Protein AF-A0A1J5HTE2-F1 (afdb_monomer)

Sequence (767 aa):
MNKNAALEILKDAIQHGDWVIGAVNYDEDLHFSSYYLRASLREVTGHLYPGYTKLVSFYHRFNEHYYLLKEECIENADTIIRKAEENIGWLQSVLANIRTHCERLQTVFHESMDKDFFRDLSDSDLRQLYAKHHHVHSELYKWARLPEALDRGVSYFSKYLFHLTEEATNYSSDCGYIFDKITQPVVPSILSESIDELTELVLRVREDETLRALILSDPRRVRMVLPYNLLDRFSAYHAKWKYLNYHGYGDRGLGDVTNVIHRVADTLKQNLDGEDIGLIRDRLKANRDERAALLDDLRFDLRHRQLFELYPQIGSVKLLRRYIQLRNFYYLDLMIEEIARRLNCSEWQIRNLLPEEVLASIDKGAVPHEAESRCDGCIYYALDGKSSVIAGEIVPRLLREMERKTMRGRDRKVLKGVVACRGRVTGTCKIVIRAHDAAIGGLRAGEILVSQSTDPDLINLLKVAGAVLTEQGGVTSHAALICRELGVPAVIGIRGLLDHVADGDTLEVNAEKGEVRIVQSADKTPDAVISLASVSQKDVGGKARGLIRLIEMGCRVPDFVILDSEKVRRILEDNDLIEINDLKAWIRTRLSVKQAERLAVRSSSIDEDADKTSAAGRFETFLDVSLDELPDVLKEFLQVNDKRAGCKYCGSVVLQKMLHPEFSGVCITSDSRFTHGDILVVEAIAGTNVLLTKGHVLPHRFFVDRQTGDMKVDKSPNSDLDEVAGNIRTVVTVSLEIEEKFGGPVDVEWAFADNNLYVLQARRIIH

Solvent-accessible surface area (backbone atoms only — not comparable to full-atom values): 41391 Å² total; per-residue (Å²): 129,58,71,68,59,55,49,52,54,49,52,53,48,65,72,72,52,64,53,26,60,51,52,74,41,72,68,32,45,58,30,67,49,44,40,67,74,65,29,58,18,34,91,78,48,44,87,72,41,46,49,84,50,46,38,43,33,39,36,47,85,40,28,31,47,27,34,31,39,45,66,59,35,50,54,48,20,52,46,54,49,51,51,35,53,76,35,79,59,50,59,56,49,42,56,51,49,33,53,55,31,42,54,55,44,51,68,69,60,59,96,83,61,48,70,63,54,58,67,72,45,51,76,67,54,49,50,50,53,52,51,50,45,54,51,43,50,39,59,28,25,40,40,56,46,57,74,46,40,28,34,42,60,70,35,48,48,62,51,52,55,48,48,54,38,30,62,58,49,72,64,40,94,56,33,68,59,52,48,53,48,47,47,50,62,81,65,83,34,70,63,53,51,53,51,52,56,52,47,54,53,39,50,59,37,62,77,33,66,70,56,36,54,41,38,68,71,40,41,81,63,36,73,83,72,48,56,65,81,53,48,53,48,48,44,51,50,36,73,73,50,32,38,52,66,41,57,81,60,84,71,73,66,56,71,53,53,55,54,53,45,43,53,41,34,51,47,61,71,66,63,66,61,83,68,51,62,63,49,44,57,51,46,47,50,49,47,43,55,53,25,52,52,51,55,60,72,49,62,58,54,77,50,59,43,49,51,48,66,47,50,28,52,50,31,38,51,52,51,48,48,50,51,50,45,30,47,47,47,56,53,47,49,51,47,42,49,50,52,17,61,77,42,74,49,56,49,59,31,60,41,45,26,50,71,69,54,48,54,52,16,66,77,67,60,42,72,65,84,61,23,62,50,28,57,79,11,24,32,45,36,32,50,84,90,45,69,54,77,50,58,45,88,61,43,68,58,53,50,54,53,51,48,60,70,51,60,81,76,86,90,57,83,57,46,55,31,45,55,38,16,66,41,74,45,69,29,39,30,40,70,40,77,45,54,71,62,34,72,73,86,52,82,51,80,43,25,24,38,30,29,57,45,64,56,75,49,40,50,74,52,57,76,39,26,39,27,43,38,18,30,44,51,44,72,62,22,63,50,22,50,50,26,47,70,74,65,29,21,17,28,25,31,19,74,65,42,78,80,75,57,54,68,53,19,30,33,41,37,35,14,78,77,11,38,36,30,76,77,40,77,46,82,80,72,73,79,78,68,65,80,58,88,82,52,58,91,87,51,42,15,54,54,50,51,35,53,52,52,37,48,78,69,69,47,48,56,62,49,53,46,68,39,55,39,66,63,52,48,50,49,63,72,69,65,42,69,64,59,50,49,50,52,47,52,50,50,32,65,70,60,66,55,53,88,87,49,36,28,30,44,34,65,9,28,60,73,59,73,69,54,100,56,90,48,81,77,65,56,71,66,49,68,80,36,38,73,85,53,38,67,61,50,52,53,50,49,51,56,54,29,17,64,61,63,76,44,81,59,73,32,21,35,36,42,28,50,57,75,84,21,66,32,16,32,40,37,32,53,55,51,89,90,46,97,60,83,52,40,27,43,36,36,39,41,77,29,61,52,70,44,54,81,69,68,77,51,89,58,47,40,35,42,29,32,67,87,78,64,51,73,47,71,59,91,71,98,71,91,70,54,71,71,51,56,67,52,48,55,57,53,50,54,54,51,51,56,50,17,64,76,70,72,47,41,28,41,32,34,36,32,33,39,96,95,37,73,30,47,76,43,59,45,76,60,84,132

Mean predicted aligned error: 15.87 Å

Secondary structure (DSSP, 8-state):
--HHHHHHHHHHHHHH--EEEEEEEES--HHHHHHHHS---HHHHTTS----SEEEEEEETTEEEEEEEHHHHHHHHHHHHHHHHHSTTHHHHHHHHHHHHHHHHHTTS-TT--HHHHHHS-HHHHHHHHHHHHHHHHHHHHHHHHHHHTTTTT-HHHHHHHHHHHHHTTT-TTHHHHHHHHTS-SS--HHHHHHHHHHHHHHHHHH-HHHHHHHHH-HHHHTTTS-HHHHHHHHHHHHHHTTTT--SSS------HHHHHHHHHHHHHTT--TTHHHHHHHHHHHHHHHHHHHHHHTT--HHHHHHHHHHHHHHHHHHHHHHHHHHHHHHHHHHHHHHHHHTTS-HHHHHTS-HHHHHHHHHHTS--THHHHHHT-EEEEEETTEEEEEESTHHHHHHHHHHHHH---S--SSEE-EEEE--EEEEEEEE-SSTTGGGTT-PPTT-EEEESS--GGGHHHHHH-SEEEESS--TTSHHHHHHHHHT--EEE--TTHHHH--TT-EEEEETTTTEEEEEE------------TTS-TTTS-HHHHHHHHHHHTT-----EEEEEHHHHHHHHHTT-HHHHHHHHHHHHHHTT--TT--EEEEEE-STTTTSSS--TTSS--EEEE-TTTHHHHHHHHHHHHHHHHTS---SEEEEEEPP--SEEEEEES--TTSSSTTEEEEEEEES-THHHHTT-S--EEEEEETTT--EEE---S-S-HHHHHHHHHHHHHHHHHHHHHHTS-EEEEEEEETTEEEEEEEEE---

Radius of gyration: 30.24 Å; Cα contacts (8 Å, |Δi|>4): 1252; chains: 1; bounding box: 64×69×93 Å

Structure (mmCIF, N/CA/C/O backbone):
data_AF-A0A1J5HTE2-F1
#
_entry.id   AF-A0A1J5HTE2-F1
#
loop_
_atom_site.group_PDB
_atom_site.id
_atom_site.type_symbol
_atom_site.label_atom_id
_atom_site.label_alt_id
_atom_site.label_comp_id
_atom_site.label_asym_id
_atom_site.label_entity_id
_atom_site.label_seq_id
_atom_site.pdbx_PDB_ins_code
_atom_site.Cartn_x
_atom_site.Cartn_y
_atom_site.Cartn_z
_atom_site.occupancy
_atom_site.B_iso_or_equiv
_atom_site.auth_seq_id
_atom_site.auth_comp_id
_atom_site.auth_asym_id
_atom_site.auth_atom_id
_atom_site.pdbx_PDB_model_num
ATOM 1 N N . MET A 1 1 ? 21.467 -21.158 12.564 1.00 53.03 1 MET A N 1
ATOM 2 C CA . MET A 1 1 ? 20.452 -22.188 12.895 1.00 53.03 1 MET A CA 1
ATOM 3 C C . MET A 1 1 ? 20.244 -23.042 11.648 1.00 53.03 1 MET A C 1
ATOM 5 O O . MET A 1 1 ? 20.319 -22.478 10.567 1.00 53.03 1 MET A O 1
ATOM 9 N N . ASN A 1 2 ? 20.055 -24.362 11.752 1.00 70.75 2 ASN A N 1
ATOM 10 C CA . ASN A 1 2 ? 19.769 -25.193 10.569 1.00 70.75 2 ASN A CA 1
ATOM 11 C C . ASN A 1 2 ? 18.400 -24.785 9.970 1.00 70.75 2 ASN A C 1
ATOM 13 O O . ASN A 1 2 ? 17.465 -24.569 10.745 1.00 70.75 2 ASN A O 1
ATOM 17 N N . LYS A 1 3 ? 18.276 -24.681 8.634 1.00 69.94 3 LYS A N 1
ATOM 18 C CA . LYS A 1 3 ? 17.036 -24.296 7.921 1.00 69.94 3 LYS A CA 1
ATOM 19 C C . LYS A 1 3 ? 15.828 -25.131 8.371 1.00 69.94 3 LYS A C 1
ATOM 21 O O . LYS A 1 3 ? 14.758 -24.576 8.595 1.00 69.94 3 LYS A O 1
ATOM 26 N N . ASN A 1 4 ? 16.022 -26.427 8.625 1.00 77.56 4 ASN A N 1
ATOM 27 C CA . ASN A 1 4 ? 14.949 -27.310 9.100 1.00 77.56 4 ASN A CA 1
ATOM 28 C C . ASN A 1 4 ? 14.438 -26.929 10.498 1.00 77.56 4 ASN A C 1
ATOM 30 O O . ASN A 1 4 ? 13.238 -26.925 10.733 1.00 77.56 4 ASN A O 1
ATOM 34 N N . ALA A 1 5 ? 15.325 -26.539 11.418 1.00 81.19 5 ALA A N 1
ATOM 35 C CA . ALA A 1 5 ? 14.917 -26.120 12.759 1.00 81.19 5 ALA A CA 1
ATOM 36 C C . ALA A 1 5 ? 14.178 -24.769 12.743 1.00 81.19 5 ALA A C 1
ATOM 38 O O . ALA A 1 5 ? 13.252 -24.563 13.521 1.00 81.19 5 ALA A O 1
ATOM 39 N N . ALA A 1 6 ? 14.576 -23.855 11.849 1.00 81.94 6 ALA A N 1
ATOM 40 C CA . ALA A 1 6 ? 13.890 -22.576 11.639 1.00 81.94 6 ALA A CA 1
ATOM 41 C C . ALA A 1 6 ? 12.466 -22.779 11.135 1.00 81.94 6 ALA A C 1
ATOM 43 O O . ALA A 1 6 ? 11.533 -22.145 11.625 1.00 81.94 6 ALA A O 1
ATOM 44 N N . LEU A 1 7 ? 12.311 -23.710 10.199 1.00 85.69 7 LEU A N 1
ATOM 45 C CA . LEU A 1 7 ? 11.026 -24.036 9.620 1.00 85.69 7 LEU A CA 1
ATOM 46 C C . LEU A 1 7 ? 10.069 -24.674 10.632 1.00 85.69 7 LEU A C 1
ATOM 48 O O . LEU A 1 7 ? 8.899 -24.311 10.655 1.00 85.69 7 LEU A O 1
ATOM 52 N N . GLU A 1 8 ? 10.549 -25.584 11.481 1.00 86.44 8 GLU A N 1
ATOM 53 C CA . GLU A 1 8 ? 9.706 -26.207 12.510 1.00 86.44 8 GLU A CA 1
ATOM 54 C C . GLU A 1 8 ? 9.254 -25.201 13.578 1.00 86.44 8 GLU A C 1
ATOM 56 O O . GLU A 1 8 ? 8.080 -25.191 13.935 1.00 86.44 8 GLU A O 1
ATOM 61 N N . ILE A 1 9 ? 10.132 -24.284 14.010 1.00 86.69 9 ILE A N 1
ATOM 62 C CA . ILE A 1 9 ? 9.749 -23.177 14.909 1.00 86.69 9 ILE A CA 1
ATOM 63 C C . ILE A 1 9 ? 8.665 -22.307 14.264 1.00 86.69 9 ILE A C 1
ATOM 65 O O . ILE A 1 9 ? 7.689 -21.941 14.916 1.00 86.69 9 ILE A O 1
ATOM 69 N N . LEU A 1 10 ? 8.830 -21.973 12.982 1.00 88.75 10 LEU A N 1
ATOM 70 C CA . LEU A 1 10 ? 7.860 -21.160 12.263 1.00 88.75 10 LEU A CA 1
ATOM 71 C C . LEU A 1 10 ? 6.508 -21.875 12.141 1.00 88.75 10 LEU A C 1
ATOM 73 O O . LEU A 1 10 ? 5.482 -21.267 12.430 1.00 88.75 10 LEU A O 1
ATOM 77 N N . LYS A 1 11 ? 6.493 -23.153 11.746 1.00 89.19 11 LYS A N 1
ATOM 78 C CA . LYS A 1 11 ? 5.258 -23.947 11.646 1.00 89.19 11 LYS A CA 1
ATOM 79 C C . LYS A 1 11 ? 4.536 -24.031 12.984 1.00 89.19 11 LYS A C 1
ATOM 81 O O . LYS A 1 11 ? 3.336 -23.792 13.023 1.00 89.19 11 LYS A O 1
ATOM 86 N N . ASP A 1 12 ? 5.259 -24.310 14.066 1.00 89.38 12 ASP A N 1
ATOM 87 C CA . ASP A 1 12 ? 4.691 -24.371 15.413 1.00 89.38 12 ASP A CA 1
ATOM 88 C C . ASP A 1 12 ? 4.072 -23.027 15.837 1.00 89.38 12 ASP A C 1
ATOM 90 O O . ASP A 1 12 ? 2.934 -22.975 16.309 1.00 89.38 12 ASP A O 1
ATOM 94 N N . ALA A 1 13 ? 4.767 -21.917 15.570 1.00 89.06 13 ALA A N 1
ATOM 95 C CA . ALA A 1 13 ? 4.266 -20.578 15.868 1.00 89.06 13 ALA A CA 1
ATOM 96 C C . ALA A 1 13 ? 3.027 -20.211 15.032 1.00 89.06 13 ALA A C 1
ATOM 98 O O . ALA A 1 13 ? 2.051 -19.677 15.568 1.00 89.06 13 ALA A O 1
ATOM 99 N N . ILE A 1 14 ? 3.020 -20.527 13.731 1.00 89.56 14 ILE A N 1
ATOM 100 C CA . ILE A 1 14 ? 1.835 -20.381 12.869 1.00 89.56 14 ILE A CA 1
ATOM 101 C C . ILE A 1 14 ? 0.702 -21.259 13.403 1.00 89.56 14 ILE A C 1
ATOM 103 O O . ILE A 1 14 ? -0.457 -20.833 13.413 1.00 89.56 14 ILE A O 1
ATOM 107 N N . GLN A 1 15 ? 1.016 -22.469 13.878 1.00 88.12 15 GLN A N 1
ATOM 108 C CA . GLN A 1 15 ? 0.039 -23.433 14.360 1.00 88.12 15 GLN A CA 1
ATOM 109 C C . GLN A 1 15 ? -0.739 -22.917 15.579 1.00 88.12 15 GLN A C 1
ATOM 111 O O . GLN A 1 15 ? -1.971 -23.003 15.580 1.00 88.12 15 GLN A O 1
ATOM 116 N N . HIS A 1 16 ? -0.031 -22.357 16.557 1.00 88.62 16 HIS A N 1
ATOM 117 C CA . HIS A 1 16 ? -0.568 -22.064 17.887 1.00 88.62 16 HIS A CA 1
ATOM 118 C C . HIS A 1 16 ? -0.839 -20.577 18.169 1.00 88.62 16 HIS A C 1
ATOM 120 O O . HIS A 1 16 ? -1.538 -20.269 19.132 1.00 88.62 16 HIS A O 1
ATOM 126 N N . GLY A 1 17 ? -0.322 -19.647 17.359 1.00 88.12 17 GLY A N 1
ATOM 127 C CA . GLY A 1 17 ? -0.537 -18.212 17.569 1.00 88.12 17 GLY A CA 1
ATOM 128 C C . GLY A 1 17 ? -1.929 -17.719 17.149 1.00 88.12 17 GLY A C 1
ATOM 129 O O . GLY A 1 17 ? -2.443 -18.097 16.094 1.00 88.12 17 GLY A O 1
ATOM 130 N N . ASP A 1 18 ? -2.525 -16.821 17.945 1.00 92.62 18 ASP A N 1
ATOM 131 C CA . ASP A 1 18 ? -3.676 -16.006 17.521 1.00 92.62 18 ASP A CA 1
ATOM 132 C C . ASP A 1 18 ? -3.164 -14.814 16.703 1.00 92.62 18 ASP A C 1
ATOM 134 O O . ASP A 1 18 ? -2.871 -13.735 17.226 1.00 92.62 18 ASP A O 1
ATOM 138 N N . TRP A 1 19 ? -2.959 -15.055 15.411 1.00 92.81 19 TRP A N 1
ATOM 139 C CA . TRP A 1 19 ? -2.401 -14.079 14.484 1.00 92.81 19 TRP A CA 1
ATOM 140 C C . TRP A 1 19 ? -3.466 -13.102 13.980 1.00 92.81 19 TRP A C 1
ATOM 142 O O . TRP A 1 19 ? -4.616 -13.460 13.721 1.00 92.81 19 TRP A O 1
ATOM 152 N N . VAL A 1 20 ? -3.063 -11.851 13.775 1.00 90.31 20 VAL A N 1
ATOM 153 C CA . VAL A 1 20 ? -3.827 -10.843 13.036 1.00 90.31 20 VAL A CA 1
ATOM 154 C C . VAL A 1 20 ? -2.996 -10.312 11.882 1.00 90.31 20 VAL A C 1
ATOM 156 O O . VAL A 1 20 ? -1.771 -10.218 11.974 1.00 90.31 20 VAL A O 1
ATOM 159 N N . ILE A 1 21 ? -3.672 -9.936 10.797 1.00 87.38 21 ILE A N 1
ATOM 160 C CA . ILE A 1 21 ? -3.034 -9.229 9.687 1.00 87.38 21 ILE A CA 1
ATOM 161 C C . ILE A 1 21 ? -2.531 -7.886 10.221 1.00 87.38 21 ILE A C 1
ATOM 163 O O . ILE A 1 21 ? -3.306 -7.073 10.733 1.00 87.38 21 ILE A O 1
ATOM 167 N N . GLY A 1 22 ? -1.224 -7.669 10.122 1.00 87.12 22 GLY A N 1
ATOM 168 C CA . GLY A 1 22 ? -0.605 -6.385 10.395 1.00 87.12 22 GLY A CA 1
ATOM 169 C C . GLY A 1 22 ? -0.840 -5.435 9.224 1.00 87.12 22 GLY A C 1
ATOM 170 O O . GLY A 1 22 ? -1.471 -4.393 9.402 1.00 87.12 22 GLY A O 1
ATOM 171 N N . ALA A 1 23 ? -0.375 -5.808 8.034 1.00 85.81 23 ALA A N 1
ATOM 172 C CA . ALA A 1 23 ? -0.774 -5.185 6.775 1.00 85.81 23 ALA A CA 1
ATOM 173 C C . ALA A 1 23 ? -0.502 -6.119 5.587 1.00 85.81 23 ALA A C 1
ATOM 175 O O . ALA A 1 23 ? 0.212 -7.116 5.710 1.00 85.81 23 ALA A O 1
ATOM 176 N N . VAL A 1 24 ? -1.083 -5.754 4.448 1.00 83.94 24 VAL A N 1
ATOM 177 C CA . VAL A 1 24 ? -0.745 -6.261 3.119 1.00 83.94 24 VAL A CA 1
ATOM 178 C C . VAL A 1 24 ? -0.244 -5.060 2.334 1.00 83.94 24 VAL A C 1
ATOM 180 O O . VAL A 1 24 ? -1.012 -4.130 2.084 1.00 83.94 24 VAL A O 1
ATOM 183 N N . ASN A 1 25 ? 1.043 -5.061 2.012 1.00 84.06 25 ASN A N 1
ATOM 184 C CA . ASN A 1 25 ? 1.682 -4.002 1.249 1.00 84.06 25 ASN A CA 1
ATOM 185 C C . ASN A 1 25 ? 2.026 -4.559 -0.131 1.00 84.06 25 ASN A C 1
ATOM 187 O O . ASN A 1 25 ? 2.862 -5.451 -0.258 1.00 84.06 25 ASN A O 1
ATOM 191 N N . TYR A 1 26 ? 1.351 -4.045 -1.153 1.00 79.12 26 TYR A N 1
ATOM 192 C CA . TYR A 1 26 ? 1.744 -4.275 -2.539 1.00 79.12 26 TYR A CA 1
ATOM 193 C C . TYR A 1 26 ? 2.993 -3.453 -2.847 1.00 79.12 26 TYR A C 1
ATOM 195 O O . TYR A 1 26 ? 3.177 -2.388 -2.249 1.00 79.12 26 TYR A O 1
ATOM 203 N N . ASP A 1 27 ? 3.798 -3.912 -3.802 1.00 76.94 27 ASP A N 1
ATOM 204 C CA . ASP A 1 27 ? 5.035 -3.244 -4.214 1.00 76.94 27 ASP A CA 1
ATOM 205 C C . ASP A 1 27 ? 5.979 -3.003 -3.023 1.00 76.94 27 ASP A C 1
ATOM 207 O O . ASP A 1 27 ? 6.408 -1.884 -2.742 1.00 76.94 27 ASP A O 1
ATOM 211 N N . GLU A 1 28 ? 6.242 -4.065 -2.266 1.00 85.62 28 GLU A N 1
ATOM 212 C CA . GLU A 1 28 ? 7.051 -4.046 -1.053 1.00 85.62 28 GLU A CA 1
ATOM 213 C C . GLU A 1 28 ? 8.048 -5.212 -1.042 1.00 85.62 28 GLU A C 1
ATOM 215 O O . GLU A 1 28 ? 7.726 -6.344 -1.423 1.00 85.62 28 GLU A O 1
ATOM 220 N N . ASP A 1 29 ? 9.274 -4.940 -0.593 1.00 90.00 29 ASP A N 1
ATOM 221 C CA . ASP A 1 29 ? 10.372 -5.910 -0.574 1.00 90.00 29 ASP A CA 1
ATOM 222 C C . ASP A 1 29 ? 10.903 -6.171 0.843 1.00 90.00 29 ASP A C 1
ATOM 224 O O . ASP A 1 29 ? 10.608 -5.460 1.811 1.00 90.00 29 ASP A O 1
ATOM 228 N N . LEU A 1 30 ? 11.678 -7.249 0.989 1.00 93.31 30 LEU A N 1
ATOM 229 C CA . LEU A 1 30 ? 12.286 -7.625 2.265 1.00 93.31 30 LEU A CA 1
ATOM 230 C C . LEU A 1 30 ? 13.244 -6.541 2.777 1.00 93.31 30 LEU A C 1
ATOM 232 O O . LEU A 1 30 ? 13.303 -6.285 3.980 1.00 93.31 30 LEU A O 1
ATOM 236 N N . HIS A 1 31 ? 14.012 -5.924 1.881 1.00 94.19 31 HIS A N 1
ATOM 237 C CA . HIS A 1 31 ? 15.005 -4.917 2.226 1.00 94.19 31 HIS A CA 1
ATOM 238 C C . HIS A 1 31 ? 14.368 -3.719 2.934 1.00 94.19 31 HIS A C 1
ATOM 240 O O . HIS A 1 31 ? 14.745 -3.399 4.067 1.00 94.19 31 HIS A O 1
ATOM 246 N N . PHE A 1 32 ? 13.368 -3.102 2.313 1.00 91.25 32 PHE A N 1
ATOM 247 C CA . PHE A 1 32 ? 12.686 -1.928 2.834 1.00 91.25 32 PHE A CA 1
ATOM 248 C C . PHE A 1 32 ? 11.837 -2.277 4.056 1.00 91.25 32 PHE A C 1
ATOM 250 O O . PHE A 1 32 ? 11.912 -1.604 5.090 1.00 91.25 32 PHE A O 1
ATOM 257 N N . SER A 1 33 ? 11.082 -3.372 3.994 1.00 92.69 33 SER A N 1
ATOM 258 C CA . SER A 1 33 ? 10.230 -3.779 5.115 1.00 92.69 33 SER A CA 1
ATOM 259 C C . SER A 1 33 ? 11.005 -4.080 6.397 1.00 92.69 33 SER A C 1
ATOM 261 O O . SER A 1 33 ? 10.529 -3.830 7.513 1.00 92.69 33 SER A O 1
ATOM 263 N N . SER A 1 34 ? 12.255 -4.529 6.260 1.00 92.25 34 SER A N 1
ATOM 264 C CA . SER A 1 34 ? 13.137 -4.799 7.389 1.00 92.25 34 SER A CA 1
ATOM 265 C C . SER A 1 34 ? 13.330 -3.580 8.303 1.00 92.25 34 SER A C 1
ATOM 267 O O . SER A 1 34 ? 13.466 -3.762 9.514 1.00 92.25 34 SER A O 1
ATOM 269 N N . TYR A 1 35 ? 13.255 -2.346 7.784 1.00 92.12 35 TYR A N 1
ATOM 270 C CA . TYR A 1 35 ? 13.408 -1.131 8.591 1.00 92.12 35 TYR A CA 1
ATOM 271 C C . TYR A 1 35 ? 12.314 -0.982 9.656 1.00 92.12 35 TYR A C 1
ATOM 273 O O . TYR A 1 35 ? 12.609 -0.560 10.775 1.00 92.12 35 TYR A O 1
ATOM 281 N N . TYR A 1 36 ? 11.064 -1.342 9.346 1.00 90.12 36 TYR A N 1
ATOM 282 C CA . TYR A 1 36 ? 9.960 -1.243 10.307 1.00 90.12 36 TYR A CA 1
ATOM 283 C C . TYR A 1 36 ? 9.655 -2.543 11.038 1.00 90.12 36 TYR A C 1
ATOM 285 O O . TYR A 1 36 ? 9.194 -2.492 12.180 1.00 90.12 36 TYR A O 1
ATOM 293 N N . LEU A 1 37 ? 9.892 -3.701 10.418 1.00 91.31 37 LEU A N 1
ATOM 294 C CA . LEU A 1 37 ? 9.675 -4.990 11.074 1.00 91.31 37 LEU A CA 1
ATOM 295 C C . LEU A 1 37 ? 10.706 -5.248 12.174 1.00 91.31 37 LEU A C 1
ATOM 297 O O . LEU A 1 37 ? 10.380 -5.862 13.184 1.00 91.31 37 LEU A O 1
ATOM 301 N N . ARG A 1 38 ? 11.936 -4.751 12.001 1.00 89.56 38 ARG A N 1
ATOM 302 C CA . ARG A 1 38 ? 13.067 -5.003 12.912 1.00 89.56 38 ARG A CA 1
ATOM 303 C C . ARG A 1 38 ? 13.334 -3.853 13.880 1.00 89.56 38 ARG A C 1
ATOM 305 O O . ARG A 1 38 ? 14.332 -3.882 14.599 1.00 89.56 38 ARG A O 1
ATOM 312 N N . ALA A 1 39 ? 12.479 -2.832 13.886 1.00 87.94 39 ALA A N 1
ATOM 313 C CA . ALA A 1 39 ? 12.656 -1.655 14.721 1.00 87.94 39 ALA A CA 1
ATOM 314 C C . ALA A 1 39 ? 12.561 -2.021 16.212 1.00 87.94 39 ALA A C 1
ATOM 316 O O . ALA A 1 39 ? 11.482 -2.315 16.728 1.00 87.94 39 ALA A O 1
ATOM 317 N N . SER A 1 40 ? 13.700 -1.969 16.908 1.00 84.25 40 SER A N 1
ATOM 318 C CA . SER A 1 40 ? 13.747 -2.050 18.369 1.00 84.25 40 SER A CA 1
ATOM 319 C C . SER A 1 40 ? 13.391 -0.697 18.966 1.00 84.25 40 SER A C 1
ATOM 321 O O . SER A 1 40 ? 13.998 0.323 18.639 1.00 84.25 40 SER A O 1
ATOM 323 N N . LEU A 1 41 ? 12.428 -0.695 19.879 1.00 83.94 41 LEU A N 1
ATOM 324 C CA . LEU A 1 41 ? 11.916 0.520 20.513 1.00 83.94 41 LEU A CA 1
ATOM 325 C C . LEU A 1 41 ? 12.456 0.713 21.930 1.00 83.94 41 LEU A C 1
ATOM 327 O O . LEU A 1 41 ? 12.163 1.727 22.561 1.00 83.94 41 LEU A O 1
ATOM 331 N N . ARG A 1 42 ? 13.309 -0.208 22.403 1.00 82.69 42 ARG A N 1
ATOM 332 C CA . ARG A 1 42 ? 13.872 -0.199 23.764 1.00 82.69 42 ARG A CA 1
ATOM 333 C C . ARG A 1 42 ? 14.569 1.103 24.136 1.00 82.69 42 ARG A C 1
ATOM 335 O O . ARG A 1 42 ? 14.493 1.521 25.281 1.00 82.69 42 ARG A O 1
ATOM 342 N N . GLU A 1 43 ? 15.242 1.754 23.196 1.00 78.12 43 GLU A N 1
ATOM 343 C CA . GLU A 1 43 ? 15.929 3.021 23.473 1.00 78.12 43 GLU A CA 1
ATOM 344 C C . GLU A 1 43 ? 14.951 4.172 23.757 1.00 78.12 43 GLU A C 1
ATOM 346 O O . GLU A 1 43 ? 15.257 5.063 24.544 1.00 78.12 43 GLU A O 1
ATOM 351 N N . VAL A 1 44 ? 13.758 4.138 23.154 1.00 80.50 44 VAL A N 1
ATOM 352 C CA . VAL A 1 44 ? 12.738 5.195 23.268 1.00 80.50 44 VAL A CA 1
ATOM 353 C C . VAL A 1 44 ? 11.739 4.892 24.389 1.00 80.50 44 VAL A C 1
ATOM 355 O O . VAL A 1 44 ? 11.228 5.789 25.070 1.00 80.50 44 VAL A O 1
ATOM 358 N N . THR A 1 45 ? 11.427 3.616 24.600 1.00 78.81 45 THR A N 1
ATOM 359 C CA . THR A 1 45 ? 10.392 3.174 25.542 1.00 78.81 45 THR A CA 1
ATOM 360 C C . THR A 1 45 ? 10.955 2.504 26.794 1.00 78.81 45 THR A C 1
ATOM 362 O O . THR A 1 45 ? 10.218 2.355 27.766 1.00 78.81 45 THR A O 1
ATOM 365 N N . GLY A 1 46 ? 12.236 2.135 26.817 1.00 75.88 46 GLY A N 1
ATOM 366 C CA . GLY A 1 46 ? 12.829 1.308 27.866 1.00 75.88 46 GLY A CA 1
ATOM 367 C C . GLY A 1 46 ? 12.340 -0.140 27.786 1.00 75.88 46 GLY A C 1
ATOM 368 O O . GLY A 1 46 ? 12.269 -0.744 26.717 1.00 75.88 46 GLY A O 1
ATOM 369 N N . HIS A 1 47 ? 11.973 -0.707 28.935 1.00 72.94 47 HIS A N 1
ATOM 370 C CA . HIS A 1 47 ? 11.368 -2.042 29.014 1.00 72.94 47 HIS A CA 1
ATOM 371 C C . HIS A 1 47 ? 9.866 -2.052 28.697 1.00 72.94 47 HIS A C 1
ATOM 373 O O . HIS A 1 47 ? 9.289 -3.129 28.609 1.00 72.94 47 HIS A O 1
ATOM 379 N N . LEU A 1 48 ? 9.248 -0.877 28.525 1.00 65.75 48 LEU A N 1
ATOM 380 C CA . LEU A 1 48 ? 7.798 -0.747 28.369 1.00 65.75 48 LEU A CA 1
ATOM 381 C C . LEU A 1 48 ? 7.309 -1.343 27.048 1.00 65.75 48 LEU A C 1
ATOM 383 O O . LEU A 1 48 ? 6.325 -2.063 27.029 1.00 65.75 48 LEU A O 1
ATOM 387 N N . TYR A 1 49 ? 8.002 -1.075 25.942 1.00 75.62 49 TYR A N 1
ATOM 388 C CA . TYR A 1 49 ? 7.634 -1.649 24.651 1.00 75.62 49 TYR A CA 1
ATOM 389 C C . TYR A 1 49 ? 8.880 -1.836 23.786 1.00 75.62 49 TYR A C 1
ATOM 391 O O . TYR A 1 49 ? 9.302 -0.888 23.128 1.00 75.62 49 TYR A O 1
ATOM 399 N N . PRO A 1 50 ? 9.505 -3.022 23.766 1.00 75.25 50 PRO A N 1
ATOM 400 C CA . PRO A 1 50 ? 10.736 -3.237 23.012 1.00 75.25 50 PRO A CA 1
ATOM 401 C C . PRO A 1 50 ? 10.532 -3.287 21.488 1.00 75.25 50 PRO A C 1
ATOM 403 O O . PRO A 1 50 ? 11.524 -3.323 20.763 1.00 75.25 50 PRO A O 1
ATOM 406 N N . GLY A 1 51 ? 9.287 -3.268 21.006 1.00 79.81 51 GLY A N 1
ATOM 407 C CA . GLY A 1 51 ? 8.908 -3.671 19.651 1.00 79.81 51 GLY A CA 1
ATOM 408 C C . GLY A 1 51 ? 8.180 -5.016 19.668 1.00 79.81 51 GLY A C 1
ATOM 409 O O . GLY A 1 51 ? 8.123 -5.680 20.703 1.00 79.81 51 GLY A O 1
ATOM 410 N N . TYR A 1 52 ? 7.608 -5.407 18.529 1.00 87.81 52 TYR A N 1
ATOM 411 C CA . TYR A 1 52 ? 6.993 -6.728 18.379 1.00 87.81 52 TYR A CA 1
ATOM 412 C C . TYR A 1 52 ? 8.060 -7.814 18.496 1.00 87.81 52 TYR A C 1
ATOM 414 O O . TYR A 1 52 ? 9.105 -7.728 17.847 1.00 87.81 52 TYR A O 1
ATOM 422 N N . THR A 1 53 ? 7.799 -8.833 19.310 1.00 87.62 53 THR A N 1
ATOM 423 C CA . THR A 1 53 ? 8.725 -9.963 19.481 1.00 87.62 53 THR A CA 1
ATOM 424 C C . THR A 1 53 ? 8.284 -11.192 18.699 1.00 87.62 53 THR A C 1
ATOM 426 O O . THR A 1 53 ? 9.108 -12.076 18.447 1.00 87.62 53 THR A O 1
ATOM 429 N N . LYS A 1 54 ? 7.014 -11.209 18.269 1.00 90.75 54 LYS A N 1
ATOM 430 C CA . LYS A 1 54 ? 6.405 -12.251 17.440 1.00 90.75 54 LYS A CA 1
ATOM 431 C C . LYS A 1 54 ? 5.757 -11.649 16.195 1.00 90.75 54 LYS A C 1
ATOM 433 O O . LYS A 1 54 ? 4.661 -11.090 16.243 1.00 90.75 54 LYS A O 1
ATOM 438 N N . LEU A 1 55 ? 6.436 -11.795 15.062 1.00 94.00 55 LEU A N 1
ATOM 439 C CA . LEU A 1 55 ? 5.952 -11.376 13.748 1.00 94.00 55 LEU A CA 1
ATOM 440 C C . LEU A 1 55 ? 6.388 -12.366 12.665 1.00 94.00 55 LEU A C 1
ATOM 442 O O . LEU A 1 55 ? 7.473 -12.950 12.733 1.00 94.00 55 LEU A O 1
ATOM 446 N N . VAL A 1 56 ? 5.557 -12.502 11.635 1.00 95.38 56 VAL A N 1
ATOM 447 C CA . VAL A 1 56 ? 5.859 -13.276 10.425 1.00 95.38 56 VAL A CA 1
ATOM 448 C C . VAL A 1 56 ? 5.465 -12.440 9.216 1.00 95.38 56 VAL A C 1
ATOM 450 O O . VAL A 1 56 ? 4.330 -11.985 9.143 1.00 95.38 56 VAL A O 1
ATOM 453 N N . SER A 1 57 ? 6.384 -12.240 8.280 1.00 95.75 57 SER A N 1
ATOM 454 C CA . SER A 1 57 ? 6.169 -11.512 7.033 1.00 95.75 57 SER A CA 1
ATOM 455 C C . SER A 1 57 ? 6.480 -12.406 5.842 1.00 95.75 57 SER A C 1
ATOM 457 O O . SER A 1 57 ? 7.556 -13.001 5.775 1.00 95.75 57 SER A O 1
ATOM 459 N N . PHE A 1 58 ? 5.523 -12.528 4.931 1.00 93.69 58 PHE A N 1
ATOM 460 C CA . PHE A 1 58 ? 5.630 -13.296 3.699 1.00 93.69 58 PHE A CA 1
ATOM 461 C C . PHE A 1 58 ? 5.837 -12.339 2.535 1.00 93.69 58 PHE A C 1
ATOM 463 O O . PHE A 1 58 ? 5.074 -11.390 2.389 1.00 93.69 58 PHE A O 1
ATOM 470 N N . TYR A 1 59 ? 6.809 -12.640 1.682 1.00 89.62 59 TYR A N 1
ATOM 471 C CA . TYR A 1 59 ? 7.082 -11.895 0.460 1.00 89.62 59 TYR A CA 1
ATOM 472 C C . TYR A 1 59 ? 6.882 -12.820 -0.727 1.00 89.62 59 TYR A C 1
ATOM 474 O O . TYR A 1 59 ? 7.547 -13.854 -0.845 1.00 89.62 59 TYR A O 1
ATOM 482 N N . HIS A 1 60 ? 5.974 -12.446 -1.620 1.00 76.69 60 HIS A N 1
ATOM 483 C CA . HIS A 1 60 ? 5.791 -13.133 -2.889 1.00 76.69 60 HIS A CA 1
ATOM 484 C C . HIS A 1 60 ? 5.474 -12.120 -3.987 1.00 76.69 60 HIS A C 1
ATOM 486 O O . HIS A 1 60 ? 4.494 -11.384 -3.885 1.00 76.69 60 HIS A O 1
ATOM 492 N N . ARG A 1 61 ? 6.302 -12.086 -5.042 1.00 69.94 61 ARG A N 1
ATOM 493 C CA . ARG A 1 61 ? 6.168 -11.141 -6.170 1.00 69.94 61 ARG A CA 1
ATOM 494 C C . ARG A 1 61 ? 6.081 -9.674 -5.720 1.00 69.94 61 ARG A C 1
ATOM 496 O O . ARG A 1 61 ? 5.211 -8.951 -6.187 1.00 69.94 61 ARG A O 1
ATOM 503 N N . PHE A 1 62 ? 6.942 -9.274 -4.782 1.00 73.31 62 PHE A N 1
ATOM 504 C CA . PHE A 1 62 ? 6.923 -7.944 -4.155 1.00 73.31 62 PHE A CA 1
ATOM 505 C C . PHE A 1 62 ? 5.594 -7.563 -3.499 1.00 73.31 62 PHE A C 1
ATOM 507 O O . PHE A 1 62 ? 5.223 -6.399 -3.454 1.00 73.31 62 PHE A O 1
ATOM 514 N N . ASN A 1 63 ? 4.869 -8.547 -2.976 1.00 80.75 63 ASN A N 1
ATOM 515 C CA . ASN A 1 63 ? 3.754 -8.296 -2.078 1.00 80.75 63 ASN A CA 1
ATOM 516 C C . ASN A 1 63 ? 4.132 -8.818 -0.704 1.00 80.75 63 ASN A C 1
ATOM 518 O O . ASN A 1 63 ? 4.453 -10.001 -0.549 1.00 80.75 63 ASN A O 1
ATOM 522 N N . GLU A 1 64 ? 4.102 -7.925 0.274 1.00 90.00 64 GLU A N 1
ATOM 523 C CA . GLU A 1 64 ? 4.298 -8.248 1.672 1.00 90.00 64 GLU A CA 1
ATOM 524 C C . GLU A 1 64 ? 2.949 -8.547 2.323 1.00 90.00 64 GLU A C 1
ATOM 526 O O . GLU A 1 64 ? 2.051 -7.709 2.335 1.00 90.00 64 GLU A O 1
ATOM 531 N N . HIS A 1 65 ? 2.826 -9.718 2.936 1.00 90.88 65 HIS A N 1
ATOM 532 C CA . HIS A 1 65 ? 1.731 -10.056 3.837 1.00 90.88 65 HIS A CA 1
ATOM 533 C C . HIS A 1 65 ? 2.347 -10.319 5.204 1.00 90.88 65 HIS A C 1
ATOM 535 O O . HIS A 1 65 ? 2.949 -11.376 5.407 1.00 90.88 65 HIS A O 1
ATOM 541 N N . TYR A 1 66 ? 2.216 -9.384 6.146 1.00 93.06 66 TYR A N 1
ATOM 542 C CA . TYR A 1 66 ? 2.778 -9.584 7.479 1.00 93.06 66 TYR A CA 1
ATOM 543 C C . TYR A 1 66 ? 1.727 -9.647 8.576 1.00 93.06 66 TYR A C 1
ATOM 545 O O . TYR A 1 66 ? 0.683 -8.990 8.555 1.00 93.06 66 TYR A O 1
ATOM 553 N N . TYR A 1 67 ? 2.058 -10.453 9.572 1.00 93.94 67 TYR A N 1
ATOM 554 C CA . TYR A 1 67 ? 1.190 -10.911 10.633 1.00 93.94 67 TYR A CA 1
ATOM 555 C C . TYR A 1 67 ? 1.852 -10.659 11.978 1.00 93.94 67 TYR A C 1
ATOM 557 O O . TYR A 1 67 ? 3.069 -10.787 12.135 1.00 93.94 67 TYR A O 1
ATOM 565 N N . LEU A 1 68 ? 1.026 -10.297 12.950 1.00 93.56 68 LEU A N 1
ATOM 566 C CA . LEU A 1 68 ? 1.429 -9.998 14.318 1.00 93.56 68 LEU A CA 1
ATOM 567 C C . LEU A 1 68 ? 0.597 -10.839 15.277 1.00 93.56 68 LEU A C 1
ATOM 569 O O . LEU A 1 68 ? -0.558 -11.160 14.980 1.00 93.56 68 LEU A O 1
ATOM 573 N N . LEU A 1 69 ? 1.162 -11.178 16.432 1.00 93.25 69 LEU A N 1
ATOM 574 C CA . LEU A 1 69 ? 0.383 -11.818 17.482 1.00 93.25 69 LEU A CA 1
ATOM 575 C C . LEU A 1 69 ? -0.613 -10.804 18.062 1.00 93.25 69 LEU A C 1
ATOM 577 O O . LEU A 1 69 ? -0.237 -9.702 18.465 1.00 93.25 69 LEU A O 1
ATOM 581 N N . LYS A 1 70 ? -1.894 -11.172 18.108 1.00 92.69 70 LYS A N 1
ATOM 582 C CA . LYS A 1 70 ? -2.977 -10.277 18.532 1.00 92.69 70 LYS A CA 1
ATOM 583 C C . LYS A 1 70 ? -2.798 -9.756 19.956 1.00 92.69 70 LYS A C 1
ATOM 585 O O . LYS A 1 70 ? -3.091 -8.591 20.211 1.00 92.69 70 LYS A O 1
ATOM 590 N N . GLU A 1 71 ? -2.343 -10.620 20.858 1.00 92.62 71 GLU A N 1
ATOM 591 C CA . GLU A 1 71 ? -2.071 -10.281 22.256 1.00 92.62 71 GLU A CA 1
ATOM 592 C C . GLU A 1 71 ? -0.996 -9.191 22.355 1.00 92.62 71 GLU A C 1
ATOM 594 O O . GLU A 1 71 ? -1.267 -8.140 22.929 1.00 92.62 71 GLU A O 1
ATOM 599 N N . GLU A 1 72 ? 0.137 -9.346 21.653 1.00 91.62 72 GLU A N 1
ATOM 600 C CA . GLU A 1 72 ? 1.169 -8.300 21.595 1.00 91.62 72 GLU A CA 1
ATOM 601 C C . GLU A 1 72 ? 0.619 -6.984 21.023 1.00 91.62 72 GLU A C 1
ATOM 603 O O . GLU A 1 72 ? 0.958 -5.910 21.510 1.00 91.62 72 GLU A O 1
ATOM 608 N N . CYS A 1 73 ? -0.247 -7.014 20.001 1.00 92.00 73 CYS A N 1
ATOM 609 C CA . CYS A 1 73 ? -0.861 -5.782 19.488 1.00 92.00 73 CYS A CA 1
ATOM 610 C C . CYS A 1 73 ? -1.660 -5.029 20.564 1.00 92.00 73 CYS A C 1
ATOM 612 O O . CYS A 1 73 ? -1.607 -3.801 20.601 1.00 92.00 73 CYS A O 1
ATOM 614 N N . ILE A 1 74 ? -2.393 -5.749 21.417 1.00 93.00 74 ILE A N 1
ATOM 615 C CA . ILE A 1 74 ? -3.194 -5.168 22.501 1.00 93.00 74 ILE A CA 1
ATOM 616 C C . ILE A 1 74 ? -2.280 -4.619 23.599 1.00 93.00 74 ILE A C 1
ATOM 618 O O . ILE A 1 74 ? -2.397 -3.449 23.955 1.00 93.00 74 ILE A O 1
ATOM 622 N N . GLU A 1 75 ? -1.344 -5.434 24.088 1.00 91.38 75 GLU A N 1
ATOM 623 C CA . GLU A 1 75 ? -0.412 -5.064 25.161 1.00 91.38 75 GLU A CA 1
ATOM 624 C C . GLU A 1 75 ? 0.429 -3.838 24.794 1.00 91.38 75 GLU A C 1
ATOM 626 O O . GLU A 1 75 ? 0.579 -2.905 25.590 1.00 91.38 75 GLU A O 1
ATOM 631 N N . ASN A 1 76 ? 0.941 -3.804 23.562 1.00 90.31 76 ASN A N 1
ATOM 632 C CA . ASN A 1 76 ? 1.770 -2.707 23.082 1.00 90.31 76 ASN A CA 1
ATOM 633 C C . ASN A 1 76 ? 0.966 -1.407 22.971 1.00 90.31 76 ASN A C 1
ATOM 635 O O . ASN A 1 76 ? 1.444 -0.356 23.399 1.00 90.31 76 ASN A O 1
ATOM 639 N N . ALA A 1 77 ? -0.253 -1.460 22.425 1.00 91.94 77 ALA A N 1
ATOM 640 C CA . ALA A 1 77 ? -1.106 -0.281 22.314 1.00 91.94 77 ALA A CA 1
ATOM 641 C C . ALA A 1 77 ? -1.513 0.263 23.692 1.00 91.94 77 ALA A C 1
ATOM 643 O O . ALA A 1 77 ? -1.383 1.465 23.928 1.00 91.94 77 ALA A O 1
ATOM 644 N N . ASP A 1 78 ? -1.931 -0.614 24.611 1.00 92.62 78 ASP A N 1
ATOM 645 C CA . ASP A 1 78 ? -2.294 -0.247 25.984 1.00 92.62 78 ASP A CA 1
ATOM 646 C C . ASP A 1 78 ? -1.119 0.413 26.715 1.00 92.62 78 ASP A C 1
ATOM 648 O O . ASP A 1 78 ? -1.261 1.480 27.312 1.00 92.62 78 ASP A O 1
ATOM 652 N N . THR A 1 79 ? 0.079 -0.158 26.582 1.00 90.88 79 THR A N 1
ATOM 653 C CA . THR A 1 79 ? 1.287 0.378 27.219 1.00 90.88 79 THR A CA 1
ATOM 654 C C . THR A 1 79 ? 1.656 1.767 26.697 1.00 90.88 79 THR A C 1
ATOM 656 O O . THR A 1 79 ? 2.033 2.647 27.476 1.00 90.88 79 THR A O 1
ATOM 659 N N . ILE A 1 80 ? 1.540 1.999 25.384 1.00 91.50 80 ILE A N 1
ATOM 660 C CA . ILE A 1 80 ? 1.798 3.319 24.789 1.00 91.50 80 ILE A CA 1
ATOM 661 C C . ILE A 1 80 ? 0.778 4.346 25.298 1.00 91.50 80 ILE A C 1
ATOM 663 O O . ILE A 1 80 ? 1.174 5.468 25.620 1.00 91.50 80 ILE A O 1
ATOM 667 N N . ILE A 1 81 ? -0.504 3.974 25.393 1.00 92.62 81 ILE A N 1
ATOM 668 C CA . ILE A 1 81 ? -1.571 4.857 25.889 1.00 92.62 81 ILE A CA 1
ATOM 669 C C . ILE A 1 81 ? -1.331 5.211 27.356 1.00 92.62 81 ILE A C 1
ATOM 671 O O . ILE A 1 81 ? -1.256 6.396 27.667 1.00 92.62 81 ILE A O 1
ATOM 675 N N . ARG A 1 82 ? -1.092 4.226 28.232 1.00 91.19 82 ARG A N 1
ATOM 676 C CA . ARG A 1 82 ? -0.802 4.482 29.654 1.00 91.19 82 ARG A CA 1
ATOM 677 C C . ARG A 1 82 ? 0.387 5.415 29.836 1.00 91.19 82 ARG A C 1
ATOM 679 O O . ARG A 1 82 ? 0.312 6.368 30.603 1.00 91.19 82 ARG A O 1
ATOM 686 N N . LYS A 1 83 ? 1.467 5.211 29.075 1.00 90.69 83 LYS A N 1
ATOM 687 C CA . LYS A 1 83 ? 2.628 6.109 29.119 1.00 90.69 83 LYS A CA 1
ATOM 688 C C . LYS A 1 83 ? 2.277 7.534 28.678 1.00 90.69 83 LYS A C 1
ATOM 690 O O . LYS A 1 83 ? 2.811 8.491 29.236 1.00 90.69 83 LYS A O 1
ATOM 695 N N . ALA A 1 84 ? 1.412 7.684 27.676 1.00 91.56 84 ALA A N 1
ATOM 696 C CA . ALA A 1 84 ? 0.936 8.990 27.231 1.00 91.56 84 ALA A CA 1
ATOM 697 C C . ALA A 1 84 ? 0.033 9.671 28.277 1.00 91.56 84 ALA A C 1
ATOM 699 O O . ALA A 1 84 ? 0.106 10.889 28.419 1.00 91.56 84 ALA A O 1
ATOM 700 N N . GLU A 1 85 ? -0.761 8.909 29.034 1.00 91.88 85 GLU A N 1
ATOM 701 C CA . GLU A 1 85 ? -1.573 9.421 30.147 1.00 91.88 85 GLU A CA 1
ATOM 702 C C . GLU A 1 85 ? -0.730 9.798 31.376 1.00 91.88 85 GLU A C 1
ATOM 704 O O . GLU A 1 85 ? -1.000 10.807 32.030 1.00 91.88 85 GLU A O 1
ATOM 709 N N . GLU A 1 86 ? 0.296 9.006 31.700 1.00 91.19 86 GLU A N 1
ATOM 710 C CA . GLU A 1 86 ? 1.209 9.246 32.827 1.00 91.19 86 GLU A CA 1
ATOM 711 C C . GLU A 1 86 ? 2.152 10.430 32.575 1.00 91.19 86 GLU A C 1
ATOM 713 O O . GLU A 1 86 ? 2.485 11.169 33.503 1.00 91.19 86 GLU A O 1
ATOM 718 N N . ASN A 1 87 ? 2.591 10.620 31.327 1.00 91.06 87 ASN A N 1
ATOM 719 C CA . ASN A 1 87 ? 3.525 11.670 30.934 1.00 91.06 87 ASN A CA 1
ATOM 720 C C . ASN A 1 87 ? 2.932 12.553 29.829 1.00 91.06 87 ASN A C 1
ATOM 722 O O . ASN A 1 87 ? 3.161 12.348 28.630 1.00 91.06 87 ASN A O 1
ATOM 726 N N . ILE A 1 88 ? 2.200 13.577 30.270 1.00 90.62 88 ILE A N 1
ATOM 727 C CA . ILE A 1 88 ? 1.614 14.610 29.415 1.00 90.62 88 ILE A CA 1
ATOM 728 C C . ILE A 1 88 ? 2.712 15.235 28.544 1.00 90.62 88 ILE A C 1
ATOM 730 O O . ILE A 1 88 ? 3.675 15.819 29.035 1.00 90.62 88 ILE A O 1
ATOM 734 N N . GLY A 1 89 ? 2.554 15.129 27.225 1.00 90.38 89 GLY A N 1
ATOM 735 C CA . GLY A 1 89 ? 3.504 15.659 26.238 1.00 90.38 89 GLY A CA 1
ATOM 736 C C . GLY A 1 89 ? 4.505 14.636 25.700 1.00 90.38 89 GLY A C 1
ATOM 737 O O . GLY A 1 89 ? 5.122 14.895 24.664 1.00 90.38 89 GLY A O 1
ATOM 738 N N . TRP A 1 90 ? 4.620 13.446 26.298 1.00 92.62 90 TRP A N 1
ATOM 739 C CA . TRP A 1 90 ? 5.508 12.400 25.781 1.00 92.62 90 TRP A CA 1
ATOM 740 C C . TRP A 1 90 ? 5.137 11.991 24.351 1.00 92.62 90 TRP A C 1
ATOM 742 O O . TRP A 1 90 ? 5.990 12.044 23.464 1.00 92.62 90 TRP A O 1
ATOM 752 N N . LEU A 1 91 ? 3.866 11.672 24.083 1.00 92.25 91 LEU A N 1
ATOM 753 C CA . LEU A 1 91 ? 3.426 11.300 22.732 1.00 92.25 91 LEU A CA 1
ATOM 754 C C . LEU A 1 91 ? 3.592 12.463 21.734 1.00 92.25 91 LEU A C 1
ATOM 756 O O . LEU A 1 91 ? 3.961 12.241 20.583 1.00 92.25 91 LEU A O 1
ATOM 760 N N . GLN A 1 92 ? 3.428 13.712 22.179 1.00 94.31 92 GLN A N 1
ATOM 761 C CA . GLN A 1 92 ? 3.716 14.886 21.350 1.00 94.31 92 GLN A CA 1
ATOM 762 C C . GLN A 1 92 ? 5.204 14.973 20.980 1.00 94.31 92 GLN A C 1
ATOM 764 O O . GLN A 1 92 ? 5.539 15.238 19.825 1.00 94.31 92 GLN A O 1
ATOM 769 N N . SER A 1 93 ? 6.101 14.685 21.929 1.00 94.75 93 SER A N 1
ATOM 770 C CA . SER A 1 93 ? 7.541 14.607 21.666 1.00 94.75 93 SER A CA 1
ATOM 771 C C . SER A 1 93 ? 7.891 13.483 20.687 1.00 94.75 93 SER A C 1
ATOM 773 O O . SER A 1 93 ? 8.765 13.665 19.843 1.00 94.75 93 SER A O 1
ATOM 775 N N . VAL A 1 94 ? 7.179 12.349 20.725 1.00 94.38 94 VAL A N 1
ATOM 776 C CA . VAL A 1 94 ? 7.346 11.261 19.747 1.00 94.38 94 VAL A CA 1
ATOM 777 C C . VAL A 1 94 ? 7.009 11.764 18.343 1.00 94.38 94 VAL A C 1
ATOM 779 O O . VAL A 1 94 ? 7.813 11.597 17.429 1.00 94.38 94 VAL A O 1
ATOM 782 N N . LEU A 1 95 ? 5.871 12.444 18.171 1.00 94.94 95 LEU A N 1
ATOM 783 C CA . LEU A 1 95 ? 5.478 13.022 16.880 1.00 94.94 95 LEU A CA 1
ATOM 784 C C . LEU A 1 95 ? 6.475 14.078 16.380 1.00 94.94 95 LEU A C 1
ATOM 786 O O . LEU A 1 95 ? 6.786 14.105 15.188 1.00 94.94 95 LEU A O 1
ATOM 790 N N . ALA A 1 96 ? 7.010 14.913 17.274 1.00 95.88 96 ALA A N 1
ATOM 791 C CA . ALA A 1 96 ? 8.043 15.890 16.935 1.00 95.88 96 ALA A CA 1
ATOM 792 C C . ALA A 1 96 ? 9.347 15.215 16.476 1.00 95.88 96 ALA A C 1
ATOM 794 O O . ALA A 1 96 ? 9.902 15.591 15.447 1.00 95.88 96 ALA A O 1
ATOM 795 N N . ASN A 1 97 ? 9.798 14.167 17.174 1.00 96.56 97 ASN A N 1
ATOM 796 C CA . ASN A 1 97 ? 10.988 13.410 16.780 1.00 96.56 97 ASN A CA 1
ATOM 797 C C . ASN A 1 97 ? 10.818 12.742 15.411 1.00 96.56 97 ASN A C 1
ATOM 799 O O . ASN A 1 97 ? 11.750 12.769 14.612 1.00 96.56 97 ASN A O 1
ATOM 803 N N . ILE A 1 98 ? 9.633 12.212 15.086 1.00 96.69 98 ILE A N 1
ATOM 804 C CA . ILE A 1 98 ? 9.377 11.657 13.746 1.00 96.69 98 ILE A CA 1
ATOM 805 C C . ILE A 1 98 ? 9.619 12.719 12.667 1.00 96.69 98 ILE A C 1
ATOM 807 O O . ILE A 1 98 ? 10.281 12.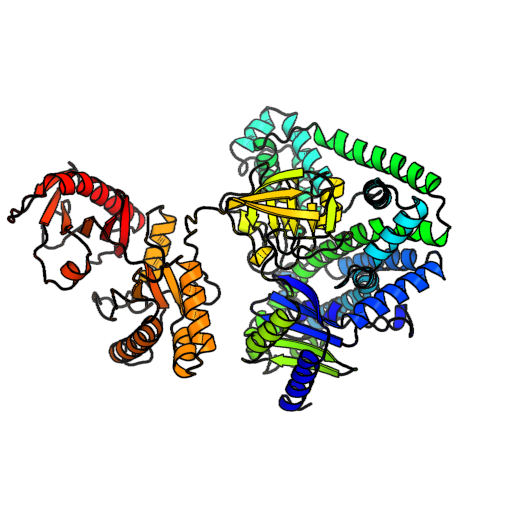418 11.675 1.00 96.69 98 ILE A O 1
ATOM 811 N N . ARG A 1 99 ? 9.148 13.960 12.861 1.00 96.31 99 ARG A N 1
ATOM 812 C CA . ARG A 1 99 ? 9.381 15.067 11.913 1.00 96.31 99 ARG A CA 1
ATOM 813 C C . ARG A 1 99 ? 10.874 15.362 11.758 1.00 96.31 99 ARG A C 1
ATOM 815 O O . ARG A 1 99 ? 11.375 15.330 10.638 1.00 96.31 99 ARG A O 1
ATOM 822 N N . THR A 1 100 ? 11.596 15.514 12.867 1.00 97.50 100 THR A N 1
ATOM 823 C CA . THR A 1 100 ? 13.053 15.731 12.866 1.00 97.50 100 THR A CA 1
ATOM 824 C C . THR A 1 100 ? 13.806 14.611 12.143 1.00 97.50 100 THR A C 1
ATOM 826 O O . THR A 1 100 ? 14.734 14.858 11.376 1.00 97.50 100 THR A O 1
ATOM 829 N N . HIS A 1 101 ? 13.423 13.351 12.360 1.00 97.12 101 HIS A N 1
ATOM 830 C CA . HIS A 1 101 ? 14.057 12.218 11.688 1.00 97.12 101 HIS A CA 1
ATOM 831 C C . HIS A 1 101 ? 13.675 12.118 10.201 1.00 97.12 101 HIS A C 1
ATOM 833 O O . HIS A 1 101 ? 14.505 11.683 9.404 1.00 97.12 101 HIS A O 1
ATOM 839 N N . CYS A 1 102 ? 12.481 12.570 9.803 1.00 97.19 102 CYS A N 1
ATOM 840 C CA . CYS A 1 102 ? 12.118 12.716 8.392 1.00 97.19 102 CYS A CA 1
ATOM 841 C C . CYS A 1 102 ? 12.996 13.768 7.698 1.00 97.19 102 CYS A C 1
ATOM 843 O O . CYS A 1 102 ? 13.541 13.490 6.633 1.00 97.19 102 CYS A O 1
ATOM 845 N N . GLU A 1 103 ? 13.210 14.931 8.320 1.00 95.75 103 GLU A N 1
ATOM 846 C CA . GLU A 1 103 ? 14.123 15.962 7.803 1.00 95.75 103 GLU A CA 1
ATOM 847 C C . GLU A 1 103 ? 15.544 15.408 7.640 1.00 95.75 103 GLU A C 1
ATOM 849 O O . GLU A 1 103 ? 16.155 15.550 6.583 1.00 95.75 103 GLU A O 1
ATOM 854 N N . ARG A 1 104 ? 16.051 14.680 8.644 1.00 97.19 104 ARG A N 1
ATOM 855 C CA . ARG A 1 104 ? 17.363 14.014 8.561 1.00 97.19 104 ARG A CA 1
ATOM 856 C C . ARG A 1 104 ? 17.432 13.030 7.398 1.00 97.19 104 ARG A C 1
ATOM 858 O O . ARG A 1 104 ? 18.396 13.074 6.635 1.00 97.19 104 ARG A O 1
ATOM 865 N N . LEU A 1 105 ? 16.422 12.174 7.237 1.00 96.88 105 LEU A N 1
ATOM 866 C CA . LEU A 1 105 ? 16.356 11.223 6.127 1.00 96.88 105 LEU A CA 1
ATOM 867 C C . LEU A 1 105 ? 16.361 11.958 4.779 1.00 96.88 105 LEU A C 1
ATOM 869 O O . LEU A 1 105 ? 17.095 11.583 3.873 1.00 96.88 105 LEU A O 1
ATOM 873 N N . GLN A 1 106 ? 15.638 13.073 4.663 1.00 94.50 106 GLN A N 1
ATOM 874 C CA . GLN A 1 106 ? 15.626 13.891 3.451 1.00 94.50 106 GLN A CA 1
ATOM 875 C C . GLN A 1 106 ? 17.023 14.407 3.057 1.00 94.50 106 GLN A C 1
ATOM 877 O O . GLN A 1 106 ? 17.319 14.474 1.865 1.00 94.50 106 GLN A O 1
ATOM 882 N N . THR A 1 107 ? 17.896 14.702 4.028 1.00 95.88 107 THR A N 1
ATOM 883 C CA . THR A 1 107 ? 19.276 15.170 3.781 1.00 95.88 107 THR A CA 1
ATOM 884 C C . THR A 1 107 ? 20.275 14.076 3.385 1.00 95.88 107 THR A C 1
ATOM 886 O O . THR A 1 107 ? 21.436 14.381 3.112 1.00 95.88 107 THR A O 1
ATOM 889 N N . VAL A 1 108 ? 19.874 12.800 3.376 1.00 97.06 108 VAL A N 1
ATOM 890 C CA . VAL A 1 108 ? 20.754 11.706 2.934 1.00 97.06 108 VAL A CA 1
ATOM 891 C C . VAL A 1 108 ? 21.060 11.833 1.443 1.00 97.06 108 VAL A C 1
ATOM 893 O O . VAL A 1 108 ? 22.227 11.739 1.067 1.00 97.06 108 VAL A O 1
ATOM 896 N N . PHE A 1 109 ? 20.033 12.105 0.634 1.00 96.69 109 PHE A N 1
ATOM 897 C CA . PHE A 1 109 ? 20.144 12.271 -0.814 1.00 96.69 109 PHE A CA 1
ATOM 898 C C . PHE A 1 109 ? 19.830 13.709 -1.235 1.00 96.69 109 PHE A C 1
ATOM 900 O O . PHE A 1 109 ? 18.847 14.296 -0.775 1.00 96.69 109 PHE A O 1
ATOM 907 N N . HIS A 1 110 ? 20.644 14.271 -2.128 1.00 93.38 110 HIS A N 1
ATOM 908 C CA . HIS A 1 110 ? 20.436 15.597 -2.717 1.00 93.38 110 HIS A CA 1
ATOM 909 C C . HIS A 1 110 ? 19.769 15.484 -4.092 1.00 93.38 110 HIS A C 1
ATOM 911 O O . HIS A 1 110 ? 19.930 14.478 -4.771 1.00 93.38 110 HIS A O 1
ATOM 917 N N . GLU A 1 111 ? 19.047 16.523 -4.528 1.00 89.75 111 GLU A N 1
ATOM 918 C CA . GLU A 1 111 ? 18.329 16.479 -5.816 1.00 89.75 111 GLU A CA 1
ATOM 919 C C . GLU A 1 111 ? 19.241 16.354 -7.044 1.00 89.75 111 GLU A C 1
ATOM 921 O O . GLU A 1 111 ? 18.784 15.940 -8.103 1.00 89.75 111 GLU A O 1
ATOM 926 N N . SER A 1 112 ? 20.526 16.678 -6.901 1.00 91.38 112 SER A N 1
ATOM 927 C CA . SER A 1 112 ? 21.540 16.507 -7.943 1.00 91.38 112 SER A CA 1
ATOM 928 C C . SER A 1 112 ? 22.079 15.075 -8.059 1.00 91.38 112 SER A C 1
ATOM 930 O O . SER A 1 112 ? 22.947 14.835 -8.888 1.00 91.38 112 SER A O 1
ATOM 932 N N . MET A 1 113 ? 21.651 14.142 -7.199 1.00 94.94 113 MET A N 1
ATOM 933 C CA . MET A 1 113 ? 22.116 12.751 -7.220 1.00 94.94 113 MET A CA 1
ATOM 934 C C . MET A 1 113 ? 21.320 11.937 -8.243 1.00 94.94 113 MET A C 1
ATOM 936 O O . MET A 1 113 ? 20.337 11.276 -7.905 1.00 94.94 113 MET A O 1
ATOM 940 N N . ASP A 1 114 ? 21.731 12.014 -9.502 1.00 93.06 114 ASP A N 1
ATOM 941 C CA . ASP A 1 114 ? 21.183 11.216 -10.597 1.00 93.06 114 ASP A CA 1
ATOM 942 C C . ASP A 1 114 ? 21.957 9.898 -10.805 1.00 93.06 114 ASP A C 1
ATOM 944 O O . ASP A 1 114 ? 22.819 9.517 -10.012 1.00 93.06 114 ASP A O 1
ATOM 948 N N . LYS A 1 115 ? 21.632 9.168 -11.879 1.00 92.88 115 LYS A N 1
ATOM 949 C CA . LYS A 1 115 ? 22.296 7.899 -12.215 1.00 92.88 115 LYS A CA 1
ATOM 950 C C . LYS A 1 115 ? 23.802 8.048 -12.438 1.00 92.88 115 LYS A C 1
ATOM 952 O O . LYS A 1 115 ? 24.544 7.115 -12.134 1.00 92.88 115 LYS A O 1
ATOM 957 N N . ASP A 1 116 ? 24.245 9.176 -12.984 1.00 95.62 116 ASP A N 1
ATOM 958 C CA . ASP A 1 116 ? 25.657 9.402 -13.276 1.00 95.62 116 ASP A CA 1
ATOM 959 C C . ASP A 1 116 ? 26.420 9.706 -11.980 1.00 95.62 116 ASP A C 1
ATOM 961 O O . ASP A 1 116 ? 27.481 9.126 -11.760 1.00 95.62 116 ASP A O 1
ATOM 965 N N . PHE A 1 117 ? 25.815 10.455 -11.048 1.00 97.56 117 PHE A N 1
ATOM 966 C CA . PHE A 1 117 ? 26.368 10.649 -9.703 1.00 97.56 117 PHE A CA 1
ATOM 967 C C . PHE A 1 117 ? 26.710 9.319 -9.016 1.00 97.56 117 PHE A C 1
ATOM 969 O O . PHE A 1 117 ? 27.824 9.158 -8.524 1.00 97.56 117 PHE A O 1
ATOM 976 N N . PHE A 1 118 ? 25.784 8.351 -8.989 1.00 97.06 118 PHE A N 1
ATOM 977 C CA . PHE A 1 118 ? 26.044 7.053 -8.349 1.00 97.06 118 PHE A CA 1
ATOM 978 C C . PHE A 1 118 ? 27.102 6.232 -9.094 1.00 97.06 118 PHE A C 1
ATOM 980 O O . PHE A 1 118 ? 27.897 5.541 -8.454 1.00 97.06 118 PHE A O 1
ATOM 987 N N . ARG A 1 119 ? 27.148 6.324 -10.430 1.00 96.69 119 ARG A N 1
ATOM 988 C CA . ARG A 1 119 ? 28.159 5.647 -11.254 1.00 96.69 119 ARG A CA 1
ATOM 989 C C . ARG A 1 119 ? 29.572 6.142 -10.945 1.00 96.69 119 ARG A C 1
ATOM 991 O O . ARG A 1 119 ? 30.494 5.329 -10.905 1.00 96.69 119 ARG A O 1
ATOM 998 N N . ASP A 1 120 ? 29.718 7.437 -10.686 1.00 97.06 120 ASP A N 1
ATOM 999 C CA . ASP A 1 120 ? 31.008 8.087 -10.445 1.00 97.06 120 ASP A CA 1
ATOM 1000 C C . ASP A 1 120 ? 31.554 7.865 -9.021 1.00 97.06 120 ASP A C 1
ATOM 1002 O O . ASP A 1 120 ? 32.733 8.121 -8.763 1.00 97.06 120 ASP A O 1
ATOM 1006 N N . LEU A 1 121 ? 30.740 7.359 -8.085 1.00 97.25 121 LEU A N 1
ATOM 1007 C CA . LEU A 1 121 ? 31.192 7.056 -6.722 1.00 97.25 121 LEU A CA 1
ATOM 1008 C C . LEU A 1 121 ? 32.206 5.905 -6.695 1.00 97.25 121 LEU A C 1
ATOM 1010 O O . LEU A 1 121 ? 32.040 4.890 -7.374 1.00 97.25 121 LEU A O 1
ATOM 1014 N N . SER A 1 122 ? 33.208 5.987 -5.817 1.00 96.81 122 SER A N 1
ATOM 1015 C CA . SER A 1 122 ? 34.022 4.813 -5.480 1.00 96.81 122 SER A CA 1
ATOM 1016 C C . SER A 1 122 ? 33.193 3.775 -4.707 1.00 96.81 122 SER A C 1
ATOM 1018 O O . SER A 1 122 ? 32.170 4.113 -4.110 1.00 96.81 122 SER A O 1
ATOM 1020 N N . ASP A 1 123 ? 33.621 2.507 -4.673 1.00 94.94 123 ASP A N 1
ATOM 1021 C CA . ASP A 1 123 ? 32.928 1.471 -3.880 1.00 94.94 123 ASP A CA 1
ATOM 1022 C C . ASP A 1 123 ? 32.857 1.841 -2.390 1.00 94.94 123 ASP A C 1
ATOM 1024 O O . ASP A 1 123 ? 31.846 1.605 -1.729 1.00 94.94 123 ASP A O 1
ATOM 1028 N N . SER A 1 124 ? 33.906 2.492 -1.873 1.00 97.06 124 SER A N 1
ATOM 1029 C CA . SER A 1 124 ? 33.954 2.992 -0.496 1.00 97.06 124 SER A CA 1
ATOM 1030 C C . SER A 1 124 ? 32.911 4.084 -0.248 1.00 97.06 124 SER A C 1
ATOM 1032 O O . SER A 1 124 ? 32.215 4.048 0.770 1.00 97.06 124 SER A O 1
ATOM 1034 N N . ASP A 1 125 ? 32.772 5.037 -1.173 1.00 97.94 125 ASP A N 1
ATOM 1035 C CA . ASP A 1 125 ? 31.811 6.138 -1.039 1.00 97.94 125 ASP A CA 1
ATOM 1036 C C . ASP A 1 125 ? 30.368 5.644 -1.193 1.00 97.94 125 ASP A C 1
ATOM 1038 O O . ASP A 1 125 ? 29.496 6.024 -0.409 1.00 97.94 125 ASP A O 1
ATOM 1042 N N . LEU A 1 126 ? 30.119 4.733 -2.142 1.00 97.50 126 LEU A N 1
ATOM 1043 C CA . LEU A 1 126 ? 28.819 4.086 -2.340 1.00 97.50 126 LEU A CA 1
ATOM 1044 C C . LEU A 1 126 ? 28.391 3.317 -1.081 1.00 97.50 126 LEU A C 1
ATOM 1046 O O . LEU A 1 126 ? 27.278 3.493 -0.581 1.00 97.50 126 LEU A O 1
ATOM 1050 N N . ARG A 1 127 ? 29.305 2.522 -0.509 1.00 97.88 127 ARG A N 1
ATOM 1051 C CA . ARG A 1 127 ? 29.099 1.819 0.763 1.00 97.88 127 ARG A CA 1
ATOM 1052 C C . ARG A 1 127 ? 28.803 2.789 1.906 1.00 97.88 127 ARG A C 1
ATOM 1054 O O . ARG A 1 127 ? 27.901 2.533 2.705 1.00 97.88 127 ARG A O 1
ATOM 1061 N N . GLN A 1 128 ? 29.555 3.886 2.020 1.00 98.38 128 GLN A N 1
ATOM 1062 C CA . GLN A 1 128 ? 29.365 4.875 3.083 1.00 98.38 128 GLN A CA 1
ATOM 1063 C C . GLN A 1 128 ? 28.008 5.580 2.963 1.00 98.38 128 GLN A C 1
ATOM 1065 O O . GLN A 1 128 ? 27.320 5.754 3.973 1.00 98.38 128 GLN A O 1
ATOM 1070 N N . LEU A 1 129 ? 27.599 5.946 1.747 1.00 98.38 129 LEU A N 1
ATOM 1071 C CA . LEU A 1 129 ? 26.299 6.556 1.482 1.00 98.38 129 LEU A CA 1
ATOM 1072 C C . LEU A 1 129 ? 25.156 5.594 1.819 1.00 98.38 129 LEU A C 1
ATOM 1074 O O . LEU A 1 129 ? 24.224 5.972 2.534 1.00 98.38 129 LEU A O 1
ATOM 1078 N N . TYR A 1 130 ? 25.267 4.333 1.400 1.00 98.25 130 TYR A N 1
ATOM 1079 C CA . TYR A 1 130 ? 24.304 3.294 1.748 1.00 98.25 130 TYR A CA 1
ATOM 1080 C C . TYR A 1 130 ? 24.229 3.069 3.270 1.00 98.25 130 TYR A C 1
ATOM 1082 O O . TYR A 1 130 ? 23.137 3.015 3.839 1.00 98.25 130 TYR A O 1
ATOM 1090 N N . ALA A 1 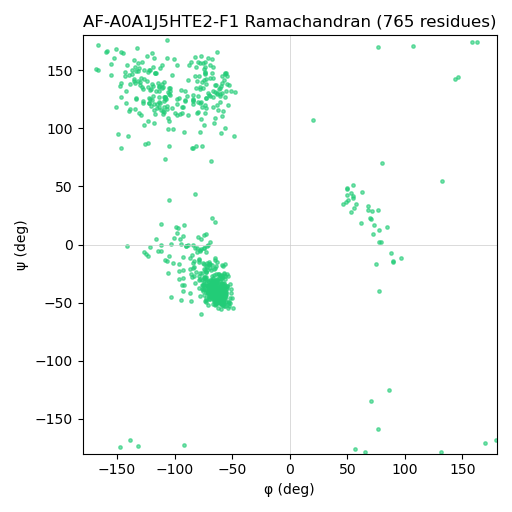131 ? 25.372 2.999 3.963 1.00 98.38 131 ALA A N 1
ATOM 1091 C CA . ALA A 1 131 ? 25.424 2.859 5.420 1.00 98.38 131 ALA A CA 1
ATOM 1092 C C . ALA A 1 131 ? 24.762 4.048 6.135 1.00 98.38 131 ALA A C 1
ATOM 1094 O O . ALA A 1 131 ? 24.007 3.856 7.091 1.00 98.38 131 ALA A O 1
ATOM 1095 N N . LYS A 1 132 ? 25.000 5.275 5.649 1.00 98.19 132 LYS A N 1
ATOM 1096 C CA . LYS A 1 132 ? 24.356 6.496 6.151 1.00 98.19 132 LYS A CA 1
ATOM 1097 C C . LYS A 1 132 ? 22.840 6.423 5.976 1.00 98.19 132 LYS A C 1
ATOM 1099 O O . LYS A 1 132 ? 22.120 6.675 6.940 1.00 98.19 132 LYS A O 1
ATOM 1104 N N . HIS A 1 133 ? 22.361 6.049 4.787 1.00 97.44 133 HIS A N 1
ATOM 1105 C CA . HIS A 1 133 ? 20.934 5.834 4.534 1.00 97.44 133 HIS A CA 1
ATOM 1106 C C . HIS A 1 133 ? 20.353 4.806 5.512 1.00 97.44 133 HIS A C 1
ATOM 1108 O O . HIS A 1 133 ? 19.390 5.104 6.219 1.00 97.44 133 HIS A O 1
ATOM 1114 N N . HIS A 1 134 ? 20.973 3.626 5.609 1.00 96.75 134 HIS A N 1
ATOM 1115 C CA . HIS A 1 134 ? 20.511 2.554 6.483 1.00 96.75 134 HIS A CA 1
ATOM 1116 C C . HIS A 1 134 ? 20.418 2.998 7.949 1.00 96.75 134 HIS A C 1
ATOM 1118 O O . HIS A 1 134 ? 19.398 2.751 8.595 1.00 96.75 134 HIS A O 1
ATOM 1124 N N . HIS A 1 135 ? 21.432 3.698 8.460 1.00 96.44 135 HIS A N 1
ATOM 1125 C CA . HIS A 1 135 ? 21.424 4.214 9.825 1.00 96.44 135 HIS A CA 1
ATOM 1126 C C . HIS A 1 135 ? 20.291 5.224 10.048 1.00 96.44 135 HIS A C 1
ATOM 1128 O O . HIS A 1 135 ? 19.453 5.020 10.924 1.00 96.44 135 HIS A O 1
ATOM 1134 N N . VAL A 1 136 ? 20.212 6.280 9.231 1.00 96.94 136 VAL A N 1
ATOM 1135 C CA . VAL A 1 136 ? 19.222 7.358 9.414 1.00 96.94 136 VAL A CA 1
ATOM 1136 C C . VAL A 1 136 ? 17.788 6.839 9.279 1.00 96.94 136 VAL A C 1
ATOM 1138 O O . VAL A 1 136 ? 16.912 7.244 10.046 1.00 96.94 136 VAL A O 1
ATOM 1141 N N . HIS A 1 137 ? 17.544 5.914 8.350 1.00 95.50 137 HIS A N 1
ATOM 1142 C CA . HIS A 1 137 ? 16.230 5.305 8.169 1.00 95.50 137 HIS A CA 1
ATOM 1143 C C . HIS A 1 137 ? 15.854 4.391 9.349 1.00 95.50 137 HIS A C 1
ATOM 1145 O O . HIS A 1 137 ? 14.722 4.438 9.832 1.00 95.50 137 HIS A O 1
ATOM 1151 N N . SER A 1 138 ? 16.809 3.622 9.882 1.00 94.31 138 SER A N 1
ATOM 1152 C CA . SER A 1 138 ? 16.585 2.801 11.082 1.00 94.31 138 SER A CA 1
ATOM 1153 C C . SER A 1 138 ? 16.264 3.664 12.308 1.00 94.31 138 SER A C 1
ATOM 1155 O O . SER A 1 138 ? 15.337 3.352 13.055 1.00 94.31 138 SER A O 1
ATOM 1157 N N . GLU A 1 139 ? 16.961 4.793 12.483 1.00 94.50 139 GLU A N 1
ATOM 1158 C CA . GLU A 1 139 ? 16.681 5.752 13.561 1.00 94.50 139 GLU A CA 1
ATOM 1159 C C . GLU A 1 139 ? 15.270 6.348 13.466 1.00 94.50 139 GLU A C 1
ATOM 1161 O O . GLU A 1 139 ? 14.596 6.501 14.482 1.00 94.50 139 GLU A O 1
ATOM 1166 N N . LEU A 1 140 ? 14.781 6.646 12.257 1.00 95.38 140 LEU A N 1
ATOM 1167 C CA . LEU A 1 140 ? 13.408 7.122 12.057 1.00 95.38 140 LEU A CA 1
ATOM 1168 C C . LEU A 1 140 ? 12.377 6.110 12.582 1.00 95.38 140 LEU A C 1
ATOM 1170 O O . LEU A 1 140 ? 11.421 6.497 13.262 1.00 95.38 140 LEU A O 1
ATOM 1174 N N . TYR A 1 141 ? 12.563 4.818 12.305 1.00 93.44 141 TYR A N 1
ATOM 1175 C CA . TYR A 1 141 ? 11.595 3.790 12.693 1.00 93.44 141 TYR A CA 1
ATOM 1176 C C . TYR A 1 141 ? 11.581 3.446 14.183 1.00 93.44 141 TYR A C 1
ATOM 1178 O O . TYR A 1 141 ? 10.552 2.964 14.664 1.00 93.44 141 TYR A O 1
ATOM 1186 N N . LYS A 1 142 ? 12.619 3.820 14.943 1.00 91.75 142 LYS A N 1
ATOM 1187 C CA . LYS A 1 142 ? 12.572 3.810 16.418 1.00 91.75 142 LYS A CA 1
ATOM 1188 C C . LYS A 1 142 ? 11.465 4.710 16.982 1.00 91.75 142 LYS A C 1
ATOM 1190 O O . LYS A 1 142 ? 10.951 4.464 18.067 1.00 91.75 142 LYS A O 1
ATOM 1195 N N . TRP A 1 143 ? 11.072 5.745 16.244 1.00 93.94 143 TRP A N 1
ATOM 1196 C CA . TRP A 1 143 ? 9.984 6.646 16.628 1.00 93.94 143 TRP A CA 1
ATOM 1197 C C . TRP A 1 143 ? 8.711 6.347 15.846 1.00 93.94 143 TRP A C 1
ATOM 1199 O O . TRP A 1 143 ? 7.625 6.250 16.415 1.00 93.94 143 TRP A O 1
ATOM 1209 N N . ALA A 1 144 ? 8.843 6.156 14.534 1.00 93.31 144 ALA A N 1
ATOM 1210 C CA . ALA A 1 144 ? 7.716 6.031 13.622 1.00 93.31 144 ALA A CA 1
ATOM 1211 C C . ALA A 1 144 ? 6.879 4.760 13.830 1.00 93.31 144 ALA A C 1
ATOM 1213 O O . ALA A 1 144 ? 5.735 4.720 13.375 1.00 93.31 144 ALA A O 1
ATOM 1214 N N . ARG A 1 145 ? 7.409 3.744 14.526 1.00 91.31 145 ARG A N 1
ATOM 1215 C CA . ARG A 1 145 ? 6.659 2.528 14.865 1.00 91.31 145 ARG A CA 1
ATOM 1216 C C . ARG A 1 145 ? 5.671 2.726 16.018 1.00 91.31 145 ARG A C 1
ATOM 1218 O O . ARG A 1 145 ? 4.677 2.006 16.073 1.00 91.31 145 ARG A O 1
ATOM 1225 N N . LEU A 1 146 ? 5.896 3.699 16.908 1.00 91.69 146 LEU A N 1
ATOM 1226 C CA . LEU A 1 146 ? 5.034 3.925 18.077 1.00 91.69 146 LEU A CA 1
ATOM 1227 C C . LEU A 1 146 ? 3.607 4.330 17.681 1.00 91.69 146 LEU A C 1
ATOM 1229 O O . LEU A 1 146 ? 2.675 3.650 18.109 1.00 91.69 146 LEU A O 1
ATOM 1233 N N . PRO A 1 147 ? 3.386 5.343 16.815 1.00 90.88 147 PRO A N 1
ATOM 1234 C CA . PRO A 1 147 ? 2.026 5.701 16.427 1.00 90.88 147 PRO A CA 1
ATOM 1235 C C . PRO A 1 147 ? 1.336 4.631 15.573 1.00 90.88 147 PRO A C 1
ATOM 1237 O O . PRO A 1 147 ? 0.113 4.593 15.513 1.00 90.88 147 PRO A O 1
ATOM 1240 N N . GLU A 1 148 ? 2.092 3.757 14.900 1.00 88.75 148 GLU A N 1
ATOM 1241 C CA . GLU A 1 148 ? 1.504 2.622 14.182 1.00 88.75 148 GLU A CA 1
ATOM 1242 C C . GLU A 1 148 ? 0.951 1.569 15.136 1.00 88.75 148 GLU A C 1
ATOM 1244 O O . GLU A 1 148 ? -0.156 1.077 14.922 1.00 88.75 148 GLU A O 1
ATOM 1249 N N . ALA A 1 149 ? 1.706 1.241 16.186 1.00 90.31 149 ALA A N 1
ATOM 1250 C CA . ALA A 1 149 ? 1.353 0.194 17.140 1.00 90.31 149 ALA A CA 1
ATOM 1251 C C . ALA A 1 149 ? 0.034 0.472 17.882 1.00 90.31 149 ALA A C 1
ATOM 1253 O O . ALA A 1 149 ? -0.643 -0.474 18.263 1.00 90.31 149 ALA A O 1
ATOM 1254 N N . LEU A 1 150 ? -0.367 1.744 18.013 1.00 91.00 150 LEU A N 1
ATOM 1255 C CA . LEU A 1 150 ? -1.625 2.169 18.642 1.00 91.00 150 LEU A CA 1
ATOM 1256 C C . LEU A 1 150 ? -2.883 1.527 18.024 1.00 91.00 150 LEU A C 1
ATOM 1258 O O . LEU A 1 150 ? -3.823 1.194 18.744 1.00 91.00 150 LEU A O 1
ATOM 1262 N N . ASP A 1 151 ? -2.917 1.347 16.699 1.00 88.00 151 ASP A N 1
ATOM 1263 C CA . ASP A 1 151 ? -4.092 0.814 15.985 1.00 88.00 151 ASP A CA 1
ATOM 1264 C C . ASP A 1 151 ? -3.801 -0.444 15.150 1.00 88.00 151 ASP A C 1
ATOM 1266 O O . ASP A 1 151 ? -4.734 -1.077 14.644 1.00 88.00 151 ASP A O 1
ATOM 1270 N N . ARG A 1 152 ? -2.532 -0.826 14.974 1.00 87.56 152 ARG A N 1
ATOM 1271 C CA . ARG A 1 152 ? -2.135 -1.934 14.095 1.00 87.56 152 ARG A CA 1
ATOM 1272 C C . ARG A 1 152 ? -2.768 -3.265 14.540 1.00 87.56 152 ARG A C 1
ATOM 1274 O O . ARG A 1 152 ? -2.675 -3.658 15.698 1.00 87.56 152 ARG A O 1
ATOM 1281 N N . GLY A 1 153 ? -3.425 -3.958 13.606 1.00 83.88 153 GLY A N 1
ATOM 1282 C CA . GLY A 1 153 ? -4.058 -5.274 13.798 1.00 83.88 153 GLY A CA 1
ATOM 1283 C C . GLY A 1 153 ? -5.410 -5.265 14.531 1.00 83.88 153 GLY A C 1
ATOM 1284 O O . GLY A 1 153 ? -6.329 -5.989 14.138 1.00 83.88 153 GLY A O 1
ATOM 1285 N N . VAL A 1 154 ? -5.567 -4.442 15.576 1.00 85.00 154 VAL A N 1
ATOM 1286 C CA . VAL A 1 154 ? -6.733 -4.498 16.489 1.00 85.00 154 VAL A CA 1
ATOM 1287 C C . VAL A 1 154 ? -7.507 -3.183 16.660 1.00 85.00 154 VAL A C 1
ATOM 1289 O O . VAL A 1 154 ? -8.593 -3.209 17.251 1.00 85.00 154 VAL A O 1
ATOM 1292 N N . SER A 1 155 ? -7.003 -2.063 16.127 1.00 84.88 155 SER A N 1
ATOM 1293 C CA . SER A 1 155 ? -7.598 -0.716 16.250 1.00 84.88 155 SER A CA 1
ATOM 1294 C C . SER A 1 155 ? -7.845 -0.292 17.705 1.00 84.88 155 SER A C 1
ATOM 1296 O O . SER A 1 155 ? -8.924 0.200 18.037 1.00 84.88 155 SER A O 1
ATOM 1298 N N . TYR A 1 156 ? -6.883 -0.579 18.590 1.00 90.75 156 TYR A N 1
ATOM 1299 C CA . TYR A 1 156 ? -7.047 -0.428 20.038 1.00 90.75 156 TYR A CA 1
ATOM 1300 C C . TYR A 1 156 ? -7.252 1.034 20.438 1.00 90.75 156 TYR A C 1
ATOM 1302 O O . TYR A 1 156 ? -8.245 1.348 21.088 1.00 90.75 156 TYR A O 1
ATOM 1310 N N . PHE A 1 157 ? -6.376 1.939 19.999 1.00 91.75 157 PHE A N 1
ATOM 1311 C CA . PHE A 1 157 ? -6.448 3.350 20.376 1.00 91.75 157 PHE A CA 1
ATOM 1312 C C . PHE A 1 157 ? -7.724 4.032 19.880 1.00 91.75 157 PHE A C 1
ATOM 1314 O O . PHE A 1 157 ? -8.366 4.768 20.625 1.00 91.75 157 PHE A O 1
ATOM 1321 N N . SER A 1 158 ? -8.150 3.725 18.654 1.00 86.81 158 SER A N 1
ATOM 1322 C CA . SER A 1 158 ? -9.414 4.230 18.113 1.00 86.81 158 SER A CA 1
ATOM 1323 C C . SER A 1 158 ? -10.620 3.777 18.945 1.00 86.81 158 SER A C 1
ATOM 1325 O O . SER A 1 158 ? -11.497 4.585 19.237 1.00 86.81 158 SER A O 1
ATOM 1327 N N . LYS A 1 159 ? -10.657 2.504 19.370 1.00 88.12 159 LYS A N 1
ATOM 1328 C CA . LYS A 1 159 ? -11.720 1.974 20.244 1.00 88.12 159 LYS A CA 1
ATOM 1329 C C . LYS A 1 159 ? -11.673 2.579 21.643 1.00 88.12 159 LYS A C 1
ATOM 1331 O O . LYS A 1 159 ? -12.720 2.872 22.204 1.00 88.12 159 LYS A O 1
ATOM 1336 N N . TYR A 1 160 ? -10.472 2.778 22.174 1.00 93.38 160 TYR A N 1
ATOM 1337 C CA . TYR A 1 160 ? -10.251 3.395 23.475 1.00 93.38 160 TYR A CA 1
ATOM 1338 C C . TYR A 1 160 ? -10.810 4.828 23.518 1.00 93.38 160 TYR A C 1
ATOM 1340 O O . TYR A 1 160 ? -11.616 5.149 24.385 1.00 93.38 160 TYR A O 1
ATOM 1348 N N . LEU A 1 161 ? -10.479 5.671 22.532 1.00 92.31 161 LEU A N 1
ATOM 1349 C CA . LEU A 1 161 ? -11.021 7.034 22.453 1.00 92.31 161 LEU A CA 1
ATOM 1350 C C . LEU A 1 161 ? -12.529 7.064 22.184 1.00 92.31 161 LEU A C 1
ATOM 1352 O O . LEU A 1 161 ? -13.236 7.931 22.701 1.00 92.31 161 LEU A O 1
ATOM 1356 N N . PHE A 1 162 ? -13.033 6.126 21.379 1.00 89.44 162 PHE A N 1
ATOM 1357 C CA . PHE A 1 162 ? -14.470 6.003 21.157 1.00 89.44 162 PHE A CA 1
ATOM 1358 C C . PHE A 1 162 ? -15.200 5.703 22.470 1.00 89.44 162 PHE A C 1
ATOM 1360 O O . PHE A 1 162 ? -16.166 6.387 22.788 1.00 89.44 162 PHE A O 1
ATOM 1367 N N . HIS A 1 163 ? -14.681 4.772 23.275 1.00 91.56 163 HIS A N 1
ATOM 1368 C CA . HIS A 1 163 ? -15.245 4.439 24.582 1.00 91.56 163 HIS A CA 1
ATOM 1369 C C . HIS A 1 163 ? -15.260 5.639 25.541 1.00 91.56 163 HIS A C 1
ATOM 1371 O O . HIS A 1 163 ? -16.294 5.928 26.137 1.00 91.56 163 HIS A O 1
ATOM 1377 N N . LEU A 1 164 ? -14.172 6.418 25.608 1.00 93.81 164 LEU A N 1
ATOM 1378 C CA . LEU A 1 164 ? -14.154 7.668 26.383 1.00 93.81 164 LEU A CA 1
ATOM 1379 C C . LEU A 1 164 ? -15.237 8.654 25.921 1.00 93.81 164 LEU A C 1
ATOM 1381 O O . LEU A 1 164 ? -15.831 9.369 26.727 1.00 93.81 164 LEU A O 1
ATOM 1385 N N . THR A 1 165 ? -15.515 8.690 24.618 1.00 92.06 165 THR A N 1
ATOM 1386 C CA . THR A 1 165 ? -16.577 9.536 24.059 1.00 92.06 165 THR A CA 1
ATOM 1387 C C . THR A 1 165 ? -17.964 9.006 24.422 1.00 92.06 165 THR A C 1
ATOM 1389 O O . THR A 1 165 ? -18.859 9.797 24.715 1.00 92.06 165 THR A O 1
ATOM 1392 N N . GLU A 1 166 ? -18.171 7.687 24.439 1.00 91.50 166 GLU A N 1
ATOM 1393 C CA . GLU A 1 166 ? -19.421 7.072 24.906 1.00 91.50 166 GLU A CA 1
ATOM 1394 C C . GLU A 1 166 ? -19.703 7.444 26.363 1.00 91.50 166 GLU A C 1
ATOM 1396 O O . GLU A 1 166 ? -20.799 7.913 26.672 1.00 91.50 166 GLU A O 1
ATOM 1401 N N . GLU A 1 167 ? -18.704 7.327 27.236 1.00 93.12 167 GLU A N 1
ATOM 1402 C CA . GLU A 1 167 ? -18.831 7.700 28.645 1.00 93.12 167 GLU A CA 1
ATOM 1403 C C . GLU A 1 167 ? -19.133 9.195 28.814 1.00 93.12 167 GLU A C 1
ATOM 1405 O O . GLU A 1 167 ? -20.094 9.556 29.493 1.00 93.12 167 GLU A O 1
ATOM 1410 N N . ALA A 1 168 ? -18.383 10.072 28.139 1.00 92.00 168 ALA A N 1
ATOM 1411 C CA . ALA A 1 168 ? -18.574 11.521 28.236 1.00 92.00 168 ALA A CA 1
ATOM 1412 C C . ALA A 1 168 ? -19.925 12.004 27.674 1.00 92.00 168 ALA A C 1
ATOM 1414 O O . ALA A 1 168 ? -20.451 13.028 28.106 1.00 92.00 168 ALA A O 1
ATOM 1415 N N . THR A 1 169 ? -20.511 11.265 26.729 1.00 91.12 169 THR A N 1
ATOM 1416 C CA . THR A 1 169 ? -21.819 11.584 26.126 1.00 91.12 169 THR A CA 1
ATOM 1417 C C . THR A 1 169 ? -22.988 10.860 26.793 1.00 91.12 169 THR A C 1
ATOM 1419 O O . THR A 1 169 ? -24.119 10.978 26.317 1.00 91.12 169 THR A O 1
ATOM 1422 N N . ASN A 1 170 ? -22.745 10.107 27.874 1.00 89.00 170 ASN A N 1
ATOM 1423 C CA . ASN A 1 170 ? -23.726 9.217 28.500 1.00 89.00 170 ASN A CA 1
ATOM 1424 C C . ASN A 1 170 ? -24.410 8.282 27.483 1.00 89.00 170 ASN A C 1
ATOM 1426 O O . ASN A 1 170 ? -25.625 8.083 27.533 1.00 89.00 170 ASN A O 1
ATOM 1430 N N . TYR A 1 171 ? -23.633 7.721 26.552 1.00 85.44 171 TYR A N 1
ATOM 1431 C CA . TYR A 1 171 ? -24.099 6.792 25.517 1.00 85.44 171 TYR A CA 1
ATOM 1432 C C . TYR A 1 171 ? -25.214 7.372 24.627 1.00 85.44 171 TYR A C 1
ATOM 1434 O O . TYR A 1 171 ? -26.122 6.659 24.191 1.00 85.44 171 TYR A O 1
ATOM 1442 N N . SER A 1 172 ? -25.150 8.679 24.351 1.00 83.81 172 SER A N 1
ATOM 1443 C CA . SER A 1 172 ? -26.056 9.350 23.414 1.00 83.81 172 SER A CA 1
ATOM 1444 C C . SER A 1 172 ? -26.016 8.703 22.024 1.00 83.81 172 SER A C 1
ATOM 1446 O O . SER A 1 172 ? -24.964 8.265 21.550 1.00 83.81 172 SER A O 1
ATOM 1448 N N . SER A 1 173 ? -27.150 8.724 21.314 1.00 80.81 173 SER A N 1
ATOM 1449 C CA . SER A 1 173 ? -27.231 8.310 19.906 1.00 80.81 173 SER A CA 1
ATOM 1450 C C . SER A 1 173 ? -26.278 9.090 18.993 1.00 80.81 173 SER A C 1
ATOM 1452 O O . SER A 1 173 ? -25.864 8.576 17.953 1.00 80.81 173 SER A O 1
ATOM 1454 N N . ASP A 1 174 ? -25.890 10.300 19.402 1.00 82.81 174 ASP A N 1
ATOM 1455 C CA . ASP A 1 174 ? -25.007 11.186 18.642 1.00 82.81 174 ASP A CA 1
ATOM 1456 C C . ASP A 1 174 ? -23.517 10.944 18.931 1.00 82.81 174 ASP A C 1
ATOM 1458 O O . ASP A 1 174 ? -22.663 11.580 18.312 1.00 82.81 174 ASP A O 1
ATOM 1462 N N . CYS A 1 175 ? -23.170 10.001 19.819 1.00 82.44 175 CYS A N 1
ATOM 1463 C CA . CYS A 1 175 ? -21.789 9.734 20.243 1.00 82.44 175 CYS A CA 1
ATOM 1464 C C . CYS A 1 175 ? -20.827 9.573 19.058 1.00 82.44 175 CYS A C 1
ATOM 1466 O O . CYS A 1 175 ? -19.771 10.199 19.008 1.00 82.44 175 CYS A O 1
ATOM 1468 N N . GLY A 1 176 ? -21.212 8.798 18.042 1.00 77.94 176 GLY A N 1
ATOM 1469 C CA . GLY A 1 176 ? -20.342 8.609 16.888 1.00 77.94 176 GLY A CA 1
ATOM 1470 C C . GLY A 1 176 ? -20.225 9.831 15.967 1.00 77.94 176 GLY A C 1
ATOM 1471 O O . GLY A 1 176 ? -19.270 9.892 15.197 1.00 77.94 176 GLY A O 1
ATOM 1472 N N . TYR A 1 177 ? -21.182 10.768 15.986 1.00 81.75 177 TYR A N 1
ATOM 1473 C CA . TYR A 1 177 ? -21.048 12.052 15.283 1.00 81.75 177 TYR A CA 1
ATOM 1474 C C . TYR A 1 177 ? -20.044 12.931 16.028 1.00 81.75 177 TYR A C 1
ATOM 1476 O O . TYR A 1 177 ? -19.116 13.463 15.423 1.00 81.75 177 TYR A O 1
ATOM 1484 N N . ILE A 1 178 ? -20.183 12.995 17.354 1.00 87.12 178 ILE A N 1
ATOM 1485 C CA . ILE A 1 178 ? -19.283 13.737 18.236 1.00 87.12 178 ILE A CA 1
ATOM 1486 C C . ILE A 1 178 ? -17.851 13.212 18.101 1.00 87.12 178 ILE A C 1
ATOM 1488 O O . ILE A 1 178 ? -16.942 14.003 17.866 1.00 87.12 178 ILE A O 1
ATOM 1492 N N . PHE A 1 179 ? -17.653 11.889 18.165 1.00 86.25 179 PHE A N 1
ATOM 1493 C CA . PHE A 1 179 ? -16.345 11.257 17.986 1.00 86.25 179 PHE A CA 1
ATOM 1494 C C . PHE A 1 179 ? -15.710 11.616 16.641 1.00 86.25 179 PHE A C 1
ATOM 1496 O O . PHE A 1 179 ? -14.527 11.952 16.586 1.00 86.25 179 PHE A O 1
ATOM 1503 N N . ASP A 1 180 ? -16.490 11.572 15.555 1.00 79.81 180 ASP A N 1
ATOM 1504 C CA . ASP A 1 180 ? -15.986 11.946 14.237 1.00 79.81 180 ASP A CA 1
ATOM 1505 C C . ASP A 1 180 ? -15.486 13.391 14.252 1.00 79.81 180 ASP A C 1
ATOM 1507 O O . ASP A 1 180 ? -14.334 13.618 13.904 1.00 79.81 180 ASP A O 1
ATOM 1511 N N . LYS A 1 181 ? -16.277 14.338 14.775 1.00 83.88 181 LYS A N 1
ATOM 1512 C CA . LYS A 1 181 ? -15.915 15.762 14.857 1.00 83.88 181 LYS A CA 1
ATOM 1513 C C . LYS A 1 181 ? -14.676 16.038 15.705 1.00 83.88 181 LYS A C 1
ATOM 1515 O O . LYS A 1 181 ? -13.775 16.745 15.254 1.00 83.88 181 LYS A O 1
ATOM 1520 N N . ILE A 1 182 ? -14.581 15.465 16.903 1.00 87.75 182 ILE A N 1
ATOM 1521 C CA . ILE A 1 182 ? -13.446 15.733 17.802 1.00 87.75 182 ILE A CA 1
ATOM 1522 C C . ILE A 1 182 ? -12.135 15.083 17.336 1.00 87.75 182 ILE A C 1
ATOM 1524 O O . ILE A 1 182 ? -11.053 15.527 17.730 1.00 87.75 182 ILE A O 1
ATOM 1528 N N . THR A 1 183 ? -12.213 14.077 16.458 1.00 83.81 183 THR A N 1
ATOM 1529 C CA . THR A 1 183 ? -11.048 13.400 15.865 1.00 83.81 183 THR A CA 1
ATOM 1530 C C . THR A 1 183 ? -10.623 13.957 14.502 1.00 83.81 183 THR A C 1
ATOM 1532 O O . THR A 1 183 ? -9.638 13.475 13.937 1.00 83.81 183 THR A O 1
ATOM 1535 N N . GLN A 1 184 ? -11.306 14.984 13.977 1.00 78.00 184 GLN A N 1
ATOM 1536 C CA . GLN A 1 184 ? -10.945 15.600 12.697 1.00 78.00 184 GLN A CA 1
ATOM 1537 C C . GLN A 1 184 ? -9.597 16.338 12.748 1.00 78.00 184 GLN A C 1
ATOM 1539 O O . GLN A 1 184 ? -9.228 16.912 13.780 1.00 78.00 184 GLN A O 1
ATOM 1544 N N . PRO A 1 185 ? -8.854 16.357 11.624 1.00 76.12 185 PRO A N 1
ATOM 1545 C CA . PRO A 1 185 ? -7.638 17.145 11.509 1.00 76.12 185 PRO A CA 1
ATOM 1546 C C . PRO A 1 185 ? -7.899 18.644 11.618 1.00 76.12 185 PRO A C 1
ATOM 1548 O O . PRO A 1 185 ? -8.824 19.187 11.025 1.00 76.12 185 PRO A O 1
ATOM 1551 N N . VAL A 1 186 ? -7.021 19.314 12.366 1.00 74.12 186 VAL A N 1
ATOM 1552 C CA . VAL A 1 186 ? -7.012 20.777 12.549 1.00 74.12 186 VAL A CA 1
ATOM 1553 C C . VAL A 1 186 ? -5.902 21.472 11.757 1.00 74.12 186 VAL A C 1
ATOM 1555 O O . VAL A 1 186 ? -5.869 22.700 11.687 1.00 74.12 186 VAL A O 1
ATOM 1558 N N . VAL A 1 187 ? -4.982 20.695 11.180 1.00 74.12 187 VAL A N 1
ATOM 1559 C CA . VAL A 1 187 ? -3.889 21.165 10.323 1.00 74.12 187 VAL A CA 1
ATOM 1560 C C . VAL A 1 187 ? -3.932 20.359 9.024 1.00 74.12 187 VAL A C 1
ATOM 1562 O O . VAL A 1 187 ? -4.074 19.135 9.118 1.00 74.12 187 VAL A O 1
ATOM 1565 N N . PRO A 1 188 ? -3.783 21.004 7.851 1.00 75.06 188 PRO A N 1
ATOM 1566 C CA . PRO A 1 188 ? -3.726 20.307 6.574 1.00 75.06 188 PRO A CA 1
ATOM 1567 C C . PRO A 1 188 ? -2.644 19.226 6.560 1.00 75.06 188 PRO A C 1
ATOM 1569 O O . PRO A 1 188 ? -1.532 19.413 7.063 1.00 75.06 188 PRO A O 1
ATOM 1572 N N . SER A 1 189 ? -2.969 18.076 5.981 1.00 80.19 189 SER A N 1
ATOM 1573 C CA . SER A 1 189 ? -1.972 17.069 5.640 1.00 80.19 189 SER A CA 1
ATOM 1574 C C . SER A 1 189 ? -1.106 17.532 4.457 1.00 80.19 189 SER A C 1
ATOM 1576 O O . SER A 1 189 ? -1.525 18.368 3.662 1.00 80.19 189 SER A O 1
ATOM 1578 N N . ILE A 1 190 ? 0.077 16.933 4.268 1.00 84.69 190 ILE A N 1
ATOM 1579 C CA . ILE A 1 190 ? 0.909 17.194 3.074 1.00 84.69 190 ILE A CA 1
ATOM 1580 C C . ILE A 1 190 ? 0.168 16.905 1.755 1.00 84.69 190 ILE A C 1
ATOM 1582 O O . ILE A 1 190 ? 0.493 17.457 0.712 1.00 84.69 190 ILE A O 1
ATOM 1586 N N . LEU A 1 191 ? -0.834 16.025 1.799 1.00 78.50 191 LEU A N 1
ATOM 1587 C CA . LEU A 1 191 ? -1.661 15.695 0.649 1.00 78.50 191 LEU A CA 1
ATOM 1588 C C . LEU A 1 191 ? -2.687 16.791 0.393 1.00 78.50 191 LEU A C 1
ATOM 1590 O O . LEU A 1 191 ? -2.832 17.219 -0.747 1.00 78.50 191 LEU A O 1
ATOM 1594 N N . SER A 1 192 ? -3.332 17.286 1.454 1.00 76.81 192 SER A N 1
ATOM 1595 C CA . SER A 1 192 ? -4.189 18.471 1.386 1.00 76.81 192 SER A CA 1
ATOM 1596 C C . SER A 1 192 ? -3.420 19.666 0.821 1.00 76.81 192 SER A C 1
ATOM 1598 O O . SER A 1 192 ? -3.921 20.322 -0.083 1.00 76.81 192 SER A O 1
ATOM 1600 N N . GLU A 1 193 ? -2.175 19.897 1.257 1.00 82.62 193 GLU A N 1
ATOM 1601 C CA . GLU A 1 193 ? -1.319 20.949 0.686 1.00 82.62 193 GLU A CA 1
ATOM 1602 C C . GLU A 1 193 ? -1.099 20.766 -0.826 1.00 82.62 193 GLU A C 1
ATOM 1604 O O . GLU A 1 193 ? -1.187 21.725 -1.590 1.00 82.62 193 GLU A O 1
ATOM 1609 N N . SER A 1 194 ? -0.848 19.535 -1.285 1.00 85.25 194 SER A N 1
ATOM 1610 C CA . SER A 1 194 ? -0.679 19.241 -2.713 1.00 85.25 194 SER A CA 1
ATOM 1611 C C . SER A 1 194 ? -1.961 19.462 -3.526 1.00 85.25 194 SER A C 1
ATOM 1613 O O . SER A 1 194 ? -1.899 19.909 -4.672 1.00 85.25 194 SER A O 1
ATOM 1615 N N . ILE A 1 195 ? -3.132 19.162 -2.962 1.00 78.62 195 ILE A N 1
ATOM 1616 C CA . ILE A 1 195 ? -4.426 19.417 -3.612 1.00 78.62 195 ILE A CA 1
ATOM 1617 C C . ILE A 1 195 ? -4.684 20.924 -3.704 1.00 78.62 195 ILE A C 1
ATOM 1619 O O . ILE A 1 195 ? -5.084 21.418 -4.764 1.00 78.62 195 ILE A O 1
ATOM 1623 N N . ASP A 1 196 ? -4.421 21.654 -2.622 1.00 77.88 196 ASP A N 1
ATOM 1624 C CA . ASP A 1 196 ? -4.608 23.102 -2.547 1.00 77.88 196 ASP A CA 1
ATOM 1625 C C . ASP A 1 196 ? 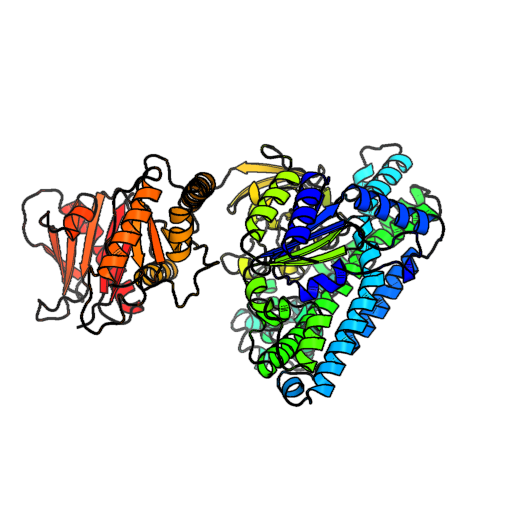-3.733 23.823 -3.582 1.00 77.88 196 ASP A C 1
ATOM 1627 O O . ASP A 1 196 ? -4.228 24.635 -4.366 1.00 77.88 196 ASP A O 1
ATOM 1631 N N . GLU A 1 197 ? -2.444 23.479 -3.657 1.00 85.88 197 GLU A N 1
ATOM 1632 C CA . GLU A 1 197 ? -1.522 24.073 -4.632 1.00 85.88 197 GLU A CA 1
ATOM 1633 C C . GLU A 1 197 ? -1.901 23.729 -6.084 1.00 85.88 197 GLU A C 1
ATOM 1635 O O . GLU A 1 197 ? -1.840 24.595 -6.960 1.00 85.88 197 GLU A O 1
ATOM 1640 N N . LEU A 1 198 ? -2.334 22.488 -6.362 1.00 84.44 198 LEU A N 1
ATOM 1641 C CA . LEU A 1 198 ? -2.790 22.099 -7.703 1.00 84.44 198 LEU A CA 1
ATOM 1642 C C . LEU A 1 198 ? -4.027 22.893 -8.110 1.00 84.44 198 LEU A C 1
ATOM 1644 O O . LEU A 1 198 ? -4.160 23.315 -9.258 1.00 84.44 198 LEU A O 1
ATOM 1648 N N . THR A 1 199 ? -4.955 23.079 -7.181 1.00 77.88 199 THR A N 1
ATOM 1649 C CA . THR A 1 199 ? -6.219 23.728 -7.497 1.00 77.88 199 THR A CA 1
ATOM 1650 C C . THR A 1 199 ? -6.077 25.256 -7.588 1.00 77.88 199 THR A C 1
ATOM 1652 O O . THR A 1 199 ? -6.744 25.862 -8.428 1.00 77.88 199 THR A O 1
ATOM 1655 N N . GLU A 1 200 ? -5.080 25.873 -6.936 1.00 83.88 200 GLU A N 1
ATOM 1656 C CA . GLU A 1 200 ? -4.639 27.240 -7.274 1.00 83.88 200 GLU A CA 1
ATOM 1657 C C . GLU A 1 200 ? -4.184 27.351 -8.745 1.00 83.88 200 GLU A C 1
ATOM 1659 O O . GLU A 1 200 ? -4.543 28.313 -9.432 1.00 83.88 200 GLU A O 1
ATOM 1664 N N . LEU A 1 201 ? -3.433 26.368 -9.265 1.00 87.56 201 LEU A N 1
ATOM 1665 C CA . LEU A 1 201 ? -3.046 26.344 -10.685 1.00 87.56 201 LEU A CA 1
ATOM 1666 C C . LEU A 1 201 ? -4.273 26.229 -11.599 1.00 87.56 201 LEU A C 1
ATOM 1668 O O . LEU A 1 201 ? -4.357 26.941 -12.600 1.00 87.56 201 LEU A O 1
ATOM 1672 N N . VAL A 1 202 ? -5.240 25.375 -11.245 1.00 84.38 202 VAL A N 1
ATOM 1673 C CA . VAL A 1 202 ? -6.495 25.200 -11.997 1.00 84.38 202 VAL A CA 1
ATOM 1674 C C . VAL A 1 202 ? -7.295 26.501 -12.062 1.00 84.38 202 VAL A C 1
ATOM 1676 O O . VAL A 1 202 ? -7.758 26.862 -13.143 1.00 84.38 202 VAL A O 1
ATOM 1679 N N . LEU A 1 203 ? -7.454 27.215 -10.942 1.00 82.12 203 LEU A N 1
ATOM 1680 C CA . LEU A 1 203 ? -8.190 28.484 -10.901 1.00 82.12 203 LEU A CA 1
ATOM 1681 C C . LEU A 1 203 ? -7.532 29.550 -11.778 1.00 82.12 203 LEU A C 1
ATOM 1683 O O . LEU A 1 203 ? -8.208 30.167 -12.595 1.00 82.12 203 LEU A O 1
ATOM 1687 N N . ARG A 1 204 ? -6.207 29.701 -11.689 1.00 84.75 204 ARG A N 1
ATOM 1688 C CA . ARG A 1 204 ? -5.458 30.654 -12.526 1.00 84.75 204 ARG A CA 1
ATOM 1689 C C . ARG A 1 204 ? -5.615 30.363 -14.017 1.00 84.75 204 ARG A C 1
ATOM 1691 O O . ARG A 1 204 ? -5.786 31.284 -14.803 1.00 84.75 204 ARG A O 1
ATOM 1698 N N . VAL A 1 205 ? -5.563 29.087 -14.408 1.00 86.88 205 VAL A N 1
ATOM 1699 C CA . VAL A 1 205 ? -5.809 28.684 -15.801 1.00 86.88 205 VAL A CA 1
ATOM 1700 C C . VAL A 1 205 ? -7.258 28.949 -16.202 1.00 86.88 205 VAL A C 1
ATOM 1702 O O . VAL A 1 205 ? -7.513 29.324 -17.337 1.00 86.88 205 VAL A O 1
ATOM 1705 N N . ARG A 1 206 ? -8.215 28.760 -15.289 1.00 83.69 206 ARG A N 1
ATOM 1706 C CA . ARG A 1 206 ? -9.644 28.971 -15.547 1.00 83.69 206 ARG A CA 1
ATOM 1707 C C . ARG A 1 206 ? -9.987 30.441 -15.798 1.00 83.69 206 ARG A C 1
ATOM 1709 O O . ARG A 1 206 ? -10.855 30.697 -16.626 1.00 83.69 206 ARG A O 1
ATOM 1716 N N . GLU A 1 207 ? -9.332 31.363 -15.095 1.00 85.31 207 GLU A N 1
ATOM 1717 C CA . GLU A 1 207 ? -9.521 32.816 -15.234 1.00 85.31 207 GLU A CA 1
ATOM 1718 C C . GLU A 1 207 ? -9.000 33.373 -16.574 1.00 85.31 207 GLU A C 1
ATOM 1720 O O . GLU A 1 207 ? -9.439 34.437 -17.004 1.00 85.31 207 GLU A O 1
ATOM 1725 N N . ASP A 1 208 ? -8.108 32.651 -17.260 1.00 86.00 208 ASP A N 1
ATOM 1726 C CA . ASP A 1 208 ? -7.576 33.014 -18.576 1.00 86.00 208 ASP A CA 1
ATOM 1727 C C . ASP A 1 208 ? -8.195 32.127 -19.671 1.00 86.00 208 ASP A C 1
ATOM 1729 O O . ASP A 1 208 ? -7.772 30.992 -19.898 1.00 86.00 208 ASP A O 1
ATOM 1733 N N . GLU A 1 209 ? -9.208 32.642 -20.378 1.00 84.56 209 GLU A N 1
ATOM 1734 C CA . GLU A 1 209 ? -9.912 31.900 -21.438 1.00 84.56 209 GLU A CA 1
ATOM 1735 C C . GLU A 1 209 ? -8.981 31.393 -22.548 1.00 84.56 209 GLU A C 1
ATOM 1737 O O . GLU A 1 209 ? -9.172 30.285 -23.060 1.00 84.56 209 GLU A O 1
ATOM 1742 N N . THR A 1 210 ? -7.959 32.177 -22.904 1.00 83.38 210 THR A N 1
ATOM 1743 C CA . THR A 1 210 ? -7.023 31.820 -23.979 1.00 83.38 210 THR A CA 1
ATOM 1744 C C . THR A 1 210 ? -6.159 30.649 -23.537 1.00 83.38 210 THR A C 1
ATOM 1746 O O . THR A 1 210 ? -6.019 29.654 -24.254 1.00 83.38 210 THR A O 1
ATOM 1749 N N . LEU A 1 211 ? -5.618 30.733 -22.323 1.00 82.62 211 LEU A N 1
ATOM 1750 C CA . LEU A 1 211 ? -4.798 29.680 -21.749 1.00 82.62 211 LEU A CA 1
ATOM 1751 C C . LEU A 1 211 ? -5.606 28.409 -21.467 1.00 82.62 211 LEU A C 1
ATOM 1753 O O . LEU A 1 211 ? -5.126 27.305 -21.730 1.00 82.62 211 LEU A O 1
ATOM 1757 N N . ARG A 1 212 ? -6.843 28.544 -20.980 1.00 85.50 212 ARG A N 1
ATOM 1758 C CA . ARG A 1 212 ? -7.767 27.423 -20.779 1.00 85.50 212 ARG A CA 1
ATOM 1759 C C . ARG A 1 212 ? -8.021 26.677 -22.085 1.00 85.50 212 ARG A C 1
ATOM 1761 O O . ARG A 1 212 ? -7.902 25.453 -22.114 1.00 85.50 212 ARG A O 1
ATOM 1768 N N . ALA A 1 213 ? -8.350 27.393 -23.161 1.00 83.50 213 ALA A N 1
ATOM 1769 C CA . ALA A 1 213 ? -8.576 26.791 -24.475 1.00 83.50 213 ALA A CA 1
ATOM 1770 C C . ALA A 1 213 ? -7.321 26.067 -24.992 1.00 83.50 213 ALA A C 1
ATOM 1772 O O . ALA A 1 213 ? -7.405 24.970 -25.552 1.00 83.50 213 ALA A O 1
ATOM 1773 N N . LEU A 1 214 ? -6.144 26.643 -24.749 1.00 81.31 214 LEU A N 1
ATOM 1774 C CA . LEU A 1 214 ? -4.859 26.067 -25.134 1.00 81.31 214 LEU A CA 1
ATOM 1775 C C . LEU A 1 214 ? -4.535 24.780 -24.359 1.00 81.31 214 LEU A C 1
ATOM 1777 O O . LEU A 1 214 ? -4.177 23.772 -24.963 1.00 81.31 214 LEU A O 1
ATOM 1781 N N . ILE A 1 215 ? -4.729 24.784 -23.036 1.00 82.56 215 ILE A N 1
ATOM 1782 C CA . ILE A 1 215 ? -4.524 23.614 -22.166 1.00 82.56 215 ILE A CA 1
ATOM 1783 C C . ILE A 1 215 ? -5.476 22.472 -22.513 1.00 82.56 215 ILE A C 1
ATOM 1785 O O . ILE A 1 215 ? -5.069 21.313 -22.496 1.00 82.56 215 ILE A O 1
ATOM 1789 N N . LEU A 1 216 ? -6.729 22.774 -22.852 1.00 81.94 216 LEU A N 1
ATOM 1790 C CA . LEU A 1 216 ? -7.716 21.752 -23.200 1.00 81.94 216 LEU A CA 1
ATOM 1791 C C . LEU A 1 216 ? -7.499 21.143 -24.594 1.00 81.94 216 LEU A C 1
ATOM 1793 O O . LEU A 1 216 ? -7.868 19.986 -24.796 1.00 81.94 216 LEU A O 1
ATOM 1797 N N . SER A 1 217 ? -6.918 21.898 -25.531 1.00 79.81 217 SER A N 1
ATOM 1798 C CA . SER A 1 217 ? -6.722 21.466 -26.922 1.00 79.81 217 SER A CA 1
ATOM 1799 C C . SER A 1 217 ? -5.437 20.666 -27.140 1.00 79.81 217 SER A C 1
ATOM 1801 O O . SER A 1 217 ? -5.494 19.595 -27.740 1.00 79.81 217 SER A O 1
ATOM 1803 N N . ASP A 1 218 ? -4.290 21.145 -26.648 1.00 75.38 218 ASP A N 1
ATOM 1804 C CA . ASP A 1 218 ? -3.001 20.455 -26.799 1.00 75.38 218 ASP A CA 1
ATOM 1805 C C . ASP A 1 218 ? -2.084 20.677 -25.577 1.00 75.38 218 ASP A C 1
ATOM 1807 O O . ASP A 1 218 ? -1.173 21.516 -25.608 1.00 75.38 218 ASP A O 1
ATOM 1811 N N . PRO A 1 219 ? -2.272 19.890 -24.496 1.00 68.06 219 PRO A N 1
ATOM 1812 C CA . PRO A 1 219 ? -1.465 19.981 -23.277 1.00 68.06 219 PRO A CA 1
ATOM 1813 C C . PRO A 1 219 ? 0.049 19.871 -23.512 1.00 68.06 219 PRO A C 1
ATOM 1815 O O . PRO A 1 219 ? 0.837 20.411 -22.735 1.00 68.06 219 PRO A O 1
ATOM 1818 N N . ARG A 1 220 ? 0.479 19.184 -24.582 1.00 68.19 220 ARG A N 1
ATOM 1819 C CA . ARG A 1 220 ? 1.899 18.935 -24.870 1.00 68.19 220 ARG A CA 1
ATOM 1820 C C . ARG A 1 220 ? 2.587 20.173 -25.435 1.00 68.19 220 ARG A C 1
ATOM 1822 O O . ARG A 1 220 ? 3.753 20.418 -25.131 1.00 68.19 220 ARG A O 1
ATOM 1829 N N . ARG A 1 221 ? 1.878 20.975 -26.236 1.00 67.50 221 ARG A N 1
ATOM 1830 C CA . ARG A 1 221 ? 2.413 22.222 -26.812 1.00 67.50 221 ARG A CA 1
ATOM 1831 C C . ARG A 1 221 ? 2.357 23.409 -25.859 1.00 67.50 221 ARG A C 1
ATOM 1833 O O . ARG A 1 221 ? 3.173 24.319 -25.993 1.00 67.50 221 ARG A O 1
ATOM 1840 N N . VAL A 1 222 ? 1.459 23.371 -24.875 1.00 71.38 222 VAL A N 1
ATOM 1841 C CA . VAL A 1 222 ? 1.245 24.442 -23.886 1.00 71.38 222 VAL A CA 1
ATOM 1842 C C . VAL A 1 222 ? 2.526 24.840 -23.159 1.00 71.38 222 VAL A C 1
ATOM 1844 O O . VAL A 1 222 ? 2.749 26.023 -22.916 1.00 71.38 222 VAL A O 1
ATOM 1847 N N . ARG A 1 223 ? 3.402 23.880 -22.841 1.00 74.38 223 ARG A N 1
ATOM 1848 C CA . ARG A 1 223 ? 4.631 24.153 -22.085 1.00 74.38 223 ARG A CA 1
ATOM 1849 C C . ARG A 1 223 ? 5.504 25.244 -22.716 1.00 74.38 223 ARG A C 1
ATOM 1851 O O . ARG A 1 223 ? 6.112 26.015 -21.984 1.00 74.38 223 ARG A O 1
ATOM 1858 N N . MET A 1 224 ? 5.558 25.325 -24.047 1.00 71.69 224 MET A N 1
ATOM 1859 C CA . MET A 1 224 ? 6.410 26.287 -24.767 1.00 71.69 224 MET A CA 1
ATOM 1860 C C . MET A 1 224 ? 5.835 27.708 -24.816 1.00 71.69 224 MET A C 1
ATOM 1862 O O . MET A 1 224 ? 6.544 28.645 -25.168 1.00 71.69 224 MET A O 1
ATOM 1866 N N . VAL A 1 225 ? 4.550 27.856 -24.509 1.00 75.56 225 VAL A N 1
ATOM 1867 C CA . VAL A 1 225 ? 3.775 29.095 -24.670 1.00 75.56 225 VAL A CA 1
ATOM 1868 C C . VAL A 1 225 ? 3.183 29.585 -23.347 1.00 75.56 225 VAL A C 1
ATOM 1870 O O . VAL A 1 225 ? 2.564 30.646 -23.309 1.00 75.56 225 VAL A O 1
ATOM 1873 N N . LEU A 1 226 ? 3.398 28.842 -22.253 1.00 78.25 226 LEU A N 1
ATOM 1874 C CA . LEU A 1 226 ? 3.035 29.259 -20.903 1.00 78.25 226 LEU A CA 1
ATOM 1875 C C . LEU A 1 226 ? 3.785 30.544 -20.516 1.00 78.25 226 LEU A C 1
ATOM 1877 O O . LEU A 1 226 ? 5.008 30.606 -20.669 1.00 78.25 226 LEU A O 1
ATOM 1881 N N . PRO A 1 227 ? 3.091 31.539 -19.937 1.00 82.81 227 PRO A N 1
ATOM 1882 C CA . PRO A 1 227 ? 3.745 32.674 -19.297 1.00 82.81 227 PRO A CA 1
ATOM 1883 C C . PRO A 1 227 ? 4.785 32.207 -18.267 1.00 82.81 227 PRO A C 1
ATOM 1885 O O . PRO A 1 227 ? 4.507 31.299 -17.482 1.00 82.81 227 PRO A O 1
ATOM 1888 N N . TYR A 1 228 ? 5.967 32.837 -18.240 1.00 83.94 228 TYR A N 1
ATOM 1889 C CA . TYR A 1 228 ? 7.086 32.429 -17.371 1.00 83.94 228 TYR A CA 1
ATOM 1890 C C . TYR A 1 228 ? 6.686 32.293 -15.896 1.00 83.94 228 TYR A C 1
ATOM 1892 O O . TYR A 1 228 ? 6.955 31.274 -15.271 1.00 83.94 228 TYR A O 1
ATOM 1900 N N . ASN A 1 229 ? 5.949 33.271 -15.366 1.00 85.31 229 ASN A N 1
ATOM 1901 C CA . ASN A 1 229 ? 5.460 33.263 -13.985 1.00 85.31 229 ASN A CA 1
ATOM 1902 C C . ASN A 1 229 ? 4.561 32.059 -13.657 1.00 85.31 229 ASN A C 1
ATOM 1904 O O . ASN A 1 229 ? 4.486 31.640 -12.502 1.00 85.31 229 ASN A O 1
ATOM 1908 N N . LEU A 1 230 ? 3.839 31.534 -14.646 1.00 85.44 230 LEU A N 1
ATOM 1909 C CA . LEU A 1 230 ? 2.982 30.374 -14.474 1.00 85.44 230 LEU A CA 1
ATOM 1910 C C . LEU A 1 230 ? 3.775 29.082 -14.675 1.00 85.44 230 LEU A C 1
ATOM 1912 O O . LEU A 1 230 ? 3.642 28.172 -13.861 1.00 85.44 230 LEU A O 1
ATOM 1916 N N . LEU A 1 231 ? 4.660 29.022 -15.674 1.00 86.38 231 LEU A N 1
ATOM 1917 C CA . LEU A 1 231 ? 5.578 27.897 -15.867 1.00 86.38 231 LEU A CA 1
ATOM 1918 C C . LEU A 1 231 ? 6.432 27.634 -14.615 1.00 86.38 231 LEU A C 1
ATOM 1920 O O . LEU A 1 231 ? 6.586 26.478 -14.219 1.00 86.38 231 LEU A O 1
ATOM 1924 N N . ASP A 1 232 ? 6.914 28.687 -13.952 1.00 89.69 232 ASP A N 1
ATOM 1925 C CA . ASP A 1 232 ? 7.651 28.591 -12.687 1.00 89.69 232 ASP A CA 1
ATOM 1926 C C . ASP A 1 232 ? 6.806 27.947 -11.583 1.00 89.69 232 ASP A C 1
ATOM 1928 O O . ASP A 1 232 ? 7.301 27.120 -10.822 1.00 89.69 232 ASP A O 1
ATOM 1932 N N . ARG A 1 233 ? 5.505 28.257 -11.518 1.00 91.44 233 ARG A N 1
ATOM 1933 C CA . ARG A 1 233 ? 4.585 27.663 -10.534 1.00 91.44 233 ARG A CA 1
ATOM 1934 C C . ARG A 1 233 ? 4.290 26.196 -10.822 1.00 91.44 233 ARG A C 1
ATOM 1936 O O . ARG A 1 233 ? 4.317 25.388 -9.900 1.00 91.44 233 ARG A O 1
ATOM 1943 N N . PHE A 1 234 ? 4.057 25.837 -12.084 1.00 91.19 234 PHE A N 1
ATOM 1944 C CA . PHE A 1 234 ? 3.921 24.434 -12.487 1.00 91.19 234 PHE A CA 1
ATOM 1945 C C . PHE A 1 234 ? 5.204 23.641 -12.184 1.00 91.19 234 PHE A C 1
ATOM 1947 O O . PHE A 1 234 ? 5.135 22.510 -11.704 1.00 91.19 234 PHE A O 1
ATOM 1954 N N . SER A 1 235 ? 6.370 24.249 -12.413 1.00 91.56 235 SER A N 1
ATOM 1955 C CA . SER A 1 235 ? 7.676 23.649 -12.120 1.00 91.56 235 SER A CA 1
ATOM 1956 C C . SER A 1 235 ? 7.916 23.505 -10.617 1.00 91.56 235 SER A C 1
ATOM 1958 O O . SER A 1 235 ? 8.375 22.456 -10.177 1.00 91.56 235 SER A O 1
ATOM 1960 N N . ALA A 1 236 ? 7.551 24.509 -9.815 1.00 93.50 236 ALA A N 1
ATOM 1961 C CA . ALA A 1 236 ? 7.628 24.448 -8.357 1.00 93.50 236 ALA A CA 1
ATOM 1962 C C . ALA A 1 236 ? 6.705 23.362 -7.785 1.00 93.50 236 ALA A C 1
ATOM 1964 O O . ALA A 1 236 ? 7.130 22.582 -6.932 1.00 93.50 236 ALA A O 1
ATOM 1965 N N . TYR A 1 237 ? 5.477 23.260 -8.306 1.00 93.25 237 TYR A N 1
ATOM 1966 C CA . TYR A 1 237 ? 4.541 22.196 -7.949 1.00 93.25 237 TYR A CA 1
ATOM 1967 C C . TYR A 1 237 ? 5.115 20.814 -8.283 1.00 93.25 237 TYR A C 1
ATOM 1969 O O . TYR A 1 237 ? 5.131 19.928 -7.430 1.00 93.25 237 TYR A O 1
ATOM 1977 N N . HIS A 1 238 ? 5.628 20.625 -9.506 1.00 93.00 238 HIS A N 1
ATOM 1978 C CA . HIS A 1 238 ? 6.270 19.370 -9.908 1.00 93.00 238 HIS A CA 1
ATOM 1979 C C . HIS A 1 238 ? 7.451 19.035 -8.994 1.00 93.00 238 HIS A C 1
ATOM 1981 O O . HIS A 1 238 ? 7.475 17.958 -8.407 1.00 93.00 238 HIS A O 1
ATOM 1987 N N . ALA A 1 239 ? 8.385 19.966 -8.798 1.00 91.88 239 ALA A N 1
ATOM 1988 C CA . ALA A 1 239 ? 9.566 19.755 -7.967 1.00 91.88 239 ALA A CA 1
ATOM 1989 C C . ALA A 1 239 ? 9.200 19.320 -6.540 1.00 91.88 239 ALA A C 1
ATOM 1991 O O . ALA A 1 239 ? 9.812 18.392 -6.007 1.00 91.88 239 ALA A O 1
ATOM 1992 N N . LYS A 1 240 ? 8.166 19.942 -5.956 1.00 92.00 240 LYS A N 1
ATOM 1993 C CA . LYS A 1 240 ? 7.670 19.614 -4.619 1.00 92.00 240 LYS A CA 1
ATOM 1994 C C . LYS A 1 240 ? 6.922 18.280 -4.587 1.00 92.00 240 LYS A C 1
ATOM 1996 O O . LYS A 1 240 ? 7.127 17.516 -3.657 1.00 92.00 240 LYS A O 1
ATOM 2001 N N . TRP A 1 241 ? 6.091 17.935 -5.568 1.00 91.38 241 TRP A N 1
ATOM 2002 C CA . TRP A 1 241 ? 5.143 16.812 -5.432 1.00 91.38 241 TRP A CA 1
ATOM 2003 C C . TRP A 1 241 ? 5.421 15.586 -6.313 1.00 91.38 241 TRP A C 1
ATOM 2005 O O . TRP A 1 241 ? 4.713 14.588 -6.190 1.00 91.38 241 TRP A O 1
ATOM 2015 N N . LYS A 1 242 ? 6.469 15.604 -7.147 1.00 90.12 242 LYS A N 1
ATOM 2016 C CA . LYS A 1 242 ? 6.816 14.528 -8.103 1.00 90.12 242 LYS A CA 1
ATOM 2017 C C . LYS A 1 242 ? 6.962 13.124 -7.503 1.00 90.12 242 LYS A C 1
ATOM 2019 O O . LYS A 1 242 ? 6.756 12.144 -8.205 1.00 90.12 242 LYS A O 1
ATOM 2024 N N . TYR A 1 243 ? 7.284 13.012 -6.213 1.00 89.50 243 TYR A N 1
ATOM 2025 C CA . TYR A 1 243 ? 7.464 11.717 -5.545 1.00 89.50 243 TYR A CA 1
ATOM 2026 C C . TYR A 1 243 ? 6.158 11.086 -5.033 1.00 89.50 243 TYR A C 1
ATOM 2028 O O . TYR A 1 243 ? 6.189 9.943 -4.592 1.00 89.50 243 TYR A O 1
ATOM 2036 N N . LEU A 1 244 ? 5.018 11.794 -5.053 1.00 84.25 244 LEU A N 1
ATOM 2037 C CA . LEU A 1 244 ? 3.753 11.259 -4.517 1.00 84.25 244 LEU A CA 1
ATOM 2038 C C . LEU A 1 244 ? 3.258 10.015 -5.260 1.00 84.25 244 LEU A C 1
ATOM 2040 O O . LEU A 1 244 ? 2.662 9.148 -4.634 1.00 84.25 244 LEU A O 1
ATOM 2044 N N . ASN A 1 245 ? 3.541 9.934 -6.560 1.00 76.62 245 ASN A N 1
ATOM 2045 C CA . ASN A 1 245 ? 3.171 8.804 -7.413 1.00 76.62 245 ASN A CA 1
ATOM 2046 C C . ASN A 1 245 ? 4.331 7.810 -7.592 1.00 76.62 245 ASN A C 1
ATOM 2048 O O . ASN A 1 245 ? 4.281 6.958 -8.475 1.00 76.62 245 ASN A O 1
ATOM 2052 N N . TYR A 1 246 ? 5.420 7.969 -6.831 1.00 82.56 246 TYR A N 1
ATOM 2053 C CA . TYR A 1 246 ? 6.568 7.083 -6.939 1.00 82.56 246 TYR A CA 1
ATOM 2054 C C . TYR A 1 246 ? 6.350 5.840 -6.090 1.00 82.56 246 TYR A C 1
ATOM 2056 O O . TYR A 1 246 ? 6.158 5.954 -4.882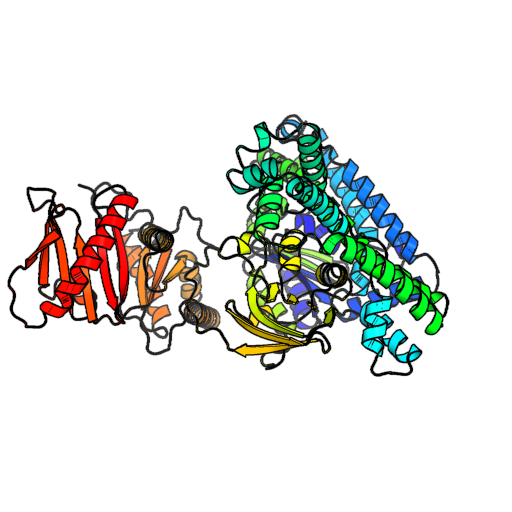 1.00 82.56 246 TYR A O 1
ATOM 2064 N N . HIS A 1 247 ? 6.463 4.665 -6.704 1.00 70.12 247 HIS A N 1
ATOM 2065 C CA . HIS A 1 247 ? 6.327 3.393 -5.995 1.00 70.12 247 HIS A CA 1
ATOM 2066 C C . HIS A 1 247 ? 7.513 2.451 -6.197 1.00 70.12 247 HIS A C 1
ATOM 2068 O O . HIS A 1 247 ? 7.571 1.446 -5.516 1.00 70.12 247 HIS A O 1
ATOM 2074 N N . GLY A 1 248 ? 8.487 2.768 -7.058 1.00 65.19 248 GLY A N 1
ATOM 2075 C CA . GLY A 1 248 ? 9.720 1.981 -7.246 1.00 65.19 248 GLY A CA 1
ATOM 2076 C C . GLY A 1 248 ? 9.574 0.667 -8.028 1.00 65.19 248 GLY A C 1
ATOM 2077 O O . GLY A 1 248 ? 10.560 0.168 -8.578 1.00 65.19 248 GLY A O 1
ATOM 2078 N N . TYR A 1 249 ? 8.357 0.147 -8.188 1.00 64.25 249 TYR A N 1
ATOM 2079 C CA . TYR A 1 249 ? 8.054 -1.052 -8.977 1.00 64.25 249 TYR A CA 1
ATOM 2080 C C . TYR A 1 249 ? 7.159 -0.673 -10.166 1.00 64.25 249 TYR A C 1
ATOM 2082 O O . TYR A 1 249 ? 6.194 0.072 -10.013 1.00 64.25 249 TYR A O 1
ATOM 2090 N N . GLY A 1 250 ? 7.510 -1.133 -11.371 1.00 58.06 250 GLY A N 1
ATOM 2091 C CA . GLY A 1 250 ? 6.836 -0.725 -12.611 1.00 58.06 250 GLY A CA 1
ATOM 2092 C C . GLY A 1 250 ? 7.416 0.559 -13.218 1.00 58.06 250 GLY A C 1
ATOM 2093 O O . GLY A 1 250 ? 8.615 0.618 -13.500 1.00 58.06 250 GLY A O 1
ATOM 2094 N N . ASP A 1 251 ? 6.576 1.571 -13.463 1.00 55.78 251 ASP A N 1
ATOM 2095 C CA . ASP A 1 251 ? 7.020 2.865 -13.999 1.00 55.78 251 ASP A CA 1
ATOM 2096 C C . ASP A 1 251 ? 7.747 3.683 -12.916 1.00 55.78 251 ASP A C 1
ATOM 2098 O O . ASP A 1 251 ? 7.160 4.110 -11.922 1.00 55.78 251 ASP A O 1
ATOM 2102 N N . ARG A 1 252 ? 9.054 3.891 -13.112 1.00 69.88 252 ARG A N 1
ATOM 2103 C CA . ARG A 1 252 ? 9.932 4.660 -12.211 1.00 69.88 252 ARG A CA 1
ATOM 2104 C C . ARG A 1 252 ? 10.045 6.137 -12.586 1.00 69.88 252 ARG A C 1
ATOM 2106 O O . ARG A 1 252 ? 10.880 6.853 -12.028 1.00 69.88 252 ARG A O 1
ATOM 2113 N N . GLY A 1 253 ? 9.256 6.605 -13.548 1.00 75.88 253 GLY A N 1
ATOM 2114 C CA . GLY A 1 253 ? 9.221 8.008 -13.928 1.00 75.88 253 GLY A CA 1
ATOM 2115 C C . GLY A 1 253 ? 8.649 8.887 -12.815 1.00 75.88 253 GLY A C 1
ATOM 2116 O O . GLY A 1 253 ? 7.568 8.638 -12.296 1.00 75.88 253 GLY A O 1
ATOM 2117 N N . LEU A 1 254 ? 9.328 9.992 -12.499 1.00 84.12 254 LEU A N 1
ATOM 2118 C CA . LEU A 1 254 ? 8.791 11.045 -11.617 1.00 84.12 254 LEU A CA 1
ATOM 2119 C C . LEU A 1 254 ? 7.805 11.988 -12.337 1.00 84.12 254 LEU A C 1
ATOM 2121 O O . LEU A 1 254 ? 7.403 13.023 -11.797 1.00 84.12 254 LEU A O 1
ATOM 2125 N N . GLY A 1 255 ? 7.462 11.669 -13.588 1.00 80.44 255 GLY A N 1
ATOM 2126 C CA . GLY A 1 255 ? 6.806 12.585 -14.511 1.00 80.44 255 GLY A CA 1
ATOM 2127 C C . GLY A 1 255 ? 7.601 13.876 -14.729 1.00 80.44 255 GLY A C 1
ATOM 2128 O O . GLY A 1 255 ? 8.700 14.076 -14.207 1.00 80.44 255 GLY A O 1
ATOM 2129 N N . ASP A 1 256 ? 7.023 14.789 -15.488 1.00 85.38 256 ASP A N 1
ATOM 2130 C CA . ASP A 1 256 ? 7.544 16.126 -15.719 1.00 85.38 256 ASP A CA 1
ATOM 2131 C C . ASP A 1 256 ? 6.449 17.190 -15.529 1.00 85.38 256 ASP A C 1
ATOM 2133 O O . ASP A 1 256 ? 5.316 16.926 -15.115 1.00 85.38 256 ASP A O 1
ATOM 2137 N N . VAL A 1 257 ? 6.789 18.436 -15.847 1.00 87.19 257 VAL A N 1
ATOM 2138 C CA . VAL A 1 257 ? 5.843 19.558 -15.837 1.00 87.19 257 VAL A CA 1
ATOM 2139 C C . VAL A 1 257 ? 4.635 19.295 -16.748 1.00 87.19 257 VAL A C 1
ATOM 2141 O O . VAL A 1 257 ? 3.520 19.708 -16.430 1.00 87.19 257 VAL A O 1
ATOM 2144 N N . THR A 1 258 ? 4.822 18.570 -17.852 1.00 85.00 258 THR A N 1
ATOM 2145 C CA . THR A 1 258 ? 3.751 18.195 -18.782 1.00 85.00 258 THR A CA 1
ATOM 2146 C C . THR A 1 258 ? 2.725 17.297 -18.094 1.00 85.00 258 THR A C 1
ATOM 2148 O O . THR A 1 258 ? 1.527 17.501 -18.282 1.00 85.00 258 THR A O 1
ATOM 2151 N N . ASN A 1 259 ? 3.148 16.373 -17.221 1.00 85.44 259 ASN A N 1
ATOM 2152 C CA . ASN A 1 259 ? 2.219 15.590 -16.397 1.00 85.44 259 ASN A CA 1
ATOM 2153 C C . ASN A 1 259 ? 1.356 16.483 -15.490 1.00 85.44 259 ASN A C 1
ATOM 2155 O O . ASN A 1 259 ? 0.163 16.228 -15.341 1.00 85.44 259 ASN A O 1
ATOM 2159 N N . VAL A 1 260 ? 1.919 17.550 -14.913 1.00 87.12 260 VAL A N 1
ATOM 2160 C CA . VAL A 1 260 ? 1.142 18.510 -14.105 1.00 87.12 260 VAL A CA 1
ATOM 2161 C C . VAL A 1 260 ? 0.133 19.268 -14.973 1.00 87.12 260 VAL A C 1
ATOM 2163 O O . VAL A 1 260 ? -1.020 19.416 -14.576 1.00 87.12 260 VAL A O 1
ATOM 2166 N N . ILE A 1 261 ? 0.528 19.695 -16.178 1.00 85.81 261 ILE A N 1
ATOM 2167 C CA . ILE A 1 261 ? -0.371 20.353 -17.145 1.00 85.81 261 ILE A CA 1
ATOM 2168 C C . ILE A 1 261 ? -1.529 19.425 -17.528 1.00 85.81 261 ILE A C 1
ATOM 2170 O O . ILE A 1 261 ? -2.681 19.856 -17.518 1.00 85.81 261 ILE A O 1
ATOM 2174 N N . HIS A 1 262 ? -1.248 18.150 -17.805 1.00 83.06 262 HIS A N 1
ATOM 2175 C CA . HIS A 1 262 ? -2.278 17.146 -18.070 1.00 83.06 262 HIS A CA 1
ATOM 2176 C C . HIS A 1 262 ? -3.257 17.011 -16.898 1.00 83.06 262 HIS A C 1
ATOM 2178 O O . HIS A 1 262 ? -4.463 17.086 -17.112 1.00 83.06 262 HIS A O 1
ATOM 2184 N N . ARG A 1 263 ? -2.760 16.936 -15.656 1.00 78.50 263 ARG A N 1
ATOM 2185 C CA . ARG A 1 263 ? -3.621 16.882 -14.459 1.00 78.50 263 ARG A CA 1
ATOM 2186 C C . ARG A 1 263 ? -4.528 18.107 -14.329 1.00 78.50 263 ARG A C 1
ATOM 2188 O O . ARG A 1 263 ? -5.704 17.968 -13.990 1.00 78.50 263 ARG A O 1
ATOM 2195 N N . VAL A 1 264 ? -4.010 19.302 -14.615 1.00 83.00 264 VAL A N 1
ATOM 2196 C CA . VAL A 1 264 ? -4.818 20.532 -14.640 1.00 83.00 264 VAL A CA 1
ATOM 2197 C C . VAL A 1 264 ? -5.880 20.466 -15.741 1.00 83.00 264 VAL A C 1
ATOM 2199 O O . VAL A 1 264 ? -7.041 20.782 -15.481 1.00 83.00 264 VAL A O 1
ATOM 2202 N N . ALA A 1 265 ? -5.521 20.007 -16.944 1.00 81.94 265 ALA A N 1
ATOM 2203 C CA . ALA A 1 265 ? -6.456 19.843 -18.056 1.00 81.94 265 ALA A CA 1
ATOM 2204 C C . ALA A 1 265 ? -7.592 18.865 -17.717 1.00 81.94 265 ALA A C 1
ATOM 2206 O O . ALA A 1 265 ? -8.758 19.171 -17.964 1.00 81.94 265 ALA A O 1
ATOM 2207 N N . ASP A 1 266 ? -7.272 17.718 -17.119 1.00 76.81 266 ASP A N 1
ATOM 2208 C CA . ASP A 1 266 ? -8.259 16.704 -16.740 1.00 76.81 266 ASP A CA 1
ATOM 2209 C C . ASP A 1 266 ? -9.209 17.227 -15.655 1.00 76.81 266 ASP A C 1
ATOM 2211 O O . ASP A 1 266 ? -10.425 17.073 -15.770 1.00 76.81 266 ASP A O 1
ATOM 2215 N N . THR A 1 267 ? -8.678 17.958 -14.669 1.00 75.00 267 THR A N 1
ATOM 2216 C CA . THR A 1 267 ? -9.489 18.610 -13.624 1.00 75.00 267 THR A CA 1
ATOM 2217 C C . THR A 1 267 ? -10.455 19.643 -14.217 1.00 75.00 267 THR A C 1
ATOM 2219 O O . THR A 1 267 ? -11.604 19.741 -13.790 1.00 75.00 267 THR A O 1
ATOM 2222 N N . LEU A 1 268 ? -10.017 20.404 -15.227 1.00 76.12 268 LEU A N 1
ATOM 2223 C CA . LEU A 1 268 ? -10.868 21.363 -15.939 1.00 76.12 268 LEU A CA 1
ATOM 2224 C C . LEU A 1 268 ? -11.961 20.676 -16.771 1.00 76.12 268 LEU A C 1
ATOM 2226 O O . LEU A 1 268 ? -13.072 21.196 -16.835 1.00 76.12 268 LEU A O 1
ATOM 2230 N N . LYS A 1 269 ? -11.668 19.530 -17.404 1.00 75.62 269 LYS A N 1
ATOM 2231 C CA . LYS A 1 269 ? -12.643 18.759 -18.204 1.00 75.62 269 LYS A CA 1
ATOM 2232 C C . LYS A 1 269 ? -13.743 18.139 -17.355 1.00 75.62 269 LYS A C 1
ATOM 2234 O O . LYS A 1 269 ? -14.879 18.057 -17.805 1.00 75.62 269 LYS A O 1
ATOM 2239 N N . GLN A 1 270 ? -13.407 17.707 -16.144 1.00 66.62 270 GLN A N 1
ATOM 2240 C CA . GLN A 1 270 ? -14.357 17.073 -15.233 1.00 66.62 270 GLN A CA 1
ATOM 2241 C C . GLN A 1 270 ? -15.384 18.056 -14.643 1.00 66.62 270 GLN A C 1
ATOM 2243 O O . GLN A 1 270 ? -16.249 17.615 -13.896 1.00 66.62 270 GLN A O 1
ATOM 2248 N N . ASN A 1 271 ? -15.317 19.360 -14.970 1.00 59.00 271 ASN A N 1
ATOM 2249 C CA . ASN A 1 271 ? -16.176 20.407 -14.399 1.00 59.00 271 ASN A CA 1
ATOM 2250 C C . ASN A 1 271 ? -16.287 20.300 -12.866 1.00 59.00 271 ASN A C 1
ATOM 2252 O O . ASN A 1 271 ? -17.327 20.592 -12.290 1.00 59.00 271 ASN A O 1
ATOM 2256 N N . LEU A 1 272 ? -15.207 19.890 -12.189 1.00 55.53 272 LEU A N 1
ATOM 2257 C CA . LEU A 1 272 ? -15.125 20.046 -10.742 1.00 55.53 272 LEU A CA 1
ATOM 2258 C C . LEU A 1 272 ? -15.088 21.557 -10.495 1.00 55.53 272 LEU A C 1
ATOM 2260 O O . LEU A 1 272 ? -14.112 22.242 -10.838 1.00 55.53 272 LEU A O 1
ATOM 2264 N N . ASP A 1 273 ? -16.212 22.101 -10.042 1.00 47.53 273 ASP A N 1
ATOM 2265 C CA . ASP A 1 273 ? -16.397 23.533 -9.888 1.00 47.53 273 ASP A CA 1
ATOM 2266 C C . ASP A 1 273 ? -15.344 24.120 -8.943 1.00 47.53 273 ASP A C 1
ATOM 2268 O O . ASP A 1 273 ? -14.896 23.506 -7.976 1.00 47.53 273 ASP A O 1
ATOM 2272 N N . GLY A 1 274 ? -14.917 25.346 -9.245 1.00 44.00 274 GLY A N 1
ATOM 2273 C CA . GLY A 1 274 ? -13.985 26.109 -8.415 1.00 44.00 274 GLY A CA 1
ATOM 2274 C C . GLY A 1 274 ? -14.603 26.548 -7.084 1.00 44.00 274 GLY A C 1
ATOM 2275 O O . GLY A 1 274 ? -13.936 27.234 -6.317 1.00 44.00 274 GLY A O 1
ATOM 2276 N N . GLU A 1 275 ? -15.855 26.158 -6.812 1.00 45.38 275 GLU A N 1
ATOM 2277 C CA . GLU A 1 275 ? -16.559 26.389 -5.548 1.00 45.38 275 GLU A CA 1
ATOM 2278 C C . GLU A 1 275 ? -15.868 25.695 -4.357 1.00 45.38 275 GLU A C 1
ATOM 2280 O O . GLU A 1 275 ? -15.947 26.188 -3.233 1.00 45.38 275 GLU A O 1
ATOM 2285 N N . ASP A 1 276 ? -15.107 24.618 -4.586 1.00 52.94 276 ASP A N 1
ATOM 2286 C CA . ASP A 1 276 ? -14.595 23.749 -3.516 1.00 52.94 276 ASP A CA 1
ATOM 2287 C C . ASP A 1 276 ? -13.465 24.334 -2.646 1.00 52.94 276 ASP A C 1
ATOM 2289 O O . ASP A 1 276 ? -13.354 23.946 -1.491 1.00 52.94 276 ASP A O 1
ATOM 2293 N N . ILE A 1 277 ? -12.600 25.248 -3.113 1.00 46.06 277 ILE A N 1
ATOM 2294 C CA . ILE A 1 277 ? -11.420 25.653 -2.300 1.00 46.06 277 ILE A CA 1
ATOM 2295 C C . ILE A 1 277 ? -11.806 26.566 -1.135 1.00 46.06 277 ILE A C 1
ATOM 2297 O O . ILE A 1 277 ? -11.313 26.390 -0.016 1.00 46.06 277 ILE A O 1
ATOM 2301 N N . GLY A 1 278 ? -12.678 27.546 -1.395 1.00 51.81 278 GLY A N 1
ATOM 2302 C CA . GLY A 1 278 ? -13.257 28.373 -0.336 1.00 51.81 278 GLY A CA 1
ATOM 2303 C C . GLY A 1 278 ? -13.987 27.481 0.661 1.00 51.81 278 GLY A C 1
ATOM 2304 O O . GLY A 1 278 ? -13.690 27.514 1.847 1.00 51.81 278 GLY A O 1
ATOM 2305 N N . LEU A 1 279 ? -14.808 26.562 0.147 1.00 55.06 279 LEU A N 1
ATOM 2306 C CA . LEU A 1 279 ? -15.556 25.587 0.932 1.00 55.06 279 LEU A CA 1
ATOM 2307 C C . LEU A 1 279 ? -14.682 24.637 1.759 1.00 55.06 279 LEU A C 1
ATOM 2309 O O . LEU A 1 279 ? -15.026 24.408 2.909 1.00 55.06 279 LEU A O 1
ATOM 2313 N N . ILE A 1 280 ? -13.568 24.100 1.251 1.00 54.69 280 ILE A N 1
ATOM 2314 C CA . ILE A 1 280 ? -12.677 23.197 2.005 1.00 54.69 280 ILE A CA 1
ATOM 2315 C C . ILE A 1 280 ? -11.947 23.972 3.102 1.00 54.69 280 ILE A C 1
ATOM 2317 O O . ILE A 1 280 ? -11.925 23.530 4.252 1.00 54.69 280 ILE A O 1
ATOM 2321 N N . ARG A 1 281 ? -11.386 25.148 2.790 1.00 62.00 281 ARG A N 1
ATOM 2322 C CA . ARG A 1 281 ? -10.700 25.982 3.788 1.00 62.00 281 ARG A CA 1
ATOM 2323 C C . ARG A 1 281 ? -11.674 26.482 4.857 1.00 62.00 281 ARG A C 1
ATOM 2325 O O . ARG A 1 281 ? -11.351 26.435 6.046 1.00 62.00 281 ARG A O 1
ATOM 2332 N N . ASP A 1 282 ? -12.865 26.906 4.449 1.00 66.94 282 ASP A N 1
ATOM 2333 C CA . ASP A 1 282 ? -13.930 27.342 5.349 1.00 66.94 282 ASP A CA 1
ATOM 2334 C C . ASP A 1 282 ? -14.489 26.167 6.156 1.00 66.94 282 ASP A C 1
ATOM 2336 O O . ASP A 1 282 ? -14.734 26.321 7.349 1.00 66.94 282 ASP A O 1
ATOM 2340 N N . ARG A 1 283 ? -14.600 24.969 5.568 1.00 68.62 283 ARG A N 1
ATOM 2341 C CA . ARG A 1 283 ? -15.000 23.732 6.257 1.00 68.62 283 ARG A CA 1
ATOM 2342 C C . ARG A 1 283 ? -13.955 23.310 7.282 1.00 68.62 283 ARG A C 1
ATOM 2344 O O . ARG A 1 283 ? -14.336 22.996 8.400 1.00 68.62 283 ARG A O 1
ATOM 2351 N N . LEU A 1 284 ? -12.658 23.352 6.969 1.00 67.25 284 LEU A N 1
ATOM 2352 C CA . LEU A 1 284 ? -11.587 23.074 7.938 1.00 67.25 284 LEU A CA 1
ATOM 2353 C C . LEU A 1 284 ? -11.605 24.077 9.096 1.00 67.25 284 LEU A C 1
ATOM 2355 O O . LEU A 1 284 ? -11.450 23.687 10.254 1.00 67.25 284 LEU A O 1
ATOM 2359 N N . LYS A 1 285 ? -11.836 25.362 8.802 1.00 73.62 285 LYS A N 1
ATOM 2360 C CA . LYS A 1 285 ? -11.978 26.399 9.828 1.00 73.62 285 LYS A CA 1
ATOM 2361 C C . LYS A 1 285 ? -13.220 26.170 10.696 1.00 73.62 285 LYS A C 1
ATOM 2363 O O . LYS A 1 285 ? -13.100 26.146 11.915 1.00 73.62 285 LYS A O 1
ATOM 2368 N N . ALA A 1 286 ? -14.378 25.935 10.083 1.00 76.50 286 ALA A N 1
ATOM 2369 C CA . ALA A 1 286 ? -15.629 25.657 10.785 1.00 76.50 286 ALA A CA 1
ATOM 2370 C C . ALA A 1 286 ? -15.532 24.385 11.640 1.00 76.50 286 ALA A C 1
ATOM 2372 O O . ALA A 1 286 ? -15.923 24.393 12.804 1.00 76.50 286 ALA A O 1
ATOM 2373 N N . ASN A 1 287 ? -14.935 23.319 11.101 1.00 76.69 287 ASN A N 1
ATOM 2374 C CA . ASN A 1 287 ? -14.683 22.075 11.822 1.00 76.69 287 ASN A CA 1
ATOM 2375 C C . ASN A 1 287 ? -13.751 22.294 13.017 1.00 76.69 287 ASN A C 1
ATOM 2377 O O . ASN A 1 287 ? -13.960 21.688 14.063 1.00 76.69 287 ASN A O 1
ATOM 2381 N N . ARG A 1 288 ? -12.738 23.162 12.897 1.00 81.50 288 ARG A N 1
ATOM 2382 C CA . ARG A 1 288 ? -11.841 23.502 14.009 1.00 81.50 288 ARG A CA 1
ATOM 2383 C C . ARG A 1 288 ? -12.587 24.202 15.145 1.00 81.50 288 ARG A C 1
ATOM 2385 O O . ARG A 1 288 ? -12.363 23.846 16.302 1.00 81.50 288 ARG A O 1
ATOM 2392 N N . ASP A 1 289 ? -13.444 25.164 14.818 1.00 84.06 289 ASP A N 1
ATOM 2393 C CA . ASP A 1 289 ? -14.222 25.918 15.805 1.00 84.06 289 ASP A CA 1
ATOM 2394 C C . ASP A 1 289 ? -15.269 25.014 16.487 1.00 84.06 289 ASP A C 1
ATOM 2396 O O . ASP A 1 289 ? -15.347 24.974 17.716 1.00 84.06 289 ASP A O 1
ATOM 2400 N N . GLU A 1 290 ? -16.001 24.204 15.711 1.00 86.38 290 GLU A N 1
ATOM 2401 C CA . GLU A 1 290 ? -16.965 23.215 16.222 1.00 86.38 290 GLU A CA 1
ATOM 2402 C C . GLU A 1 290 ? -16.281 22.162 17.106 1.00 86.38 290 GLU A C 1
ATOM 2404 O O . GLU A 1 290 ? -16.752 21.851 18.200 1.00 86.38 290 GLU A O 1
ATOM 2409 N N . ARG A 1 291 ? -15.127 21.644 16.672 1.00 88.88 291 ARG A N 1
ATOM 2410 C CA . ARG A 1 291 ? -14.324 20.689 17.443 1.00 88.88 291 ARG A CA 1
ATOM 2411 C C . ARG A 1 291 ? -13.898 21.257 18.792 1.00 88.88 291 ARG A C 1
ATOM 2413 O O . ARG A 1 291 ? -13.953 20.537 19.787 1.00 88.88 291 ARG A O 1
ATOM 2420 N N . ALA A 1 292 ? -13.431 22.505 18.825 1.00 87.81 292 ALA A N 1
ATOM 2421 C CA . ALA A 1 292 ? -13.005 23.145 20.065 1.00 87.81 292 ALA A CA 1
ATOM 2422 C C . ALA A 1 292 ? -14.177 23.265 21.051 1.00 87.81 292 ALA A C 1
ATOM 2424 O O . ALA A 1 292 ? -14.027 22.878 22.208 1.00 87.81 292 ALA A O 1
ATOM 2425 N N . ALA A 1 293 ? -15.348 23.692 20.566 1.00 90.38 293 ALA A N 1
ATOM 2426 C CA . ALA A 1 293 ? -16.564 23.775 21.371 1.00 90.38 293 ALA A CA 1
ATOM 2427 C C . ALA A 1 293 ? -16.986 22.404 21.931 1.00 90.38 293 ALA A C 1
ATOM 2429 O O . ALA A 1 293 ? -17.207 22.273 23.132 1.00 90.38 293 ALA A O 1
ATOM 2430 N N . LEU A 1 294 ? -17.005 21.355 21.099 1.00 91.81 294 LEU A N 1
ATOM 2431 C CA . LEU A 1 294 ? -17.352 19.998 21.542 1.00 91.81 294 LEU A CA 1
ATOM 2432 C C . LEU A 1 294 ? -16.375 19.451 22.594 1.00 91.81 294 LEU A C 1
ATOM 2434 O O . LEU A 1 294 ? -16.798 18.828 23.564 1.00 91.81 294 LEU A O 1
ATOM 2438 N N . LEU A 1 295 ? -15.068 19.681 22.432 1.00 91.00 295 LEU A N 1
ATOM 2439 C CA . LEU A 1 295 ? -14.070 19.256 23.421 1.00 91.00 295 LEU A CA 1
ATOM 2440 C C . LEU A 1 295 ? -14.214 19.992 24.761 1.00 91.00 295 LEU A C 1
ATOM 2442 O O . LEU A 1 295 ? -13.917 19.408 25.807 1.00 91.00 295 LEU A O 1
ATOM 2446 N N . ASP A 1 296 ? -14.656 21.250 24.742 1.00 90.75 296 ASP A N 1
ATOM 2447 C CA . ASP A 1 296 ? -14.966 22.018 25.951 1.00 90.75 296 ASP A CA 1
ATOM 2448 C C . ASP A 1 296 ? -16.237 21.492 26.642 1.00 90.75 296 ASP A C 1
ATOM 2450 O O . ASP A 1 296 ? -16.241 21.315 27.865 1.00 90.75 296 ASP A O 1
ATOM 2454 N N . ASP A 1 297 ? -17.273 21.154 25.871 1.00 91.50 297 ASP A N 1
ATOM 2455 C CA . ASP A 1 297 ? -18.546 20.629 26.380 1.00 91.50 297 ASP A CA 1
ATOM 2456 C C . ASP A 1 297 ? -18.419 19.231 27.003 1.00 91.50 297 ASP A C 1
ATOM 2458 O O . ASP A 1 297 ? -19.047 18.952 28.028 1.00 91.50 297 ASP A O 1
ATOM 2462 N N . LEU A 1 298 ? -17.576 18.361 26.434 1.00 91.12 298 LEU A N 1
ATOM 2463 C CA . LEU A 1 298 ? -17.355 16.992 26.926 1.00 91.12 298 LEU A CA 1
ATOM 2464 C C . LEU A 1 298 ? -16.557 16.929 28.238 1.00 91.12 298 LEU A C 1
ATOM 2466 O O . LEU A 1 298 ? -16.573 15.899 28.908 1.00 91.12 298 LEU A O 1
ATOM 2470 N N . ARG A 1 299 ? -15.870 18.017 28.624 1.00 88.69 299 ARG A N 1
ATOM 2471 C CA . ARG A 1 299 ? -15.147 18.159 29.906 1.00 88.69 299 ARG A CA 1
ATOM 2472 C C . ARG A 1 299 ? -14.187 17.009 30.240 1.00 88.69 299 ARG A C 1
ATOM 2474 O O . ARG A 1 299 ? -14.056 16.629 31.405 1.00 88.69 299 ARG A O 1
ATOM 2481 N N . PHE A 1 300 ? -13.490 16.479 29.237 1.00 93.00 300 PHE A N 1
ATOM 2482 C CA . PHE A 1 300 ? -12.425 15.500 29.461 1.00 93.00 300 PHE A CA 1
ATOM 2483 C C . PHE A 1 300 ? -11.365 16.032 30.434 1.00 93.00 300 PHE A C 1
ATOM 2485 O O . PHE A 1 300 ? -11.054 17.228 30.438 1.00 93.00 300 PHE A O 1
ATOM 2492 N N . ASP A 1 301 ? -10.768 15.133 31.224 1.00 92.81 301 ASP A N 1
ATOM 2493 C CA . ASP A 1 301 ? -9.593 15.488 32.014 1.00 92.81 301 ASP A CA 1
ATOM 2494 C C . ASP A 1 301 ? -8.415 15.870 31.092 1.00 92.81 301 ASP A C 1
ATOM 2496 O O . ASP A 1 301 ? -8.430 15.632 29.879 1.00 92.81 301 ASP A O 1
ATOM 2500 N N . LEU A 1 302 ? -7.381 16.501 31.654 1.00 91.12 302 LEU A N 1
ATOM 2501 C CA . LEU A 1 302 ? -6.257 17.002 30.858 1.00 91.12 302 LEU A CA 1
ATOM 2502 C C . LEU A 1 302 ? -5.549 15.889 30.060 1.00 91.12 302 LEU A C 1
ATOM 2504 O O . LEU A 1 302 ? -5.061 16.145 28.958 1.00 91.12 302 LEU A O 1
ATOM 2508 N N . ARG A 1 303 ? -5.504 14.665 30.600 1.00 93.25 303 ARG A N 1
ATOM 2509 C CA . ARG A 1 303 ? -4.814 13.517 29.998 1.00 93.25 303 ARG A CA 1
ATOM 2510 C C . ARG A 1 303 ? -5.607 12.996 28.805 1.00 93.25 303 ARG A C 1
ATOM 2512 O O . ARG A 1 303 ? -5.053 12.878 27.715 1.00 93.25 303 ARG A O 1
ATOM 2519 N N . HIS A 1 304 ? -6.913 12.784 28.965 1.00 93.50 304 HIS A N 1
ATOM 2520 C CA . HIS A 1 304 ? -7.793 12.334 27.881 1.00 93.50 304 HIS A CA 1
ATOM 2521 C C . HIS A 1 304 ? -7.949 13.385 26.791 1.00 93.50 304 HIS A C 1
ATOM 2523 O O . HIS A 1 304 ? -7.838 13.056 25.608 1.00 93.50 304 HIS A O 1
ATOM 2529 N N . ARG A 1 305 ? -8.111 14.662 27.162 1.00 93.00 305 ARG A N 1
ATOM 2530 C CA . ARG A 1 305 ? -8.191 15.757 26.186 1.00 93.00 305 ARG A CA 1
ATOM 2531 C C . ARG A 1 305 ? -6.952 15.800 25.294 1.00 93.00 305 ARG A C 1
ATOM 2533 O O . ARG A 1 305 ? -7.081 15.959 24.083 1.00 93.00 305 ARG A O 1
ATOM 2540 N N . GLN A 1 306 ? -5.759 15.602 25.859 1.00 92.38 306 GLN A N 1
ATOM 2541 C CA . GLN A 1 306 ? -4.530 15.575 25.070 1.00 92.38 306 GLN A CA 1
ATOM 2542 C C . GLN A 1 306 ? -4.519 14.442 24.032 1.00 92.38 306 GLN A C 1
ATOM 2544 O O . GLN A 1 306 ? -4.030 14.646 22.919 1.00 92.38 306 GLN A O 1
ATOM 2549 N N . LEU A 1 307 ? -5.065 13.264 24.348 1.00 93.81 307 LEU A N 1
ATOM 2550 C CA . LEU A 1 307 ? -5.123 12.158 23.390 1.00 93.81 307 LEU A CA 1
ATOM 2551 C C . LEU A 1 307 ? -5.988 12.513 22.169 1.00 93.81 307 LEU A C 1
ATOM 2553 O O . LEU A 1 307 ? -5.559 12.254 21.045 1.00 93.81 307 LEU A O 1
ATOM 2557 N N . PHE A 1 308 ? -7.132 13.181 22.361 1.00 92.12 308 PHE A N 1
ATOM 2558 C CA . PHE A 1 308 ? -7.961 13.694 21.257 1.00 92.12 308 PHE A CA 1
ATOM 2559 C C . PHE A 1 308 ? -7.278 14.812 20.453 1.00 92.12 308 PHE A C 1
ATOM 2561 O O . PHE A 1 308 ? -7.498 14.933 19.247 1.00 92.12 308 PHE A O 1
ATOM 2568 N N . GLU A 1 309 ? -6.421 15.619 21.083 1.00 89.75 309 GLU A N 1
ATOM 2569 C CA . GLU A 1 309 ? -5.608 16.631 20.389 1.00 89.75 309 GLU A CA 1
ATOM 2570 C C . GLU A 1 309 ? -4.488 16.020 19.538 1.00 89.75 309 GLU A C 1
ATOM 2572 O O . GLU A 1 309 ? -4.169 16.525 18.457 1.00 89.75 309 GLU A O 1
ATOM 2577 N N . LEU A 1 310 ? -3.895 14.917 19.996 1.00 90.38 310 LEU A N 1
ATOM 2578 C CA . LEU A 1 310 ? -2.799 14.235 19.305 1.00 90.38 310 LEU A CA 1
ATOM 2579 C C . LEU A 1 310 ? -3.279 13.249 18.240 1.00 90.38 310 LEU A C 1
ATOM 2581 O O . LEU A 1 310 ? -2.569 13.022 17.260 1.00 90.38 310 LEU A O 1
ATOM 2585 N N . TYR A 1 311 ? -4.475 12.691 18.403 1.00 89.25 311 TYR A N 1
ATOM 2586 C CA . TYR A 1 311 ? -5.053 11.705 17.497 1.00 89.25 311 TYR A CA 1
ATOM 2587 C C . TYR A 1 311 ? -5.001 12.101 16.007 1.00 89.25 311 TYR A C 1
ATOM 2589 O O . TYR A 1 311 ? -4.408 11.354 15.222 1.00 89.25 311 TYR A O 1
ATOM 2597 N N . PRO A 1 312 ? -5.511 13.276 15.579 1.00 84.94 312 PRO A N 1
ATOM 2598 C CA . PRO A 1 312 ? -5.417 13.684 14.177 1.00 84.94 312 PRO A CA 1
ATOM 2599 C C . PRO A 1 312 ? -3.971 13.912 13.710 1.00 84.94 312 PRO A C 1
ATOM 2601 O O . PRO A 1 312 ? -3.629 13.622 12.563 1.00 84.94 312 PRO A O 1
ATOM 2604 N N . GLN A 1 313 ? -3.091 14.381 14.601 1.00 87.94 313 GLN A N 1
ATOM 2605 C CA . GLN A 1 313 ? -1.693 14.673 14.268 1.00 87.94 313 GLN A CA 1
ATOM 2606 C C . GLN A 1 313 ? -0.902 13.407 13.919 1.00 87.94 313 GLN A C 1
ATOM 2608 O O . GLN A 1 313 ? 0.026 13.469 13.108 1.00 87.94 313 GLN A O 1
ATOM 2613 N N . ILE A 1 314 ? -1.276 12.253 14.486 1.00 89.81 314 ILE A N 1
ATOM 2614 C CA . ILE A 1 314 ? -0.698 10.950 14.133 1.00 89.81 314 ILE A CA 1
ATOM 2615 C C . ILE A 1 314 ? -0.895 10.666 12.640 1.00 89.81 314 ILE A C 1
ATOM 2617 O O . ILE A 1 314 ? 0.055 10.266 11.963 1.00 89.81 314 ILE A O 1
ATOM 2621 N N . GLY A 1 315 ? -2.101 10.900 12.115 1.00 85.19 315 GLY A N 1
ATOM 2622 C CA . GLY A 1 315 ? -2.412 10.712 10.697 1.00 85.19 315 GLY A CA 1
ATOM 2623 C C . GLY A 1 315 ? -1.543 11.595 9.796 1.00 85.19 315 GLY A C 1
ATOM 2624 O O . GLY A 1 315 ? -0.899 11.094 8.870 1.00 85.19 315 GLY A O 1
ATOM 2625 N N . SER A 1 316 ? -1.446 12.890 10.116 1.00 85.25 316 SER A N 1
ATOM 2626 C CA . SER A 1 316 ? -0.644 13.854 9.349 1.00 85.25 316 SER A CA 1
ATOM 2627 C C . SER A 1 316 ? 0.852 13.515 9.361 1.00 85.25 316 SER A C 1
ATOM 2629 O O . SER A 1 316 ? 1.517 13.594 8.328 1.00 85.25 316 SER A O 1
ATOM 2631 N N . VAL A 1 317 ? 1.396 13.092 10.508 1.00 90.69 317 VAL A N 1
ATOM 2632 C CA . VAL A 1 317 ? 2.809 12.689 10.629 1.00 90.69 317 VAL A CA 1
ATOM 2633 C C . VAL A 1 317 ? 3.096 11.394 9.865 1.00 90.69 317 VAL A C 1
ATOM 2635 O O . VAL A 1 317 ? 4.146 11.287 9.231 1.00 90.69 317 VAL A O 1
ATOM 2638 N N . LYS A 1 318 ? 2.168 10.426 9.857 1.00 89.25 318 LYS A N 1
ATOM 2639 C CA . LYS A 1 318 ? 2.302 9.204 9.043 1.00 89.25 318 LYS A CA 1
ATOM 2640 C C . LYS A 1 318 ? 2.369 9.529 7.551 1.00 89.25 318 LYS A C 1
ATOM 2642 O O . LYS A 1 318 ? 3.184 8.935 6.850 1.00 89.25 318 LYS A O 1
ATOM 2647 N N . LEU A 1 319 ? 1.549 10.471 7.076 1.00 86.88 319 LEU A N 1
ATOM 2648 C CA . LEU A 1 319 ? 1.578 10.925 5.681 1.00 86.88 319 LEU A CA 1
ATOM 2649 C C . LEU A 1 319 ? 2.898 11.604 5.326 1.00 86.88 319 LEU A C 1
ATOM 2651 O O . LEU A 1 319 ? 3.528 11.217 4.345 1.00 86.88 319 LEU A O 1
ATOM 2655 N N . LEU A 1 320 ? 3.347 12.554 6.154 1.00 91.06 320 LEU A N 1
ATOM 2656 C CA . LEU A 1 320 ? 4.646 13.209 5.981 1.00 91.06 320 LEU A CA 1
ATOM 2657 C C . LEU A 1 320 ? 5.769 12.175 5.861 1.00 91.06 320 LEU A C 1
ATOM 2659 O O . LEU A 1 320 ? 6.560 12.217 4.920 1.00 91.06 320 LEU A O 1
ATOM 2663 N N . ARG A 1 321 ? 5.807 11.216 6.791 1.00 93.19 321 ARG A N 1
ATOM 2664 C CA . ARG A 1 321 ? 6.797 10.140 6.785 1.00 93.19 321 ARG A CA 1
ATOM 2665 C C . ARG A 1 321 ? 6.744 9.335 5.488 1.00 93.19 321 ARG A C 1
ATOM 2667 O O . ARG A 1 321 ? 7.793 9.129 4.886 1.00 93.19 321 ARG A O 1
ATOM 2674 N N . ARG A 1 322 ? 5.553 8.908 5.047 1.00 90.06 322 ARG A N 1
ATOM 2675 C CA . ARG A 1 322 ? 5.387 8.131 3.807 1.00 90.06 322 ARG A CA 1
ATOM 2676 C C . ARG A 1 322 ? 5.907 8.900 2.597 1.00 90.06 322 ARG A C 1
ATOM 2678 O O . ARG A 1 322 ? 6.683 8.343 1.837 1.00 90.06 322 ARG A O 1
ATOM 2685 N N . TYR A 1 323 ? 5.577 10.178 2.449 1.00 91.38 323 TYR A N 1
ATOM 2686 C CA . TYR A 1 323 ? 6.078 10.991 1.335 1.00 91.38 323 TYR A CA 1
ATOM 2687 C C . TYR A 1 323 ? 7.609 11.138 1.338 1.00 91.38 323 TYR A C 1
ATOM 2689 O O . TYR A 1 323 ? 8.254 10.952 0.305 1.00 91.38 323 TYR A O 1
ATOM 2697 N N . ILE A 1 324 ? 8.218 11.395 2.502 1.00 93.69 324 ILE A N 1
ATOM 2698 C CA . ILE A 1 324 ? 9.683 11.459 2.620 1.00 93.69 324 ILE A CA 1
ATOM 2699 C C . ILE A 1 324 ? 10.327 10.101 2.318 1.00 93.69 324 ILE A C 1
ATOM 2701 O O . ILE A 1 324 ? 11.415 10.055 1.737 1.00 93.69 324 ILE A O 1
ATOM 2705 N N . GLN A 1 325 ? 9.655 9.002 2.663 1.00 91.81 325 GLN A N 1
ATOM 2706 C CA . GLN A 1 325 ? 10.080 7.655 2.298 1.00 91.81 325 GLN A CA 1
ATOM 2707 C C . GLN A 1 325 ? 10.018 7.429 0.794 1.00 91.81 325 GLN A C 1
ATOM 2709 O O . GLN A 1 325 ? 11.026 7.001 0.257 1.00 91.81 325 GLN A O 1
ATOM 2714 N N . LEU A 1 326 ? 8.924 7.781 0.107 1.00 90.06 326 LEU A N 1
ATOM 2715 C CA . LEU A 1 326 ? 8.825 7.645 -1.355 1.00 90.06 326 LEU A CA 1
ATOM 2716 C C . LEU A 1 326 ? 9.939 8.420 -2.068 1.00 90.06 326 LEU A C 1
ATOM 2718 O O . LEU A 1 326 ? 10.608 7.890 -2.953 1.00 90.06 326 LEU A O 1
ATOM 2722 N N . ARG A 1 327 ? 10.219 9.647 -1.611 1.00 92.81 327 ARG A N 1
ATOM 2723 C CA . ARG A 1 327 ? 11.364 10.424 -2.099 1.00 92.81 327 ARG A CA 1
ATOM 2724 C C . ARG A 1 327 ? 12.686 9.687 -1.893 1.00 92.81 327 ARG A C 1
ATOM 2726 O O . ARG A 1 327 ? 13.509 9.651 -2.799 1.00 92.81 327 ARG A O 1
ATOM 2733 N N . ASN A 1 328 ? 12.943 9.175 -0.692 1.00 93.81 328 ASN A N 1
ATOM 2734 C CA . ASN A 1 328 ? 14.199 8.475 -0.409 1.00 93.81 328 ASN A CA 1
ATOM 2735 C C . ASN A 1 328 ? 14.299 7.149 -1.159 1.00 93.81 328 ASN A C 1
ATOM 2737 O O . ASN A 1 328 ? 15.392 6.781 -1.570 1.00 93.81 328 ASN A O 1
ATOM 2741 N N . PHE A 1 329 ? 13.169 6.482 -1.372 1.00 91.00 329 PHE A N 1
ATOM 2742 C CA . PHE A 1 329 ? 13.071 5.245 -2.126 1.00 91.00 329 PHE A CA 1
ATOM 2743 C C . PHE A 1 329 ? 13.493 5.457 -3.578 1.00 91.00 329 PHE A C 1
ATOM 2745 O O . PHE A 1 329 ? 14.291 4.684 -4.080 1.00 91.00 329 PHE A O 1
ATOM 2752 N N . TYR A 1 330 ? 13.105 6.573 -4.206 1.00 93.12 330 TYR A N 1
ATOM 2753 C CA . TYR A 1 330 ? 13.590 6.929 -5.545 1.00 93.12 330 TYR A CA 1
ATOM 2754 C C . TYR A 1 330 ? 15.123 6.932 -5.648 1.00 93.12 330 TYR A C 1
ATOM 2756 O O . TYR A 1 330 ? 15.690 6.277 -6.516 1.00 93.12 330 TYR A O 1
ATOM 2764 N N . TYR A 1 331 ? 15.818 7.626 -4.743 1.00 95.38 331 TYR A N 1
ATOM 2765 C CA . TYR A 1 331 ? 17.286 7.671 -4.775 1.00 95.38 331 TYR A CA 1
ATOM 2766 C C . TYR A 1 331 ? 17.927 6.353 -4.337 1.00 95.38 331 TYR A C 1
ATOM 2768 O O . TYR A 1 331 ? 18.968 5.967 -4.867 1.00 95.38 331 TYR A O 1
ATOM 2776 N N . LEU A 1 332 ? 17.308 5.656 -3.381 1.00 94.38 332 LEU A N 1
ATOM 2777 C CA . LEU A 1 332 ? 17.726 4.319 -2.983 1.00 94.38 332 LEU A CA 1
ATOM 2778 C C . LEU A 1 332 ? 17.660 3.354 -4.169 1.00 94.38 332 LEU A C 1
ATOM 2780 O O . LEU A 1 332 ? 18.575 2.557 -4.321 1.00 94.38 332 LEU A O 1
ATOM 2784 N N . ASP A 1 333 ? 16.652 3.462 -5.029 1.00 92.75 333 ASP A N 1
ATOM 2785 C CA . ASP A 1 333 ? 16.504 2.619 -6.213 1.00 92.75 333 ASP A CA 1
ATOM 2786 C C . ASP A 1 333 ? 17.617 2.874 -7.229 1.00 92.75 333 ASP A C 1
ATOM 2788 O O . ASP A 1 333 ? 18.202 1.919 -7.734 1.00 92.75 333 ASP A O 1
ATOM 2792 N N . LEU A 1 334 ? 17.983 4.140 -7.465 1.00 94.31 334 LEU A N 1
ATOM 2793 C CA . LEU A 1 334 ? 19.142 4.483 -8.301 1.00 94.31 334 LEU A CA 1
ATOM 2794 C C . LEU A 1 334 ? 20.442 3.901 -7.725 1.00 94.31 334 LEU A C 1
ATOM 2796 O O . LEU A 1 334 ? 21.285 3.382 -8.456 1.00 94.31 334 LEU A O 1
ATOM 2800 N N . MET A 1 335 ? 20.593 3.960 -6.401 1.00 96.56 335 MET A N 1
ATOM 2801 C CA . MET A 1 335 ? 21.749 3.405 -5.703 1.00 96.56 335 MET A CA 1
ATOM 2802 C C . MET A 1 335 ? 21.765 1.868 -5.743 1.00 96.56 335 MET A C 1
ATOM 2804 O O . MET A 1 335 ? 22.823 1.280 -5.948 1.00 96.56 335 MET A O 1
ATOM 2808 N N . ILE A 1 336 ? 20.617 1.206 -5.571 1.00 95.38 336 ILE A N 1
ATOM 2809 C CA . ILE A 1 336 ? 20.469 -0.254 -5.663 1.00 95.38 336 ILE A CA 1
ATOM 2810 C C . ILE A 1 336 ? 20.750 -0.734 -7.089 1.00 95.38 336 ILE A C 1
ATOM 2812 O O . ILE A 1 336 ? 21.441 -1.738 -7.248 1.00 95.38 336 ILE A O 1
ATOM 2816 N N . GLU A 1 337 ? 20.268 -0.021 -8.111 1.00 94.50 337 GLU A N 1
ATOM 2817 C CA . GLU A 1 337 ? 20.553 -0.306 -9.524 1.00 94.50 337 GLU A CA 1
ATOM 2818 C C . GLU A 1 337 ? 22.070 -0.310 -9.774 1.00 94.50 337 GLU A C 1
ATOM 2820 O O . GLU A 1 337 ? 22.612 -1.243 -10.371 1.00 94.50 337 GLU A O 1
ATOM 2825 N N . GLU A 1 338 ? 22.778 0.683 -9.234 1.00 97.44 338 GLU A N 1
ATOM 2826 C CA . GLU A 1 338 ? 24.232 0.774 -9.348 1.00 97.44 338 GLU A CA 1
ATOM 2827 C C . GLU A 1 338 ? 24.968 -0.311 -8.541 1.00 97.44 338 GLU A C 1
ATOM 2829 O O . GLU A 1 338 ? 25.911 -0.921 -9.052 1.00 97.44 338 GLU A O 1
ATOM 2834 N N . ILE A 1 339 ? 24.528 -0.616 -7.313 1.00 98.06 339 ILE A N 1
ATOM 2835 C CA . ILE A 1 339 ? 25.076 -1.725 -6.509 1.00 98.06 339 ILE A CA 1
ATOM 2836 C C . ILE A 1 339 ? 24.921 -3.052 -7.265 1.00 98.06 339 ILE A C 1
ATOM 2838 O O . ILE A 1 339 ? 25.883 -3.812 -7.390 1.00 98.06 339 ILE A O 1
ATOM 2842 N N . ALA A 1 340 ? 23.731 -3.323 -7.803 1.00 97.00 340 ALA A N 1
ATOM 2843 C CA . ALA A 1 340 ? 23.440 -4.541 -8.548 1.00 97.00 340 ALA A CA 1
ATOM 2844 C C . ALA A 1 340 ? 24.336 -4.672 -9.788 1.00 97.00 340 ALA A C 1
ATOM 2846 O O . ALA A 1 340 ? 24.911 -5.738 -10.027 1.00 97.00 340 ALA A O 1
ATOM 2847 N N . ARG A 1 341 ? 24.538 -3.564 -10.518 1.00 97.19 341 ARG A N 1
ATOM 2848 C CA . ARG A 1 341 ? 25.441 -3.487 -11.673 1.00 97.19 341 ARG A CA 1
ATOM 2849 C C . ARG A 1 341 ? 26.884 -3.836 -11.300 1.00 97.19 341 ARG A C 1
ATOM 2851 O O . ARG A 1 341 ? 27.514 -4.613 -12.014 1.00 97.19 341 ARG A O 1
ATOM 2858 N N . ARG A 1 342 ? 27.417 -3.286 -10.201 1.00 97.50 342 ARG A N 1
ATOM 2859 C CA . ARG A 1 342 ? 28.797 -3.562 -9.743 1.00 97.50 342 ARG A CA 1
ATOM 2860 C C . ARG A 1 342 ? 28.987 -5.003 -9.281 1.00 97.50 342 ARG A C 1
ATOM 2862 O O . ARG A 1 342 ? 30.030 -5.591 -9.542 1.00 97.50 342 ARG A O 1
ATOM 2869 N N . LEU A 1 343 ? 27.971 -5.574 -8.638 1.00 96.62 343 LEU A N 1
ATOM 2870 C CA . LEU A 1 343 ? 27.978 -6.955 -8.149 1.00 96.62 343 LEU A CA 1
ATOM 2871 C C . LEU A 1 343 ? 27.592 -7.988 -9.220 1.00 96.62 343 LEU A C 1
ATOM 2873 O O . LEU A 1 343 ? 27.560 -9.180 -8.921 1.00 96.62 343 LEU A O 1
ATOM 2877 N N . ASN A 1 344 ? 27.298 -7.545 -10.450 1.00 96.00 344 ASN A N 1
ATOM 2878 C CA . ASN A 1 344 ? 26.837 -8.382 -11.559 1.00 96.00 344 ASN A CA 1
ATOM 2879 C C . ASN A 1 344 ? 25.669 -9.306 -11.159 1.00 96.00 344 ASN A C 1
ATOM 2881 O O . ASN A 1 344 ? 25.687 -10.514 -11.395 1.00 96.00 344 ASN A O 1
ATOM 2885 N N . CYS A 1 345 ? 24.663 -8.726 -10.509 1.00 94.56 345 CYS A N 1
ATOM 2886 C CA . CYS A 1 345 ? 23.467 -9.426 -10.058 1.00 94.56 345 CYS A CA 1
ATOM 2887 C C . CYS A 1 345 ? 22.214 -8.636 -10.444 1.00 94.56 345 CYS A C 1
ATOM 2889 O O . CYS A 1 345 ? 22.287 -7.487 -10.882 1.00 94.56 345 CYS A O 1
ATOM 2891 N N . SER A 1 346 ? 21.047 -9.254 -10.298 1.00 92.62 346 SER A N 1
ATOM 2892 C CA . SER A 1 346 ? 19.790 -8.535 -10.469 1.00 92.62 346 SER A CA 1
ATOM 2893 C C . SER A 1 346 ? 19.531 -7.616 -9.274 1.00 92.62 346 SER A C 1
ATOM 2895 O O . SER A 1 346 ? 19.819 -7.948 -8.125 1.00 92.62 346 SER A O 1
ATOM 2897 N N . GLU A 1 347 ? 18.891 -6.479 -9.524 1.00 90.62 347 GLU A N 1
ATOM 2898 C CA . GLU A 1 347 ? 18.345 -5.622 -8.466 1.00 90.62 347 GLU A CA 1
ATOM 2899 C C . GLU A 1 347 ? 17.440 -6.402 -7.493 1.00 90.62 347 GLU A C 1
ATOM 2901 O O . GLU A 1 347 ? 17.429 -6.140 -6.292 1.00 90.62 347 GLU A O 1
ATOM 2906 N N . TRP A 1 348 ? 16.714 -7.394 -8.010 1.00 88.75 348 TRP A N 1
ATOM 2907 C CA . TRP A 1 348 ? 15.801 -8.245 -7.253 1.00 88.75 348 TRP A CA 1
ATOM 2908 C C . TRP A 1 348 ? 16.532 -9.009 -6.155 1.00 88.75 348 TRP A C 1
ATOM 2910 O O . TRP A 1 348 ? 16.017 -9.138 -5.044 1.00 88.75 348 TRP A O 1
ATOM 2920 N N . GLN A 1 349 ? 17.758 -9.453 -6.437 1.00 93.25 349 GLN A N 1
ATOM 2921 C CA . GLN A 1 349 ? 18.603 -10.084 -5.435 1.00 93.25 349 GLN A CA 1
ATOM 2922 C C . GLN A 1 349 ? 18.933 -9.093 -4.319 1.00 93.25 349 GLN A C 1
ATOM 2924 O O . GLN A 1 349 ? 18.748 -9.448 -3.162 1.00 93.25 349 GLN A O 1
ATOM 2929 N N . ILE A 1 350 ? 19.316 -7.848 -4.635 1.00 95.56 350 ILE A N 1
ATOM 2930 C CA . ILE A 1 350 ? 19.631 -6.810 -3.633 1.00 95.56 350 ILE A CA 1
ATOM 2931 C C . ILE A 1 350 ? 18.413 -6.448 -2.773 1.00 95.56 350 ILE A C 1
ATOM 2933 O O . ILE A 1 350 ? 18.533 -6.358 -1.553 1.00 95.56 350 ILE A O 1
ATOM 2937 N N . ARG A 1 351 ? 17.228 -6.311 -3.376 1.00 92.38 351 ARG A N 1
ATOM 2938 C CA . ARG A 1 351 ? 15.958 -6.039 -2.670 1.00 92.38 351 ARG A CA 1
ATOM 2939 C C . ARG A 1 351 ? 15.505 -7.160 -1.737 1.00 92.38 351 ARG A C 1
ATOM 2941 O O . ARG A 1 351 ? 14.716 -6.940 -0.824 1.00 92.38 351 ARG A O 1
ATOM 2948 N N . ASN A 1 352 ? 16.016 -8.368 -1.948 1.00 92.19 352 ASN A N 1
ATOM 2949 C CA . ASN A 1 352 ? 15.770 -9.523 -1.091 1.00 92.19 352 ASN A CA 1
ATOM 2950 C C . ASN A 1 352 ? 16.913 -9.784 -0.092 1.00 92.19 352 ASN A C 1
ATOM 2952 O O . ASN A 1 352 ? 16.979 -10.853 0.529 1.00 92.19 352 ASN A O 1
ATOM 2956 N N . LEU A 1 353 ? 17.807 -8.812 0.095 1.00 95.56 353 LEU A N 1
ATOM 2957 C CA . LEU A 1 353 ? 18.822 -8.819 1.142 1.00 95.56 353 LEU A CA 1
ATOM 2958 C C . LEU A 1 353 ? 18.420 -7.915 2.303 1.00 95.56 353 LEU A C 1
ATOM 2960 O O . LEU A 1 353 ? 17.848 -6.841 2.134 1.00 95.56 353 LEU A O 1
ATOM 2964 N N . LEU A 1 354 ? 18.794 -8.331 3.507 1.00 96.19 354 LEU A N 1
ATOM 2965 C CA . LEU A 1 354 ? 18.780 -7.460 4.670 1.00 96.19 354 LEU A CA 1
ATOM 2966 C C . LEU A 1 354 ? 19.833 -6.350 4.495 1.00 96.19 354 LEU A C 1
ATOM 2968 O O . LEU A 1 354 ? 20.857 -6.571 3.841 1.00 96.19 354 LEU A O 1
ATOM 2972 N N . PRO A 1 355 ? 19.655 -5.167 5.104 1.00 96.44 355 PRO A N 1
ATOM 2973 C CA . PRO A 1 355 ? 20.574 -4.059 4.881 1.00 96.44 355 PRO A CA 1
ATOM 2974 C C . PRO A 1 355 ? 22.046 -4.365 5.194 1.00 96.44 355 PRO A C 1
ATOM 2976 O O . PRO A 1 355 ? 22.939 -3.912 4.476 1.00 96.44 355 PRO A O 1
ATOM 2979 N N . GLU A 1 356 ? 22.303 -5.166 6.227 1.00 95.75 356 GLU A N 1
ATOM 2980 C CA . GLU A 1 356 ? 23.633 -5.658 6.586 1.00 95.75 356 GLU A CA 1
ATOM 2981 C C . GLU A 1 356 ? 24.204 -6.672 5.579 1.00 95.75 356 GLU A C 1
ATOM 2983 O O . GLU A 1 356 ? 25.417 -6.714 5.375 1.00 95.75 356 GLU A O 1
ATOM 2988 N N . GLU A 1 357 ? 23.350 -7.455 4.913 1.00 97.12 357 GLU A N 1
ATOM 2989 C CA . GLU A 1 357 ? 23.755 -8.367 3.839 1.00 97.12 357 GLU A CA 1
ATOM 2990 C C . GLU A 1 357 ? 24.159 -7.569 2.591 1.00 97.12 357 GLU A C 1
ATOM 2992 O O . GLU A 1 357 ? 25.134 -7.934 1.937 1.00 97.12 357 GLU A O 1
ATOM 2997 N N . VAL A 1 358 ? 23.492 -6.447 2.292 1.00 97.88 358 VAL A N 1
ATOM 2998 C CA . VAL A 1 358 ? 23.897 -5.539 1.200 1.00 97.88 358 VAL A CA 1
ATOM 2999 C C . VAL A 1 358 ? 25.267 -4.921 1.479 1.00 97.88 358 VAL A C 1
ATOM 3001 O O . VAL A 1 358 ? 26.144 -4.989 0.622 1.00 97.88 358 VAL A O 1
ATOM 3004 N N . LEU A 1 359 ? 25.497 -4.387 2.687 1.00 98.00 359 LEU A N 1
ATOM 3005 C CA . LEU A 1 359 ? 26.811 -3.854 3.082 1.00 98.00 359 LEU A CA 1
ATOM 3006 C C . LEU A 1 359 ? 27.914 -4.908 2.941 1.00 98.00 359 LEU A C 1
ATOM 3008 O O . LEU A 1 359 ? 28.956 -4.641 2.347 1.00 98.00 359 LEU A O 1
ATOM 3012 N N . ALA A 1 360 ? 27.659 -6.123 3.431 1.00 97.56 360 ALA A N 1
ATOM 3013 C CA . ALA A 1 360 ? 28.595 -7.232 3.298 1.00 97.56 360 ALA A CA 1
ATOM 3014 C C . ALA A 1 360 ? 28.816 -7.651 1.834 1.00 97.56 360 ALA A C 1
ATOM 3016 O O . ALA A 1 360 ? 29.905 -8.116 1.502 1.00 97.56 360 ALA A O 1
ATOM 3017 N N . SER A 1 361 ? 27.807 -7.505 0.972 1.00 97.88 361 SER A N 1
ATOM 3018 C CA . SER A 1 361 ? 27.913 -7.824 -0.455 1.00 97.88 361 SER A CA 1
ATOM 3019 C C . SER A 1 361 ? 28.789 -6.816 -1.190 1.00 97.88 361 SER A C 1
ATOM 3021 O O . SER A 1 361 ? 29.626 -7.227 -1.989 1.00 97.88 361 SER A O 1
ATOM 3023 N N . ILE A 1 362 ? 28.662 -5.523 -0.866 1.00 97.06 362 ILE A N 1
ATOM 3024 C CA . ILE A 1 362 ? 29.552 -4.469 -1.377 1.00 97.06 362 ILE A CA 1
ATOM 3025 C C . ILE A 1 362 ? 30.995 -4.744 -0.928 1.00 97.06 362 ILE A C 1
ATOM 3027 O O . ILE A 1 362 ? 31.898 -4.750 -1.756 1.00 97.06 362 ILE A O 1
ATOM 3031 N N . ASP A 1 363 ? 31.201 -5.062 0.356 1.00 96.44 363 ASP A N 1
ATOM 3032 C CA . ASP A 1 363 ? 32.535 -5.327 0.918 1.00 96.44 363 ASP A CA 1
ATOM 3033 C C . ASP A 1 363 ? 33.214 -6.568 0.301 1.00 96.44 363 ASP A C 1
ATOM 3035 O O . ASP A 1 363 ? 34.439 -6.624 0.196 1.00 96.44 363 ASP A O 1
ATOM 3039 N N . LYS A 1 364 ? 32.434 -7.582 -0.096 1.00 95.94 364 LYS A N 1
ATOM 3040 C CA . LYS A 1 364 ? 32.946 -8.847 -0.657 1.00 95.94 364 LYS A CA 1
ATOM 3041 C C . LYS A 1 364 ? 32.967 -8.894 -2.184 1.00 95.94 364 LYS A C 1
ATOM 3043 O O . LYS A 1 364 ? 33.605 -9.789 -2.733 1.00 95.94 364 LYS A O 1
ATOM 3048 N N . GLY A 1 365 ? 32.242 -8.005 -2.859 1.00 96.31 365 GLY A N 1
ATOM 3049 C CA . GLY A 1 365 ? 32.042 -8.058 -4.308 1.00 96.31 365 GLY A CA 1
ATOM 3050 C C . GLY A 1 365 ? 31.136 -9.203 -4.782 1.00 96.31 365 GLY A C 1
ATOM 3051 O O . GLY A 1 365 ? 31.235 -9.609 -5.935 1.00 96.31 365 GLY A O 1
ATOM 3052 N N . ALA A 1 366 ? 30.280 -9.758 -3.914 1.00 96.12 366 ALA A N 1
ATOM 3053 C CA . ALA A 1 366 ? 29.353 -10.837 -4.271 1.00 96.12 366 ALA A CA 1
ATOM 3054 C C . ALA A 1 366 ? 28.126 -10.883 -3.349 1.00 96.12 366 ALA A C 1
ATOM 3056 O O . ALA A 1 366 ? 28.240 -10.641 -2.146 1.00 96.12 366 ALA A O 1
ATOM 3057 N N . VAL A 1 367 ? 26.968 -11.258 -3.901 1.00 96.44 367 VAL A N 1
ATOM 3058 C CA . VAL A 1 367 ? 25.732 -11.481 -3.131 1.00 96.44 367 VAL A CA 1
ATOM 3059 C C . VAL A 1 367 ? 25.704 -12.875 -2.475 1.00 96.44 367 VAL A C 1
ATOM 3061 O O . VAL A 1 367 ? 26.318 -13.811 -2.995 1.00 96.44 367 VAL A O 1
ATOM 3064 N N . PRO A 1 368 ? 24.992 -13.058 -1.345 1.00 94.25 368 PRO A N 1
ATOM 3065 C CA . PRO A 1 368 ? 24.748 -14.374 -0.756 1.00 94.25 368 PRO A CA 1
ATOM 3066 C C . PRO A 1 368 ? 24.072 -15.339 -1.736 1.00 94.25 368 PRO A C 1
ATOM 3068 O O . PRO A 1 368 ? 23.216 -14.934 -2.522 1.00 94.25 368 PRO A O 1
ATOM 3071 N N . HIS A 1 369 ? 24.393 -16.633 -1.641 1.00 89.56 369 HIS A N 1
ATOM 3072 C CA . HIS A 1 369 ? 23.828 -17.660 -2.525 1.00 89.56 369 HIS A CA 1
ATOM 3073 C C . HIS A 1 369 ? 22.295 -17.757 -2.414 1.00 89.56 369 HIS A C 1
ATOM 3075 O O . HIS A 1 369 ? 21.610 -18.025 -3.395 1.00 89.56 369 HIS A O 1
ATOM 3081 N N . GLU A 1 370 ? 21.731 -17.477 -1.237 1.00 87.69 370 GLU A N 1
ATOM 3082 C CA . GLU A 1 370 ? 20.286 -17.476 -1.013 1.00 87.69 370 GLU A CA 1
ATOM 3083 C C . GLU A 1 370 ? 19.541 -16.324 -1.706 1.00 87.69 370 GLU A C 1
ATOM 3085 O O . GLU A 1 370 ? 18.316 -16.402 -1.810 1.00 87.69 370 GLU A O 1
ATOM 3090 N N . ALA A 1 371 ? 20.229 -15.273 -2.170 1.00 90.00 371 ALA A N 1
ATOM 3091 C CA . ALA A 1 371 ? 19.590 -14.079 -2.729 1.00 90.00 371 ALA A CA 1
ATOM 3092 C C . ALA A 1 371 ? 18.686 -14.405 -3.927 1.00 90.00 371 ALA A C 1
ATOM 3094 O O . ALA A 1 371 ? 17.586 -13.870 -4.034 1.00 90.00 371 ALA A O 1
ATOM 3095 N N . GLU A 1 372 ? 19.124 -15.327 -4.790 1.00 87.94 372 GLU A N 1
ATOM 3096 C CA . GLU A 1 372 ? 18.343 -15.797 -5.939 1.00 87.94 372 GLU A CA 1
ATOM 3097 C C . GLU A 1 372 ? 17.079 -16.530 -5.479 1.00 87.94 372 GLU A C 1
ATOM 3099 O O . GLU A 1 372 ? 15.976 -16.126 -5.826 1.00 87.94 372 GLU A O 1
ATOM 3104 N N . SER A 1 373 ? 17.214 -17.507 -4.577 1.00 86.44 373 SER A N 1
ATOM 3105 C CA . SER A 1 373 ? 16.064 -18.264 -4.056 1.00 86.44 373 SER A CA 1
ATOM 3106 C C . SER A 1 373 ? 15.019 -17.403 -3.333 1.00 86.44 373 SER A C 1
ATOM 3108 O O . SER A 1 373 ? 13.846 -17.763 -3.286 1.00 86.44 373 SER A O 1
ATOM 3110 N N . ARG A 1 374 ? 15.422 -16.265 -2.749 1.00 89.75 374 ARG A N 1
ATOM 3111 C CA . ARG A 1 374 ? 14.488 -15.331 -2.102 1.00 89.75 374 ARG A CA 1
ATOM 3112 C C . ARG A 1 374 ? 13.646 -14.553 -3.116 1.00 89.75 374 ARG A C 1
ATOM 3114 O O . ARG A 1 374 ? 12.554 -14.127 -2.753 1.00 89.75 374 ARG A O 1
ATOM 3121 N N . CYS A 1 375 ? 14.109 -14.405 -4.361 1.00 84.50 375 CYS A N 1
ATOM 3122 C CA . CYS A 1 375 ? 13.364 -13.722 -5.421 1.00 84.50 375 CYS A CA 1
ATOM 3123 C C . CYS A 1 375 ? 12.074 -14.472 -5.798 1.00 84.50 375 CYS A C 1
ATOM 3125 O O . CYS A 1 375 ? 11.073 -13.835 -6.122 1.00 84.50 375 CYS A O 1
ATOM 3127 N N . ASP A 1 376 ? 12.063 -15.804 -5.676 1.00 79.81 376 ASP A N 1
ATOM 3128 C CA . ASP A 1 376 ? 10.867 -16.636 -5.897 1.00 79.81 376 ASP A CA 1
ATOM 3129 C C . ASP A 1 376 ? 9.846 -16.531 -4.747 1.00 79.81 376 ASP A C 1
ATOM 3131 O O . ASP A 1 376 ? 8.648 -16.807 -4.899 1.00 79.81 376 ASP A O 1
ATOM 3135 N N . GLY A 1 377 ? 10.320 -16.098 -3.580 1.00 86.06 377 GLY A N 1
ATOM 3136 C CA . GLY A 1 377 ? 9.536 -15.863 -2.381 1.00 86.06 377 GLY A CA 1
ATOM 3137 C C . GLY A 1 377 ? 10.322 -16.186 -1.116 1.00 86.06 377 GLY A C 1
ATOM 3138 O O . GLY A 1 377 ? 11.095 -17.148 -1.048 1.00 86.06 377 GLY A O 1
ATOM 3139 N N . CYS A 1 378 ? 10.096 -15.396 -0.072 1.00 92.50 378 CYS A N 1
ATOM 3140 C CA . CYS A 1 378 ? 10.719 -15.622 1.223 1.00 92.50 378 CYS A CA 1
ATOM 3141 C C . CYS A 1 378 ? 9.795 -15.264 2.388 1.00 92.50 378 CYS A C 1
ATOM 3143 O O . CYS A 1 378 ? 8.761 -14.620 2.227 1.00 92.50 378 CYS A O 1
ATOM 3145 N N . ILE A 1 379 ? 10.168 -15.724 3.578 1.00 94.44 379 ILE A N 1
ATOM 3146 C CA . ILE A 1 379 ? 9.523 -15.398 4.844 1.00 94.44 379 ILE A CA 1
ATOM 3147 C C . ILE A 1 379 ? 10.572 -14.786 5.748 1.00 94.44 379 ILE A C 1
ATOM 3149 O O . ILE A 1 379 ? 11.561 -15.445 6.071 1.00 94.44 379 ILE A O 1
ATOM 3153 N N . TYR A 1 380 ? 10.328 -13.568 6.209 1.00 94.88 380 TYR A N 1
ATOM 3154 C CA . TYR A 1 380 ? 11.004 -13.037 7.381 1.00 94.88 380 TYR A CA 1
ATOM 3155 C C . TYR A 1 380 ? 10.176 -13.363 8.619 1.00 94.88 380 TYR A C 1
ATOM 3157 O O . TYR A 1 380 ? 8.971 -13.127 8.646 1.00 94.88 380 TYR A O 1
ATOM 3165 N N . TYR A 1 381 ? 10.803 -13.877 9.669 1.00 93.62 381 TYR A N 1
ATOM 3166 C CA . TYR A 1 381 ? 10.132 -14.022 10.956 1.00 93.62 381 TYR A CA 1
ATOM 3167 C C . TYR A 1 381 ? 11.019 -13.525 12.089 1.00 93.62 381 TYR A C 1
ATOM 3169 O O . TYR A 1 381 ? 12.246 -13.645 12.034 1.00 93.62 381 TYR A O 1
ATOM 3177 N N . ALA A 1 382 ? 10.379 -13.016 13.138 1.00 91.94 382 ALA A N 1
ATOM 3178 C CA . ALA A 1 382 ? 10.982 -12.807 14.445 1.00 91.94 382 ALA A CA 1
ATOM 3179 C C . ALA A 1 382 ? 10.088 -13.473 15.493 1.00 91.94 382 ALA A C 1
ATOM 3181 O O . ALA A 1 382 ? 8.900 -13.174 15.564 1.00 91.94 382 ALA A O 1
ATOM 3182 N N . LEU A 1 383 ? 10.645 -14.415 16.252 1.00 89.75 383 LEU A N 1
ATOM 3183 C CA . LEU A 1 383 ? 9.956 -15.195 17.278 1.00 89.75 383 LEU A CA 1
ATOM 3184 C C . LEU A 1 383 ? 10.886 -15.332 18.490 1.00 89.75 383 LEU A C 1
ATOM 3186 O O . LEU A 1 383 ? 11.971 -15.908 18.374 1.00 89.75 383 LEU A O 1
ATOM 3190 N N . ASP A 1 384 ? 10.479 -14.782 19.637 1.00 80.38 384 ASP A N 1
ATOM 3191 C CA . ASP A 1 384 ? 11.152 -14.930 20.940 1.00 80.38 384 ASP A CA 1
ATOM 3192 C C . ASP A 1 384 ? 12.669 -14.642 20.893 1.00 80.38 384 ASP A C 1
ATOM 3194 O O . ASP A 1 384 ? 13.511 -15.412 21.361 1.00 80.38 384 ASP A O 1
ATOM 3198 N N . GLY A 1 385 ? 13.040 -13.520 20.268 1.00 76.81 385 GLY A N 1
ATOM 3199 C CA . GLY A 1 385 ? 14.433 -13.067 20.162 1.00 76.81 385 GLY A CA 1
ATOM 3200 C C . GLY A 1 385 ? 15.266 -13.770 19.083 1.00 76.81 385 GLY A C 1
ATOM 3201 O O . GLY A 1 385 ? 16.444 -13.451 18.919 1.00 76.81 385 GLY A O 1
ATOM 3202 N N . LYS A 1 386 ? 14.674 -14.687 18.310 1.00 83.50 386 LYS A N 1
ATOM 3203 C CA . LYS A 1 386 ? 15.284 -15.270 17.107 1.00 83.50 386 LYS A CA 1
ATOM 3204 C C . LYS A 1 386 ? 14.644 -14.658 15.873 1.00 83.50 386 LYS A C 1
ATOM 3206 O O . LYS A 1 386 ? 13.424 -14.596 15.788 1.00 83.50 386 LYS A O 1
ATOM 3211 N N . SER A 1 387 ? 15.451 -14.266 14.892 1.00 89.00 387 SER A N 1
ATOM 3212 C CA . SER A 1 387 ? 14.942 -13.879 13.576 1.00 89.00 387 SER A CA 1
ATOM 3213 C C . SER A 1 387 ? 15.716 -14.558 12.458 1.00 89.00 387 SER A C 1
ATOM 3215 O O . SER A 1 387 ? 16.890 -14.905 12.622 1.00 89.00 387 SER A O 1
ATOM 3217 N N . SER A 1 388 ? 15.041 -14.817 11.343 1.00 90.56 388 SER A N 1
ATOM 3218 C CA . SER A 1 388 ? 15.657 -15.416 10.163 1.00 90.56 388 SER A CA 1
ATOM 3219 C C . SER A 1 388 ? 14.831 -15.148 8.909 1.00 90.56 388 SER A C 1
ATOM 3221 O O . SER A 1 388 ? 13.668 -14.753 8.992 1.00 90.56 388 SER A O 1
ATOM 3223 N N . VAL A 1 389 ? 15.452 -15.393 7.757 1.00 93.19 389 VAL A N 1
ATOM 3224 C CA . VAL A 1 389 ? 14.806 -15.368 6.446 1.00 93.19 389 VAL A CA 1
ATOM 3225 C C . VAL A 1 389 ? 14.813 -16.790 5.894 1.00 93.19 389 VAL A C 1
ATOM 3227 O O . VAL A 1 389 ? 15.873 -17.406 5.767 1.00 93.19 389 VAL A O 1
ATOM 3230 N N . ILE A 1 390 ? 13.637 -17.320 5.574 1.00 90.50 390 ILE A N 1
ATOM 3231 C CA . ILE A 1 390 ? 13.465 -18.634 4.950 1.00 90.50 390 ILE A CA 1
ATOM 3232 C C . ILE A 1 390 ? 13.035 -18.412 3.502 1.00 90.50 390 ILE A C 1
ATOM 3234 O O . ILE A 1 390 ? 12.058 -17.718 3.255 1.00 90.50 390 ILE A O 1
ATOM 3238 N N . ALA A 1 391 ? 13.749 -19.014 2.556 1.00 86.44 391 ALA A N 1
ATOM 3239 C CA . ALA A 1 391 ? 13.385 -19.031 1.140 1.00 86.44 391 ALA A CA 1
ATOM 3240 C C . ALA A 1 391 ? 12.973 -20.445 0.713 1.00 86.44 391 ALA A C 1
ATOM 3242 O O . ALA A 1 391 ? 13.433 -21.424 1.314 1.00 86.44 391 ALA A O 1
ATOM 3243 N N . GLY A 1 392 ? 12.147 -20.546 -0.328 1.00 72.25 392 GLY A N 1
ATOM 3244 C CA . GLY A 1 392 ? 11.828 -21.811 -0.995 1.00 72.25 392 GLY A CA 1
ATOM 3245 C C . GLY A 1 392 ? 10.337 -22.056 -1.229 1.00 72.25 392 GLY A C 1
ATOM 3246 O O . GLY A 1 392 ? 9.472 -21.268 -0.857 1.00 72.25 392 GLY A O 1
ATOM 3247 N N . GLU A 1 393 ? 10.026 -23.210 -1.814 1.00 71.44 393 GLU A N 1
ATOM 3248 C CA . GLU A 1 393 ? 8.683 -23.551 -2.313 1.00 71.44 393 GLU A CA 1
ATOM 3249 C C . GLU A 1 393 ? 7.600 -23.655 -1.229 1.00 71.44 393 GLU A C 1
ATOM 3251 O O . GLU A 1 393 ? 6.408 -23.654 -1.528 1.00 71.44 393 GLU A O 1
ATOM 3256 N N . ILE A 1 394 ? 7.985 -23.707 0.050 1.00 79.94 394 ILE A N 1
ATOM 3257 C CA . ILE A 1 394 ? 7.027 -23.781 1.156 1.00 79.94 394 ILE A CA 1
ATOM 3258 C C . ILE A 1 394 ? 6.334 -22.439 1.447 1.00 79.94 394 ILE A C 1
ATOM 3260 O O . ILE A 1 394 ? 5.297 -22.421 2.113 1.00 79.94 394 ILE A O 1
ATOM 3264 N N . VAL A 1 395 ? 6.868 -21.319 0.944 1.00 82.50 395 VAL A N 1
ATOM 3265 C CA . VAL A 1 395 ? 6.370 -19.967 1.251 1.00 82.50 395 VAL A CA 1
ATOM 3266 C C . VAL A 1 395 ? 4.894 -19.779 0.869 1.00 82.50 395 VAL A C 1
ATOM 3268 O O . VAL A 1 395 ? 4.114 -19.427 1.758 1.00 82.50 395 VAL A O 1
ATOM 3271 N N . PRO A 1 396 ? 4.441 -20.090 -0.367 1.00 78.88 396 PRO A N 1
ATOM 3272 C CA . PRO A 1 396 ? 3.029 -19.953 -0.729 1.00 78.88 396 PRO A CA 1
ATOM 3273 C C . PRO A 1 396 ? 2.104 -20.851 0.100 1.00 78.88 396 PRO A C 1
ATOM 3275 O O . PRO A 1 396 ? 0.977 -20.467 0.407 1.00 78.88 396 PRO A O 1
ATOM 3278 N N . ARG A 1 397 ? 2.569 -22.048 0.486 1.00 82.69 397 ARG A N 1
ATOM 3279 C CA . ARG A 1 397 ? 1.793 -22.976 1.320 1.00 82.69 397 ARG A CA 1
ATOM 3280 C C . ARG A 1 397 ? 1.560 -22.404 2.718 1.00 82.69 397 ARG A C 1
ATOM 3282 O O . ARG A 1 397 ? 0.426 -22.426 3.191 1.00 82.69 397 ARG A O 1
ATOM 3289 N N . LEU A 1 398 ? 2.612 -21.900 3.365 1.00 87.00 398 LEU A N 1
ATOM 3290 C CA . LEU A 1 398 ? 2.514 -21.313 4.704 1.00 87.00 398 LEU A CA 1
ATOM 3291 C C . LEU A 1 398 ? 1.728 -19.996 4.702 1.00 87.00 398 LEU A C 1
ATOM 3293 O O . LEU A 1 398 ? 0.970 -19.756 5.639 1.00 87.00 398 LEU A O 1
ATOM 3297 N N . LEU A 1 399 ? 1.844 -19.186 3.642 1.00 85.56 399 LEU A N 1
ATOM 3298 C CA . LEU A 1 399 ? 1.023 -17.984 3.480 1.00 85.56 399 LEU A CA 1
ATOM 3299 C C . LEU A 1 399 ? -0.467 -18.346 3.456 1.00 85.56 399 LEU A C 1
ATOM 3301 O O . LEU A 1 399 ? -1.231 -17.821 4.260 1.00 85.56 399 LEU A O 1
ATOM 3305 N N . ARG A 1 400 ? -0.867 -19.322 2.626 1.00 82.19 400 ARG A N 1
ATOM 3306 C CA . ARG A 1 400 ? -2.263 -19.793 2.563 1.00 82.19 400 ARG A CA 1
ATOM 3307 C C . ARG A 1 400 ? -2.766 -20.329 3.903 1.00 82.19 400 ARG A C 1
ATOM 3309 O O . ARG A 1 400 ? -3.933 -20.147 4.244 1.00 82.19 400 ARG A O 1
ATOM 3316 N N . GLU A 1 401 ? -1.917 -21.022 4.661 1.00 86.12 401 GLU A N 1
ATOM 3317 C CA . GLU A 1 401 ? -2.272 -21.494 6.003 1.00 86.12 401 GLU A CA 1
ATOM 3318 C C . GLU A 1 401 ? -2.535 -20.324 6.964 1.00 86.12 401 GLU A C 1
ATOM 3320 O O . GLU A 1 401 ? -3.551 -20.318 7.667 1.00 86.12 401 GLU A O 1
ATOM 3325 N N . MET A 1 402 ? -1.660 -19.316 6.956 1.00 87.94 402 MET A N 1
ATOM 3326 C CA . MET A 1 402 ? -1.805 -18.108 7.766 1.00 87.94 402 MET A CA 1
ATOM 3327 C C . MET A 1 402 ? -3.057 -17.302 7.381 1.00 87.94 402 MET A C 1
ATOM 3329 O O . MET A 1 402 ? -3.827 -16.884 8.250 1.00 87.94 402 MET A O 1
ATOM 3333 N N . GLU A 1 403 ? -3.319 -17.137 6.086 1.00 83.00 403 GLU A N 1
ATOM 3334 C CA . GLU A 1 403 ? -4.514 -16.461 5.574 1.00 83.00 403 GLU A CA 1
ATOM 3335 C C . GLU A 1 403 ? -5.786 -17.156 6.061 1.00 83.00 403 GLU A C 1
ATOM 3337 O O . GLU A 1 403 ? -6.647 -16.514 6.651 1.00 83.00 403 GLU A O 1
ATOM 3342 N N . ARG A 1 404 ? -5.889 -18.487 5.939 1.00 79.62 404 ARG A N 1
ATOM 3343 C CA . ARG A 1 404 ? -7.061 -19.241 6.432 1.00 79.62 404 ARG A CA 1
ATOM 3344 C C . ARG A 1 404 ? -7.319 -19.042 7.924 1.00 79.62 404 ARG A C 1
ATOM 3346 O O . ARG A 1 404 ? -8.471 -19.054 8.351 1.00 79.62 404 ARG A O 1
ATOM 3353 N N . LYS A 1 405 ? -6.265 -18.884 8.724 1.00 80.81 405 LYS A N 1
ATOM 3354 C CA . LYS A 1 405 ? -6.384 -18.675 10.173 1.00 80.81 405 LYS A CA 1
ATOM 3355 C C . LYS A 1 405 ? -6.855 -17.281 10.541 1.00 80.81 405 LYS A C 1
ATOM 3357 O O . LYS A 1 405 ? -7.637 -17.126 11.479 1.00 80.81 405 LYS A O 1
ATOM 3362 N N . THR A 1 406 ? -6.385 -16.287 9.803 1.00 77.25 406 THR A N 1
ATOM 3363 C CA . THR A 1 406 ? -6.691 -14.878 10.058 1.00 77.25 406 THR A CA 1
ATOM 3364 C C . THR A 1 406 ? -8.005 -14.434 9.406 1.00 77.25 406 THR A C 1
ATOM 3366 O O . THR A 1 406 ? -8.693 -13.550 9.925 1.00 77.25 406 THR A O 1
ATOM 3369 N N . MET A 1 407 ? -8.423 -15.112 8.337 1.00 66.31 407 MET A N 1
ATOM 3370 C CA . MET A 1 407 ? -9.661 -14.877 7.595 1.00 66.31 407 MET A CA 1
ATOM 3371 C C . MET A 1 407 ? -10.841 -15.615 8.240 1.00 66.31 407 MET A C 1
ATOM 3373 O O . MET A 1 407 ? -11.240 -16.702 7.826 1.00 66.31 407 MET A O 1
ATOM 3377 N N . ARG A 1 408 ? -11.439 -15.012 9.274 1.00 51.53 408 ARG A N 1
ATOM 3378 C CA . ARG A 1 408 ? -12.723 -15.467 9.837 1.00 51.53 408 ARG A CA 1
ATOM 3379 C C . ARG A 1 408 ? -13.880 -14.643 9.270 1.00 51.53 408 ARG A C 1
ATOM 3381 O O . ARG A 1 408 ? -14.037 -13.484 9.645 1.00 51.53 408 ARG A O 1
ATOM 3388 N N . GLY A 1 409 ? -14.723 -15.271 8.445 1.00 49.59 409 GLY A N 1
ATOM 3389 C CA . GLY A 1 409 ? -16.019 -14.718 8.027 1.00 49.59 409 GLY A CA 1
ATOM 3390 C C . GLY A 1 409 ? -16.304 -14.787 6.529 1.00 49.59 409 GLY A C 1
ATOM 3391 O O . GLY A 1 409 ? -16.616 -13.760 5.941 1.00 49.59 409 GLY A O 1
ATOM 3392 N N . ARG A 1 410 ? -16.221 -15.975 5.917 1.00 43.97 410 ARG A N 1
ATOM 3393 C CA . ARG A 1 410 ? -16.882 -16.218 4.625 1.00 43.97 410 ARG A CA 1
ATOM 3394 C C . ARG A 1 410 ? -18.378 -16.386 4.903 1.00 43.97 410 ARG A C 1
ATOM 3396 O O . ARG A 1 410 ? -18.719 -17.054 5.873 1.00 43.97 410 ARG A O 1
ATOM 3403 N N . ASP A 1 411 ? -19.221 -15.742 4.105 1.00 49.59 411 ASP A N 1
ATOM 3404 C CA . ASP A 1 411 ? -20.678 -15.590 4.271 1.00 49.59 411 ASP A CA 1
ATOM 3405 C C . ASP A 1 411 ? -21.142 -14.513 5.255 1.00 49.59 411 ASP A C 1
ATOM 3407 O O . ASP A 1 411 ? -21.772 -14.771 6.286 1.00 49.59 411 ASP A O 1
ATOM 3411 N N . ARG A 1 412 ? -20.954 -13.247 4.874 1.00 56.62 412 ARG A N 1
ATOM 3412 C CA . ARG A 1 412 ? -21.853 -12.188 5.340 1.00 56.62 412 ARG A CA 1
ATOM 3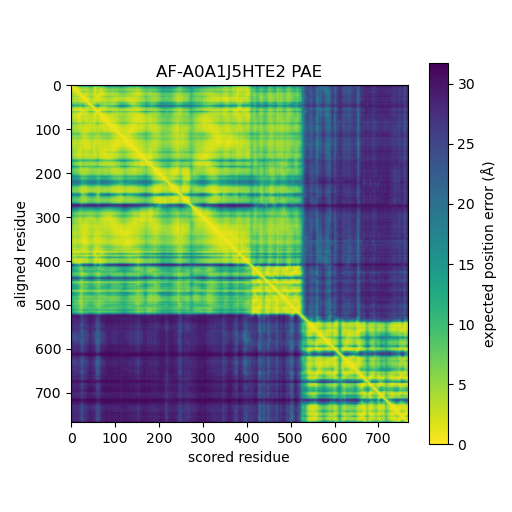413 C C . ARG A 1 412 ? -22.492 -11.481 4.156 1.00 56.62 412 ARG A C 1
ATOM 3415 O O . ARG A 1 412 ? -21.807 -10.843 3.373 1.00 56.62 412 ARG A O 1
ATOM 3422 N N . LYS A 1 413 ? -23.832 -11.484 4.110 1.00 69.88 413 LYS A N 1
ATOM 3423 C CA . LYS A 1 413 ? -24.623 -10.602 3.224 1.00 69.88 413 LYS A CA 1
ATOM 3424 C C . LYS A 1 413 ? -24.343 -9.109 3.459 1.00 69.88 413 LYS A C 1
ATOM 3426 O O . LYS A 1 413 ? -24.706 -8.280 2.635 1.00 69.88 413 LYS A O 1
ATOM 3431 N N . VAL A 1 414 ? -23.762 -8.773 4.614 1.00 85.81 414 VAL A N 1
ATOM 3432 C CA . VAL A 1 414 ? -23.397 -7.413 5.008 1.00 85.81 414 VAL A CA 1
ATOM 3433 C C . VAL A 1 414 ? -21.946 -7.416 5.467 1.00 85.81 414 VAL A C 1
ATOM 3435 O O . VAL A 1 414 ? -21.619 -7.976 6.520 1.00 85.81 414 VAL A O 1
ATOM 3438 N N . LEU A 1 415 ? -21.083 -6.773 4.691 1.00 89.19 415 LEU A N 1
ATOM 3439 C CA . LEU A 1 415 ? -19.712 -6.509 5.094 1.00 89.19 415 LEU A CA 1
ATOM 3440 C C . LEU A 1 415 ? -19.714 -5.384 6.133 1.00 89.19 415 LEU A C 1
ATOM 3442 O O . LEU A 1 415 ? -20.509 -4.445 6.049 1.00 89.19 415 LEU A O 1
ATOM 3446 N N . LYS A 1 416 ? -18.850 -5.499 7.145 1.00 85.94 416 LYS A N 1
ATOM 3447 C CA . LYS A 1 416 ? -18.722 -4.502 8.212 1.00 85.94 416 LYS A CA 1
ATOM 3448 C C . LYS A 1 416 ? -17.293 -4.001 8.297 1.00 85.94 416 LYS A C 1
ATOM 3450 O O . LYS A 1 416 ? -16.365 -4.808 8.305 1.00 85.94 416 LYS A O 1
ATOM 3455 N N . GLY A 1 417 ? -17.148 -2.692 8.421 1.00 85.25 417 GLY A N 1
ATOM 3456 C CA . GLY A 1 417 ? -15.879 -2.027 8.679 1.00 85.25 417 GLY A CA 1
ATOM 3457 C C . GLY A 1 417 ? -16.038 -0.900 9.687 1.00 85.25 417 GLY A C 1
ATOM 3458 O O . GLY A 1 417 ? -17.065 -0.764 10.355 1.00 85.25 417 GLY A O 1
ATOM 3459 N N . VAL A 1 418 ? -14.995 -0.093 9.802 1.00 81.75 418 VAL A N 1
ATOM 3460 C CA . VAL A 1 418 ? -14.962 1.080 10.664 1.00 81.75 418 VAL A CA 1
ATOM 3461 C C . VAL A 1 418 ? -15.357 2.306 9.852 1.00 81.75 418 VAL A C 1
ATOM 3463 O O . VAL A 1 418 ? -14.855 2.521 8.750 1.00 81.75 418 VAL A O 1
ATOM 3466 N N . VAL A 1 419 ? -16.260 3.114 10.401 1.00 84.25 419 VAL A N 1
ATOM 3467 C CA . VAL A 1 419 ? -16.656 4.386 9.793 1.00 84.25 419 VAL A CA 1
ATOM 3468 C C . VAL A 1 419 ? -15.470 5.346 9.824 1.00 84.25 419 VAL A C 1
ATOM 3470 O O . VAL A 1 419 ? -14.978 5.696 10.896 1.00 84.25 419 VAL A O 1
ATOM 3473 N N . ALA A 1 420 ? -15.020 5.759 8.643 1.00 83.62 420 ALA A N 1
ATOM 3474 C CA . ALA A 1 420 ? -14.001 6.786 8.472 1.00 83.62 420 ALA A CA 1
ATOM 3475 C C . ALA A 1 420 ? -14.635 8.163 8.262 1.00 83.62 420 ALA A C 1
ATOM 3477 O O . ALA A 1 420 ? -14.240 9.119 8.915 1.00 83.62 420 ALA A O 1
ATOM 3478 N N . CYS A 1 421 ? -15.625 8.258 7.377 1.00 84.44 421 CYS A N 1
ATOM 3479 C CA . CYS A 1 421 ? -16.381 9.480 7.129 1.00 84.44 421 CYS A CA 1
ATOM 3480 C C . CYS A 1 421 ? -17.846 9.112 6.888 1.00 84.44 421 CYS A C 1
ATOM 3482 O O . CYS A 1 421 ? -18.142 8.172 6.146 1.00 84.44 421 CYS A O 1
ATOM 3484 N N . ARG A 1 422 ? -18.761 9.810 7.563 1.00 85.75 422 ARG A N 1
ATOM 3485 C CA . ARG A 1 422 ? -20.191 9.483 7.555 1.00 85.75 422 ARG A CA 1
ATOM 3486 C C . ARG A 1 422 ? -20.850 9.856 6.229 1.00 85.75 422 ARG A C 1
ATOM 3488 O O . ARG A 1 422 ? -20.515 10.857 5.611 1.00 85.75 422 ARG A O 1
ATOM 3495 N N . GLY A 1 423 ? -21.848 9.069 5.847 1.00 88.19 423 GLY A N 1
ATOM 3496 C CA . GLY A 1 423 ? -22.689 9.317 4.682 1.00 88.19 423 GLY A CA 1
ATOM 3497 C C . GLY A 1 423 ? -23.367 8.044 4.195 1.00 88.19 423 GLY A C 1
ATOM 3498 O O . GLY A 1 423 ? -23.109 6.947 4.700 1.00 88.19 423 GLY A O 1
ATOM 3499 N N . ARG A 1 424 ? -24.255 8.190 3.213 1.00 92.81 424 ARG A N 1
ATOM 3500 C CA . ARG A 1 424 ? -24.945 7.072 2.566 1.00 92.81 424 ARG A CA 1
ATOM 3501 C C . ARG A 1 424 ? -24.905 7.252 1.068 1.00 92.81 424 ARG A C 1
ATOM 3503 O O . ARG A 1 424 ? -25.331 8.291 0.572 1.00 92.81 424 ARG A O 1
ATOM 3510 N N . VAL A 1 425 ? -24.405 6.240 0.376 1.00 95.31 425 VAL A N 1
ATOM 3511 C CA . VAL A 1 425 ? -24.225 6.271 -1.075 1.00 95.31 425 VAL A CA 1
ATOM 3512 C C . VAL A 1 425 ? -24.538 4.897 -1.642 1.00 95.31 425 VAL A C 1
ATOM 3514 O O . VAL A 1 425 ? -24.290 3.875 -1.007 1.00 95.31 425 VAL A O 1
ATOM 3517 N N . THR A 1 426 ? -25.119 4.874 -2.835 1.00 95.50 426 THR A N 1
ATOM 3518 C CA . THR A 1 426 ? -25.230 3.671 -3.661 1.00 95.50 426 THR A CA 1
ATOM 3519 C C . THR A 1 426 ? -24.546 3.962 -4.983 1.00 95.50 426 THR A C 1
ATOM 3521 O O . THR A 1 426 ? -24.779 5.022 -5.561 1.00 95.50 426 THR A O 1
ATOM 3524 N N . GLY A 1 427 ? -23.697 3.051 -5.443 1.00 92.50 427 GLY A N 1
ATOM 3525 C CA . GLY A 1 427 ? -22.921 3.250 -6.661 1.00 92.50 427 GLY A CA 1
ATOM 3526 C C . GLY A 1 427 ? -22.283 1.963 -7.163 1.00 92.50 427 GLY A C 1
ATOM 3527 O O . GLY A 1 427 ? -22.330 0.926 -6.500 1.00 92.50 427 GLY A O 1
ATOM 3528 N N . THR A 1 428 ? -21.699 2.038 -8.353 1.00 92.00 428 THR A N 1
ATOM 3529 C CA . THR A 1 428 ? -20.989 0.920 -8.980 1.00 92.00 428 THR A CA 1
ATOM 3530 C C . THR A 1 428 ? -19.606 0.757 -8.359 1.00 92.00 428 THR A C 1
ATOM 3532 O O . THR A 1 428 ? -18.899 1.739 -8.146 1.00 92.00 428 THR A O 1
ATOM 3535 N N . CYS A 1 429 ? -19.222 -0.477 -8.063 1.00 90.50 429 CYS A N 1
ATOM 3536 C CA . CYS A 1 429 ? -17.927 -0.859 -7.534 1.00 90.50 429 CYS A CA 1
ATOM 3537 C C . CYS A 1 429 ? -16.857 -0.717 -8.613 1.00 90.50 429 CYS A C 1
ATOM 3539 O O . CYS A 1 429 ? -17.002 -1.251 -9.716 1.00 90.50 429 CYS A O 1
ATOM 3541 N N . LYS A 1 430 ? -15.767 -0.039 -8.259 1.00 86.12 430 LYS A N 1
ATOM 3542 C CA . LYS A 1 430 ? -14.533 -0.027 -9.033 1.00 86.12 430 LYS A CA 1
ATOM 3543 C C . LYS A 1 430 ? -13.357 -0.323 -8.110 1.00 86.12 430 LYS A C 1
ATOM 3545 O O . LYS A 1 430 ? -13.046 0.466 -7.214 1.00 86.12 430 LYS A O 1
ATOM 3550 N N . ILE A 1 431 ? -12.723 -1.468 -8.314 1.00 83.38 431 ILE A N 1
ATOM 3551 C CA . ILE A 1 431 ? -11.549 -1.933 -7.587 1.00 83.38 431 ILE A CA 1
ATOM 3552 C C . ILE A 1 431 ? -10.308 -1.309 -8.222 1.00 83.38 431 ILE A C 1
ATOM 3554 O O . ILE A 1 431 ? -10.059 -1.445 -9.418 1.00 83.38 431 ILE A O 1
ATOM 3558 N N . VAL A 1 432 ? -9.518 -0.617 -7.407 1.00 79.00 432 VAL A N 1
ATOM 3559 C CA . VAL A 1 432 ? -8.277 0.040 -7.828 1.00 79.00 432 VAL A CA 1
ATOM 3560 C C . VAL A 1 432 ? -7.233 -0.167 -6.735 1.00 79.00 432 VAL A C 1
ATOM 3562 O O . VAL A 1 432 ? -7.400 0.328 -5.619 1.00 79.00 432 VAL A O 1
ATOM 3565 N N . ILE A 1 433 ? -6.154 -0.894 -7.027 1.00 74.81 433 ILE A N 1
ATOM 3566 C CA . ILE A 1 433 ? -5.047 -1.104 -6.078 1.00 74.81 433 ILE A CA 1
ATOM 3567 C C . ILE A 1 433 ? -3.976 -0.025 -6.265 1.00 74.81 433 ILE A C 1
ATOM 3569 O O . ILE A 1 433 ? -3.378 0.441 -5.292 1.00 74.81 433 ILE A O 1
ATOM 3573 N N . ARG A 1 434 ? -3.778 0.413 -7.510 1.00 71.44 434 ARG A N 1
ATOM 3574 C CA . ARG A 1 434 ? -2.842 1.456 -7.928 1.00 71.44 434 ARG A CA 1
ATOM 3575 C C . ARG A 1 434 ? -3.479 2.433 -8.890 1.00 71.44 434 ARG A C 1
ATOM 3577 O O . ARG A 1 434 ? -4.361 2.078 -9.665 1.00 71.44 434 ARG A O 1
ATOM 3584 N N . ALA A 1 435 ? -2.979 3.665 -8.913 1.00 65.50 435 ALA A N 1
ATOM 3585 C CA . ALA A 1 435 ? -3.505 4.695 -9.806 1.00 65.50 435 ALA A CA 1
ATOM 3586 C C . ALA A 1 435 ? -3.421 4.293 -11.290 1.00 65.50 435 ALA A C 1
ATOM 3588 O O . ALA A 1 435 ? -4.267 4.702 -12.083 1.00 65.50 435 ALA A O 1
ATOM 3589 N N . HIS A 1 436 ? -2.442 3.463 -11.665 1.00 61.25 436 HIS A N 1
ATOM 3590 C CA . HIS A 1 436 ? -2.333 2.928 -13.021 1.00 61.25 436 HIS A CA 1
ATOM 3591 C C . HIS A 1 436 ? -3.387 1.856 -13.345 1.00 61.25 436 HIS A C 1
ATOM 3593 O O . HIS A 1 436 ? -3.738 1.720 -14.514 1.00 61.25 436 HIS A O 1
ATOM 3599 N N . ASP A 1 437 ? -3.954 1.155 -12.356 1.00 56.44 437 ASP A N 1
ATOM 3600 C CA . ASP A 1 437 ? -5.069 0.219 -12.582 1.00 56.44 437 ASP A CA 1
ATOM 3601 C C . ASP A 1 437 ? -6.305 0.962 -13.105 1.00 56.44 437 ASP A C 1
ATOM 3603 O O . ASP A 1 437 ? -7.087 0.433 -13.893 1.00 56.44 437 ASP A O 1
ATOM 3607 N N . ALA A 1 438 ? -6.454 2.236 -12.725 1.00 54.03 438 ALA A N 1
ATOM 3608 C CA . ALA A 1 438 ? -7.516 3.104 -13.218 1.00 54.03 438 ALA A CA 1
ATOM 3609 C C . ALA A 1 438 ? -7.289 3.592 -14.665 1.00 54.03 438 ALA A C 1
ATOM 3611 O O . ALA A 1 438 ? -8.153 4.276 -15.214 1.00 54.03 438 ALA A O 1
ATOM 3612 N N . ALA A 1 439 ? -6.167 3.255 -15.317 1.00 41.94 439 ALA A N 1
ATOM 3613 C CA . ALA A 1 439 ? -5.875 3.697 -16.683 1.00 41.94 439 ALA A CA 1
ATOM 3614 C C . ALA A 1 439 ? -6.849 3.119 -17.731 1.00 41.94 439 ALA A C 1
ATOM 3616 O O . ALA A 1 439 ? -7.024 3.718 -18.793 1.00 41.94 439 ALA A O 1
ATOM 3617 N N . ILE A 1 440 ? -7.531 2.006 -17.428 1.00 34.97 440 ILE A N 1
ATOM 3618 C CA . ILE A 1 440 ? -8.598 1.439 -18.263 1.00 34.97 440 ILE A CA 1
ATOM 3619 C C . ILE A 1 440 ? -9.956 1.817 -17.652 1.00 34.97 440 ILE A C 1
ATOM 3621 O O . ILE A 1 440 ? -10.424 1.215 -16.688 1.00 34.97 440 ILE A O 1
ATOM 3625 N N . GLY A 1 441 ? -10.590 2.849 -18.214 1.00 42.00 441 GLY A N 1
ATOM 3626 C CA . GLY A 1 441 ? -11.959 3.264 -17.875 1.00 42.00 441 GLY A CA 1
ATOM 3627 C C . GLY A 1 441 ? -12.102 4.291 -16.744 1.00 42.00 441 GLY A C 1
ATOM 3628 O O . GLY A 1 441 ? -13.157 4.925 -16.669 1.00 42.00 441 GLY A O 1
ATOM 3629 N N . GLY A 1 442 ? -11.054 4.526 -15.944 1.00 59.53 442 GLY A N 1
ATOM 3630 C CA . GLY A 1 442 ? -11.063 5.488 -14.835 1.00 59.53 442 GLY A CA 1
ATOM 3631 C C . GLY A 1 442 ? -12.018 5.119 -13.695 1.00 59.53 442 GLY A C 1
ATOM 3632 O O . GLY A 1 442 ? -12.695 4.095 -13.735 1.00 59.53 442 GLY A O 1
ATOM 3633 N N . LEU A 1 443 ? -12.072 5.989 -12.680 1.00 71.94 443 LEU A N 1
ATOM 3634 C CA . LEU A 1 443 ? -13.186 6.060 -11.731 1.00 71.94 443 LEU A CA 1
ATOM 3635 C C . LEU A 1 443 ? -14.114 7.191 -12.185 1.00 71.94 443 LEU A C 1
ATOM 3637 O O . LEU A 1 443 ? -13.664 8.328 -12.362 1.00 71.94 443 LEU A O 1
ATOM 3641 N N . ARG A 1 444 ? -15.397 6.899 -12.389 1.00 75.56 444 ARG A N 1
ATOM 3642 C CA . ARG A 1 444 ? -16.402 7.903 -12.761 1.00 75.56 444 ARG A CA 1
ATOM 3643 C C . ARG A 1 444 ? -16.999 8.552 -11.515 1.00 75.56 444 ARG A C 1
ATOM 3645 O O . ARG A 1 444 ? -17.037 7.959 -10.440 1.00 75.56 444 ARG A O 1
ATOM 3652 N N . ALA A 1 445 ? -17.491 9.780 -11.669 1.00 78.06 445 ALA A N 1
ATOM 3653 C CA . ALA A 1 445 ? -18.137 10.501 -10.577 1.00 78.06 445 ALA A CA 1
ATOM 3654 C C . ALA A 1 445 ? -19.310 9.689 -10.001 1.00 78.06 445 ALA A C 1
ATOM 3656 O O . ALA A 1 445 ? -20.199 9.265 -10.741 1.00 78.06 445 ALA A O 1
ATOM 3657 N N . GLY A 1 446 ? -19.298 9.479 -8.683 1.00 78.62 446 GLY A N 1
ATOM 3658 C CA . GLY A 1 446 ? -20.326 8.712 -7.971 1.00 78.62 446 GLY A CA 1
ATOM 3659 C C . GLY A 1 446 ? -20.082 7.199 -7.886 1.00 78.62 446 GLY A C 1
ATOM 3660 O O . GLY A 1 446 ? -20.806 6.525 -7.153 1.00 78.62 446 GLY A O 1
ATOM 3661 N N . GLU A 1 447 ? -19.063 6.655 -8.559 1.00 89.31 447 GLU A N 1
ATOM 3662 C CA . GLU A 1 447 ? -18.640 5.260 -8.364 1.00 89.31 447 GLU A CA 1
ATOM 3663 C C . GLU A 1 447 ? -17.995 5.057 -6.986 1.00 89.31 447 GLU A C 1
ATOM 3665 O O . GLU A 1 447 ? -17.468 5.985 -6.365 1.00 89.31 447 GLU A O 1
ATOM 3670 N N . ILE A 1 448 ? -18.049 3.823 -6.490 1.00 93.75 448 ILE A N 1
ATOM 3671 C CA . ILE A 1 448 ? -17.493 3.431 -5.199 1.00 93.75 448 ILE A CA 1
ATOM 3672 C C . ILE A 1 448 ? -16.096 2.870 -5.428 1.00 93.75 448 ILE A C 1
ATOM 3674 O O . ILE A 1 448 ? -15.936 1.787 -5.994 1.00 93.75 448 ILE A O 1
ATOM 3678 N N . LEU A 1 449 ? -15.096 3.602 -4.943 1.00 92.06 449 LEU A N 1
ATOM 3679 C CA . LEU A 1 449 ? -13.704 3.180 -4.977 1.00 92.06 449 LEU A CA 1
ATOM 3680 C C . LEU A 1 449 ? -13.476 2.086 -3.934 1.00 92.06 449 LEU A C 1
ATOM 3682 O O . LEU A 1 449 ? -13.649 2.317 -2.736 1.00 92.06 449 LEU A O 1
ATOM 3686 N N . VAL A 1 450 ? -13.045 0.915 -4.386 1.00 90.12 450 VAL A N 1
ATOM 3687 C CA . VAL A 1 450 ? -12.698 -0.230 -3.543 1.00 90.12 450 VAL A CA 1
ATOM 3688 C C . VAL A 1 450 ? -11.201 -0.500 -3.659 1.00 90.12 450 VAL A C 1
ATOM 3690 O O . VAL A 1 450 ? -10.660 -0.551 -4.758 1.00 90.12 450 VAL A O 1
ATOM 3693 N N . SER A 1 451 ? -10.505 -0.676 -2.537 1.00 87.25 451 SER A N 1
ATOM 3694 C CA . SER A 1 451 ? -9.064 -0.959 -2.549 1.00 87.25 451 SER A CA 1
ATOM 3695 C C . SER A 1 451 ? -8.612 -1.792 -1.348 1.00 87.25 451 SER A C 1
ATOM 3697 O O . SER A 1 451 ? -9.341 -1.940 -0.364 1.00 87.25 451 SER A O 1
ATOM 3699 N N . GLN A 1 452 ? -7.381 -2.311 -1.380 1.00 80.88 452 GLN A N 1
ATOM 3700 C CA . GLN A 1 452 ? -6.772 -2.921 -0.194 1.00 80.88 452 GLN A CA 1
ATOM 3701 C C . GLN A 1 452 ? -6.530 -1.860 0.880 1.00 80.88 452 GLN A C 1
ATOM 3703 O O . GLN A 1 452 ? -6.911 -2.023 2.037 1.00 80.88 452 GLN A O 1
ATOM 3708 N N . SER A 1 453 ? -5.890 -0.768 0.492 1.00 78.00 453 SER A N 1
ATOM 3709 C CA . SER A 1 453 ? -5.543 0.386 1.310 1.00 78.00 453 SER A CA 1
ATOM 3710 C C . SER A 1 453 ? -5.405 1.580 0.366 1.00 78.00 453 SER A C 1
ATOM 3712 O O . SER A 1 453 ? -5.160 1.411 -0.823 1.00 78.00 453 SER A O 1
ATOM 3714 N N . THR A 1 454 ? -5.585 2.803 0.861 1.00 71.44 454 THR A N 1
ATOM 3715 C CA . THR A 1 454 ? -5.320 3.984 0.028 1.00 71.44 454 THR A CA 1
ATOM 3716 C C . THR A 1 454 ? -3.857 4.391 0.158 1.00 71.44 454 THR A C 1
ATOM 3718 O O . THR A 1 454 ? -3.445 4.888 1.217 1.00 71.44 454 THR A O 1
ATOM 3721 N N . ASP A 1 455 ? -3.097 4.219 -0.914 1.00 73.50 455 ASP A N 1
ATOM 3722 C CA . ASP A 1 455 ? -1.796 4.858 -1.084 1.00 73.50 455 ASP A CA 1
ATOM 3723 C C . ASP A 1 455 ? -1.959 6.304 -1.615 1.00 73.50 455 ASP A C 1
ATOM 3725 O O . ASP A 1 455 ? -3.034 6.680 -2.102 1.00 73.50 455 ASP A O 1
ATOM 3729 N N . PRO A 1 456 ? -0.931 7.166 -1.474 1.00 70.69 456 PRO A N 1
ATOM 3730 C CA . PRO A 1 456 ? -0.980 8.553 -1.946 1.00 70.69 456 PRO A CA 1
ATOM 3731 C C . PRO A 1 456 ? -1.235 8.745 -3.453 1.00 70.69 456 PRO A C 1
ATOM 3733 O O . PRO A 1 456 ? -1.631 9.829 -3.868 1.00 70.69 456 PRO A O 1
ATOM 3736 N N . ASP A 1 457 ? -1.046 7.734 -4.290 1.00 70.94 457 ASP A N 1
ATOM 3737 C CA . ASP A 1 457 ? -1.335 7.806 -5.726 1.00 70.94 457 ASP A CA 1
ATOM 3738 C C . ASP A 1 457 ? -2.841 7.794 -6.037 1.00 70.94 457 ASP A C 1
ATOM 3740 O O . ASP A 1 457 ? -3.284 8.408 -7.012 1.00 70.94 457 ASP A O 1
ATOM 3744 N N . LEU A 1 458 ? -3.660 7.174 -5.179 1.00 74.75 458 LEU A N 1
ATOM 3745 C CA . LEU A 1 458 ? -5.114 7.065 -5.362 1.00 74.75 458 LEU A CA 1
ATOM 3746 C C . LEU A 1 458 ? -5.884 8.351 -5.020 1.00 74.75 458 LEU A C 1
ATOM 3748 O O . LEU A 1 458 ? -7.096 8.418 -5.213 1.00 74.75 458 LEU A O 1
ATOM 3752 N N . ILE A 1 459 ? -5.215 9.397 -4.528 1.00 70.94 459 ILE A N 1
ATOM 3753 C CA . ILE A 1 459 ? -5.863 10.611 -3.997 1.00 70.94 459 ILE A CA 1
ATOM 3754 C C . ILE A 1 459 ? -6.796 11.279 -5.003 1.00 70.94 459 ILE A C 1
ATOM 3756 O O . ILE A 1 459 ? -7.890 11.707 -4.639 1.00 70.94 459 ILE A O 1
ATOM 3760 N N . ASN A 1 460 ? -6.379 11.372 -6.268 1.00 67.94 460 ASN A N 1
ATOM 3761 C CA . ASN A 1 460 ? -7.202 12.024 -7.288 1.00 67.94 460 ASN A CA 1
ATOM 3762 C C . ASN A 1 460 ? -8.530 11.271 -7.485 1.00 67.94 460 ASN A C 1
ATOM 3764 O O . ASN A 1 460 ? -9.552 11.891 -7.765 1.00 67.94 460 ASN A O 1
ATOM 3768 N N . LEU A 1 461 ? -8.521 9.951 -7.281 1.00 76.38 461 LEU A N 1
ATOM 3769 C CA . LEU A 1 461 ? -9.712 9.111 -7.354 1.00 76.38 461 LEU A CA 1
ATOM 3770 C C . LEU A 1 461 ? -10.596 9.299 -6.116 1.00 76.38 461 LEU A C 1
ATOM 3772 O O . LEU A 1 461 ? -11.814 9.336 -6.254 1.00 76.38 461 LEU A O 1
ATOM 3776 N N . LEU A 1 462 ? -10.012 9.516 -4.927 1.00 78.88 462 LEU A N 1
ATOM 3777 C CA . LEU A 1 462 ? -10.775 9.782 -3.697 1.00 78.88 462 LEU A CA 1
ATOM 3778 C C . LEU A 1 462 ? -11.698 10.997 -3.833 1.00 78.88 462 LEU A C 1
ATOM 3780 O O . LEU A 1 462 ? -12.806 10.964 -3.313 1.00 78.88 462 LEU A O 1
ATOM 3784 N N . LYS A 1 463 ? -11.269 12.048 -4.546 1.00 71.62 463 LYS A N 1
ATOM 3785 C CA . LYS A 1 463 ? -12.084 13.256 -4.764 1.00 71.62 463 LYS A CA 1
ATOM 3786 C C . LYS A 1 463 ? -13.314 12.999 -5.645 1.00 71.62 463 LYS A C 1
ATOM 3788 O O . LYS A 1 463 ? -14.324 13.675 -5.493 1.00 71.62 463 LYS A O 1
ATOM 3793 N N . VAL A 1 464 ? -13.212 12.060 -6.583 1.00 75.25 464 VAL A N 1
ATOM 3794 C CA . VAL A 1 464 ? -14.266 11.757 -7.568 1.00 75.25 464 VAL A CA 1
ATOM 3795 C C . VAL A 1 464 ? -15.199 10.643 -7.074 1.00 75.25 464 VAL A C 1
ATOM 3797 O O . VAL A 1 464 ? -16.342 10.538 -7.525 1.00 75.25 464 VAL A O 1
ATOM 3800 N N . ALA A 1 465 ? -14.724 9.825 -6.133 1.00 86.81 465 ALA A N 1
ATOM 3801 C CA . ALA A 1 465 ? -15.467 8.712 -5.567 1.00 86.81 465 ALA A CA 1
ATOM 3802 C C . ALA A 1 465 ? -16.758 9.172 -4.874 1.00 86.81 465 ALA A C 1
ATOM 3804 O O . ALA A 1 465 ? -16.760 10.100 -4.067 1.00 86.81 465 ALA A O 1
ATOM 3805 N N . GLY A 1 466 ? -17.855 8.458 -5.134 1.00 87.81 466 GLY A N 1
ATOM 3806 C CA . GLY A 1 466 ? -19.082 8.587 -4.351 1.00 87.81 466 GLY A CA 1
ATOM 3807 C C . GLY A 1 466 ? -18.897 8.060 -2.927 1.00 87.81 466 GLY A C 1
ATOM 3808 O O . GLY A 1 466 ? -19.410 8.643 -1.979 1.00 87.81 466 GLY A O 1
ATOM 3809 N N . ALA A 1 467 ? -18.135 6.977 -2.763 1.00 94.06 467 ALA A N 1
ATOM 3810 C CA . ALA A 1 467 ? -17.685 6.488 -1.464 1.00 94.06 467 ALA A CA 1
ATOM 3811 C C . ALA A 1 467 ? -16.363 5.722 -1.593 1.00 94.06 467 ALA A C 1
ATOM 3813 O O . ALA A 1 467 ? -16.019 5.240 -2.673 1.00 94.06 467 ALA A O 1
ATOM 3814 N N . VAL A 1 468 ? -15.646 5.576 -0.479 1.00 93.88 468 VAL A N 1
ATOM 3815 C CA . VAL A 1 468 ? -14.355 4.877 -0.418 1.00 93.88 468 VAL A CA 1
ATOM 3816 C C . VAL A 1 468 ? -14.440 3.694 0.537 1.00 93.88 468 VAL A C 1
ATOM 3818 O O . VAL A 1 468 ? -14.770 3.850 1.716 1.00 93.88 468 VAL A O 1
ATOM 3821 N N . LEU A 1 469 ? -14.112 2.506 0.035 1.00 93.88 469 LEU A N 1
ATOM 3822 C CA . LEU A 1 469 ? -14.079 1.264 0.794 1.00 93.88 469 LEU A CA 1
ATOM 3823 C C . LEU A 1 469 ? -12.667 0.684 0.790 1.00 93.88 469 LEU A C 1
ATOM 3825 O O . LEU A 1 469 ? -12.084 0.477 -0.274 1.00 93.88 469 LEU A O 1
ATOM 3829 N N . THR A 1 470 ? -12.123 0.378 1.969 1.00 90.00 470 THR A N 1
ATOM 3830 C CA . THR A 1 470 ? -10.825 -0.305 2.058 1.00 90.00 470 THR A CA 1
ATOM 3831 C C . THR A 1 470 ? -10.874 -1.562 2.904 1.00 90.00 470 THR A C 1
ATOM 3833 O O . THR A 1 470 ? -11.520 -1.606 3.956 1.00 90.00 470 THR A O 1
ATOM 3836 N N . GLU A 1 471 ? -10.138 -2.583 2.474 1.00 83.38 471 GLU A N 1
ATOM 3837 C CA . GLU A 1 471 ? -9.988 -3.819 3.241 1.00 83.38 471 GLU A CA 1
ATOM 3838 C C . GLU A 1 471 ? -9.159 -3.605 4.514 1.00 83.38 471 GLU A C 1
ATOM 3840 O O . GLU A 1 471 ? -9.466 -4.132 5.585 1.00 83.38 471 GLU A O 1
ATOM 3845 N N . GLN A 1 472 ? -8.126 -2.772 4.412 1.00 78.12 472 GLN A N 1
ATOM 3846 C CA . GLN A 1 472 ? -7.233 -2.396 5.495 1.00 78.12 472 GLN A CA 1
ATOM 3847 C C . GLN A 1 472 ? -7.313 -0.909 5.793 1.00 78.12 472 GLN A C 1
ATOM 3849 O O . GLN A 1 472 ? -7.503 -0.062 4.923 1.00 78.12 472 GLN A O 1
ATOM 3854 N N . GLY A 1 473 ? -7.117 -0.587 7.064 1.00 72.31 473 GLY A N 1
ATOM 3855 C CA . GLY A 1 473 ? -7.125 0.781 7.547 1.00 72.31 473 GLY A CA 1
ATOM 3856 C C . GLY A 1 473 ? -7.761 0.866 8.922 1.00 72.31 473 GLY A C 1
ATOM 3857 O O . GLY A 1 473 ? -8.726 0.172 9.226 1.00 72.31 473 GLY A O 1
ATOM 3858 N N . GLY A 1 474 ? -7.194 1.727 9.758 1.00 69.56 474 GLY A N 1
ATOM 3859 C CA . GLY A 1 474 ? -7.833 2.211 10.976 1.00 69.56 474 GLY A CA 1
ATOM 3860 C C . GLY A 1 474 ? -8.272 3.658 10.798 1.00 69.56 474 GLY A C 1
ATOM 3861 O O . GLY A 1 474 ? -7.963 4.299 9.794 1.00 69.56 474 GLY A O 1
ATOM 3862 N N . VAL A 1 475 ? -8.946 4.207 11.795 1.00 64.56 475 VAL A N 1
ATOM 3863 C CA . VAL A 1 475 ? -9.483 5.575 11.765 1.00 64.56 475 VAL A CA 1
ATOM 3864 C C . VAL A 1 475 ? -8.374 6.649 11.658 1.00 64.56 475 VAL A C 1
ATOM 3866 O O . VAL A 1 475 ? -8.638 7.777 11.253 1.00 64.56 475 VAL A O 1
ATOM 3869 N N . THR A 1 476 ? -7.114 6.269 11.912 1.00 67.31 476 THR A N 1
ATOM 3870 C CA . THR A 1 476 ? -5.869 7.041 11.694 1.00 67.31 476 THR A CA 1
ATOM 3871 C C . THR A 1 476 ? -5.148 6.711 10.371 1.00 67.31 476 THR A C 1
ATOM 3873 O O . THR A 1 476 ? -3.949 6.980 10.210 1.00 67.31 476 THR A O 1
ATOM 3876 N N . SER A 1 477 ? -5.807 6.024 9.436 1.00 72.62 477 SER A N 1
ATOM 3877 C CA . SER A 1 477 ? -5.254 5.696 8.114 1.00 72.62 477 SER A CA 1
ATOM 3878 C C . SER A 1 477 ? -5.278 6.897 7.170 1.00 72.62 477 SER A C 1
ATOM 3880 O O . SER A 1 477 ? -6.003 7.866 7.392 1.00 72.62 477 SER A O 1
ATOM 3882 N N . HIS A 1 478 ? -4.486 6.811 6.100 1.00 71.56 478 HIS A N 1
ATOM 3883 C CA . HIS A 1 478 ? -4.473 7.802 5.024 1.00 71.56 478 HIS A CA 1
ATOM 3884 C C . HIS A 1 478 ? -5.874 7.979 4.423 1.00 71.56 478 HIS A C 1
ATOM 3886 O O . HIS A 1 478 ? -6.347 9.108 4.341 1.00 71.56 478 HIS A O 1
ATOM 3892 N N . ALA A 1 479 ? -6.571 6.868 4.152 1.00 72.62 479 ALA A N 1
ATOM 3893 C CA . ALA A 1 479 ? -7.949 6.849 3.660 1.00 72.62 479 ALA A CA 1
ATOM 3894 C C . ALA A 1 479 ? -8.870 7.664 4.565 1.00 72.62 479 ALA A C 1
ATOM 3896 O O . ALA A 1 479 ? -9.540 8.585 4.106 1.00 72.62 479 ALA A O 1
ATOM 3897 N N . ALA A 1 480 ? -8.876 7.342 5.863 1.00 77.19 480 ALA A N 1
ATOM 3898 C CA . ALA A 1 480 ? -9.787 7.962 6.814 1.00 77.19 480 ALA A CA 1
ATOM 3899 C C . ALA A 1 480 ? -9.560 9.463 6.952 1.00 77.19 480 ALA A C 1
ATOM 3901 O O . ALA A 1 480 ? -10.518 10.231 6.976 1.00 77.19 480 ALA A O 1
ATOM 3902 N N . LEU A 1 481 ? -8.294 9.874 7.035 1.00 74.50 481 LEU A N 1
ATOM 3903 C CA . LEU A 1 481 ? -7.938 11.276 7.180 1.00 74.50 481 LEU A CA 1
ATOM 3904 C C . LEU A 1 481 ? -8.389 12.090 5.959 1.00 74.50 481 LEU A C 1
ATOM 3906 O O . LEU A 1 481 ? -9.087 13.086 6.119 1.00 74.50 481 LEU A O 1
ATOM 3910 N N . ILE A 1 482 ? -8.059 11.626 4.752 1.00 75.56 482 ILE A N 1
ATOM 3911 C CA . ILE A 1 482 ? -8.361 12.342 3.504 1.00 75.56 482 ILE A CA 1
ATOM 3912 C C . ILE A 1 482 ? -9.866 12.364 3.240 1.00 75.56 482 ILE A C 1
ATOM 3914 O O . ILE A 1 482 ? -10.416 13.404 2.896 1.00 75.56 482 ILE A O 1
ATOM 3918 N N . CYS A 1 483 ? -10.562 11.242 3.438 1.00 81.62 483 CYS A N 1
ATOM 3919 C CA . CYS A 1 483 ? -12.009 11.185 3.230 1.00 81.62 483 CYS A CA 1
ATOM 3920 C C . CYS A 1 483 ? -12.751 12.156 4.160 1.00 81.62 483 CYS A C 1
ATOM 3922 O O . CYS A 1 483 ? -13.710 12.788 3.730 1.00 81.62 483 CYS A O 1
ATOM 3924 N N . ARG A 1 484 ? -12.278 12.352 5.399 1.00 77.50 484 ARG A N 1
ATOM 3925 C CA . ARG A 1 484 ? -12.807 13.385 6.308 1.00 77.50 484 ARG A CA 1
ATOM 3926 C C . ARG A 1 484 ? -12.509 14.804 5.844 1.00 77.50 484 ARG A C 1
ATOM 3928 O O . ARG A 1 484 ? -13.395 15.649 5.931 1.00 77.50 484 ARG A O 1
ATOM 3935 N N . GLU A 1 485 ? -11.289 15.061 5.372 1.00 74.25 485 GLU A N 1
ATOM 3936 C CA . GLU A 1 485 ? -10.892 16.368 4.826 1.00 74.25 485 GLU A CA 1
ATOM 3937 C C . GLU A 1 485 ? -11.767 16.738 3.611 1.00 74.25 485 GLU A C 1
ATOM 3939 O O . GLU A 1 485 ? -12.260 17.862 3.522 1.00 74.25 485 GLU A O 1
ATOM 3944 N N . LEU A 1 486 ? -12.041 15.773 2.726 1.00 74.31 486 LEU A N 1
ATOM 3945 C CA . LEU A 1 486 ? -12.855 15.958 1.518 1.00 74.31 486 LEU A CA 1
ATOM 3946 C C . LEU A 1 486 ? -14.373 15.852 1.772 1.00 74.31 486 LEU A C 1
ATOM 3948 O O . LEU A 1 486 ? -15.172 16.352 0.983 1.00 74.31 486 LEU A O 1
ATOM 3952 N N . GLY A 1 487 ? -14.798 15.242 2.881 1.00 75.62 487 GLY A N 1
ATOM 3953 C CA . GLY A 1 487 ? -16.206 14.938 3.163 1.00 75.62 487 GLY A CA 1
ATOM 3954 C C . GLY A 1 487 ? -16.781 13.812 2.297 1.00 75.62 487 GLY A C 1
ATOM 3955 O O . GLY A 1 487 ? -17.974 13.821 2.002 1.00 75.62 487 GLY A O 1
ATOM 3956 N N . VAL A 1 488 ? -15.940 12.868 1.869 1.00 85.81 488 VAL A N 1
ATOM 3957 C CA . VAL A 1 488 ? -16.330 11.712 1.050 1.00 85.81 488 VAL A CA 1
ATOM 3958 C C . VAL A 1 488 ? -16.687 10.542 1.973 1.00 85.81 488 VAL A C 1
ATOM 3960 O O . VAL A 1 488 ? -15.839 10.143 2.773 1.00 85.81 488 VAL A O 1
ATOM 3963 N N . PRO A 1 489 ? -17.895 9.954 1.881 1.00 91.50 489 PRO A N 1
ATOM 3964 C CA . PRO A 1 489 ? -18.299 8.825 2.718 1.00 91.50 489 PRO A CA 1
ATOM 3965 C C . PRO A 1 489 ? -17.318 7.653 2.621 1.00 91.50 489 PRO A C 1
ATOM 3967 O O . PRO A 1 489 ? -16.946 7.233 1.526 1.00 91.50 489 PRO A O 1
ATOM 3970 N N . ALA A 1 490 ? -16.902 7.099 3.761 1.00 92.00 490 ALA A N 1
ATOM 3971 C CA . ALA A 1 490 ? -15.864 6.074 3.776 1.00 92.00 490 ALA A CA 1
ATOM 3972 C C . ALA A 1 490 ? -16.037 5.036 4.888 1.00 92.00 490 ALA A C 1
ATOM 3974 O O . ALA A 1 490 ? -16.275 5.374 6.054 1.00 92.00 490 ALA A O 1
ATOM 3975 N N . VAL A 1 491 ? -15.841 3.766 4.526 1.00 91.31 491 VAL A N 1
ATOM 3976 C CA . VAL A 1 491 ? -15.795 2.624 5.449 1.00 91.31 491 VAL A CA 1
ATOM 3977 C C . VAL A 1 491 ? -14.508 1.849 5.196 1.00 91.31 491 VAL A C 1
ATOM 3979 O O . VAL A 1 491 ? -14.240 1.400 4.089 1.00 91.31 491 VAL A O 1
ATOM 3982 N N . ILE A 1 492 ? -13.698 1.682 6.230 1.00 89.50 492 ILE A N 1
ATOM 3983 C CA . ILE A 1 492 ? -12.338 1.149 6.119 1.00 89.50 492 ILE A CA 1
ATOM 3984 C C . ILE A 1 492 ? -12.148 -0.068 7.020 1.00 89.50 492 ILE A C 1
ATOM 3986 O O . ILE A 1 492 ? -12.914 -0.283 7.962 1.00 89.50 492 ILE A O 1
ATOM 3990 N N . GLY A 1 493 ? -11.116 -0.868 6.764 1.00 80.81 493 GLY A N 1
ATOM 3991 C CA . GLY A 1 493 ? -10.865 -2.066 7.568 1.00 80.81 493 GLY A CA 1
ATOM 3992 C C . GLY A 1 493 ? -11.945 -3.141 7.381 1.00 80.81 493 GLY A C 1
ATOM 3993 O O . GLY A 1 493 ? -12.265 -3.869 8.326 1.00 80.81 493 GLY A O 1
ATOM 3994 N N . ILE A 1 494 ? -12.560 -3.196 6.195 1.00 86.12 494 ILE A N 1
ATOM 3995 C CA . ILE A 1 494 ? -13.595 -4.169 5.842 1.00 86.12 494 ILE A CA 1
ATOM 3996 C C . ILE A 1 494 ? -12.918 -5.501 5.514 1.00 86.12 494 ILE A C 1
ATOM 3998 O O . ILE A 1 494 ? -12.454 -5.728 4.404 1.00 86.12 494 ILE A O 1
ATOM 4002 N N . ARG A 1 495 ? -12.854 -6.403 6.490 1.00 77.81 495 ARG A N 1
ATOM 4003 C CA . ARG A 1 495 ? -12.163 -7.691 6.319 1.00 77.81 495 ARG A CA 1
ATOM 4004 C C . ARG A 1 495 ? -12.784 -8.529 5.198 1.00 77.81 495 ARG A C 1
ATOM 4006 O O . ARG A 1 495 ? -13.992 -8.770 5.235 1.00 77.81 495 ARG A O 1
ATOM 4013 N N . GLY A 1 496 ? -11.955 -9.016 4.273 1.00 74.06 496 GLY A N 1
ATOM 4014 C CA . GLY A 1 496 ? -12.370 -9.827 3.131 1.00 74.06 496 GLY A CA 1
ATOM 4015 C C . GLY A 1 496 ? -13.091 -9.036 2.042 1.00 74.06 496 GLY A C 1
ATOM 4016 O O . GLY A 1 496 ? -13.799 -9.643 1.247 1.00 74.06 496 GLY A O 1
ATOM 4017 N N . LEU A 1 497 ? -12.992 -7.702 2.025 1.00 83.94 497 LEU A N 1
ATOM 4018 C CA . LEU A 1 497 ? -13.674 -6.856 1.044 1.00 83.94 497 LEU A CA 1
ATOM 4019 C C . LEU A 1 497 ? -13.375 -7.296 -0.390 1.00 83.94 497 LEU A C 1
ATOM 4021 O O . LEU A 1 497 ? -14.318 -7.553 -1.135 1.00 83.94 497 LEU A O 1
ATOM 4025 N N . LEU A 1 498 ? -12.096 -7.430 -0.748 1.00 79.00 498 LEU A N 1
ATOM 4026 C CA . LEU A 1 498 ? -11.675 -7.749 -2.115 1.00 79.00 498 LEU A CA 1
ATOM 4027 C C . LEU A 1 498 ? -12.016 -9.184 -2.538 1.00 79.00 498 LEU A C 1
ATOM 4029 O O . LEU A 1 498 ? -12.052 -9.475 -3.728 1.00 79.00 498 LEU A O 1
ATOM 4033 N N . ASP A 1 499 ? -12.319 -10.065 -1.583 1.00 73.06 499 ASP A N 1
ATOM 4034 C CA . ASP A 1 499 ? -12.803 -11.418 -1.872 1.00 73.06 499 ASP A CA 1
ATOM 4035 C C . ASP A 1 499 ? -14.316 -11.480 -2.124 1.00 73.06 499 ASP A C 1
ATOM 4037 O O . ASP A 1 499 ? -14.809 -12.473 -2.664 1.00 73.06 499 ASP A O 1
ATOM 4041 N N . HIS A 1 500 ? -15.071 -10.471 -1.674 1.00 77.81 500 HIS A N 1
ATOM 4042 C CA . HIS A 1 500 ? -16.537 -10.481 -1.705 1.00 77.81 500 HIS A CA 1
ATOM 4043 C C . HIS A 1 500 ? -17.136 -9.576 -2.783 1.00 77.81 500 HIS A C 1
ATOM 4045 O O . HIS A 1 500 ? -18.274 -9.826 -3.174 1.00 77.81 500 HIS A O 1
ATOM 4051 N N . VAL A 1 501 ? -16.420 -8.544 -3.238 1.00 81.06 501 VAL A N 1
ATOM 4052 C CA . VAL A 1 501 ? -16.902 -7.600 -4.262 1.00 81.06 501 VAL A CA 1
ATOM 4053 C C . VAL A 1 501 ? -16.100 -7.732 -5.554 1.00 81.06 501 VAL A C 1
ATOM 4055 O O . VAL A 1 501 ? -14.924 -8.092 -5.528 1.00 81.06 501 VAL A O 1
ATOM 4058 N N . ALA A 1 502 ? -16.731 -7.422 -6.682 1.00 79.56 502 ALA A N 1
ATOM 4059 C CA . ALA A 1 502 ? -16.116 -7.385 -8.002 1.00 79.56 502 ALA A CA 1
ATOM 4060 C C . ALA A 1 502 ? -16.388 -6.050 -8.714 1.00 79.56 502 ALA A C 1
ATOM 4062 O O . ALA A 1 502 ? -17.376 -5.369 -8.429 1.00 79.56 502 ALA A O 1
ATOM 4063 N N . ASP A 1 503 ? -15.531 -5.707 -9.681 1.00 76.94 503 ASP A N 1
ATOM 4064 C CA . ASP A 1 503 ? -15.773 -4.583 -10.591 1.00 76.94 503 ASP A CA 1
ATOM 4065 C C . ASP A 1 503 ? -17.167 -4.686 -11.221 1.00 76.94 503 ASP A C 1
ATOM 4067 O O . ASP A 1 503 ? -17.576 -5.743 -11.707 1.00 76.94 503 ASP A O 1
ATOM 4071 N N . GLY A 1 504 ? -17.901 -3.573 -11.199 1.00 81.81 504 GLY A N 1
ATOM 4072 C CA . GLY A 1 504 ? -19.259 -3.482 -11.730 1.00 81.81 504 GLY A CA 1
ATOM 4073 C C . GLY A 1 504 ? -20.374 -3.818 -10.733 1.00 81.81 504 GLY A C 1
ATOM 4074 O O . GLY A 1 504 ? -21.528 -3.488 -11.011 1.00 81.81 504 GLY A O 1
ATOM 4075 N N . ASP A 1 505 ? -20.083 -4.430 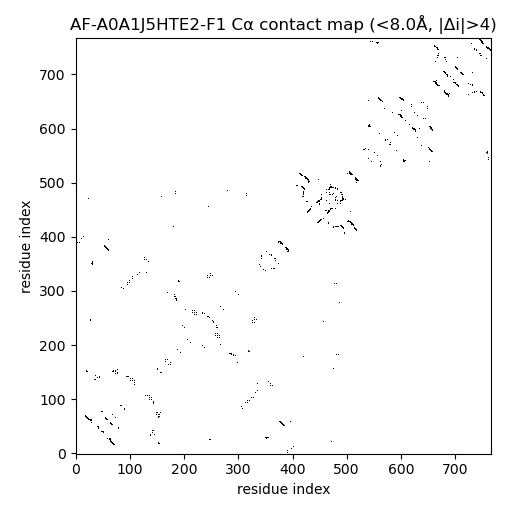-9.579 1.00 87.12 505 ASP A N 1
ATOM 4076 C CA . ASP A 1 505 ? -21.112 -4.693 -8.564 1.00 87.12 505 ASP A CA 1
ATOM 4077 C C . ASP A 1 505 ? -21.753 -3.380 -8.100 1.00 87.12 505 ASP A C 1
ATOM 4079 O O . ASP A 1 505 ? -21.068 -2.405 -7.816 1.00 87.12 505 ASP A O 1
ATOM 4083 N N . THR A 1 506 ? -23.073 -3.328 -7.954 1.00 93.00 506 THR A N 1
ATOM 4084 C CA . THR A 1 506 ? -23.718 -2.184 -7.301 1.00 93.00 506 THR A CA 1
ATOM 4085 C C . THR A 1 506 ? -23.694 -2.396 -5.794 1.00 93.00 506 THR A C 1
ATOM 4087 O O . THR A 1 506 ? -24.244 -3.381 -5.283 1.00 93.00 506 THR A O 1
ATOM 4090 N N . LEU A 1 507 ? -23.078 -1.462 -5.070 1.00 94.75 507 LEU A N 1
ATOM 4091 C CA . LEU A 1 507 ? -22.934 -1.512 -3.619 1.00 94.75 507 LEU A CA 1
ATOM 4092 C C . LEU A 1 507 ? -23.782 -0.422 -2.957 1.00 94.75 507 LEU A C 1
ATOM 4094 O O . LEU A 1 507 ? -23.746 0.739 -3.359 1.00 94.75 507 LEU A O 1
ATOM 4098 N N . GLU A 1 508 ? -24.504 -0.785 -1.899 1.00 95.50 508 GLU A N 1
ATOM 4099 C CA . GLU A 1 508 ? -25.084 0.153 -0.936 1.00 95.50 508 GLU A CA 1
ATOM 4100 C C . GLU A 1 508 ? 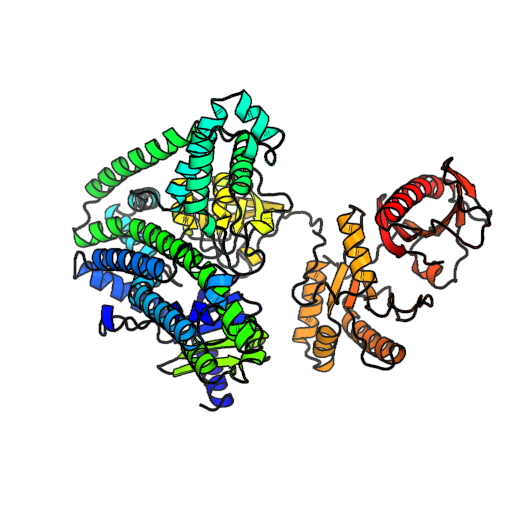-24.104 0.317 0.232 1.00 95.50 508 GLU A C 1
ATOM 4102 O O . GLU A 1 508 ? -23.799 -0.642 0.950 1.00 95.50 508 GLU A O 1
ATOM 4107 N N . VAL A 1 509 ? -23.619 1.542 0.433 1.00 96.25 509 VAL A N 1
ATOM 4108 C CA . VAL A 1 509 ? -22.685 1.908 1.500 1.00 96.25 509 VAL A CA 1
ATOM 4109 C C . VAL A 1 509 ? -23.413 2.756 2.527 1.00 96.25 509 VAL A C 1
ATOM 4111 O O . VAL A 1 509 ? -23.801 3.897 2.272 1.00 96.25 509 VAL A O 1
ATOM 4114 N N . ASN A 1 510 ? -23.556 2.207 3.728 1.00 93.38 510 ASN A N 1
ATOM 4115 C CA . ASN A 1 510 ? -24.044 2.916 4.897 1.00 93.38 510 ASN A CA 1
ATOM 4116 C C . ASN A 1 510 ? -22.872 3.222 5.834 1.00 93.38 510 ASN A C 1
ATOM 4118 O O . ASN A 1 510 ? -22.613 2.500 6.805 1.00 93.38 510 ASN A O 1
ATOM 4122 N N . ALA A 1 511 ? -22.180 4.326 5.559 1.00 89.62 511 ALA A N 1
ATOM 4123 C CA . ALA A 1 511 ? -21.070 4.800 6.374 1.00 89.62 511 ALA A CA 1
ATOM 4124 C C . ALA A 1 511 ? -21.528 5.495 7.672 1.00 89.62 511 ALA A C 1
ATOM 4126 O O . ALA A 1 511 ? -20.698 5.971 8.430 1.00 89.62 511 ALA A O 1
ATOM 4127 N N . GLU A 1 512 ? -22.825 5.530 7.998 1.00 85.19 512 GLU A N 1
ATOM 4128 C CA . GLU A 1 512 ? -23.270 5.867 9.363 1.00 85.19 512 GLU A CA 1
ATOM 4129 C C . GLU A 1 512 ? -23.134 4.671 10.310 1.00 85.19 512 GLU A C 1
ATOM 4131 O O . GLU A 1 512 ? -22.917 4.844 11.509 1.00 85.19 512 GLU A O 1
ATOM 4136 N N . LYS A 1 513 ? -23.277 3.454 9.768 1.00 81.38 513 LYS A N 1
ATOM 4137 C CA . LYS A 1 513 ? -23.240 2.189 10.519 1.00 81.38 513 LYS A CA 1
ATOM 4138 C C . LYS A 1 513 ? -22.018 1.324 10.203 1.00 81.38 513 LYS A C 1
ATOM 4140 O O . LYS A 1 513 ? -21.841 0.285 10.834 1.00 81.38 513 LYS A O 1
ATOM 4145 N N . GLY A 1 514 ? -21.197 1.733 9.234 1.00 86.69 514 GLY A N 1
ATOM 4146 C CA . GLY A 1 514 ? -20.045 0.963 8.762 1.00 86.69 514 GLY A CA 1
ATOM 4147 C C . GLY A 1 514 ? -20.451 -0.318 8.033 1.00 86.69 514 GLY A C 1
ATOM 4148 O O . GLY A 1 514 ? -19.764 -1.329 8.154 1.00 86.69 514 GLY A O 1
ATOM 4149 N N . GLU A 1 515 ? -21.587 -0.302 7.329 1.00 92.88 515 GLU A N 1
ATOM 4150 C CA . GLU A 1 515 ? -22.148 -1.466 6.633 1.00 92.88 515 GLU A CA 1
ATOM 4151 C C . GLU A 1 515 ? -22.065 -1.295 5.114 1.00 92.88 515 GLU A C 1
ATOM 4153 O O . GLU A 1 515 ? -22.384 -0.228 4.590 1.00 92.88 515 GLU A O 1
ATOM 4158 N N . VAL A 1 516 ? -21.690 -2.365 4.412 1.00 93.56 516 VAL A N 1
ATOM 4159 C CA . VAL A 1 516 ? -21.676 -2.433 2.944 1.00 93.56 516 VAL A CA 1
ATOM 4160 C C . VAL A 1 516 ? -22.458 -3.659 2.488 1.00 93.56 516 VAL A C 1
ATOM 4162 O O . VAL A 1 516 ? -22.295 -4.751 3.043 1.00 93.56 516 VAL A O 1
ATOM 4165 N N . ARG A 1 517 ? -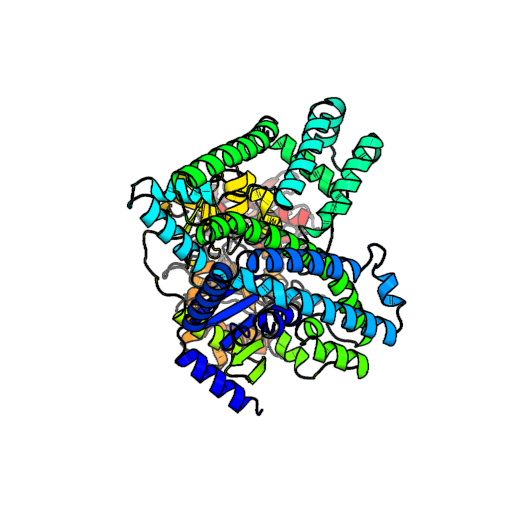23.326 -3.484 1.490 1.00 92.56 517 ARG A N 1
ATOM 4166 C CA . ARG A 1 517 ? -24.147 -4.553 0.908 1.00 92.56 517 ARG A CA 1
ATOM 4167 C C . ARG A 1 517 ? -24.030 -4.547 -0.603 1.00 92.56 517 ARG A C 1
ATOM 4169 O O . ARG A 1 517 ? -24.115 -3.492 -1.217 1.00 92.56 517 ARG A O 1
ATOM 4176 N N . ILE A 1 518 ? -23.911 -5.729 -1.190 1.00 90.19 518 ILE A N 1
ATOM 4177 C CA . ILE A 1 518 ? -24.053 -5.906 -2.636 1.00 90.19 518 ILE A CA 1
ATOM 4178 C C . ILE A 1 518 ? -25.556 -5.942 -2.922 1.00 90.19 518 ILE A C 1
ATOM 4180 O O . ILE A 1 518 ? -26.249 -6.846 -2.450 1.00 90.19 518 ILE A O 1
ATOM 4184 N N . VAL A 1 519 ? -26.071 -4.932 -3.624 1.00 89.75 519 VAL A N 1
ATOM 4185 C CA . VAL A 1 519 ? -27.501 -4.836 -3.979 1.00 89.75 519 VAL A CA 1
ATOM 4186 C C . VAL A 1 519 ? -27.789 -5.442 -5.347 1.00 89.75 519 VAL A C 1
ATOM 4188 O O . VAL A 1 519 ? -28.868 -5.991 -5.558 1.00 89.75 519 VAL A O 1
ATOM 4191 N N . GLN A 1 520 ? -26.808 -5.412 -6.245 1.00 82.06 520 GLN A N 1
ATOM 4192 C CA . GLN A 1 520 ? -26.844 -6.086 -7.536 1.00 82.06 520 GLN A CA 1
ATOM 4193 C C . GLN A 1 520 ? -25.425 -6.538 -7.866 1.00 82.06 520 GLN A C 1
ATOM 4195 O O . GLN A 1 520 ? -24.507 -5.723 -7.825 1.00 82.06 520 GLN A O 1
ATOM 4200 N N . SER A 1 521 ? -25.241 -7.821 -8.173 1.00 76.00 521 SER A N 1
ATOM 4201 C CA . SER A 1 521 ? -23.958 -8.271 -8.713 1.00 76.00 521 SER A CA 1
ATOM 4202 C C . SER A 1 521 ? -23.915 -7.953 -10.202 1.00 76.00 521 SER A C 1
ATOM 4204 O O . SER A 1 521 ? -24.945 -8.080 -10.874 1.00 76.00 521 SER A O 1
ATOM 4206 N N . ALA A 1 522 ? -22.767 -7.518 -10.713 1.00 64.06 522 ALA A N 1
ATOM 4207 C CA . ALA A 1 522 ? -22.609 -7.350 -12.150 1.00 64.06 522 ALA A CA 1
ATOM 4208 C C . ALA A 1 522 ? -22.850 -8.690 -12.861 1.00 64.06 522 ALA A C 1
ATOM 4210 O O . ALA A 1 522 ? -22.254 -9.711 -12.502 1.00 64.06 522 ALA A O 1
ATOM 4211 N N . ASP A 1 523 ? -23.696 -8.687 -13.900 1.00 43.78 523 ASP A N 1
ATOM 4212 C CA . ASP A 1 523 ? -23.643 -9.740 -14.911 1.00 43.78 523 ASP A CA 1
ATOM 4213 C C . ASP A 1 523 ? -22.234 -9.687 -15.487 1.00 43.78 523 ASP A C 1
ATOM 4215 O O . ASP A 1 523 ? -21.848 -8.699 -16.111 1.00 43.78 523 ASP A O 1
ATOM 4219 N N . LYS A 1 524 ? -21.431 -10.709 -15.186 1.00 35.97 524 LYS A N 1
ATOM 4220 C CA . LYS A 1 524 ? -20.034 -10.775 -15.601 1.00 35.97 524 LYS A CA 1
ATOM 4221 C C . LYS A 1 524 ? -19.977 -10.719 -17.127 1.00 35.97 524 LYS A C 1
ATOM 4223 O O . LYS A 1 524 ? -20.091 -11.753 -17.777 1.00 35.97 524 LYS A O 1
ATOM 4228 N N . THR A 1 525 ? -19.772 -9.542 -17.705 1.00 30.61 525 THR A N 1
ATOM 4229 C CA . THR A 1 525 ? -18.969 -9.418 -18.917 1.00 30.61 525 THR A CA 1
ATOM 4230 C C . THR A 1 525 ? -17.534 -9.585 -18.443 1.00 30.61 525 THR A C 1
ATOM 4232 O O . THR A 1 525 ? -17.029 -8.694 -17.759 1.00 30.61 525 THR A O 1
ATOM 4235 N N . PRO A 1 526 ? -16.910 -10.751 -18.658 1.00 33.81 526 PRO A N 1
ATOM 4236 C CA . PRO A 1 526 ? -15.555 -10.971 -18.198 1.00 33.81 526 PRO A CA 1
ATOM 4237 C C . PRO A 1 526 ? -14.650 -9.975 -18.918 1.00 33.81 526 PRO A C 1
ATOM 4239 O O . PRO A 1 526 ? -14.496 -10.029 -20.136 1.00 33.81 526 PRO A O 1
ATOM 4242 N N . ASP A 1 527 ? -14.046 -9.063 -18.159 1.00 31.80 527 ASP A N 1
ATOM 4243 C CA . ASP A 1 527 ? -12.809 -8.430 -18.583 1.00 31.80 527 ASP A CA 1
ATOM 4244 C C . ASP A 1 527 ? -11.814 -9.566 -18.838 1.00 31.80 527 ASP A C 1
ATOM 4246 O O . ASP A 1 527 ? -11.261 -10.174 -17.916 1.00 31.80 527 ASP A O 1
ATOM 4250 N N . ALA A 1 528 ? -11.651 -9.910 -20.114 1.00 32.81 528 ALA A N 1
ATOM 4251 C CA . ALA A 1 528 ? -10.661 -10.844 -20.613 1.00 32.81 528 ALA A CA 1
ATOM 4252 C C . ALA A 1 528 ? -9.267 -10.223 -20.437 1.00 32.81 528 ALA A C 1
ATOM 4254 O O . ALA A 1 528 ? -8.621 -9.803 -21.391 1.00 32.81 528 ALA A O 1
ATOM 4255 N N . VAL A 1 529 ? -8.797 -10.137 -19.192 1.00 37.16 529 VAL A N 1
ATOM 4256 C CA . VAL A 1 529 ? -7.443 -9.698 -18.849 1.00 37.16 529 VAL A CA 1
ATOM 4257 C C . VAL A 1 529 ? -6.784 -10.771 -17.989 1.00 37.16 529 VAL A C 1
ATOM 4259 O O . VAL A 1 529 ? -6.855 -10.814 -16.764 1.00 37.16 529 VAL A O 1
ATOM 4262 N N . ILE A 1 530 ? -6.189 -11.717 -18.709 1.00 39.66 530 ILE A N 1
ATOM 4263 C CA . ILE A 1 530 ? -4.844 -12.257 -18.512 1.00 39.66 530 ILE A CA 1
ATOM 4264 C C . ILE A 1 530 ? -4.246 -12.027 -17.106 1.00 39.66 530 ILE A C 1
ATOM 4266 O O . ILE A 1 530 ? -3.734 -10.954 -16.793 1.00 39.66 530 ILE A O 1
ATOM 4270 N N . SER A 1 531 ? -4.159 -13.082 -16.287 1.00 32.94 531 SER A N 1
ATOM 4271 C CA . SER A 1 531 ? -3.186 -13.105 -15.185 1.00 32.94 531 SER A CA 1
ATOM 4272 C C . SER A 1 531 ? -1.798 -13.388 -15.767 1.00 32.94 531 SER A C 1
ATOM 4274 O O . SER A 1 531 ? -1.347 -14.528 -15.827 1.00 32.94 531 SER A O 1
ATOM 4276 N N . LEU A 1 532 ? -1.125 -12.331 -16.223 1.00 38.47 532 LEU A N 1
ATOM 4277 C CA . LEU A 1 532 ? 0.248 -12.344 -16.753 1.00 38.47 532 LEU A CA 1
ATOM 4278 C C . LEU A 1 532 ? 1.316 -12.498 -15.659 1.00 38.47 532 LEU A C 1
ATOM 4280 O O . LEU A 1 532 ? 2.506 -12.394 -15.929 1.00 38.47 532 LEU A O 1
ATOM 4284 N N . ALA A 1 533 ? 0.929 -12.770 -14.414 1.00 31.42 533 ALA A N 1
ATOM 4285 C CA . ALA A 1 533 ? 1.830 -12.646 -13.276 1.00 31.42 533 ALA A CA 1
ATOM 4286 C C . ALA A 1 533 ? 2.914 -13.750 -13.177 1.00 31.42 533 ALA A C 1
ATOM 4288 O O . ALA A 1 533 ? 3.610 -13.826 -12.170 1.00 31.42 533 ALA A O 1
ATOM 4289 N N . SER A 1 534 ? 3.085 -14.617 -14.181 1.00 36.00 534 SER A N 1
ATOM 4290 C CA . SER A 1 534 ? 4.227 -15.550 -14.244 1.00 36.00 534 SER A CA 1
ATOM 4291 C C . SER A 1 534 ? 4.836 -15.787 -15.620 1.00 36.00 534 SER A C 1
ATOM 4293 O O . SER A 1 534 ? 5.807 -16.525 -15.690 1.00 36.00 534 SER A O 1
ATOM 4295 N N . VAL A 1 535 ? 4.320 -15.193 -16.697 1.00 37.88 535 VAL A N 1
ATOM 4296 C CA . VAL A 1 535 ? 4.894 -15.410 -18.033 1.00 37.88 535 VAL A CA 1
ATOM 4297 C C . VAL A 1 535 ? 5.453 -14.080 -18.502 1.00 37.88 535 VAL A C 1
ATOM 4299 O O . VAL A 1 535 ? 4.709 -13.108 -18.623 1.00 37.88 535 VAL A O 1
ATOM 4302 N N . SER A 1 536 ? 6.765 -13.999 -18.727 1.00 41.94 536 SER A N 1
ATOM 4303 C CA . SER A 1 536 ? 7.345 -12.796 -19.325 1.00 41.94 536 SER A CA 1
ATOM 4304 C C . SER A 1 536 ? 6.645 -12.544 -20.670 1.00 41.94 536 SER A C 1
ATOM 4306 O O . SER A 1 536 ? 6.347 -13.490 -21.400 1.00 41.94 536 SER A O 1
ATOM 4308 N N . GLN A 1 537 ? 6.366 -11.289 -21.045 1.00 44.88 537 GLN A N 1
ATOM 4309 C CA . GLN A 1 537 ? 5.744 -10.990 -22.350 1.00 44.88 537 GLN A CA 1
ATOM 4310 C C . GLN A 1 537 ? 6.553 -11.544 -23.548 1.00 44.88 537 GLN A C 1
ATOM 4312 O O . GLN A 1 537 ? 6.018 -11.690 -24.655 1.00 44.88 537 GLN A O 1
ATOM 4317 N N . LYS A 1 538 ? 7.832 -11.893 -23.341 1.00 45.72 538 LYS A N 1
ATOM 4318 C CA . LYS A 1 538 ? 8.666 -12.564 -24.343 1.00 45.72 538 LYS A CA 1
ATOM 4319 C C . LYS A 1 538 ? 8.299 -14.046 -24.542 1.00 45.72 538 LYS A C 1
ATOM 4321 O O . LYS A 1 538 ? 8.495 -14.529 -25.653 1.00 45.72 538 LYS A O 1
ATOM 4326 N N . ASP A 1 539 ? 7.639 -14.700 -23.579 1.00 55.88 539 ASP A N 1
ATOM 4327 C CA . ASP A 1 539 ? 7.514 -16.169 -23.509 1.00 55.88 539 ASP A CA 1
ATOM 4328 C C . ASP A 1 539 ? 6.084 -16.734 -23.651 1.00 55.88 539 ASP A C 1
ATOM 4330 O O . ASP A 1 539 ? 5.865 -17.943 -23.573 1.00 55.88 539 ASP A O 1
ATOM 4334 N N . VAL A 1 540 ? 5.084 -15.887 -23.922 1.00 67.56 540 VAL A N 1
ATOM 4335 C CA . VAL A 1 540 ? 3.674 -16.314 -24.090 1.00 67.56 540 VAL A CA 1
ATOM 4336 C C . VAL A 1 540 ? 3.409 -17.144 -25.362 1.00 67.56 540 VAL A C 1
ATOM 4338 O O . VAL A 1 540 ? 2.383 -17.816 -25.472 1.00 67.56 540 VAL A O 1
ATOM 4341 N N . GLY A 1 541 ? 4.330 -17.119 -26.329 1.00 73.38 541 GLY A N 1
ATOM 4342 C CA . GLY A 1 541 ? 4.203 -17.792 -27.627 1.00 73.38 541 GLY A CA 1
ATOM 4343 C C . GLY A 1 541 ? 3.284 -17.082 -28.635 1.00 73.38 541 GLY A C 1
ATOM 4344 O O . GLY A 1 541 ? 2.590 -16.112 -28.310 1.00 73.38 541 GLY A O 1
ATOM 4345 N N . GLY A 1 542 ? 3.313 -17.552 -29.885 1.00 74.75 542 GLY A N 1
ATOM 4346 C CA . GLY A 1 542 ? 2.670 -16.904 -31.035 1.00 74.75 542 GLY A CA 1
ATOM 4347 C C . GLY A 1 542 ? 1.150 -16.777 -30.939 1.00 74.75 542 GLY A C 1
ATOM 4348 O O . GLY A 1 542 ? 0.597 -15.689 -31.115 1.00 74.75 542 GLY A O 1
ATOM 4349 N N . LYS A 1 543 ? 0.453 -17.871 -30.598 1.00 80.81 543 LYS A N 1
ATOM 4350 C CA . LYS A 1 543 ? -1.023 -17.899 -30.572 1.00 80.81 543 LYS A CA 1
ATOM 4351 C C . LYS A 1 543 ? -1.600 -17.035 -29.460 1.00 80.81 543 LYS A C 1
ATOM 4353 O O . LYS A 1 543 ? -2.535 -16.279 -29.708 1.00 80.81 543 LYS A O 1
ATOM 4358 N N . ALA A 1 544 ? -1.025 -17.107 -28.261 1.00 81.31 544 ALA A N 1
ATOM 4359 C CA . ALA A 1 544 ? -1.430 -16.262 -27.145 1.00 81.31 544 ALA A CA 1
ATOM 4360 C C . ALA A 1 544 ? -1.246 -14.779 -27.490 1.00 81.31 544 ALA A C 1
ATOM 4362 O O . ALA A 1 544 ? -2.172 -13.994 -27.315 1.00 81.31 544 ALA A O 1
ATOM 4363 N N . ARG A 1 545 ? -0.097 -14.401 -28.070 1.00 78.94 545 ARG A N 1
ATOM 4364 C CA . ARG A 1 545 ? 0.158 -13.024 -28.522 1.00 78.94 545 ARG A CA 1
ATOM 4365 C C . ARG A 1 545 ? -0.834 -12.575 -29.598 1.00 78.94 545 ARG A C 1
ATOM 4367 O O . ARG A 1 545 ? -1.294 -11.439 -29.556 1.00 78.94 545 ARG A O 1
ATOM 4374 N N . GLY A 1 546 ? -1.185 -13.464 -30.527 1.00 79.44 546 GLY A N 1
ATOM 4375 C CA . GLY A 1 546 ? -2.215 -13.213 -31.534 1.00 79.44 546 GLY A CA 1
ATOM 4376 C C . GLY A 1 546 ? -3.577 -12.896 -30.912 1.00 79.44 546 GLY A C 1
ATOM 4377 O O . GLY A 1 546 ? -4.187 -11.898 -31.277 1.00 79.44 546 GLY A O 1
ATOM 4378 N N . LEU A 1 547 ? -4.023 -13.687 -29.930 1.00 83.81 547 LEU A N 1
ATOM 4379 C CA . LEU A 1 547 ? -5.289 -13.449 -29.225 1.00 83.81 547 LEU A CA 1
ATOM 4380 C C . LEU A 1 547 ? -5.288 -12.141 -28.424 1.00 83.81 547 LEU A C 1
ATOM 4382 O O . LEU A 1 547 ? -6.270 -11.406 -28.460 1.00 83.81 547 LEU A O 1
ATOM 4386 N N . ILE A 1 548 ? -4.181 -11.825 -27.744 1.00 78.12 548 ILE A N 1
ATOM 4387 C CA . ILE A 1 548 ? -4.019 -10.556 -27.017 1.00 78.12 548 ILE A CA 1
ATOM 4388 C C . ILE A 1 548 ? -4.154 -9.377 -27.983 1.00 78.12 548 ILE A C 1
ATOM 4390 O O . ILE A 1 548 ? -4.933 -8.461 -27.738 1.00 78.12 548 ILE A O 1
ATOM 4394 N N . ARG A 1 549 ? -3.464 -9.440 -29.126 1.00 78.12 549 ARG A N 1
ATOM 4395 C CA . ARG A 1 549 ? -3.520 -8.394 -30.151 1.00 78.12 549 ARG A CA 1
ATOM 4396 C C . ARG A 1 549 ? -4.926 -8.212 -30.724 1.00 78.12 549 ARG A C 1
ATOM 4398 O O . ARG A 1 549 ? -5.326 -7.089 -30.996 1.00 78.12 549 ARG A O 1
ATOM 4405 N N . LEU A 1 550 ? -5.688 -9.294 -30.890 1.00 79.94 550 LEU A N 1
ATOM 4406 C CA . LEU A 1 550 ? -7.086 -9.217 -31.325 1.00 79.94 550 LEU A CA 1
ATOM 4407 C C . LEU A 1 550 ? -7.965 -8.479 -30.302 1.00 79.94 550 LEU A C 1
ATOM 4409 O O . LEU A 1 550 ? -8.776 -7.643 -30.700 1.00 79.94 550 LEU A O 1
ATOM 4413 N N . ILE A 1 551 ? -7.773 -8.725 -29.001 1.00 75.56 551 ILE A N 1
ATOM 4414 C CA . ILE A 1 551 ? -8.471 -7.979 -27.939 1.00 75.56 551 ILE A CA 1
ATOM 4415 C C . ILE A 1 551 ? -8.088 -6.495 -27.977 1.00 75.56 551 ILE A C 1
ATOM 4417 O O . ILE A 1 551 ? -8.968 -5.638 -27.941 1.00 75.56 551 ILE A O 1
ATOM 4421 N N . GLU A 1 552 ? -6.797 -6.175 -28.104 1.00 73.25 552 GLU A N 1
ATOM 4422 C CA . GLU A 1 552 ? -6.308 -4.788 -28.214 1.00 73.25 552 GLU A CA 1
ATOM 4423 C C . GLU A 1 552 ? -6.903 -4.047 -29.422 1.00 73.25 552 GLU A C 1
ATOM 4425 O O . GLU A 1 552 ? -7.056 -2.826 -29.405 1.00 73.25 552 GLU A O 1
ATOM 4430 N N . MET A 1 553 ? -7.267 -4.788 -30.468 1.00 73.31 553 MET A N 1
ATOM 4431 C CA . MET A 1 553 ? -7.937 -4.276 -31.661 1.00 73.31 553 MET A CA 1
ATOM 4432 C C . MET A 1 553 ? -9.456 -4.118 -31.500 1.00 73.31 553 MET A C 1
ATOM 4434 O O . MET A 1 553 ? -10.114 -3.655 -32.427 1.00 73.31 553 MET A O 1
ATOM 4438 N N . GLY A 1 554 ? -10.027 -4.501 -30.356 1.00 75.56 554 GLY A N 1
ATOM 4439 C CA . GLY A 1 554 ? -11.470 -4.473 -30.112 1.00 75.56 554 GLY A CA 1
ATOM 4440 C C . GLY A 1 554 ? -12.238 -5.630 -30.760 1.00 75.56 554 GLY A C 1
ATOM 4441 O O . GLY A 1 554 ? -13.468 -5.591 -30.805 1.00 75.56 554 GLY A O 1
ATOM 4442 N N . CYS A 1 555 ? -11.549 -6.666 -31.256 1.00 79.44 555 CYS A N 1
ATOM 4443 C CA . CYS A 1 555 ? -12.211 -7.869 -31.754 1.00 79.44 555 CYS A CA 1
ATOM 4444 C C . CYS A 1 555 ? -12.827 -8.648 -30.588 1.00 79.44 555 CYS A C 1
ATOM 4446 O O . CYS A 1 555 ? -12.235 -8.769 -29.514 1.00 79.44 555 CYS A O 1
ATOM 4448 N N . ARG A 1 556 ? -13.995 -9.254 -30.814 1.00 82.88 556 ARG A N 1
ATOM 4449 C CA . ARG A 1 556 ? -14.569 -10.192 -29.847 1.00 82.88 556 ARG A CA 1
ATOM 4450 C C . ARG A 1 556 ? -13.830 -11.516 -29.941 1.00 82.88 556 ARG A C 1
ATOM 4452 O O . ARG A 1 556 ? -13.847 -12.166 -30.981 1.00 82.88 556 ARG A O 1
ATOM 4459 N N . VAL A 1 557 ? -13.197 -11.915 -28.850 1.00 85.56 557 VAL A N 1
ATOM 4460 C CA . VAL A 1 557 ? -12.465 -13.178 -28.731 1.00 85.56 557 VAL A CA 1
ATOM 4461 C C . VAL A 1 557 ? -13.129 -13.990 -27.618 1.00 85.56 557 VAL A C 1
ATOM 4463 O O . VAL A 1 557 ? -13.455 -13.404 -26.587 1.00 85.56 557 VAL A O 1
ATOM 4466 N N . PRO A 1 558 ? -13.365 -15.306 -27.787 1.00 85.19 558 PRO A N 1
ATOM 4467 C CA . PRO A 1 558 ? -13.873 -16.131 -26.696 1.00 85.19 558 PRO A CA 1
ATOM 4468 C C . PRO A 1 558 ? -12.916 -16.094 -25.506 1.00 85.19 558 PRO A C 1
ATOM 4470 O O . PRO A 1 558 ? -11.702 -16.188 -25.713 1.00 85.19 558 PRO A O 1
ATOM 4473 N N . ASP A 1 559 ? -13.465 -16.021 -24.292 1.00 81.94 559 ASP A N 1
ATOM 4474 C CA . ASP A 1 559 ? -12.688 -15.939 -23.053 1.00 81.94 559 ASP A CA 1
ATOM 4475 C C . ASP A 1 559 ? -11.582 -16.984 -23.017 1.00 81.94 559 ASP A C 1
ATOM 4477 O O . ASP A 1 559 ? -11.813 -18.173 -23.265 1.00 81.94 559 ASP A O 1
ATOM 4481 N N . PHE A 1 560 ? -10.374 -16.550 -22.682 1.00 84.12 560 PHE A N 1
ATOM 4482 C CA . PHE A 1 560 ? -9.245 -17.450 -22.550 1.00 84.12 560 PHE A CA 1
ATOM 4483 C C . PHE A 1 560 ? -8.345 -17.068 -21.381 1.00 84.12 560 PHE A C 1
ATOM 4485 O O . PHE A 1 560 ? -8.265 -15.915 -20.958 1.00 84.12 560 PHE A O 1
ATOM 4492 N N . VAL A 1 561 ? -7.636 -18.066 -20.868 1.00 80.75 561 VAL A N 1
ATOM 4493 C CA . VAL A 1 561 ? -6.537 -17.900 -19.922 1.00 80.75 561 VAL A CA 1
ATOM 4494 C C . VAL A 1 561 ? -5.278 -18.519 -20.502 1.00 80.75 561 VAL A C 1
ATOM 4496 O O . VAL A 1 561 ? -5.326 -19.479 -21.271 1.00 80.75 561 VAL A O 1
ATOM 4499 N N . ILE A 1 562 ? -4.139 -17.958 -20.120 1.00 80.50 562 ILE A N 1
ATOM 4500 C CA . ILE A 1 562 ? -2.823 -18.446 -20.513 1.00 80.50 562 ILE A CA 1
ATOM 4501 C C . ILE A 1 562 ? -2.200 -19.085 -19.277 1.00 80.50 562 ILE A C 1
ATOM 4503 O O . ILE A 1 562 ? -2.117 -18.456 -18.222 1.00 80.50 562 ILE A O 1
ATOM 4507 N N . LEU A 1 563 ? -1.789 -20.339 -19.404 1.00 79.06 563 LEU A N 1
ATOM 4508 C CA . LEU A 1 563 ? -1.094 -21.087 -18.371 1.00 79.06 563 LEU A CA 1
ATOM 4509 C C . LEU A 1 563 ? 0.363 -21.301 -18.774 1.00 79.06 563 LEU A C 1
ATOM 4511 O O . LEU A 1 563 ? 0.667 -21.618 -19.922 1.00 79.06 563 LEU A O 1
ATOM 4515 N N . ASP A 1 564 ? 1.252 -21.176 -17.799 1.00 77.31 564 ASP A N 1
ATOM 4516 C CA . ASP A 1 564 ? 2.650 -21.561 -17.940 1.00 77.31 564 ASP A CA 1
ATOM 4517 C C . ASP A 1 564 ? 2.767 -23.096 -17.955 1.00 77.31 564 ASP A C 1
ATOM 4519 O O . ASP A 1 564 ? 2.254 -23.766 -17.051 1.00 77.31 564 ASP A O 1
ATOM 4523 N N . SER A 1 565 ? 3.403 -23.660 -18.986 1.00 80.12 565 SER A N 1
ATOM 4524 C CA . SER A 1 565 ? 3.491 -25.117 -19.148 1.00 80.12 565 SER A CA 1
ATOM 4525 C C . SER A 1 565 ? 4.338 -25.804 -18.075 1.00 80.12 565 SER A C 1
ATOM 4527 O O . SER A 1 565 ? 3.966 -26.899 -17.657 1.00 80.12 565 SER A O 1
ATOM 4529 N N . GLU A 1 566 ? 5.400 -25.176 -17.565 1.00 78.25 566 GLU A N 1
ATOM 4530 C CA . GLU A 1 566 ? 6.228 -25.724 -16.481 1.00 78.25 566 GLU A CA 1
ATOM 4531 C C . GLU A 1 566 ? 5.466 -25.710 -15.154 1.00 78.25 566 GLU A C 1
ATOM 4533 O O . GLU A 1 566 ? 5.481 -26.686 -14.401 1.00 78.25 566 GLU A O 1
ATOM 4538 N N . LYS A 1 567 ? 4.701 -24.645 -14.891 1.00 72.88 567 LYS A N 1
ATOM 4539 C CA . LYS A 1 567 ? 3.838 -24.583 -13.706 1.00 72.88 567 LYS A CA 1
ATOM 4540 C C . LYS A 1 567 ? 2.751 -25.655 -13.737 1.00 72.88 567 LYS A C 1
ATOM 4542 O O . LYS A 1 567 ? 2.507 -26.299 -12.718 1.00 72.88 567 LYS A O 1
ATOM 4547 N N . VAL A 1 568 ? 2.091 -25.839 -14.882 1.00 77.88 568 VAL A N 1
ATOM 4548 C CA . VAL A 1 568 ? 1.075 -26.890 -15.053 1.00 77.88 568 VAL A CA 1
ATOM 4549 C C . VAL A 1 568 ? 1.711 -28.269 -14.907 1.00 77.88 568 VAL A C 1
ATOM 4551 O O . VAL A 1 568 ? 1.154 -29.117 -14.216 1.00 77.88 568 VAL A O 1
ATOM 4554 N N . ARG A 1 569 ? 2.896 -28.478 -15.490 1.00 81.75 569 ARG A N 1
ATOM 4555 C CA . ARG A 1 569 ? 3.654 -29.727 -15.371 1.00 81.75 569 ARG A CA 1
ATOM 4556 C C . ARG A 1 569 ? 3.908 -30.085 -13.908 1.00 81.75 569 ARG A C 1
ATOM 4558 O O . ARG A 1 569 ? 3.558 -31.188 -13.508 1.00 81.75 569 ARG A O 1
ATOM 4565 N N . ARG A 1 570 ? 4.406 -29.140 -13.102 1.00 75.75 570 ARG A N 1
ATOM 4566 C CA . ARG A 1 570 ? 4.653 -29.352 -11.666 1.00 75.75 570 ARG A CA 1
ATOM 4567 C C . ARG A 1 570 ? 3.387 -29.770 -10.913 1.00 75.75 570 ARG A C 1
ATOM 4569 O O . ARG A 1 570 ? 3.394 -30.791 -10.238 1.00 75.75 570 ARG A O 1
ATOM 4576 N N . ILE A 1 571 ? 2.283 -29.038 -11.110 1.00 70.62 571 ILE A N 1
ATOM 4577 C CA . ILE A 1 571 ? 0.988 -29.336 -10.464 1.00 70.62 571 ILE A CA 1
ATOM 4578 C C . ILE A 1 571 ? 0.523 -30.770 -10.781 1.00 70.62 571 ILE A C 1
ATOM 4580 O O . ILE A 1 571 ? -0.024 -31.459 -9.921 1.00 70.62 571 ILE A O 1
ATOM 4584 N N . LEU A 1 572 ? 0.723 -31.229 -12.021 1.00 77.81 572 LEU A N 1
ATOM 4585 C CA . LEU A 1 572 ? 0.266 -32.547 -12.475 1.00 77.81 572 LEU A CA 1
ATOM 4586 C C . LEU A 1 572 ? 1.227 -33.693 -12.115 1.00 77.81 572 LEU A C 1
ATOM 4588 O O . LEU A 1 572 ? 0.781 -34.836 -11.999 1.00 77.81 572 LEU A O 1
ATOM 4592 N N . GLU A 1 573 ? 2.525 -33.420 -11.963 1.00 78.12 573 GLU A N 1
ATOM 4593 C CA . GLU A 1 573 ? 3.538 -34.403 -11.553 1.00 78.12 573 GLU A CA 1
ATOM 4594 C C . GLU A 1 573 ? 3.473 -34.702 -10.047 1.00 78.12 573 GLU A C 1
ATOM 4596 O O . GLU A 1 573 ? 3.562 -35.870 -9.664 1.00 78.12 573 GLU A O 1
ATOM 4601 N N . ASP A 1 574 ? 3.218 -33.688 -9.212 1.00 70.25 574 ASP A N 1
ATOM 4602 C CA . ASP A 1 574 ? 3.100 -33.832 -7.751 1.00 70.25 574 ASP A CA 1
ATOM 4603 C C . ASP A 1 574 ? 1.826 -34.585 -7.319 1.00 70.25 574 ASP A C 1
ATOM 4605 O O . ASP A 1 574 ? 1.736 -35.093 -6.199 1.00 70.25 574 ASP A O 1
ATOM 4609 N N . ASN A 1 575 ? 0.848 -34.702 -8.227 1.00 64.50 575 ASN A N 1
ATOM 4610 C CA . ASN A 1 575 ? -0.418 -35.421 -8.049 1.00 64.50 575 ASN A CA 1
ATOM 4611 C C . ASN A 1 575 ? -1.207 -34.985 -6.791 1.00 64.50 575 ASN A C 1
ATOM 4613 O O . ASN A 1 575 ? -1.967 -35.771 -6.214 1.00 64.50 575 ASN A O 1
ATOM 4617 N N . ASP A 1 576 ? -1.029 -33.730 -6.360 1.00 64.25 576 ASP A N 1
ATOM 4618 C CA . ASP A 1 576 ? -1.737 -33.140 -5.225 1.00 64.25 576 ASP A CA 1
ATOM 4619 C C . ASP A 1 576 ? -3.170 -32.767 -5.639 1.00 64.25 576 ASP A C 1
ATOM 4621 O O . ASP A 1 576 ? -3.421 -31.807 -6.375 1.00 64.25 576 ASP A O 1
ATOM 4625 N N . LEU A 1 577 ? -4.138 -33.535 -5.132 1.00 60.03 577 LEU A N 1
ATOM 4626 C CA . LEU A 1 577 ? -5.567 -33.324 -5.373 1.00 60.03 577 LEU A CA 1
ATOM 4627 C C . LEU A 1 577 ? -6.038 -31.916 -4.976 1.00 60.03 577 LEU A C 1
ATOM 4629 O O . LEU A 1 577 ? -7.024 -31.430 -5.531 1.00 60.03 577 LEU A O 1
ATOM 4633 N N . ILE A 1 578 ? -5.374 -31.254 -4.026 1.00 49.84 578 ILE A N 1
ATOM 4634 C CA . ILE A 1 578 ? -5.715 -29.892 -3.608 1.00 49.84 578 ILE A CA 1
ATOM 4635 C C . ILE A 1 578 ? -5.295 -28.897 -4.693 1.00 49.84 578 ILE A C 1
ATOM 4637 O O . ILE A 1 578 ? -6.123 -28.091 -5.111 1.00 49.84 578 ILE A O 1
ATOM 4641 N N . GLU A 1 579 ? -4.068 -28.986 -5.212 1.00 52.34 579 GLU A N 1
ATOM 4642 C CA . GLU A 1 579 ? -3.584 -28.070 -6.258 1.00 52.34 579 GLU A CA 1
ATOM 4643 C C . GLU A 1 579 ? -4.337 -28.240 -7.580 1.00 52.34 579 GLU A C 1
ATOM 4645 O O . GLU A 1 579 ? -4.647 -27.257 -8.257 1.00 52.34 579 GLU A O 1
ATOM 4650 N N . ILE A 1 580 ? -4.707 -29.476 -7.921 1.00 64.75 580 ILE A N 1
ATOM 4651 C CA . ILE A 1 580 ? -5.537 -29.769 -9.095 1.00 64.75 580 ILE A CA 1
ATOM 4652 C C . ILE A 1 580 ? -6.931 -29.141 -8.944 1.00 64.75 580 ILE A C 1
ATOM 4654 O O . ILE A 1 580 ? -7.453 -28.543 -9.890 1.00 64.75 580 ILE A O 1
ATOM 4658 N N . ASN A 1 581 ? -7.541 -29.238 -7.759 1.00 62.72 581 ASN A N 1
ATOM 4659 C CA . ASN A 1 581 ? -8.845 -28.630 -7.493 1.00 62.72 581 ASN A CA 1
ATOM 4660 C C . ASN A 1 581 ? -8.779 -27.097 -7.468 1.00 62.72 581 ASN A C 1
ATOM 4662 O O . ASN A 1 581 ? -9.689 -26.446 -7.986 1.00 62.72 581 ASN A O 1
ATOM 4666 N N . ASP A 1 582 ? -7.701 -26.521 -6.939 1.00 61.41 582 ASP A N 1
ATOM 4667 C CA . ASP A 1 582 ? -7.466 -25.076 -6.947 1.00 61.41 582 ASP A CA 1
ATOM 4668 C C . ASP A 1 582 ? -7.263 -24.555 -8.376 1.00 61.41 582 ASP A C 1
ATOM 4670 O O . ASP A 1 582 ? -7.852 -23.538 -8.746 1.00 61.41 582 ASP A O 1
ATOM 4674 N N . LEU A 1 583 ? -6.517 -25.278 -9.222 1.00 67.56 583 LEU A N 1
ATOM 4675 C CA . LEU A 1 583 ? -6.384 -24.961 -10.645 1.00 67.56 583 LEU A CA 1
ATOM 4676 C C . LEU A 1 583 ? -7.754 -24.980 -11.340 1.00 67.56 583 LEU A C 1
ATOM 4678 O O . LEU A 1 583 ? -8.106 -24.019 -12.024 1.00 67.56 583 LEU A O 1
ATOM 4682 N N . LYS A 1 584 ? -8.573 -26.018 -11.114 1.00 71.94 584 LYS A N 1
ATOM 4683 C CA . LYS A 1 584 ? -9.945 -26.090 -11.651 1.00 71.94 584 LYS A CA 1
ATOM 4684 C C . LYS A 1 584 ? -10.814 -24.925 -11.174 1.00 71.94 584 LYS A C 1
ATOM 4686 O O . LYS A 1 584 ? -11.529 -24.328 -11.978 1.00 71.94 584 LYS A O 1
ATOM 4691 N N . ALA A 1 585 ? -10.763 -24.590 -9.885 1.00 64.81 585 ALA A N 1
ATOM 4692 C CA . ALA A 1 585 ? -11.534 -23.493 -9.305 1.00 64.81 585 ALA A CA 1
ATOM 4693 C C . ALA A 1 585 ? -11.091 -22.130 -9.858 1.00 64.81 585 ALA A C 1
ATOM 4695 O O . ALA A 1 585 ? -11.936 -21.288 -10.179 1.00 64.81 585 ALA A O 1
ATOM 4696 N N . TRP A 1 586 ? -9.784 -21.935 -10.036 1.00 69.81 586 TRP A N 1
ATOM 4697 C CA . TRP A 1 586 ? -9.204 -20.735 -10.630 1.00 69.81 586 TRP A CA 1
ATOM 4698 C C . TRP A 1 586 ? -9.667 -20.552 -12.078 1.00 69.81 586 TRP A C 1
ATOM 4700 O O . TRP A 1 586 ? -10.201 -19.495 -12.418 1.00 69.81 586 TRP A O 1
ATOM 4710 N N . ILE A 1 587 ? -9.567 -21.601 -12.902 1.00 69.06 587 ILE A N 1
ATOM 4711 C CA . ILE A 1 587 ? -10.022 -21.589 -14.303 1.00 69.06 587 ILE A C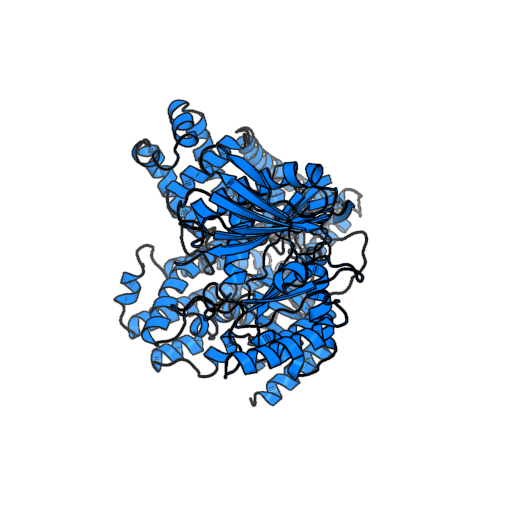A 1
ATOM 4712 C C . ILE A 1 587 ? -11.526 -21.319 -14.372 1.00 69.06 587 ILE A C 1
ATOM 4714 O O . ILE A 1 587 ? -11.960 -20.445 -15.120 1.00 69.06 587 ILE A O 1
ATOM 4718 N N . ARG A 1 588 ? -12.323 -22.013 -13.548 1.00 70.81 588 ARG A N 1
ATOM 4719 C CA . ARG A 1 588 ? -13.778 -21.822 -13.467 1.00 70.81 588 ARG A CA 1
ATOM 4720 C C . ARG A 1 588 ? -14.142 -20.375 -13.154 1.00 70.81 588 ARG A C 1
ATOM 4722 O O . ARG A 1 588 ? -15.055 -19.830 -13.763 1.00 70.81 588 ARG A O 1
ATOM 4729 N N . THR A 1 589 ? -13.430 -19.761 -12.215 1.00 65.81 589 THR A N 1
ATOM 4730 C CA . THR A 1 589 ? -13.693 -18.385 -11.784 1.00 65.81 589 THR A CA 1
ATOM 4731 C C . THR A 1 589 ? -13.321 -17.376 -12.863 1.00 65.81 589 THR A C 1
ATOM 4733 O O . THR A 1 589 ? -14.068 -16.425 -13.080 1.00 65.81 589 THR A O 1
ATOM 4736 N N . ARG A 1 590 ? -12.185 -17.574 -13.544 1.00 64.69 590 ARG A N 1
ATOM 4737 C CA . ARG A 1 590 ? -11.671 -16.626 -14.543 1.00 64.69 590 ARG A CA 1
ATOM 4738 C C . ARG A 1 590 ? -12.359 -16.717 -15.896 1.00 64.69 590 ARG A C 1
ATOM 4740 O O . ARG A 1 590 ? -12.607 -15.684 -16.496 1.00 64.69 590 ARG A O 1
ATOM 4747 N N . LEU A 1 591 ? -12.710 -17.920 -16.337 1.00 63.62 591 LEU A N 1
ATOM 4748 C CA . LEU A 1 591 ? -13.454 -18.122 -17.582 1.00 63.62 591 LEU A CA 1
ATOM 4749 C C . LEU A 1 591 ? -14.979 -18.115 -17.377 1.00 63.62 591 LEU A C 1
ATOM 4751 O O . LEU A 1 591 ? -15.728 -18.307 -18.329 1.00 63.62 591 LEU A O 1
ATOM 4755 N N . SER A 1 592 ? -15.454 -17.957 -16.133 1.00 67.81 592 SER A N 1
ATOM 4756 C CA . SER A 1 592 ? -16.875 -18.065 -15.762 1.00 67.81 592 SER A CA 1
ATOM 4757 C C . SER A 1 592 ? -17.559 -19.330 -16.314 1.00 67.81 592 SER A C 1
ATOM 4759 O O . SER A 1 592 ? -18.724 -19.302 -16.708 1.00 67.81 592 SER A O 1
ATOM 4761 N N . VAL A 1 593 ? -16.824 -20.448 -16.348 1.00 66.19 593 VAL A N 1
ATOM 4762 C CA . VAL A 1 593 ? -17.239 -21.688 -17.025 1.00 66.19 593 VAL A CA 1
ATOM 4763 C C . VAL A 1 593 ? -18.256 -22.452 -16.179 1.00 66.19 593 VAL A C 1
ATOM 4765 O O . VAL A 1 593 ? -17.967 -22.851 -15.046 1.00 66.19 593 VAL A O 1
ATOM 4768 N N . LYS A 1 594 ? -19.448 -22.704 -16.726 1.00 69.62 594 LYS A N 1
ATOM 4769 C CA . LYS A 1 594 ? -20.447 -23.600 -16.111 1.00 69.62 594 LYS A CA 1
ATOM 4770 C C . LYS A 1 594 ? -20.035 -25.062 -16.308 1.00 69.62 594 LYS A C 1
ATOM 4772 O O . LYS A 1 594 ? -19.329 -25.389 -17.250 1.00 69.62 594 LYS A O 1
ATOM 4777 N N . GLN A 1 595 ? -20.511 -25.977 -15.459 1.00 63.75 595 GLN A N 1
ATOM 4778 C CA . GLN A 1 595 ? -20.093 -27.392 -15.509 1.00 63.75 595 GLN A CA 1
ATOM 4779 C C . GLN A 1 595 ? -20.363 -28.084 -16.864 1.00 63.75 595 GLN A C 1
ATOM 4781 O O . GLN A 1 595 ? -19.646 -29.009 -17.232 1.00 63.75 595 GLN A O 1
ATOM 4786 N N . ALA A 1 596 ? -21.365 -27.626 -17.619 1.00 64.94 596 ALA A N 1
ATOM 4787 C CA . ALA A 1 596 ? -21.691 -28.156 -18.944 1.00 64.94 596 ALA A CA 1
ATOM 4788 C C . ALA A 1 596 ? -20.853 -27.555 -20.091 1.00 64.94 596 ALA A C 1
ATOM 4790 O O . ALA A 1 596 ? -20.836 -28.122 -21.179 1.00 64.94 596 ALA A O 1
ATOM 4791 N N . GLU A 1 597 ? -20.171 -26.431 -19.872 1.00 76.94 597 GLU A N 1
ATOM 4792 C CA . GLU A 1 597 ? -19.403 -25.744 -20.914 1.00 76.94 597 GLU A CA 1
ATOM 4793 C C . GLU A 1 597 ? -18.058 -26.443 -21.177 1.00 76.94 597 GLU A C 1
ATOM 4795 O O . GLU A 1 597 ? -17.534 -27.184 -20.338 1.00 76.94 597 GLU A O 1
ATOM 4800 N N . ARG A 1 598 ? -17.522 -26.240 -22.383 1.00 86.31 598 ARG A N 1
ATOM 4801 C CA . ARG A 1 598 ? -16.356 -26.956 -22.916 1.00 86.31 598 ARG A CA 1
ATOM 4802 C C . ARG A 1 598 ? -15.206 -26.003 -23.213 1.00 86.31 598 ARG A C 1
ATOM 4804 O O . ARG A 1 598 ? -15.415 -24.821 -23.486 1.00 86.31 598 ARG A O 1
ATOM 4811 N N . LEU A 1 599 ? -13.987 -26.525 -23.153 1.00 89.75 599 LEU A N 1
ATOM 4812 C CA . LEU A 1 599 ? -12.743 -25.783 -23.326 1.00 89.75 599 LEU A CA 1
ATOM 4813 C C . LEU A 1 599 ? -11.920 -26.341 -24.491 1.00 89.75 599 LEU A C 1
ATOM 4815 O O . LEU A 1 599 ? -11.941 -27.535 -24.785 1.00 89.75 599 LEU A O 1
ATOM 4819 N N . ALA A 1 600 ? -11.157 -25.456 -25.123 1.00 88.62 600 ALA A N 1
ATOM 4820 C CA . ALA A 1 600 ? -10.083 -25.775 -26.046 1.00 88.62 600 ALA A CA 1
ATOM 4821 C C . ALA A 1 600 ? -8.734 -25.572 -25.341 1.00 88.62 600 ALA A C 1
ATOM 4823 O O . ALA A 1 600 ? -8.481 -24.505 -24.782 1.00 88.62 600 ALA A O 1
ATOM 4824 N N . VAL A 1 601 ? -7.863 -26.578 -25.397 1.00 90.81 601 VAL A N 1
ATOM 4825 C CA . VAL A 1 601 ? -6.493 -26.568 -24.866 1.00 90.81 601 VAL A CA 1
ATOM 4826 C C . VAL A 1 601 ? -5.530 -26.442 -26.043 1.00 90.81 601 VAL A C 1
ATOM 4828 O O . VAL A 1 601 ? -5.343 -27.388 -26.811 1.00 90.81 601 VAL A O 1
ATOM 4831 N N . ARG A 1 602 ? -4.939 -25.259 -26.216 1.00 87.81 602 ARG A N 1
ATOM 4832 C CA . ARG A 1 602 ? -4.120 -24.901 -27.382 1.00 87.81 602 ARG A CA 1
ATOM 4833 C C . ARG A 1 602 ? -2.665 -24.661 -26.982 1.00 87.81 602 ARG A C 1
ATOM 4835 O O . ARG A 1 602 ? -2.387 -24.003 -25.981 1.00 87.81 602 ARG A O 1
ATOM 4842 N N . SER A 1 603 ? -1.729 -25.139 -27.798 1.00 86.94 603 SER A N 1
ATOM 4843 C CA . SER A 1 603 ? -0.307 -24.800 -27.676 1.00 86.94 603 SER A CA 1
ATOM 4844 C C . SER A 1 603 ? -0.029 -23.374 -28.133 1.00 86.94 603 SER A C 1
ATOM 4846 O O . SER A 1 603 ? -0.605 -22.912 -29.116 1.00 86.94 603 SER A O 1
ATOM 4848 N N . SER A 1 604 ? 0.879 -22.693 -27.445 1.00 82.88 604 SER A N 1
ATOM 4849 C CA . SER A 1 604 ? 1.424 -21.399 -27.840 1.00 82.88 604 SER A CA 1
ATOM 4850 C C . SER A 1 604 ? 2.921 -21.382 -27.533 1.00 82.88 604 SER A C 1
ATOM 4852 O O . SER A 1 604 ? 3.323 -21.079 -26.410 1.00 82.88 604 SER A O 1
ATOM 4854 N N . SER A 1 605 ? 3.751 -21.736 -28.517 1.00 75.94 605 SER A N 1
ATOM 4855 C CA . SER A 1 605 ? 5.218 -21.720 -28.386 1.00 75.94 605 SER A CA 1
ATOM 4856 C C . SER A 1 605 ? 5.838 -20.548 -29.160 1.00 75.94 605 SER A C 1
ATOM 4858 O O . SER A 1 605 ? 5.199 -19.960 -30.032 1.00 75.94 605 SER A O 1
ATOM 4860 N N . ILE A 1 606 ? 7.072 -20.173 -28.810 1.00 64.25 606 ILE A N 1
ATOM 4861 C CA . ILE A 1 606 ? 7.873 -19.161 -29.525 1.00 64.25 606 ILE A CA 1
ATOM 4862 C C . ILE A 1 606 ? 8.424 -19.757 -30.833 1.00 64.25 606 ILE A C 1
ATOM 4864 O O . ILE A 1 606 ? 8.462 -19.076 -31.856 1.00 64.25 606 ILE A O 1
ATOM 4868 N N . ASP A 1 607 ? 8.762 -21.049 -30.814 1.00 57.78 607 ASP A N 1
ATOM 4869 C CA . ASP A 1 607 ? 9.331 -21.783 -31.951 1.00 57.78 607 ASP A CA 1
ATOM 4870 C C . ASP A 1 607 ? 8.281 -22.181 -33.007 1.00 57.78 607 ASP A C 1
ATOM 4872 O O . ASP A 1 607 ? 8.639 -22.711 -34.057 1.00 57.78 607 ASP A O 1
ATOM 4876 N N . GLU A 1 608 ? 6.982 -21.945 -32.760 1.00 55.47 608 GLU A N 1
ATOM 4877 C CA . GLU A 1 608 ? 5.929 -22.150 -33.776 1.00 55.47 608 GLU A CA 1
ATOM 4878 C C . GLU A 1 608 ? 6.051 -21.150 -34.942 1.00 55.47 608 GLU A C 1
ATOM 4880 O O . GLU A 1 608 ? 5.674 -21.495 -36.060 1.00 55.47 608 GLU A O 1
ATOM 4885 N N . ASP A 1 609 ? 6.627 -19.963 -34.704 1.00 49.66 609 ASP A N 1
ATOM 4886 C CA . ASP A 1 609 ? 6.700 -18.866 -35.684 1.00 49.66 609 ASP A CA 1
ATOM 4887 C C . ASP A 1 609 ? 8.140 -18.535 -36.144 1.00 49.66 609 ASP A C 1
ATOM 4889 O O . ASP A 1 609 ? 8.335 -17.678 -37.009 1.00 49.66 609 ASP A O 1
ATOM 4893 N N . ALA A 1 610 ? 9.163 -19.168 -35.554 1.00 45.03 610 ALA A N 1
ATOM 4894 C CA . ALA A 1 610 ? 10.575 -18.829 -35.777 1.00 45.03 610 ALA A CA 1
ATOM 4895 C C . ALA A 1 610 ? 11.212 -19.528 -36.996 1.00 45.03 610 ALA A C 1
ATOM 4897 O O . ALA A 1 610 ? 12.211 -19.040 -37.534 1.00 45.03 610 ALA A O 1
ATOM 4898 N N . ASP A 1 611 ? 10.637 -20.639 -37.464 1.00 41.31 611 ASP A N 1
ATOM 4899 C CA . ASP A 1 611 ? 11.179 -21.401 -38.589 1.00 41.31 611 ASP A CA 1
ATOM 4900 C C . ASP A 1 611 ? 10.625 -20.902 -39.933 1.00 41.31 611 ASP A C 1
ATOM 4902 O O . ASP A 1 611 ? 9.420 -20.838 -40.165 1.00 41.31 611 ASP A O 1
ATOM 4906 N N . LYS A 1 612 ? 11.537 -20.601 -40.868 1.00 41.91 612 LYS A N 1
ATOM 4907 C CA . LYS A 1 612 ? 11.296 -20.164 -42.264 1.00 41.91 612 LYS A CA 1
ATOM 4908 C C . LYS A 1 612 ? 10.613 -21.218 -43.160 1.00 41.91 612 LYS A C 1
ATOM 4910 O O . LYS A 1 612 ? 10.683 -21.145 -44.383 1.00 41.91 612 LYS A O 1
ATOM 4915 N N . THR A 1 613 ? 9.960 -22.200 -42.561 1.00 38.56 613 THR A N 1
ATOM 4916 C CA . THR A 1 613 ? 9.134 -23.222 -43.199 1.00 38.56 613 THR A CA 1
ATOM 4917 C C . THR A 1 613 ? 7.868 -23.321 -42.371 1.00 38.56 613 THR A C 1
ATOM 4919 O O . THR A 1 613 ? 7.947 -23.658 -41.195 1.00 38.56 613 THR A O 1
ATOM 4922 N N . SER A 1 614 ? 6.726 -23.001 -42.968 1.00 41.31 614 SER A N 1
ATOM 4923 C CA . SER A 1 614 ? 5.406 -22.897 -42.343 1.00 41.31 614 SER A CA 1
ATOM 4924 C C . SER A 1 614 ? 5.080 -24.127 -41.478 1.00 41.31 614 SER A C 1
ATOM 4926 O O . SER A 1 614 ? 4.566 -25.129 -41.969 1.00 41.31 614 SER A O 1
ATOM 4928 N N . ALA A 1 615 ? 5.378 -24.066 -40.177 1.00 37.69 615 ALA A N 1
ATOM 4929 C CA . ALA A 1 615 ? 5.176 -25.149 -39.212 1.00 37.69 615 ALA A CA 1
ATOM 4930 C C . ALA A 1 615 ? 3.721 -25.201 -38.706 1.00 37.69 615 ALA A C 1
ATOM 4932 O O . ALA A 1 615 ? 3.454 -25.351 -37.510 1.00 37.69 615 ALA A O 1
ATOM 4933 N N . ALA A 1 616 ? 2.753 -25.055 -39.613 1.00 47.66 616 ALA A N 1
ATOM 4934 C CA . ALA A 1 616 ? 1.344 -25.193 -39.274 1.00 47.66 616 ALA A CA 1
ATOM 4935 C C . ALA A 1 616 ? 1.084 -26.611 -38.729 1.00 47.66 616 ALA A C 1
ATOM 4937 O O . ALA A 1 616 ? 1.372 -27.603 -39.393 1.00 47.66 616 ALA A O 1
ATOM 4938 N N . GLY A 1 617 ? 0.558 -26.705 -37.502 1.00 57.88 617 GLY A N 1
ATOM 4939 C CA . GLY A 1 617 ? 0.198 -27.985 -36.876 1.00 57.88 617 GLY A CA 1
ATOM 4940 C C . GLY A 1 617 ? 1.336 -28.730 -36.164 1.00 57.88 617 GLY A C 1
ATOM 4941 O O . GLY A 1 617 ? 1.170 -29.907 -35.847 1.00 57.88 617 GLY A O 1
ATOM 4942 N N . ARG A 1 618 ? 2.477 -28.079 -35.870 1.00 67.12 618 ARG A N 1
ATOM 4943 C CA . ARG A 1 618 ? 3.598 -28.716 -35.143 1.00 67.12 618 ARG A CA 1
ATOM 4944 C C . ARG A 1 618 ? 3.195 -29.269 -33.774 1.00 67.12 618 ARG A C 1
ATOM 4946 O O . ARG A 1 618 ? 3.677 -30.327 -33.388 1.00 67.12 618 ARG A O 1
ATOM 4953 N N . PHE A 1 619 ? 2.317 -28.586 -33.050 1.00 76.12 619 PHE A N 1
ATOM 4954 C CA . PHE A 1 619 ? 1.867 -28.990 -31.717 1.00 76.12 619 PHE A CA 1
ATOM 4955 C C . PHE A 1 619 ? 0.368 -29.294 -31.702 1.00 76.12 619 PHE A C 1
ATOM 4957 O O . PHE A 1 619 ? -0.406 -28.722 -32.471 1.00 76.12 619 PHE A O 1
ATOM 4964 N N . GLU A 1 620 ? -0.029 -30.237 -30.851 1.00 79.69 620 GLU A N 1
ATOM 4965 C CA . GLU A 1 620 ? -1.400 -30.739 -30.775 1.00 79.69 620 GLU A CA 1
ATOM 4966 C C . GLU A 1 620 ? -2.305 -29.778 -29.998 1.00 79.69 620 GLU A C 1
ATOM 4968 O O . GLU A 1 620 ? -1.887 -29.132 -29.035 1.00 79.69 620 GLU A O 1
ATOM 4973 N N . THR A 1 621 ? -3.564 -29.697 -30.426 1.00 82.44 621 THR A N 1
ATOM 4974 C CA . THR A 1 621 ? -4.636 -28.952 -29.762 1.00 82.44 621 THR A CA 1
ATOM 4975 C C . THR A 1 621 ? -5.755 -29.915 -29.395 1.00 82.44 621 THR A C 1
ATOM 4977 O O . THR A 1 621 ? -6.192 -30.700 -30.232 1.00 82.44 621 THR A O 1
ATOM 4980 N N . PHE A 1 622 ? -6.249 -29.821 -28.164 1.00 86.75 622 PHE A N 1
ATOM 4981 C CA . PHE A 1 622 ? -7.352 -30.640 -27.670 1.00 86.75 622 PHE A CA 1
ATOM 4982 C C . PHE A 1 622 ? -8.597 -29.768 -27.611 1.00 86.75 622 PHE A C 1
ATOM 4984 O O . PHE A 1 622 ? -8.564 -28.655 -27.089 1.00 86.75 622 PHE A O 1
ATOM 4991 N N . LEU A 1 623 ? -9.687 -30.252 -28.187 1.00 85.94 623 LEU A N 1
ATOM 4992 C CA . LEU A 1 623 ? -10.966 -29.552 -28.249 1.00 85.94 623 LEU A CA 1
ATOM 4993 C C . LEU A 1 623 ? -12.008 -30.377 -27.496 1.00 85.94 623 LEU A C 1
ATOM 4995 O O . LEU A 1 623 ? -11.824 -31.577 -27.319 1.00 85.94 623 LEU A O 1
ATOM 4999 N N . ASP A 1 624 ? -13.097 -29.726 -27.101 1.00 84.62 624 ASP A N 1
ATOM 5000 C CA . ASP A 1 624 ? -14.238 -30.330 -26.405 1.00 84.62 624 ASP A CA 1
ATOM 5001 C C . ASP A 1 624 ? -13.885 -30.920 -25.027 1.00 84.62 624 ASP A C 1
ATOM 5003 O O . ASP A 1 624 ? -14.282 -32.023 -24.666 1.00 84.62 624 ASP A O 1
ATOM 5007 N N . VAL A 1 625 ? -13.114 -30.169 -24.234 1.00 88.06 625 VAL A N 1
ATOM 5008 C CA . VAL A 1 625 ? -12.610 -30.614 -22.926 1.00 88.06 625 VAL A CA 1
ATOM 5009 C C . VAL A 1 625 ? -13.507 -30.106 -21.800 1.00 88.06 625 VAL A C 1
ATOM 5011 O O . VAL A 1 625 ? -13.738 -28.900 -21.683 1.00 88.06 625 VAL A O 1
ATOM 5014 N N . SER A 1 626 ? -14.001 -30.995 -20.938 1.00 88.00 626 SER A N 1
ATOM 5015 C CA . SER A 1 626 ? -14.716 -30.590 -19.721 1.00 88.00 626 SER A CA 1
ATOM 5016 C C . SER A 1 626 ? -13.750 -30.174 -18.601 1.00 88.00 626 SER A C 1
ATOM 5018 O O . SER A 1 626 ? -12.600 -30.608 -18.551 1.00 88.00 626 SER A O 1
ATOM 5020 N N . LEU A 1 627 ? -14.215 -29.359 -17.644 1.00 82.00 627 LEU A N 1
ATOM 5021 C CA . LEU A 1 627 ? -13.411 -29.007 -16.459 1.00 82.00 627 LEU A CA 1
ATOM 5022 C C . LEU A 1 627 ? -13.015 -30.231 -15.619 1.00 82.00 627 LEU A C 1
ATOM 5024 O O . LEU A 1 627 ? -12.008 -30.185 -14.911 1.00 82.00 627 LEU A O 1
ATOM 5028 N N . ASP A 1 628 ? -13.810 -31.300 -15.662 1.00 83.56 628 ASP A N 1
ATOM 5029 C CA . ASP A 1 628 ? -13.560 -32.499 -14.870 1.00 83.56 628 ASP A CA 1
ATOM 5030 C C . ASP A 1 628 ? -12.406 -33.325 -15.454 1.00 83.56 628 ASP A C 1
ATOM 5032 O O . ASP A 1 628 ? -11.530 -33.737 -14.690 1.00 83.56 628 ASP A O 1
ATOM 5036 N N . GLU A 1 629 ? -12.337 -33.435 -16.782 1.00 89.25 629 GLU A N 1
ATOM 5037 C CA . GLU A 1 629 ? -11.287 -34.139 -17.542 1.00 89.25 629 GLU A CA 1
ATOM 5038 C C . GLU A 1 629 ? -10.025 -33.290 -17.764 1.00 89.25 629 GLU A C 1
ATOM 5040 O O . GLU A 1 629 ? -8.972 -33.808 -18.133 1.00 89.25 629 GLU A O 1
ATOM 5045 N N . LEU A 1 630 ? -10.107 -31.977 -17.530 1.00 87.88 630 LEU A N 1
ATOM 5046 C CA . LEU A 1 630 ? -9.038 -31.029 -17.840 1.00 87.88 630 LEU A CA 1
ATOM 5047 C C . LEU A 1 630 ? -7.641 -31.408 -17.303 1.00 87.88 630 LEU A C 1
ATOM 5049 O O . LEU A 1 630 ? -6.683 -31.227 -18.051 1.00 87.88 630 LEU A O 1
ATOM 5053 N N . PRO A 1 631 ? -7.457 -31.918 -16.067 1.00 87.75 631 PRO A N 1
ATOM 5054 C CA . PRO A 1 631 ? -6.127 -32.293 -15.581 1.00 87.75 631 PRO A CA 1
ATOM 5055 C C . PRO A 1 631 ? -5.501 -33.430 -16.389 1.00 87.75 631 PRO A C 1
ATOM 5057 O O . PRO A 1 631 ? -4.313 -33.374 -16.707 1.00 87.75 631 PRO A O 1
ATOM 5060 N N . ASP A 1 632 ? -6.304 -34.431 -16.754 1.00 88.00 632 ASP A N 1
ATOM 5061 C CA . ASP A 1 632 ? -5.850 -35.569 -17.550 1.00 88.00 632 ASP A CA 1
ATOM 5062 C C . ASP A 1 632 ? -5.491 -35.113 -18.966 1.00 88.00 632 ASP A C 1
ATOM 5064 O O . ASP A 1 632 ? -4.425 -35.458 -19.479 1.00 88.00 632 ASP A O 1
ATOM 5068 N N . VAL A 1 633 ? -6.311 -34.235 -19.553 1.00 90.38 633 VAL A N 1
ATOM 5069 C CA . VAL A 1 633 ? -6.039 -33.650 -20.872 1.00 90.38 633 VAL A CA 1
ATOM 5070 C C . VAL A 1 633 ? -4.803 -32.752 -20.855 1.00 90.38 633 VAL A C 1
ATOM 5072 O O . VAL A 1 633 ? -4.009 -32.802 -21.787 1.00 90.38 633 VAL A O 1
ATOM 5075 N N . LEU A 1 634 ? -4.580 -31.951 -19.809 1.00 89.12 634 LEU A N 1
ATOM 5076 C CA . LEU A 1 634 ? -3.362 -31.142 -19.680 1.00 89.12 634 LEU A CA 1
ATOM 5077 C C . LEU A 1 634 ? -2.110 -32.021 -19.554 1.00 89.12 634 LEU A C 1
ATOM 5079 O O . LEU A 1 634 ? -1.063 -31.694 -20.116 1.00 89.12 634 LEU A O 1
ATOM 5083 N N . LYS A 1 635 ? -2.218 -33.158 -18.860 1.00 89.38 635 LYS A N 1
ATOM 5084 C CA . LYS A 1 635 ? -1.132 -34.134 -18.742 1.00 89.38 635 LYS A CA 1
ATOM 5085 C C . LYS A 1 635 ? -0.819 -34.775 -20.090 1.00 89.38 635 LYS A C 1
ATOM 5087 O O . LYS A 1 635 ? 0.348 -34.840 -20.477 1.00 89.38 635 LYS A O 1
ATOM 5092 N N . GLU A 1 636 ? -1.845 -35.205 -20.819 1.00 91.00 636 GLU A N 1
ATOM 5093 C CA . GLU A 1 636 ? -1.703 -35.742 -22.173 1.00 91.00 636 GLU A CA 1
ATOM 5094 C C . GLU A 1 636 ? -1.131 -34.691 -23.134 1.00 91.00 636 GLU A C 1
ATOM 5096 O O . GLU A 1 636 ? -0.184 -34.973 -23.868 1.00 91.00 636 GLU A O 1
ATOM 5101 N N . PHE A 1 637 ? -1.634 -33.457 -23.068 1.00 90.81 637 PHE A N 1
ATOM 5102 C CA . PHE A 1 637 ? -1.169 -32.324 -23.862 1.00 90.81 637 PHE A CA 1
ATOM 5103 C C . PHE A 1 637 ? 0.339 -32.109 -23.718 1.00 90.81 637 PHE A C 1
ATOM 5105 O O . PHE A 1 637 ? 1.042 -32.005 -24.726 1.00 90.81 637 PHE A O 1
ATOM 5112 N N . LEU A 1 638 ? 0.853 -32.077 -22.484 1.00 88.25 638 LEU A N 1
ATOM 5113 C CA . LEU A 1 638 ? 2.285 -31.906 -22.230 1.00 88.25 638 LEU A CA 1
ATOM 5114 C C . LEU A 1 638 ? 3.087 -33.087 -22.789 1.00 88.25 638 LEU A C 1
ATOM 5116 O O . LEU A 1 638 ? 4.074 -32.881 -23.488 1.00 88.25 638 LEU A O 1
ATOM 5120 N N . GLN A 1 639 ? 2.632 -34.323 -22.568 1.00 87.06 639 GLN A N 1
ATOM 5121 C CA . GLN A 1 639 ? 3.324 -35.523 -23.050 1.00 87.06 639 GLN A CA 1
ATOM 5122 C C . GLN A 1 639 ? 3.388 -35.613 -24.580 1.00 87.06 639 GLN A C 1
ATOM 5124 O O . GLN A 1 639 ? 4.412 -36.012 -25.141 1.00 87.06 639 GLN A O 1
ATOM 5129 N N . VAL A 1 640 ? 2.296 -35.279 -25.271 1.00 86.69 640 VAL A N 1
ATOM 5130 C CA . VAL A 1 640 ? 2.243 -35.284 -26.738 1.00 86.69 640 VAL A CA 1
ATOM 5131 C C . VAL A 1 640 ? 3.151 -34.194 -27.298 1.00 86.69 640 VAL A C 1
ATOM 5133 O O . VAL A 1 640 ? 3.925 -34.457 -28.221 1.00 86.69 640 VAL A O 1
ATOM 5136 N N . ASN A 1 641 ? 3.104 -32.993 -26.725 1.00 85.75 641 ASN A N 1
ATOM 5137 C CA . ASN A 1 641 ? 3.893 -31.872 -27.219 1.00 85.75 641 ASN A CA 1
ATOM 5138 C C . ASN A 1 641 ? 5.383 -31.978 -26.868 1.00 85.75 641 ASN A C 1
ATOM 5140 O O . ASN A 1 641 ? 6.197 -31.553 -27.684 1.00 85.75 641 ASN A O 1
ATOM 5144 N N . ASP A 1 642 ? 5.761 -32.644 -25.771 1.00 83.81 642 ASP A N 1
ATOM 5145 C CA . ASP A 1 642 ? 7.154 -33.030 -25.494 1.00 83.81 642 ASP A CA 1
ATOM 5146 C C . ASP A 1 642 ? 7.706 -33.931 -26.613 1.00 83.81 642 ASP A C 1
ATOM 5148 O O . ASP A 1 642 ? 8.776 -33.695 -27.179 1.00 83.81 642 ASP A O 1
ATOM 5152 N N . LYS A 1 643 ? 6.935 -34.956 -27.009 1.00 84.19 643 LYS A N 1
ATOM 5153 C CA . LYS A 1 643 ? 7.330 -35.865 -28.099 1.00 84.19 643 LYS A CA 1
ATOM 5154 C C . LYS A 1 643 ? 7.484 -35.134 -29.432 1.00 84.19 643 LYS A C 1
ATOM 5156 O O . LYS A 1 643 ? 8.405 -35.449 -30.181 1.00 84.19 643 LYS A O 1
ATOM 5161 N N . ARG A 1 644 ? 6.603 -34.174 -29.734 1.00 81.31 644 ARG A N 1
ATOM 5162 C CA . ARG A 1 644 ? 6.669 -33.374 -30.972 1.00 81.31 644 ARG A CA 1
ATOM 5163 C C . ARG A 1 644 ? 7.778 -32.324 -30.953 1.00 81.31 644 ARG A C 1
ATOM 5165 O O . ARG A 1 644 ? 8.335 -32.019 -32.004 1.00 81.31 644 ARG A O 1
ATOM 5172 N N . ALA A 1 645 ? 8.113 -31.788 -29.782 1.00 75.00 645 ALA A N 1
ATOM 5173 C CA . ALA A 1 645 ? 9.251 -30.891 -29.611 1.00 75.00 645 ALA A CA 1
ATOM 5174 C C . ALA A 1 645 ? 10.593 -31.634 -29.741 1.00 75.00 645 ALA A C 1
ATOM 5176 O O . ALA A 1 645 ? 11.569 -31.043 -30.193 1.00 75.00 645 ALA A O 1
ATOM 5177 N N . GLY A 1 646 ? 10.647 -32.916 -29.355 1.00 75.88 646 GLY A N 1
ATOM 5178 C CA . GLY A 1 646 ? 11.900 -33.671 -29.209 1.00 75.88 646 GLY A CA 1
ATOM 5179 C C . GLY A 1 646 ? 12.667 -33.329 -27.922 1.00 75.88 646 GLY A C 1
ATOM 5180 O O . GLY A 1 646 ? 13.739 -33.873 -27.668 1.00 75.88 646 GLY A O 1
ATOM 5181 N N . CYS A 1 647 ? 12.103 -32.446 -27.101 1.00 76.69 647 CYS A N 1
ATOM 5182 C CA . CYS A 1 647 ? 12.564 -32.011 -25.788 1.00 76.69 647 CYS A CA 1
ATOM 5183 C C . CYS A 1 647 ? 11.333 -31.696 -24.920 1.00 76.69 647 CYS A C 1
ATOM 5185 O O . CYS A 1 647 ? 10.202 -31.942 -25.336 1.00 76.69 647 CYS A O 1
ATOM 5187 N N . LYS A 1 648 ? 11.521 -31.158 -23.711 1.00 79.88 648 LYS A N 1
ATOM 5188 C CA . LYS A 1 648 ? 10.379 -30.645 -22.943 1.00 79.88 648 LYS A CA 1
ATOM 5189 C C . LYS A 1 648 ? 9.743 -29.480 -23.703 1.00 79.88 648 LYS A C 1
ATOM 5191 O O . LYS A 1 648 ? 10.449 -28.573 -24.133 1.00 79.88 648 LYS A O 1
ATOM 5196 N N . TYR A 1 649 ? 8.425 -29.514 -23.870 1.00 78.12 649 TYR A N 1
ATOM 5197 C CA . TYR A 1 649 ? 7.655 -28.432 -24.461 1.00 78.12 649 TYR A CA 1
ATOM 5198 C C . TYR A 1 649 ? 7.868 -27.151 -23.651 1.00 78.12 649 TYR A C 1
ATOM 5200 O O . TYR A 1 649 ? 7.461 -27.073 -22.493 1.00 78.12 649 TYR A O 1
ATOM 5208 N N . CYS A 1 650 ? 8.490 -26.161 -24.292 1.00 71.12 650 CYS A N 1
ATOM 5209 C CA . CYS A 1 650 ? 8.708 -24.825 -23.755 1.00 71.12 650 CYS A CA 1
ATOM 5210 C C . CYS A 1 650 ? 7.737 -23.854 -24.442 1.00 71.12 650 CYS A C 1
ATOM 5212 O O . CYS A 1 650 ? 7.851 -23.557 -25.637 1.00 71.12 650 CYS A O 1
ATOM 5214 N N . GLY A 1 651 ? 6.740 -23.387 -23.695 1.00 75.75 651 GLY A N 1
ATOM 5215 C CA . GLY A 1 651 ? 5.724 -22.460 -24.188 1.00 75.75 651 GLY A CA 1
ATOM 5216 C C . GLY A 1 651 ? 4.571 -22.295 -23.207 1.00 75.75 651 GLY A C 1
ATOM 5217 O O . GLY A 1 651 ? 4.605 -22.790 -22.082 1.00 75.75 651 GLY A O 1
ATOM 5218 N N . SER A 1 652 ? 3.515 -21.623 -23.643 1.00 85.12 652 SER A N 1
ATOM 5219 C CA . SER A 1 652 ? 2.286 -21.479 -22.865 1.00 85.12 652 SER A CA 1
ATOM 5220 C C . SER A 1 652 ? 1.203 -22.452 -23.334 1.00 85.12 652 SER A C 1
ATOM 5222 O O . SER A 1 652 ? 1.231 -22.956 -24.463 1.00 85.12 652 SER A O 1
ATOM 5224 N N . VAL A 1 653 ? 0.232 -22.705 -22.459 1.00 87.56 653 VAL A N 1
ATOM 5225 C CA . VAL A 1 653 ? -1.011 -23.426 -22.747 1.00 87.56 653 VAL A CA 1
ATOM 5226 C C . VAL A 1 653 ? -2.155 -22.422 -22.713 1.00 87.56 653 VAL A C 1
ATOM 5228 O O . VAL A 1 653 ? -2.415 -21.803 -21.685 1.00 87.56 653 VAL A O 1
ATOM 5231 N N . VAL A 1 654 ? -2.844 -22.242 -23.832 1.00 87.50 654 VAL A N 1
ATOM 5232 C CA . VAL A 1 654 ? -4.024 -21.379 -23.912 1.00 87.50 654 VAL A CA 1
ATOM 5233 C C . VAL A 1 654 ? -5.258 -22.236 -23.664 1.00 87.50 654 VAL A C 1
ATOM 5235 O O . VAL A 1 654 ? -5.537 -23.155 -24.432 1.00 87.50 654 VAL A O 1
ATOM 5238 N N . LEU A 1 655 ? -5.997 -21.929 -22.602 1.00 88.94 655 LEU A N 1
ATOM 5239 C CA . LEU A 1 655 ? -7.315 -22.499 -22.345 1.00 88.94 655 LEU A CA 1
ATOM 5240 C C . LEU A 1 655 ? -8.369 -21.501 -22.784 1.00 88.94 655 LEU A C 1
ATOM 5242 O O . LEU A 1 655 ? -8.488 -20.441 -22.179 1.00 88.94 655 LEU A O 1
ATOM 5246 N N . GLN A 1 656 ? -9.128 -21.841 -23.815 1.00 88.38 656 GLN A N 1
ATOM 5247 C CA . GLN A 1 656 ? -10.133 -20.961 -24.397 1.00 88.38 656 GLN A CA 1
ATOM 5248 C C . GLN A 1 656 ? -11.517 -21.591 -24.305 1.00 88.38 656 GLN A C 1
ATOM 5250 O O . GLN A 1 656 ? -11.679 -22.785 -24.559 1.00 88.38 656 GLN A O 1
ATOM 5255 N N . LYS A 1 657 ? -12.526 -20.797 -23.953 1.00 87.50 657 LYS A N 1
ATOM 5256 C CA . LYS A 1 657 ? -13.920 -21.230 -23.931 1.00 87.50 657 LYS A CA 1
ATOM 5257 C C . LYS A 1 657 ? -14.368 -21.613 -25.340 1.00 87.50 657 LYS A C 1
ATOM 5259 O O . LYS A 1 657 ? -14.175 -20.850 -26.286 1.00 87.50 657 LYS A O 1
ATOM 5264 N N . MET A 1 658 ? -14.959 -22.796 -25.488 1.00 86.31 658 MET A N 1
ATOM 5265 C CA . MET A 1 658 ? -15.577 -23.177 -26.752 1.00 86.31 658 MET A CA 1
ATOM 5266 C C . MET A 1 658 ? -16.928 -22.492 -26.901 1.00 86.31 658 MET A C 1
ATOM 5268 O O . MET A 1 658 ? -17.741 -22.479 -25.978 1.00 86.31 658 MET A O 1
ATOM 5272 N N . LEU A 1 659 ? -17.154 -21.939 -28.087 1.00 84.12 659 LEU A N 1
ATOM 5273 C CA . LEU A 1 659 ? -18.454 -21.426 -28.486 1.00 84.12 659 LEU A CA 1
ATOM 5274 C C . LEU A 1 659 ? -19.308 -22.556 -29.066 1.00 84.12 659 LEU A C 1
ATOM 5276 O O . LEU A 1 659 ? -18.782 -23.536 -29.601 1.00 84.12 659 LEU A O 1
ATOM 5280 N N . HIS A 1 660 ? -20.624 -22.365 -29.027 1.00 83.06 660 HIS A N 1
ATOM 5281 C CA . HIS A 1 660 ? -21.598 -23.165 -29.768 1.00 83.06 660 HIS A CA 1
ATOM 5282 C C . HIS A 1 660 ? -22.168 -22.320 -30.916 1.00 83.06 660 HIS A C 1
ATOM 5284 O O . HIS A 1 660 ? -23.281 -21.818 -30.799 1.00 83.06 660 HIS A O 1
ATOM 5290 N N . PRO A 1 661 ? -21.382 -22.085 -31.980 1.00 82.56 661 PRO A N 1
ATOM 5291 C CA . PRO A 1 661 ? -21.769 -21.162 -33.031 1.00 82.56 661 PRO A CA 1
ATOM 5292 C C . PRO A 1 661 ? -22.852 -21.729 -33.945 1.00 82.56 661 PRO A C 1
ATOM 5294 O O . PRO A 1 661 ? -22.879 -22.937 -34.196 1.00 82.56 661 PRO A O 1
ATOM 5297 N N . GLU A 1 662 ? -23.674 -20.850 -34.521 1.00 83.00 662 GLU A N 1
ATOM 5298 C CA . GLU A 1 662 ? -24.535 -21.211 -35.649 1.00 83.00 662 GLU A CA 1
ATOM 5299 C C . GLU A 1 662 ? -23.674 -21.527 -36.882 1.00 83.00 662 GLU A C 1
ATOM 5301 O O . GLU A 1 662 ? -23.887 -22.536 -37.560 1.00 83.00 662 GLU A O 1
ATOM 5306 N N . PHE A 1 663 ? -22.630 -20.720 -37.112 1.00 84.00 663 PHE A N 1
ATOM 5307 C CA . PHE A 1 663 ? -21.697 -20.870 -38.229 1.00 84.00 663 PHE A CA 1
ATOM 5308 C C . PHE A 1 663 ? -20.257 -20.607 -37.807 1.00 84.00 663 PHE A C 1
ATOM 5310 O O . PHE A 1 663 ? -19.979 -19.722 -37.002 1.00 84.00 663 PHE A O 1
ATOM 5317 N N . SER A 1 664 ? -19.306 -21.319 -38.394 1.00 86.62 664 SER A N 1
ATOM 5318 C CA . SER A 1 664 ? -17.886 -21.036 -38.197 1.00 86.62 664 SER A CA 1
ATOM 5319 C C . SER A 1 664 ? -17.081 -21.332 -39.445 1.00 86.62 664 SER A C 1
ATOM 5321 O O . SER A 1 664 ? -17.562 -21.981 -40.378 1.00 86.62 664 SER A O 1
ATOM 5323 N N . GLY A 1 665 ? -15.852 -20.835 -39.483 1.00 88.19 665 GLY A N 1
ATOM 5324 C CA . GLY A 1 665 ? -15.095 -20.886 -40.711 1.00 88.19 665 GLY A CA 1
ATOM 5325 C C . GLY A 1 665 ? -13.714 -20.272 -40.641 1.00 88.19 665 GLY A C 1
ATOM 5326 O O . GLY A 1 665 ? -13.186 -19.972 -39.568 1.00 88.19 665 GLY A O 1
ATOM 5327 N N . VAL A 1 666 ? -13.142 -20.104 -41.828 1.00 89.94 666 VAL A N 1
ATOM 5328 C CA . VAL A 1 666 ? -11.820 -19.520 -42.043 1.00 89.94 666 VAL A CA 1
ATOM 5329 C C . VAL A 1 666 ? -11.920 -18.440 -43.116 1.00 89.94 666 VAL A C 1
ATOM 5331 O O . VAL A 1 666 ? -12.646 -18.606 -44.092 1.00 89.94 666 VAL A O 1
ATOM 5334 N N . CYS A 1 667 ? -11.226 -17.321 -42.939 1.00 90.62 667 CYS A N 1
ATOM 5335 C CA . CYS A 1 667 ? -11.072 -16.278 -43.947 1.00 90.62 667 CYS A CA 1
ATOM 5336 C C . CYS A 1 667 ? -9.587 -16.088 -44.264 1.00 90.62 667 CYS A C 1
ATOM 5338 O O . CYS A 1 667 ? -8.803 -15.710 -43.396 1.00 90.62 667 CYS A O 1
ATOM 5340 N N . ILE A 1 668 ? -9.223 -16.318 -45.522 1.00 90.44 668 ILE A N 1
ATOM 5341 C CA . ILE A 1 668 ? -7.873 -16.145 -46.057 1.00 90.44 668 ILE A CA 1
ATOM 5342 C C . ILE A 1 668 ? -7.883 -14.890 -46.923 1.00 90.44 668 ILE A C 1
ATOM 5344 O O . ILE A 1 668 ? -8.587 -14.833 -47.936 1.00 90.44 668 ILE A O 1
ATOM 5348 N N . THR A 1 669 ? -7.114 -13.874 -46.536 1.00 88.38 669 THR A N 1
ATOM 5349 C CA . THR A 1 669 ? -7.182 -12.563 -47.201 1.00 88.38 669 THR A CA 1
ATOM 5350 C C . THR A 1 669 ? -6.277 -12.425 -48.431 1.00 88.38 669 THR A C 1
ATOM 5352 O O . THR A 1 669 ? -6.439 -11.482 -49.206 1.00 88.38 669 THR A O 1
ATOM 5355 N N . SER A 1 670 ? -5.357 -13.374 -48.639 1.00 83.62 670 SER A N 1
ATOM 5356 C CA . SER A 1 670 ? -4.599 -13.563 -49.883 1.00 83.62 670 SER A CA 1
ATOM 5357 C C . SER A 1 670 ? -4.240 -15.038 -50.044 1.00 83.62 670 SER A C 1
ATOM 5359 O O . SER A 1 670 ? -3.528 -15.605 -49.212 1.00 83.62 670 SER A O 1
ATOM 5361 N N . ASP A 1 671 ? -4.726 -15.667 -51.109 1.00 70.56 671 ASP A N 1
ATOM 5362 C CA . ASP A 1 671 ? -4.502 -17.083 -51.394 1.00 70.56 671 ASP A CA 1
ATOM 5363 C C . ASP A 1 671 ? -3.647 -17.246 -52.657 1.00 70.56 671 ASP A C 1
ATOM 5365 O O . ASP A 1 671 ? -4.048 -16.867 -53.758 1.00 70.56 671 ASP A O 1
ATOM 5369 N N . SER A 1 672 ? -2.464 -17.848 -52.501 1.00 65.06 672 SER A N 1
ATOM 5370 C CA . SER A 1 672 ? -1.471 -18.027 -53.570 1.00 65.06 672 SER A CA 1
ATOM 5371 C C . SER A 1 672 ? -1.931 -18.940 -54.711 1.00 65.06 672 SER A C 1
ATOM 5373 O O . SER A 1 672 ? -1.293 -18.975 -55.765 1.00 65.06 672 SER A O 1
ATOM 5375 N N . ARG A 1 673 ? -3.040 -19.670 -54.537 1.00 66.00 673 ARG A N 1
ATOM 5376 C CA . ARG A 1 673 ? -3.663 -20.487 -55.590 1.00 66.00 673 ARG A CA 1
ATOM 5377 C C . ARG A 1 673 ? -4.361 -19.640 -56.655 1.00 66.00 673 ARG A C 1
ATOM 5379 O O . ARG A 1 673 ? -4.611 -20.143 -57.750 1.00 66.00 673 ARG A O 1
ATOM 5386 N N . PHE A 1 674 ? -4.659 -18.374 -56.363 1.00 63.59 674 PHE A N 1
ATOM 5387 C CA . PHE A 1 674 ? -5.303 -17.448 -57.288 1.00 63.59 674 PHE A CA 1
ATOM 5388 C C . PHE A 1 674 ? -4.286 -16.409 -57.773 1.00 63.59 674 PHE A C 1
ATOM 5390 O O . PHE A 1 674 ? -3.625 -15.732 -56.996 1.00 63.59 674 PHE A O 1
ATOM 5397 N N . THR A 1 675 ? -4.139 -16.286 -59.093 1.00 49.69 675 THR A N 1
ATOM 5398 C CA . THR A 1 675 ? -3.095 -15.470 -59.743 1.00 49.69 675 THR A CA 1
ATOM 5399 C C . THR A 1 675 ? -3.333 -13.957 -59.679 1.00 49.69 675 THR A C 1
ATOM 5401 O O . THR A 1 675 ? -2.497 -13.194 -60.154 1.00 49.69 675 THR A O 1
ATOM 5404 N N . HIS A 1 676 ? -4.456 -13.517 -59.108 1.00 54.59 676 HIS A N 1
ATOM 5405 C CA . HIS A 1 676 ? -4.830 -12.111 -58.957 1.00 54.59 676 HIS A CA 1
ATOM 5406 C C . HIS A 1 676 ? -5.070 -11.857 -57.464 1.00 54.59 676 HIS A C 1
ATOM 5408 O O . HIS A 1 676 ? -6.067 -12.324 -56.921 1.00 54.59 676 HIS A O 1
ATOM 5414 N N . GLY A 1 677 ? -4.141 -11.163 -56.798 1.00 56.22 677 GLY A N 1
ATOM 5415 C CA . GLY A 1 677 ? -4.105 -10.945 -55.339 1.00 56.22 677 GLY A CA 1
ATOM 5416 C C . GLY A 1 677 ? -5.222 -10.070 -54.746 1.00 56.22 677 GLY A C 1
ATOM 5417 O O . GLY A 1 677 ? -5.043 -9.515 -53.668 1.00 56.22 677 GLY A O 1
ATOM 5418 N N . ASP A 1 678 ? -6.357 -9.950 -55.435 1.00 73.50 678 ASP A N 1
ATOM 5419 C CA . ASP A 1 678 ? -7.503 -9.111 -55.070 1.00 73.50 678 ASP A CA 1
ATOM 5420 C C . ASP A 1 678 ? -8.739 -9.942 -54.666 1.00 73.50 678 ASP A C 1
ATOM 5422 O O . ASP A 1 678 ? -9.851 -9.425 -54.657 1.00 73.50 678 ASP A O 1
ATOM 5426 N N . ILE A 1 679 ? -8.586 -11.231 -54.335 1.00 82.75 679 ILE A N 1
ATOM 5427 C CA . ILE A 1 679 ? -9.703 -12.101 -53.918 1.00 82.75 679 ILE A CA 1
ATOM 5428 C C . ILE A 1 679 ? -9.447 -12.661 -52.517 1.00 82.75 679 ILE A C 1
ATOM 5430 O O . ILE A 1 679 ? -8.438 -13.325 -52.283 1.00 82.75 679 ILE A O 1
ATOM 5434 N N . LEU A 1 680 ? -10.402 -12.444 -51.610 1.00 88.69 680 LEU A N 1
ATOM 5435 C CA . LEU A 1 680 ? -10.472 -13.109 -50.313 1.00 88.69 680 LEU A CA 1
ATOM 5436 C C . LEU A 1 680 ? -11.261 -14.413 -50.447 1.00 88.69 680 LEU A C 1
ATOM 5438 O O . LEU A 1 680 ? -12.277 -14.472 -51.148 1.00 88.69 680 LEU A O 1
ATOM 5442 N N . VAL A 1 681 ? -10.819 -15.448 -49.739 1.00 89.56 681 VAL A N 1
ATOM 5443 C CA . VAL A 1 681 ? -11.500 -16.745 -49.687 1.00 89.56 681 VAL A CA 1
ATOM 5444 C C . VAL A 1 681 ? -12.060 -16.942 -48.287 1.00 89.56 681 VAL A C 1
ATOM 5446 O O . VAL A 1 681 ? -11.301 -17.044 -47.325 1.00 89.56 681 VAL A O 1
ATOM 5449 N N . VAL A 1 682 ? -13.384 -17.020 -48.174 1.00 89.00 682 VAL A N 1
ATOM 5450 C CA . VAL A 1 682 ? -14.070 -17.339 -46.918 1.00 89.00 682 VAL A CA 1
ATOM 5451 C C . VAL A 1 682 ? -14.676 -18.729 -47.025 1.00 89.00 682 VAL A C 1
ATOM 5453 O O . VAL A 1 682 ? -15.459 -19.009 -47.929 1.00 89.00 682 VAL A O 1
ATOM 5456 N N . GLU A 1 683 ? -14.319 -19.608 -46.103 1.00 88.50 683 GLU A N 1
ATOM 5457 C CA . GLU A 1 683 ? -14.918 -20.926 -45.940 1.00 88.50 683 GLU A CA 1
ATOM 5458 C C . GLU A 1 683 ? -15.835 -20.909 -44.722 1.00 88.50 683 GLU A C 1
ATOM 5460 O O . GLU A 1 683 ? -15.441 -20.394 -43.680 1.00 88.50 683 GLU A O 1
ATOM 5465 N N . ALA A 1 684 ? -17.041 -21.463 -44.845 1.00 85.69 684 ALA A N 1
ATOM 5466 C CA . ALA A 1 684 ? -18.023 -21.524 -43.768 1.00 85.69 684 ALA A CA 1
ATOM 5467 C C . ALA A 1 684 ? -18.680 -22.906 -43.676 1.00 85.69 684 ALA A C 1
ATOM 5469 O O . ALA A 1 684 ? -18.986 -23.540 -44.691 1.00 85.69 684 ALA A O 1
ATOM 5470 N N . ILE A 1 685 ? -18.942 -23.346 -42.450 1.00 82.56 685 ILE A N 1
ATOM 5471 C CA . ILE A 1 685 ? -19.733 -24.531 -42.114 1.00 82.56 685 ILE A CA 1
ATOM 5472 C C . ILE A 1 685 ? -20.757 -24.187 -41.030 1.00 82.56 685 ILE A C 1
ATOM 5474 O O . ILE A 1 685 ? -20.557 -23.256 -40.250 1.00 82.56 685 ILE A O 1
ATOM 5478 N N . ALA A 1 686 ? -21.842 -24.958 -40.962 1.00 78.62 686 ALA A N 1
ATOM 5479 C CA . ALA A 1 686 ? -22.759 -24.910 -39.828 1.00 78.62 686 ALA A CA 1
ATOM 5480 C C . ALA A 1 686 ? -22.116 -25.570 -38.596 1.00 78.62 686 ALA A C 1
ATOM 5482 O O . ALA A 1 686 ? -21.486 -26.627 -38.704 1.00 78.62 686 ALA A O 1
ATOM 5483 N N . GLY A 1 687 ? -22.291 -24.964 -37.422 1.00 77.06 687 GLY A N 1
ATOM 5484 C CA . GLY A 1 687 ? -21.713 -25.456 -36.174 1.00 77.06 687 GLY A CA 1
ATOM 5485 C C . GLY A 1 687 ? -20.214 -25.168 -36.027 1.00 77.06 687 GLY A C 1
ATOM 5486 O O . GLY A 1 687 ? -19.665 -24.251 -36.633 1.00 77.06 687 GLY A O 1
ATOM 5487 N N . THR A 1 688 ? -19.539 -25.933 -35.164 1.00 77.12 688 THR A N 1
ATOM 5488 C CA . THR A 1 688 ? -18.159 -25.674 -34.706 1.00 77.12 688 THR A CA 1
ATOM 5489 C C . THR A 1 688 ? -17.074 -25.977 -35.749 1.00 77.12 688 THR A C 1
ATOM 5491 O O . THR A 1 688 ? -17.154 -26.983 -36.455 1.00 77.12 688 THR A O 1
ATOM 5494 N N . ASN A 1 689 ? -15.969 -25.221 -35.720 1.00 70.44 689 ASN A N 1
ATOM 5495 C CA . ASN A 1 689 ? -14.860 -25.308 -36.686 1.00 70.44 689 ASN A CA 1
ATOM 5496 C C . ASN A 1 689 ? -13.981 -26.578 -36.570 1.00 70.44 689 ASN A C 1
ATOM 5498 O O . ASN A 1 689 ? -13.046 -26.773 -37.353 1.00 70.44 689 ASN A O 1
ATOM 5502 N N . VAL A 1 690 ? -14.286 -27.471 -35.621 1.00 67.88 690 VAL A N 1
ATOM 5503 C CA . VAL A 1 690 ? -13.552 -28.725 -35.366 1.00 67.88 690 VAL A CA 1
ATOM 5504 C C . VAL A 1 690 ? -13.558 -29.658 -36.580 1.00 67.88 690 VAL A C 1
ATOM 5506 O O . VAL A 1 690 ? -12.566 -30.324 -36.867 1.00 67.88 690 VAL A O 1
ATOM 5509 N N . LEU A 1 691 ? -14.678 -29.721 -37.301 1.00 62.31 691 LEU A N 1
ATOM 5510 C CA . LEU A 1 691 ? -14.837 -30.622 -38.446 1.00 62.31 691 LEU A CA 1
ATOM 5511 C C . LEU A 1 691 ? -14.165 -30.085 -39.718 1.00 62.31 691 LEU A C 1
ATOM 5513 O O . LEU A 1 691 ? -13.733 -30.877 -40.559 1.00 62.31 691 LEU A O 1
ATOM 5517 N N . LEU A 1 692 ? -14.041 -28.757 -39.829 1.00 62.69 692 LEU A N 1
ATOM 5518 C CA . LEU A 1 692 ? -13.386 -28.079 -40.948 1.00 62.69 692 LEU A CA 1
ATOM 5519 C C . LEU A 1 692 ? -11.864 -28.248 -40.883 1.00 62.69 692 LEU A C 1
ATOM 5521 O O . LEU A 1 692 ? -11.245 -28.699 -41.841 1.00 62.69 692 LEU A O 1
ATOM 5525 N N . THR A 1 693 ? -11.270 -27.979 -39.718 1.00 58.72 693 THR A N 1
ATOM 5526 C CA . THR A 1 693 ? -9.816 -28.094 -39.490 1.00 58.72 693 THR A CA 1
ATOM 5527 C C . THR A 1 693 ? -9.288 -29.526 -39.633 1.00 58.72 693 THR A C 1
ATOM 5529 O O . THR A 1 693 ? -8.126 -29.721 -39.980 1.00 58.72 693 THR A O 1
ATOM 5532 N N . LYS A 1 694 ? -10.143 -30.537 -39.427 1.00 58.16 694 LYS A N 1
ATOM 5533 C CA . LYS A 1 694 ? -9.822 -31.960 -39.639 1.00 58.16 694 LYS A CA 1
ATOM 5534 C C . LYS A 1 694 ? -10.127 -32.473 -41.058 1.00 58.16 694 LYS A C 1
ATOM 5536 O O . LYS A 1 694 ? -9.880 -33.642 -41.341 1.00 58.16 694 LYS A O 1
ATOM 5541 N N . GLY A 1 695 ? -10.662 -31.631 -41.950 1.00 58.81 695 GLY A N 1
ATOM 5542 C CA . GLY A 1 695 ? -10.951 -31.985 -43.346 1.00 58.81 695 GLY A CA 1
ATOM 5543 C C . GLY A 1 695 ? -12.102 -32.982 -43.536 1.00 58.81 695 GLY A C 1
ATOM 5544 O O . GLY A 1 695 ? -12.147 -33.680 -44.547 1.00 58.81 695 GLY A O 1
ATOM 5545 N N . HIS A 1 696 ? -13.023 -33.086 -42.572 1.00 57.97 696 HIS A N 1
ATOM 5546 C CA . HIS A 1 696 ? -14.109 -34.077 -42.589 1.00 57.97 696 HIS A CA 1
ATOM 5547 C C . HIS A 1 696 ? -15.411 -33.574 -43.227 1.00 57.97 696 HIS A C 1
ATOM 5549 O O . HIS A 1 696 ? -16.316 -34.373 -43.468 1.00 57.97 696 HIS A O 1
ATOM 5555 N N . VAL A 1 697 ? -15.522 -32.271 -43.496 1.00 67.38 697 VAL A N 1
ATOM 5556 C CA . VAL A 1 697 ? -16.715 -31.632 -44.071 1.00 67.38 697 VAL A CA 1
ATOM 5557 C C . VAL A 1 697 ? -16.296 -30.735 -45.233 1.00 67.38 697 VAL A C 1
ATOM 5559 O O . VAL A 1 697 ? -15.270 -30.065 -45.160 1.00 67.38 697 VAL A O 1
ATOM 5562 N N . LEU A 1 698 ? -17.093 -30.724 -46.305 1.00 68.06 698 LEU A N 1
ATOM 5563 C CA . LEU A 1 698 ? -16.928 -29.796 -47.425 1.00 68.06 698 LEU A CA 1
ATOM 5564 C C . LEU A 1 698 ? -17.531 -28.430 -47.043 1.00 68.06 698 LEU A C 1
ATOM 5566 O O . LEU A 1 698 ? -18.749 -28.365 -46.862 1.00 68.06 698 LEU A O 1
ATOM 5570 N N . PRO A 1 699 ? -16.729 -27.358 -46.907 1.00 78.19 699 PRO A N 1
ATOM 5571 C CA . PRO A 1 699 ? -17.245 -26.035 -46.572 1.00 78.19 699 PRO A CA 1
ATOM 5572 C C . PRO A 1 699 ? -17.976 -25.378 -47.743 1.00 78.19 699 PRO A C 1
ATOM 5574 O O . PRO A 1 699 ? -17.690 -25.642 -48.913 1.00 78.19 699 PRO A O 1
ATOM 5577 N N . HIS A 1 700 ? -18.857 -24.435 -47.419 1.00 81.75 700 HIS A N 1
ATOM 5578 C CA . HIS A 1 700 ? -19.291 -23.424 -48.373 1.00 81.75 700 HIS A CA 1
ATOM 5579 C C . HIS A 1 700 ? -18.150 -22.436 -48.586 1.00 81.75 700 HIS A C 1
ATOM 5581 O O . HIS A 1 700 ? -17.632 -21.879 -47.618 1.00 81.75 700 HIS A O 1
ATOM 5587 N N . ARG A 1 701 ? -17.757 -22.222 -49.842 1.00 84.94 701 ARG A N 1
ATOM 5588 C CA . ARG A 1 701 ? -16.671 -21.305 -50.187 1.00 84.94 701 ARG A CA 1
ATOM 5589 C C . ARG A 1 701 ? -17.218 -20.063 -50.876 1.00 84.94 701 ARG A C 1
ATOM 5591 O O . ARG A 1 701 ? -17.931 -20.150 -51.877 1.00 84.94 701 ARG A O 1
ATOM 5598 N N . PHE A 1 702 ? -16.838 -18.915 -50.341 1.00 85.94 702 PHE A N 1
ATOM 5599 C CA . PHE A 1 702 ? -17.164 -17.592 -50.838 1.00 85.94 702 PHE A CA 1
ATOM 5600 C C . PHE A 1 702 ? -15.877 -16.934 -51.327 1.00 85.94 702 PHE A C 1
ATOM 5602 O O . PHE A 1 702 ? -14.888 -16.853 -50.602 1.00 85.94 702 PHE A O 1
ATOM 5609 N N . PHE A 1 703 ? -15.901 -16.468 -52.567 1.00 86.75 703 PHE A N 1
ATOM 5610 C CA . PHE A 1 703 ? -14.850 -15.665 -53.170 1.00 86.75 703 PHE A CA 1
ATOM 5611 C C . PHE A 1 703 ? -15.315 -14.221 -53.166 1.00 86.75 703 PHE A C 1
ATOM 5613 O O . PHE A 1 703 ? -16.332 -13.912 -53.790 1.00 86.75 703 PHE A O 1
ATOM 5620 N N . VAL A 1 704 ? -14.602 -13.357 -52.453 1.00 85.38 704 VAL A N 1
ATOM 5621 C CA . VAL A 1 704 ? -14.973 -11.951 -52.297 1.00 85.38 704 VAL A CA 1
ATOM 5622 C C . VAL A 1 704 ? -13.907 -11.083 -52.941 1.00 85.38 704 VAL A C 1
ATOM 5624 O O . VAL A 1 704 ? -12.736 -11.161 -52.578 1.00 85.38 704 VAL A O 1
ATOM 5627 N N . ASP A 1 705 ? -14.313 -10.277 -53.915 1.00 82.44 705 ASP A N 1
ATOM 5628 C CA . ASP A 1 705 ? -13.440 -9.303 -54.557 1.00 82.44 705 ASP A CA 1
ATOM 5629 C C . ASP A 1 705 ? -13.111 -8.165 -53.582 1.00 82.44 705 ASP A C 1
ATOM 5631 O O . ASP A 1 705 ? -13.993 -7.561 -52.968 1.00 82.44 705 ASP A O 1
ATOM 5635 N N . ARG A 1 706 ? -11.820 -7.882 -53.433 1.00 82.12 706 ARG A N 1
ATOM 5636 C CA . ARG A 1 706 ? -11.269 -6.951 -52.447 1.00 82.12 706 ARG A CA 1
ATOM 5637 C C . ARG A 1 706 ? -11.667 -5.500 -52.705 1.00 82.12 706 ARG A C 1
ATOM 5639 O O . ARG A 1 706 ? -11.769 -4.732 -51.753 1.00 82.12 706 ARG A O 1
ATOM 5646 N N . GLN A 1 707 ? -11.855 -5.112 -53.968 1.00 74.56 707 GLN A N 1
ATOM 5647 C CA . GLN A 1 707 ? -12.107 -3.719 -54.353 1.00 74.56 707 GLN A CA 1
ATOM 5648 C C . GLN A 1 707 ? -13.598 -3.404 -54.426 1.00 74.56 707 GLN A C 1
ATOM 5650 O O . GLN A 1 707 ? -14.035 -2.326 -54.029 1.00 74.56 707 GLN A O 1
ATOM 5655 N N . THR A 1 708 ? -14.377 -4.342 -54.954 1.00 77.12 708 THR A N 1
ATOM 5656 C CA . THR A 1 708 ? -15.810 -4.162 -55.206 1.00 77.12 708 THR A CA 1
ATOM 5657 C C . THR A 1 708 ? -16.678 -4.723 -54.083 1.00 77.12 708 THR A C 1
ATOM 5659 O O . THR A 1 708 ? -17.813 -4.282 -53.913 1.00 77.12 708 THR A O 1
ATOM 5662 N N . GLY A 1 709 ? -16.161 -5.677 -53.299 1.00 75.25 709 GLY A N 1
ATOM 5663 C CA . GLY A 1 709 ? -16.946 -6.451 -52.337 1.00 75.25 709 GLY A CA 1
ATOM 5664 C C . GLY A 1 709 ? -17.874 -7.476 -52.999 1.00 75.25 709 GLY A C 1
ATOM 5665 O O . GLY A 1 709 ? -18.716 -8.067 -52.314 1.00 75.25 709 GLY A O 1
ATOM 5666 N N . ASP A 1 710 ? -17.748 -7.688 -54.316 1.00 79.94 710 ASP A N 1
ATOM 5667 C CA . ASP A 1 710 ? -18.569 -8.638 -55.059 1.00 79.94 710 ASP A CA 1
ATOM 5668 C C . ASP A 1 710 ? -18.258 -10.069 -54.616 1.00 79.94 710 ASP A C 1
ATOM 5670 O O . ASP A 1 710 ? -17.113 -10.522 -54.629 1.00 79.94 710 ASP A O 1
ATOM 5674 N N . MET A 1 711 ? -19.308 -10.799 -54.240 1.00 81.75 711 MET A N 1
ATOM 5675 C CA . MET A 1 711 ? -19.202 -12.148 -53.694 1.00 81.75 711 MET A CA 1
ATOM 5676 C C . MET A 1 711 ? -19.699 -13.189 -54.699 1.00 81.75 711 MET A C 1
ATOM 5678 O O . MET A 1 711 ? -20.833 -13.122 -55.177 1.00 81.75 711 MET A O 1
ATOM 5682 N N . LYS A 1 712 ? -18.867 -14.195 -54.979 1.00 81.44 712 LYS A N 1
ATOM 5683 C CA . LYS A 1 712 ? -19.224 -15.397 -55.744 1.00 81.44 712 LYS A CA 1
ATOM 5684 C C . LYS A 1 712 ? -19.173 -16.621 -54.840 1.00 81.44 712 LYS A C 1
ATOM 5686 O O . LYS A 1 712 ? -18.227 -16.796 -54.083 1.00 81.44 712 LYS A O 1
ATOM 5691 N N . VAL A 1 713 ? -20.176 -17.483 -54.950 1.00 75.75 713 VAL A N 1
ATOM 5692 C CA . VAL A 1 713 ? -20.284 -18.706 -54.142 1.00 75.75 713 VAL A CA 1
ATOM 5693 C C . VAL A 1 713 ? -19.955 -19.918 -55.004 1.00 75.75 713 VAL A C 1
ATOM 5695 O O . VAL A 1 713 ? -20.502 -20.055 -56.102 1.00 75.75 713 VAL A O 1
ATOM 5698 N N . ASP A 1 714 ? -19.088 -20.801 -54.510 1.00 71.69 714 ASP A N 1
ATOM 5699 C CA . ASP A 1 714 ? -18.857 -22.110 -55.125 1.00 71.69 714 ASP A CA 1
ATOM 5700 C C . ASP A 1 714 ? -20.016 -23.055 -54.762 1.00 71.69 714 ASP A C 1
ATOM 5702 O O . ASP A 1 714 ? -20.346 -23.235 -53.587 1.00 71.69 714 ASP A O 1
ATOM 5706 N N . LYS A 1 715 ? -20.711 -23.608 -55.762 1.00 54.84 715 LYS A N 1
ATOM 5707 C CA . LYS A 1 715 ? -21.973 -24.342 -55.550 1.00 54.84 715 LYS A CA 1
ATOM 5708 C C . LYS A 1 715 ? -21.725 -25.708 -54.890 1.00 54.84 715 LYS A C 1
ATOM 5710 O O . LYS A 1 715 ? -21.167 -26.597 -55.523 1.00 54.84 715 LYS A O 1
ATOM 5715 N N . SER A 1 716 ? -22.265 -25.913 -53.684 1.00 51.53 716 SER A N 1
ATOM 5716 C CA . SER A 1 716 ? -22.446 -27.224 -53.027 1.00 51.53 716 SER A CA 1
ATOM 5717 C C . SER A 1 716 ? -23.843 -27.299 -52.366 1.00 51.53 716 SER A C 1
ATOM 5719 O O . SER A 1 716 ? -24.359 -26.251 -51.964 1.00 51.53 716 SER A O 1
ATOM 5721 N N . PRO A 1 717 ? -24.516 -28.471 -52.311 1.00 47.59 717 PRO A N 1
ATOM 5722 C CA . PRO A 1 717 ? -25.963 -28.561 -52.142 1.00 47.59 717 PRO A CA 1
ATOM 5723 C C . PRO A 1 717 ? -26.369 -28.675 -50.665 1.00 47.59 717 PRO A C 1
ATOM 5725 O O . PRO A 1 717 ? -26.370 -29.769 -50.114 1.00 47.59 717 PRO A O 1
ATOM 5728 N N . ASN A 1 718 ? -26.734 -27.560 -50.030 1.00 50.41 718 ASN A N 1
ATOM 5729 C CA . ASN A 1 718 ? -27.737 -27.512 -48.956 1.00 50.41 718 ASN A CA 1
ATOM 5730 C C . ASN A 1 718 ? -28.136 -26.057 -48.654 1.00 50.41 718 ASN A C 1
ATOM 5732 O O . ASN A 1 718 ? -27.383 -25.125 -48.923 1.00 50.41 718 ASN A O 1
ATOM 5736 N N . SER A 1 719 ? -29.374 -25.880 -48.200 1.00 51.81 719 SER A N 1
ATOM 5737 C CA . SER A 1 719 ? -30.249 -24.734 -48.486 1.00 51.81 719 SER A CA 1
ATOM 5738 C C . SER A 1 719 ? -30.224 -23.547 -47.512 1.00 51.81 719 SER A C 1
ATOM 5740 O O . SER A 1 719 ? -31.105 -22.703 -47.623 1.00 51.81 719 SER A O 1
ATOM 5742 N N . ASP A 1 720 ? -29.226 -23.402 -46.641 1.00 55.84 720 ASP A N 1
ATOM 5743 C CA . ASP A 1 720 ? -29.180 -22.295 -45.658 1.00 55.84 720 ASP A CA 1
ATOM 5744 C C . ASP A 1 720 ? -28.161 -21.198 -46.042 1.00 55.84 720 ASP A C 1
ATOM 5746 O O . ASP A 1 720 ? -27.445 -20.645 -45.212 1.00 55.84 720 ASP A O 1
ATOM 5750 N N . LEU A 1 721 ? -28.051 -20.893 -47.342 1.00 55.47 721 LEU A N 1
ATOM 5751 C CA . LEU A 1 721 ? -27.026 -19.990 -47.892 1.00 55.47 721 LEU A CA 1
ATOM 5752 C C . LEU A 1 721 ? -27.291 -18.494 -47.639 1.00 55.47 721 LEU A C 1
ATOM 5754 O O . LEU A 1 721 ? -26.333 -17.728 -47.520 1.00 55.47 721 LEU A O 1
ATOM 5758 N N . ASP A 1 722 ? -28.554 -18.066 -47.555 1.00 56.62 722 ASP A N 1
ATOM 5759 C CA . ASP A 1 722 ? -28.903 -16.636 -47.496 1.00 56.62 722 ASP A CA 1
ATOM 5760 C C . ASP A 1 722 ? -28.601 -16.002 -46.126 1.00 56.62 722 ASP A C 1
ATOM 5762 O O . ASP A 1 722 ? -28.164 -14.852 -46.058 1.00 56.62 722 ASP A O 1
ATOM 5766 N N . GLU A 1 723 ? -28.757 -16.760 -45.037 1.00 58.06 723 GLU A N 1
ATOM 5767 C CA . GLU A 1 723 ? -28.451 -16.294 -43.676 1.00 58.06 723 GLU A CA 1
ATOM 5768 C C . GLU A 1 723 ? -26.931 -16.207 -43.439 1.00 58.06 723 GLU A C 1
ATOM 5770 O O . GLU A 1 723 ? -26.432 -15.256 -42.835 1.00 58.06 723 GLU A O 1
ATOM 5775 N N . VAL A 1 724 ? -26.165 -17.137 -44.023 1.00 63.22 724 VAL A N 1
ATOM 5776 C CA . VAL A 1 724 ? -24.693 -17.127 -43.993 1.00 63.22 724 VAL A CA 1
ATOM 5777 C C . VAL A 1 724 ? -24.134 -15.959 -44.805 1.00 63.22 724 VAL A C 1
ATOM 5779 O O . VAL A 1 724 ? -23.243 -15.255 -44.331 1.00 63.22 724 VAL A O 1
ATOM 5782 N N . ALA A 1 725 ? -24.673 -15.702 -46.001 1.00 61.41 725 ALA A N 1
ATOM 5783 C CA . ALA A 1 725 ? -24.185 -14.675 -46.924 1.00 61.41 725 ALA A CA 1
ATOM 5784 C C . ALA A 1 725 ? -24.181 -13.252 -46.329 1.00 61.41 725 ALA A C 1
ATOM 5786 O O . ALA A 1 725 ? -23.254 -12.481 -46.593 1.00 61.41 725 ALA A O 1
ATOM 5787 N N . GLY A 1 726 ? -25.180 -12.904 -45.507 1.00 62.81 726 GLY A N 1
ATOM 5788 C CA . GLY A 1 726 ? -25.226 -11.620 -44.795 1.00 62.81 726 GLY A CA 1
ATOM 5789 C C . GLY A 1 726 ? -24.091 -11.461 -43.777 1.00 62.81 726 GLY A C 1
ATOM 5790 O O . GLY A 1 726 ? -23.502 -10.385 -43.663 1.00 62.81 726 GLY A O 1
ATOM 5791 N N . ASN A 1 727 ? -23.726 -12.556 -43.112 1.00 74.06 727 ASN A N 1
ATOM 5792 C CA . ASN A 1 727 ? -22.681 -12.610 -42.093 1.00 74.06 727 ASN A CA 1
ATOM 5793 C C . ASN A 1 727 ? -21.261 -12.614 -42.690 1.00 74.06 727 ASN A C 1
ATOM 5795 O O . ASN A 1 727 ? -20.345 -12.050 -42.086 1.00 74.06 727 ASN A O 1
ATOM 5799 N N . ILE A 1 728 ? -21.073 -13.158 -43.904 1.00 82.31 728 ILE A N 1
ATOM 5800 C CA . ILE A 1 728 ? -19.764 -13.200 -44.587 1.00 82.31 728 ILE A CA 1
ATOM 5801 C C . ILE A 1 728 ? -19.177 -11.801 -44.809 1.00 82.31 728 ILE A C 1
ATOM 5803 O O . ILE A 1 728 ? -17.972 -11.617 -44.650 1.00 82.31 728 ILE A O 1
ATOM 5807 N N . ARG A 1 729 ? -19.995 -10.786 -45.117 1.00 81.31 729 ARG A N 1
ATOM 5808 C CA . ARG A 1 729 ? -19.490 -9.410 -45.292 1.00 81.31 729 ARG A CA 1
ATOM 5809 C C . ARG A 1 729 ? -18.816 -8.883 -44.029 1.00 81.31 729 ARG A C 1
ATOM 5811 O O . ARG A 1 729 ? -17.743 -8.297 -44.115 1.00 81.31 729 ARG A O 1
ATOM 5818 N N . THR A 1 730 ? -19.407 -9.143 -42.866 1.00 84.31 730 THR A N 1
ATOM 5819 C CA . THR A 1 730 ? -18.834 -8.769 -41.568 1.00 84.31 730 THR A CA 1
ATOM 5820 C C . THR A 1 730 ? -17.507 -9.488 -41.321 1.00 84.31 730 THR A C 1
ATOM 5822 O O . THR A 1 730 ? -16.554 -8.856 -40.870 1.00 84.31 730 THR A O 1
ATOM 5825 N N . VAL A 1 731 ? -17.410 -10.777 -41.677 1.00 87.75 731 VAL A N 1
ATOM 5826 C CA . VAL A 1 731 ? -16.147 -11.539 -41.604 1.00 87.75 731 VAL A CA 1
ATOM 5827 C C . VAL A 1 731 ? -15.072 -10.896 -42.470 1.00 87.75 731 VAL A C 1
ATOM 5829 O O . VAL A 1 731 ? -13.950 -10.715 -42.003 1.00 87.75 731 VAL A O 1
ATOM 5832 N N . VAL A 1 732 ? -15.402 -10.534 -43.712 1.00 87.69 732 VAL A N 1
ATOM 5833 C CA . VAL A 1 732 ? -14.456 -9.910 -44.648 1.00 87.69 732 VAL A CA 1
ATOM 5834 C C . VAL A 1 732 ? -13.967 -8.568 -44.119 1.00 87.69 732 VAL A C 1
ATOM 5836 O O . VAL A 1 732 ? -12.758 -8.352 -44.082 1.00 87.69 732 VAL A O 1
ATOM 5839 N N . THR A 1 733 ? -14.870 -7.698 -43.658 1.00 87.06 733 THR A N 1
ATOM 5840 C CA . THR A 1 733 ? -14.499 -6.393 -43.091 1.00 87.06 733 THR A CA 1
ATOM 5841 C C . THR A 1 733 ? -13.537 -6.554 -41.918 1.00 87.06 733 THR A C 1
ATOM 5843 O O . THR A 1 733 ? -12.441 -6.001 -41.949 1.00 87.06 733 THR A O 1
ATOM 5846 N N . VAL A 1 734 ? -13.892 -7.381 -40.928 1.00 88.06 734 VAL A N 1
ATOM 5847 C CA . VAL A 1 734 ? -13.037 -7.622 -39.755 1.00 88.06 734 VAL A CA 1
ATOM 5848 C C . VAL A 1 734 ? -11.706 -8.262 -40.158 1.00 88.06 734 VAL A C 1
ATOM 5850 O O . VAL A 1 734 ? -10.661 -7.899 -39.629 1.00 88.06 734 VAL A O 1
ATOM 5853 N N . SER A 1 735 ? -11.699 -9.172 -41.133 1.00 90.12 735 SER A N 1
ATOM 5854 C CA . SER A 1 735 ? -10.463 -9.817 -41.598 1.00 90.12 735 SER A CA 1
ATOM 5855 C C . SER A 1 735 ? -9.526 -8.845 -42.320 1.00 90.12 735 SER A C 1
ATOM 5857 O O . SER A 1 735 ? -8.312 -8.944 -42.158 1.00 90.12 735 SER A O 1
ATOM 5859 N N . LEU A 1 736 ? -10.062 -7.878 -43.072 1.00 87.38 736 LEU A N 1
ATOM 5860 C CA . LEU A 1 736 ? -9.274 -6.811 -43.700 1.00 87.38 736 LEU A CA 1
ATOM 5861 C C . LEU A 1 736 ? -8.713 -5.824 -42.668 1.00 87.38 736 LEU A C 1
ATOM 5863 O O . LEU A 1 736 ? -7.558 -5.418 -42.788 1.00 87.38 736 LEU A O 1
ATOM 5867 N N . GLU A 1 737 ? -9.481 -5.487 -41.629 1.00 88.44 737 GLU A N 1
ATOM 5868 C CA . GLU A 1 737 ? -8.990 -4.688 -40.496 1.00 88.44 737 GLU A CA 1
ATOM 5869 C C . GLU A 1 737 ? -7.851 -5.408 -39.754 1.00 88.44 737 GLU A C 1
ATOM 5871 O O . GLU A 1 737 ? -6.834 -4.800 -39.403 1.00 88.44 737 GLU A O 1
ATOM 5876 N N . ILE A 1 738 ? -7.984 -6.726 -39.557 1.00 88.12 738 ILE A N 1
ATOM 5877 C CA . ILE A 1 738 ? -6.922 -7.577 -39.005 1.00 88.12 738 ILE A CA 1
ATOM 5878 C C . ILE A 1 738 ? -5.690 -7.557 -39.916 1.00 88.12 738 ILE A C 1
ATOM 5880 O O . ILE A 1 738 ? -4.580 -7.352 -39.422 1.00 88.12 738 ILE A O 1
ATOM 5884 N N . GLU A 1 739 ? -5.864 -7.707 -41.229 1.00 88.62 739 GLU A N 1
ATOM 5885 C CA . GLU A 1 739 ? -4.775 -7.672 -42.211 1.00 88.62 739 GLU A CA 1
ATOM 5886 C C . GLU A 1 739 ? -3.967 -6.368 -42.153 1.00 88.62 739 GLU A C 1
ATOM 5888 O O . GLU A 1 739 ? -2.735 -6.397 -42.048 1.00 88.62 739 GLU A O 1
ATOM 5893 N N . GLU A 1 740 ? -4.654 -5.221 -42.178 1.00 84.75 740 GLU A N 1
ATOM 5894 C CA . GLU A 1 740 ? -4.031 -3.896 -42.146 1.00 84.75 740 GLU A CA 1
ATOM 5895 C C . GLU A 1 740 ? -3.158 -3.740 -40.897 1.00 84.75 740 GLU A C 1
ATOM 5897 O O . GLU A 1 740 ? -1.998 -3.324 -40.969 1.00 84.75 740 GLU A O 1
ATOM 5902 N N . LYS A 1 741 ? -3.685 -4.144 -39.737 1.00 81.19 741 LYS A N 1
ATOM 5903 C CA . LYS A 1 741 ? -2.970 -4.040 -38.462 1.00 81.19 741 LYS A CA 1
ATOM 5904 C C . LYS A 1 741 ? -1.841 -5.052 -38.339 1.00 81.19 741 LYS A C 1
ATOM 5906 O O . LYS A 1 741 ? -0.852 -4.740 -37.677 1.00 81.19 741 LYS A O 1
ATOM 5911 N N . PHE A 1 742 ? -1.958 -6.240 -38.933 1.00 77.56 742 PHE A N 1
ATOM 5912 C CA . PHE A 1 742 ? -0.909 -7.267 -38.937 1.00 77.56 742 PHE A CA 1
ATOM 5913 C C . PHE A 1 742 ? 0.196 -6.988 -39.971 1.00 77.56 742 PHE A C 1
ATOM 5915 O O . PHE A 1 742 ? 1.280 -7.570 -39.864 1.00 77.56 742 PHE A O 1
ATOM 5922 N N . GLY A 1 743 ? -0.027 -6.050 -40.899 1.00 81.75 743 GLY A N 1
ATOM 5923 C CA . GLY A 1 743 ? 0.970 -5.577 -41.862 1.00 81.75 743 GLY A CA 1
ATOM 5924 C C . GLY A 1 743 ? 1.216 -6.548 -43.019 1.00 81.75 743 GLY A C 1
ATOM 5925 O O . GLY A 1 743 ? 2.336 -6.632 -43.527 1.00 81.75 743 GLY A O 1
ATOM 5926 N N . GLY A 1 744 ? 0.202 -7.326 -43.398 1.00 84.31 744 GLY A N 1
ATOM 5927 C CA . GLY A 1 744 ? 0.251 -8.275 -44.510 1.00 84.31 744 GLY A CA 1
ATOM 5928 C C . GLY A 1 744 ? -0.874 -9.310 -44.433 1.00 84.31 744 GLY A C 1
ATOM 5929 O O . GLY A 1 744 ? -1.582 -9.325 -43.429 1.00 84.31 744 GLY A O 1
ATOM 5930 N N . PRO A 1 745 ? -1.020 -10.181 -45.451 1.00 86.38 745 PRO A N 1
ATOM 5931 C CA . PRO A 1 745 ? -2.131 -11.124 -45.548 1.00 86.38 745 PRO A CA 1
ATOM 5932 C C . PRO A 1 745 ? -2.297 -12.004 -44.311 1.00 86.38 745 PRO A C 1
ATOM 5934 O O . PRO A 1 745 ? -1.306 -12.396 -43.689 1.00 86.38 745 PRO A O 1
ATOM 5937 N N . VAL A 1 746 ? -3.542 -12.327 -43.964 1.00 87.44 746 VAL A N 1
ATOM 5938 C CA . VAL A 1 746 ? -3.883 -13.075 -42.750 1.00 87.44 746 VAL A CA 1
ATOM 5939 C C . VAL A 1 746 ? -4.819 -14.246 -43.026 1.00 87.44 746 VAL A C 1
ATOM 5941 O O . VAL A 1 746 ? -5.603 -14.245 -43.974 1.00 87.44 746 VAL A O 1
ATOM 5944 N N . ASP A 1 747 ? -4.698 -15.244 -42.160 1.00 88.50 747 ASP A N 1
ATOM 5945 C CA . ASP A 1 747 ? -5.574 -16.398 -42.015 1.00 88.50 747 ASP A CA 1
ATOM 5946 C C . ASP A 1 747 ? -6.337 -16.241 -40.689 1.00 88.50 747 ASP A C 1
ATOM 5948 O O . ASP A 1 747 ? -5.723 -16.182 -39.615 1.00 88.50 747 ASP A O 1
ATOM 5952 N N . VAL A 1 748 ? -7.658 -16.081 -40.774 1.00 90.19 748 VAL A N 1
ATOM 5953 C CA . VAL A 1 748 ? -8.542 -15.762 -39.646 1.00 90.19 748 VAL A CA 1
ATOM 5954 C C . VAL A 1 748 ? -9.541 -16.893 -39.433 1.00 90.19 748 VAL A C 1
ATOM 5956 O O . VAL A 1 748 ? -10.421 -17.115 -40.262 1.00 90.19 748 VAL A O 1
ATOM 5959 N N . GLU A 1 749 ? -9.466 -17.561 -38.283 1.00 91.50 749 GLU A N 1
ATOM 5960 C CA . GLU A 1 749 ? -10.505 -18.480 -37.816 1.00 91.50 749 GLU A CA 1
ATOM 5961 C C . GLU A 1 749 ? -11.606 -17.687 -37.104 1.00 91.50 749 GLU A C 1
ATOM 5963 O O . GLU A 1 749 ? -11.334 -16.925 -36.169 1.00 91.50 749 GLU A O 1
ATOM 5968 N N . TRP A 1 750 ? -12.858 -17.897 -37.500 1.00 91.00 750 TRP A N 1
ATOM 5969 C CA . TRP A 1 750 ? -14.001 -17.138 -36.997 1.00 91.00 750 TRP A CA 1
ATOM 5970 C C . TRP A 1 750 ? -15.195 -18.029 -36.648 1.00 91.00 750 TRP A C 1
ATOM 5972 O O . TRP A 1 750 ? -15.326 -19.160 -37.121 1.00 91.00 750 TRP A O 1
ATOM 5982 N N . ALA A 1 751 ? -16.079 -17.502 -35.807 1.00 89.44 751 ALA A N 1
ATOM 5983 C CA . ALA A 1 751 ? -17.335 -18.129 -35.422 1.00 89.44 751 ALA A CA 1
ATOM 5984 C C . ALA A 1 751 ? -18.417 -17.070 -35.190 1.00 89.44 751 ALA A C 1
ATOM 5986 O O . ALA A 1 751 ? -18.151 -16.041 -34.579 1.00 89.44 751 ALA A O 1
ATOM 5987 N N . PHE A 1 752 ? -19.635 -17.331 -35.646 1.00 83.25 752 PHE A N 1
ATOM 5988 C CA . PHE A 1 752 ? -20.827 -16.577 -35.279 1.00 83.25 752 PHE A CA 1
ATOM 5989 C C . PHE A 1 752 ? -21.568 -17.324 -34.182 1.00 83.25 752 PHE A C 1
ATOM 5991 O O . PHE A 1 752 ? -21.923 -18.479 -34.382 1.00 83.25 752 PHE A O 1
ATOM 5998 N N . ALA A 1 753 ? -21.741 -16.677 -33.034 1.00 82.56 753 ALA A N 1
ATOM 5999 C CA . ALA A 1 753 ? -22.523 -17.186 -31.915 1.00 82.56 753 ALA A CA 1
ATOM 6000 C C . ALA A 1 753 ? -23.345 -16.038 -31.324 1.00 82.56 753 ALA A C 1
ATOM 6002 O O . ALA A 1 753 ? -22.830 -14.922 -31.183 1.00 82.56 753 ALA A O 1
ATOM 6003 N N . ASP A 1 754 ? -24.608 -16.292 -30.980 1.00 79.06 754 ASP A N 1
ATOM 6004 C CA . ASP A 1 754 ? -25.499 -15.305 -30.358 1.00 79.06 754 ASP A CA 1
ATOM 6005 C C . ASP A 1 754 ? -25.617 -14.005 -31.187 1.00 79.06 754 ASP A C 1
ATOM 6007 O O . ASP A 1 754 ? -25.600 -12.900 -30.642 1.00 79.06 754 ASP A O 1
ATOM 6011 N N . ASN A 1 755 ? -25.692 -14.119 -32.521 1.00 76.69 755 ASN A N 1
ATOM 6012 C CA . ASN A 1 755 ? -25.682 -13.003 -33.488 1.00 76.69 755 ASN A CA 1
ATOM 6013 C C . ASN A 1 755 ? -24.408 -12.137 -33.499 1.00 76.69 755 ASN A C 1
ATOM 6015 O O . ASN A 1 755 ? -24.421 -11.016 -34.011 1.00 76.69 755 ASN A O 1
ATOM 6019 N N . ASN A 1 756 ? -23.293 -12.627 -32.957 1.00 82.31 756 ASN A N 1
ATOM 6020 C CA . ASN A 1 756 ? -22.043 -11.877 -32.892 1.00 82.31 756 ASN A CA 1
ATOM 6021 C C . ASN A 1 756 ? -20.891 -12.630 -33.557 1.00 82.31 756 ASN A C 1
ATOM 6023 O O . ASN A 1 756 ? -20.744 -13.836 -33.377 1.00 82.31 756 ASN A O 1
ATOM 6027 N N . LEU A 1 757 ? -20.038 -11.895 -34.276 1.00 87.00 757 LEU A N 1
ATOM 6028 C CA . LEU A 1 757 ? -18.795 -12.421 -34.835 1.00 87.00 757 LEU A CA 1
ATOM 6029 C C . LEU A 1 757 ? -17.719 -12.488 -33.748 1.00 87.00 757 LEU A C 1
ATOM 6031 O O . LEU A 1 757 ? -17.354 -11.466 -33.165 1.00 87.00 757 LEU A O 1
ATOM 6035 N N . TYR A 1 758 ? -17.182 -13.681 -33.535 1.00 89.12 758 TYR A N 1
ATOM 6036 C CA . TYR A 1 758 ? -16.022 -13.956 -32.705 1.00 89.12 758 TYR A CA 1
ATOM 6037 C C . TYR A 1 758 ? -14.833 -14.363 -33.572 1.00 89.12 758 TYR A C 1
ATOM 6039 O O . TYR A 1 758 ? -14.950 -15.207 -34.463 1.00 89.12 758 TYR A O 1
ATOM 6047 N N . VAL A 1 759 ? -13.666 -13.806 -33.262 1.00 90.81 759 VAL A N 1
ATOM 6048 C CA . VAL A 1 759 ? -12.390 -14.214 -33.846 1.00 90.81 759 VAL A CA 1
ATOM 6049 C C . VAL A 1 759 ? -11.760 -15.250 -32.923 1.00 90.81 759 VAL A C 1
ATOM 6051 O O . VAL A 1 759 ? -11.402 -14.962 -31.780 1.00 90.81 759 VAL A O 1
ATOM 6054 N N . LEU A 1 760 ? -11.651 -16.483 -33.413 1.00 88.44 760 LEU A N 1
ATOM 6055 C CA . LEU A 1 760 ? -11.098 -17.608 -32.662 1.00 88.44 760 LEU A CA 1
ATOM 6056 C C . LEU A 1 760 ? -9.573 -17.613 -32.704 1.00 88.44 760 LEU A C 1
ATOM 6058 O O . LEU A 1 760 ? -8.940 -18.071 -31.752 1.00 88.44 760 LEU A O 1
ATOM 6062 N N . GLN A 1 761 ? -8.997 -17.156 -33.818 1.00 87.94 761 GLN A N 1
ATOM 6063 C CA . GLN A 1 761 ? -7.563 -17.029 -34.035 1.00 87.94 761 GLN A CA 1
ATOM 6064 C C . GLN A 1 761 ? -7.276 -16.174 -35.283 1.00 87.94 761 GLN A C 1
ATOM 6066 O O . GLN A 1 761 ? -8.046 -16.203 -36.235 1.00 87.94 761 GLN A O 1
ATOM 6071 N N . ALA A 1 762 ? -6.142 -15.468 -35.310 1.00 86.69 762 ALA A N 1
ATOM 6072 C CA . ALA A 1 762 ? -5.602 -14.847 -36.521 1.00 86.69 762 ALA A CA 1
ATOM 6073 C C . ALA A 1 762 ? -4.094 -15.107 -36.640 1.00 86.69 762 ALA A C 1
ATOM 6075 O O . ALA A 1 762 ? -3.374 -15.082 -35.635 1.00 86.69 762 ALA A O 1
ATOM 6076 N N . ARG A 1 763 ? -3.612 -15.361 -37.858 1.00 81.81 763 ARG A N 1
ATOM 6077 C CA . ARG A 1 763 ? -2.189 -15.569 -38.173 1.00 81.81 763 ARG A CA 1
ATOM 6078 C C . ARG A 1 763 ? -1.810 -14.827 -39.444 1.00 81.81 763 ARG A C 1
ATOM 6080 O O . ARG A 1 763 ? -2.633 -14.672 -40.335 1.00 81.81 763 ARG A O 1
ATOM 6087 N N . ARG A 1 764 ? -0.552 -14.400 -39.551 1.00 82.06 764 ARG A N 1
ATOM 6088 C CA . ARG A 1 764 ? -0.025 -13.814 -40.788 1.00 82.06 764 ARG A CA 1
ATOM 6089 C C . ARG A 1 764 ? 0.367 -14.921 -41.767 1.00 82.06 764 ARG A C 1
ATOM 6091 O O . ARG A 1 764 ? 1.044 -15.871 -41.384 1.00 82.06 764 ARG A O 1
ATOM 6098 N N . ILE A 1 765 ? -0.010 -14.763 -43.027 1.00 77.25 765 ILE A N 1
ATOM 6099 C CA . ILE A 1 765 ? 0.415 -15.614 -44.135 1.00 77.25 765 ILE A CA 1
ATOM 6100 C C . ILE A 1 765 ? 1.772 -15.097 -44.616 1.00 77.25 765 ILE A C 1
ATOM 6102 O O . ILE A 1 765 ? 1.933 -13.919 -44.947 1.00 77.25 765 ILE A O 1
ATOM 6106 N N . ILE A 1 766 ? 2.768 -15.978 -44.614 1.00 66.62 766 ILE A N 1
ATOM 6107 C CA . ILE A 1 766 ? 4.108 -15.706 -45.134 1.00 66.62 766 ILE A CA 1
ATOM 6108 C C . ILE A 1 766 ? 4.217 -16.467 -46.458 1.00 66.62 766 ILE A C 1
ATOM 6110 O O . ILE A 1 766 ? 4.037 -17.685 -46.473 1.00 66.62 766 ILE A O 1
ATOM 6114 N N . HIS A 1 767 ? 4.437 -15.736 -47.552 1.00 58.72 767 HIS A N 1
ATOM 6115 C CA . HIS A 1 767 ? 4.636 -16.295 -48.892 1.00 58.72 767 HIS A CA 1
ATOM 6116 C C . HIS A 1 767 ? 6.089 -16.696 -49.137 1.00 58.72 767 HIS A C 1
ATOM 6118 O O . HIS A 1 767 ? 6.988 -15.964 -48.653 1.00 58.72 767 HIS A O 1
#

pLDDT: mean 81.25, std 13.73, range [30.61, 98.38]

Nearest PDB structures (foldseek):
  5fbt-assembly1_A  TM=6.065E-01  e=8.542E-13  Listeria monocytogenes serotype 4b str. F2365
  5fbu-assembly1_A  TM=5.904E-01  e=1.256E-12  Listeria monocytogenes serotype 4b str. F2365
  5hv2-assembly1_A  TM=3.821E-01  e=5.110E-13  Listeria monocytogenes
  2e28-assembly1_A  TM=3.163E-01  e=8.056E-06  Geobacillus stearothermophilus
  3t07-assembly1_C  TM=3.206E-01  e=1.897E-05  Staphylococcus aureus subsp. aureus MRSA252

Foldseek 3Di:
DPLVVVVVVVVVCLVPFLKFWQAKDALAFPAVVCLQQVQQLCVLLPPLDRDAQWKKWKAALNIITIIGRPVSLQSLLVSLLVVLLVDPCSLVVLLVVLVVLLVQLLVLDDPPCDLVNLVPDDLVRLLVSLVSNSVSSSSSSSRLNSLSSNCGRNHNVLVVLLVLLCVLVVNDPCSVVLSLLLLADLDDFPLSVLVLLLLVLLVVCVVDPVSLVVLQPDLPCSLVVDDPVSNVSLQVSLVSCLLQQFSLPDDRDSDHSSVSSNVSNVCVVLCPDSVVNCVLVVVSVVSNVVSVVSLVSSPDDPSSSSSSVCNLSSLRSNRSSVSSVSVSSSSVSSSLCSLCVQLVHDSQLVSNDHSVQSSVCSVVSYHDPCSVQCSNMWMWTRHNNDTDIRGDDCSVVSVVSSCVSNQPDDDDLKFFFAQLAADKAKAFEDEDAHLVVCVPPHQAARHEYEYQADRSRCLVVLLRYQEYEHLADHSSGNSSNSCSSNRRTYGYNRHCRVVPADGGFIWIDGSVRRIIHRPGHDPDPQPLDEPCVPADPLFQADFSVQQVVCVVVVFAAFRKYKAFLVVLVVLLVVVDPVSLVVVLVVCCVRNVDDQPWWKKKDWGGNVCPPDPDNNPPLADIDTRHGSVCVSVVSVVRQVRNCVSVVHGDRGIIMIGTDAFFQKWWKKWQADPVDPDRQKIKTWMDGTDCPCVVVVNDDTWIWIAGNPPRDIDTDDDDDDPVPVVVVVVSVVNVVLVVVQVVVVHIKMWIWGHHPNDIHTHTMDHDDD